Protein 2HPG (pdb70)

B-factor: mean 28.84, std 9.16, range [10.02, 68.92]

Radius of gyration: 30.39 Å; Cα contacts (8 Å, |Δi|>4): 2552; chains: 4; bounding box: 77×90×82 Å

Secondary structure (DSSP, 8-state):
----SEEEEEE---STTSHHHHHHHHHHHHHHHHTTTSEEEEEEPPP-S-----HHHHH---SEEEEEEHHHH---GGGG---TTTTT----SHHHHHHHHHHHHTS---HHHHHHHHHH-EEEEEEEEEEEEEEEE-SS--SSGGGGTT-EEE--SSHHHHHHHHHHTSEEE---GGGHHHHHHTTS-SEEEE-HHHHHHTTGGGT--------EEEEEEEEEEHHHHHHS-HHHHHHHHH--HHHHHHHHH---HHHHHHHHHHHT-----GGGS-TTT---THHHHHHHT-HHHHHHHHHHHS--/---SEEEEEE----TTSTHHHHHHHHHHHHHHHTTTSEEEEE-----TTTHHHHHHHH---SEEEEEEHHHH---GGGG---TTTTT----SHHHHHHHHHHHHHS---HHHHHHHHHH-EEEEEEEEEEEEEEEEESS---SGGGGTT-EEE--SSHHHHHHHHHHT-EEE---GGGHHHHHHTTS-SEEEE-HHHHHHTTGGGT--------EEEEEEEEEEHHHHHHS-HHHHHHHHH--HHHHHHHHH---HHHHHHHHHHHT-----GGGS-TTT---THHHHHHTT-HHHHHHHHHHHH-/--SEEEEEE---STTSHHHHHHHHHHHHHHHHTTTSEEEEE-PPPSS-----S-----SEEEEEEHHHH---GGGG---TTTTT----SHHHHHHHHHHHHHS---HHHHHHHHHH-EEEEEEEEEEEEEEEE-SS---SGGGGTT-EEE--SSHHHHHHHHHHTSEEE---GGGHHHHHHTTS-SEEEE-HHHHHHTTGGGT--------EEEEEEEEEEHHHHHHS-HHHHHHHHH--HHHHHHHHH---HHHHHHHHHHHT-----GGGS-TTT--TTHHHHHHHT-HHHHHHHHHHHHH-/---SEEEEEES-STT-HHHHHHHHHHHHHHHHHTTTSEEEEEE--SSSS-HHHHHHHH---SEEEEEEHHHH---GGGG---TTTTT----SHHHHHHHHHHHHH----HHHHHHHHHH-EEEEEEEEEEEEEEEEESS---SGGGGTT-EEE--SSHHHHHHHHHHT-EEE---GGGHHHHHHTTS-SEEEE-HHHHHHTTGGGT--------EEEEEEEEEEHHHHHHS-HHHHHHHHH--HHHHHHHHH---HHHHHHHHHHHT-----GGGS-TTT--TTHHHHHHTT-HHHHHHHHHHHH-

Foldseek 3Di:
DPAAQAEAEEEQQADPPDLSQVLVVLLQVQLCVVVVRNYHYHYYHDDLDDDDDPPLVCLLAPRYKYWAALLVVCCVVQSVCLAWCLLVLPQDDLVSSLVLQVLLVPFPVCVSQVCCCVVRQKHWLDFLAWLFFKAWFFQFEAFALCSQAAFEEEWDDGLNTQLRSVLSHHHYDHDRLLCQLVCQVVVVGGTYIGFLCSCVVSVVCVRTAEEPLSTGTTTITMIHGNNNLVVDDPVSNCSSSVSSVSRNVSSCCSCPDSVVSVVVSVVSHYYHDPVSHPNVNSVSSVVSCVVSVHPVSSVSSVVSSPDD/DFAQEEAEEECQAFFLADSVVLVVVLQVQLCVVVVRHYGYHYYNDDCPPPVVVVLVCLLADRYKYWAAQLSVCCVVQSLCLFWCLLVLPDDDLVSSLVLVVLLVVFPLCVSQVCCCPVRQKHFLDQLAWLFFKAWFFQDEAAALVVQAAFEEEWDDGLRTQLRSVLSHHHYDHDDLLCQQVCLVVVVGGTYIGALSSCVSSVVLVRTQEEPLSTGTTTITMIGGNNSLVVDDPVSNVSSSVSSVSRNVSSCCSCPSSVVSVVVSVVSHDYHDPVSHPNVNSCSSVVSCVVSVHPVSSVSSVVRSVD/DAQAEAEEEQQADPPDLSNVLVVVLQVQLCVQVVNNYGYHYYHDDLFDDDDDPPVALPRYKYWAAQLRVCLVVQSLCLAWCLLVLPADDLVSSLLLQVLLVVFPLCVSQVCCCPVPQKHFLDFLAWLFFKAKFFQFEAFALCSQAAFEEEWDDGLRTQLRSVLSHHHYDHDPLLCPQVCLVVVVGGTYIGFLCSCQVNVVCVRTAEEPLSTGTTTITMIHGNVSLVPDDPVSNCSSSVSSVSSNVSSVCSCPVSVVSVVVSVVVHYYHDPVSHPNVNSVSSVVSCVVSVHPVSSVSSVVSSVVD/DFAQAEAEEECQPVLHDLSVVLVVVLQVQLCVVVVRHYGYHYDYDDDPPCVVVVLVCLLPDRYKYKAAQLVVCCVVQSLCLAWCLLVLPQDDLVSSLVLQVLLVVFPVCVSQVCCCVVRQKHFLDFLAWLFFKAKFFQFEAAFLVSQAAFEEEWDDRLRTQLRSVLSHHHYDHDPLQCVQVCLVVVVGGTYIGFLVSCQVNVVLVRTAEEPLSTGTTTITMIGGNNSLVPDDPVSNVSSSVSSVSSNVSSCCSCPVSVVSVVVSVVVHYYHDPVSHDNVNSCSSVVSCVVSVHVVSSVSSVVRSVD

InterPro domains:
  IPR004682 TRAP transporter solute receptor, DctP family [PIRSF006470] (9-321)
  IPR018389 TRAP transporter solute receptor DctP [PF03480] (28-319)
  IPR018389 TRAP transporter solute receptor DctP [PTHR33376] (3-334)
  IPR038404 TRAP transporter solute receptor DctP superfamily [G3DSA:3.40.190.170] (16-336)

Solvent-accessible surface area: 45954 Å² total

Structure (mmCIF, N/CA/C/O backbone):
data_2HPG
#
_entry.id   2HPG
#
_cell.length_a   119.260
_cell.length_b   119.260
_cell.length_c   429.100
_cell.angle_alpha   90.000
_cell.angle_beta   90.000
_cell.angle_gamma   120.000
#
_symmetry.space_group_name_H-M   'P 65 2 2'
#
loop_
_entity.id
_entity.type
_entity.pdbx_description
1 polymer 'ABC transporter, periplasmic substrate-binding protein'
2 water water
#
loop_
_atom_site.group_PDB
_atom_site.id
_atom_site.type_symbol
_atom_site.label_atom_id
_atom_site.label_alt_id
_atom_site.label_comp_id
_atom_site.label_asym_id
_atom_site.label_entity_id
_atom_site.label_seq_id
_atom_site.pdbx_PDB_ins_code
_atom_site.Cartn_x
_atom_site.Cartn_y
_atom_site.Cartn_z
_atom_site.occupancy
_atom_site.B_iso_or_equiv
_atom_site.auth_seq_id
_atom_site.auth_comp_id
_atom_site.auth_asym_id
_atom_site.auth_atom_id
_atom_site.pdbx_PDB_model_num
ATOM 1 N N . VAL A 1 4 ? 14.623 57.350 -3.402 1.00 48.48 19 VAL A N 1
ATOM 2 C CA . VAL A 1 4 ? 13.527 56.336 -3.542 1.00 48.64 19 VAL A CA 1
ATOM 3 C C . VAL A 1 4 ? 13.700 55.170 -2.545 1.00 48.40 19 VAL A C 1
ATOM 4 O O . VAL A 1 4 ? 14.705 54.452 -2.632 1.00 49.65 19 VAL A O 1
ATOM 8 N N . PHE A 1 5 ? 12.778 54.943 -1.600 1.00 47.48 20 PHE A N 1
ATOM 9 C CA . PHE A 1 5 ? 11.619 55.792 -1.308 1.00 46.40 20 PHE A CA 1
ATOM 10 C C . PHE A 1 5 ? 11.964 56.563 -0.046 1.00 45.18 20 PHE A C 1
ATOM 11 O O . PHE A 1 5 ? 11.580 56.191 1.056 1.00 45.19 20 PHE A O 1
ATOM 19 N N . GLY A 1 6 ? 12.731 57.630 -0.231 1.00 43.44 21 GLY A N 1
ATOM 20 C CA . GLY A 1 6 ? 13.411 58.293 0.870 1.00 41.92 21 GLY A CA 1
ATOM 21 C C . GLY A 1 6 ? 12.673 59.481 1.455 1.00 40.30 21 GLY A C 1
ATOM 22 O O . GLY A 1 6 ? 11.523 59.780 1.086 1.00 40.50 21 GLY A O 1
ATOM 23 N N . ALA A 1 7 ? 13.370 60.161 2.366 1.00 37.73 22 ALA A N 1
ATOM 24 C CA . ALA A 1 7 ? 12.822 61.275 3.117 1.00 35.13 22 ALA A CA 1
ATOM 25 C C . ALA A 1 7 ? 12.663 62.516 2.253 1.00 33.99 22 ALA A C 1
ATOM 26 O O . ALA A 1 7 ? 13.344 62.666 1.240 1.00 34.29 22 ALA A O 1
ATOM 28 N N . LYS A 1 8 ? 11.756 63.398 2.665 1.00 31.96 23 LYS A N 1
ATOM 29 C CA . LYS A 1 8 ? 11.544 64.681 2.008 1.00 31.11 23 LYS A CA 1
ATOM 30 C C . LYS A 1 8 ? 12.607 65.716 2.399 1.00 30.07 23 LYS A C 1
ATOM 31 O O . LYS A 1 8 ? 12.966 66.578 1.603 1.00 30.02 23 LYS A O 1
ATOM 37 N N . TYR A 1 9 ? 13.066 65.656 3.642 1.00 28.83 24 TYR A N 1
ATOM 38 C CA . TYR A 1 9 ? 14.097 66.545 4.145 1.00 28.27 24 TYR A CA 1
ATOM 39 C C . TYR A 1 9 ? 15.185 65.687 4.755 1.00 26.74 24 TYR A C 1
ATOM 40 O O . TYR A 1 9 ? 14.890 64.712 5.437 1.00 26.87 24 TYR A O 1
ATOM 49 N N . THR A 1 10 ? 16.440 66.027 4.485 1.00 25.79 25 THR A N 1
ATOM 50 C CA . THR A 1 10 ? 17.568 65.322 5.080 1.00 24.63 25 THR A CA 1
ATOM 51 C C . THR A 1 10 ? 18.464 66.352 5.762 1.00 24.05 25 THR A C 1
ATOM 52 O O . THR A 1 10 ? 18.747 67.413 5.188 1.00 23.52 25 THR A O 1
ATOM 56 N N . LEU A 1 11 ? 18.824 66.060 7.018 1.00 22.21 26 LEU A N 1
ATOM 57 C CA . LEU A 1 11 ? 19.731 66.895 7.815 1.00 21.29 26 LEU A CA 1
ATOM 58 C C . LEU A 1 11 ? 20.983 66.071 8.098 1.00 20.18 26 LEU A C 1
ATOM 59 O O . LEU A 1 11 ? 20.877 64.949 8.581 1.00 19.84 26 LEU A O 1
ATOM 64 N N . ARG A 1 12 ? 22.158 66.631 7.810 1.00 19.47 27 ARG A N 1
ATOM 65 C CA . ARG A 1 12 ? 23.432 66.011 8.184 1.00 19.28 27 ARG A CA 1
ATOM 66 C C . ARG A 1 12 ? 24.039 66.755 9.371 1.00 18.49 27 ARG A C 1
ATOM 67 O O . ARG A 1 12 ? 24.397 67.920 9.264 1.00 17.91 27 ARG A O 1
ATOM 75 N N . PHE A 1 13 ? 24.141 66.067 10.501 1.00 18.01 28 PHE A N 1
ATOM 76 C CA . PHE A 1 13 ? 24.497 66.703 11.755 1.00 18.02 28 PHE A CA 1
ATOM 77 C C . PHE A 1 13 ? 25.835 66.200 12.237 1.00 17.50 28 PHE A C 1
ATOM 78 O O . PHE A 1 13 ? 25.963 65.018 12.512 1.00 17.92 28 PHE A O 1
ATOM 86 N N . GLY A 1 14 ? 26.815 67.096 12.373 1.00 17.21 29 GLY A N 1
ATOM 87 C CA . GLY A 1 14 ? 28.179 66.676 12.652 1.00 17.48 29 GLY A CA 1
ATOM 88 C C . GLY A 1 14 ? 28.805 67.109 13.965 1.00 17.79 29 GLY A C 1
ATOM 89 O O . GLY A 1 14 ? 28.219 67.840 14.763 1.00 16.73 29 GLY A O 1
ATOM 90 N N . HIS A 1 15 ? 30.037 66.658 14.163 1.00 18.08 30 HIS A N 1
ATOM 91 C CA . HIS A 1 15 ? 30.801 66.976 15.355 1.00 19.12 30 HIS A CA 1
ATOM 92 C C . HIS A 1 15 ? 30.202 66.405 16.635 1.00 18.42 30 HIS A C 1
ATOM 93 O O . HIS A 1 15 ? 30.334 66.997 17.696 1.00 18.34 30 HIS A O 1
ATOM 100 N N . VAL A 1 16 ? 29.587 65.228 16.559 1.00 18.06 31 VAL A N 1
ATOM 101 C CA . VAL A 1 16 ? 28.971 64.649 17.744 1.00 17.24 31 VAL A CA 1
ATOM 102 C C . VAL A 1 16 ? 29.953 63.799 18.574 1.00 17.68 31 VAL A C 1
ATOM 103 O O . VAL A 1 16 ? 29.528 62.906 19.313 1.00 17.52 31 VAL A O 1
ATOM 107 N N . LEU A 1 17 ? 31.243 64.124 18.487 1.00 16.86 32 LEU A N 1
ATOM 108 C CA . LEU A 1 17 ? 32.288 63.505 19.297 1.00 17.22 32 LEU A CA 1
ATOM 109 C C . LEU A 1 17 ? 32.567 62.069 18.831 1.00 17.45 32 LEU A C 1
ATOM 110 O O . LEU A 1 17 ? 32.342 61.774 17.650 1.00 17.14 32 LEU A O 1
ATOM 115 N N . ALA A 1 18 ? 33.119 61.216 19.701 1.00 17.69 33 ALA A N 1
ATOM 116 C CA . ALA A 1 18 ? 33.683 59.938 19.263 1.00 18.25 33 ALA A CA 1
ATOM 117 C C . ALA A 1 18 ? 32.588 58.932 18.990 1.00 19.24 33 ALA A C 1
ATOM 118 O O . ALA A 1 18 ? 31.561 58.956 19.673 1.00 19.22 33 ALA A O 1
ATOM 120 N N . PRO A 1 19 ? 32.794 58.056 17.982 1.00 19.28 34 PRO A N 1
ATOM 121 C CA . PRO A 1 19 ? 31.869 56.988 17.662 1.00 19.07 34 PRO A CA 1
ATOM 122 C C . PRO A 1 19 ? 31.597 56.025 18.821 1.00 19.08 34 PRO A C 1
ATOM 123 O O . PRO A 1 19 ? 32.533 55.520 19.462 1.00 18.97 34 PRO A O 1
ATOM 127 N N . GLY A 1 20 ? 30.315 55.748 19.044 1.00 18.64 35 GLY A N 1
ATOM 128 C CA . GLY A 1 20 ? 29.870 54.859 20.098 1.00 18.96 35 GLY A CA 1
ATOM 129 C C . GLY A 1 20 ? 29.694 55.483 21.479 1.00 18.98 35 GLY A C 1
ATOM 130 O O . GLY A 1 20 ? 29.095 54.860 22.355 1.00 19.97 35 GLY A O 1
ATOM 131 N N . GLU A 1 21 ? 30.211 56.693 21.697 1.00 18.80 36 GLU A N 1
ATOM 132 C CA . GLU A 1 21 ? 30.213 57.279 23.031 1.00 18.97 36 GLU A CA 1
ATOM 133 C C . GLU A 1 21 ? 28.840 57.893 23.323 1.00 18.67 36 GLU A C 1
ATOM 134 O O . GLU A 1 21 ? 28.024 58.003 22.426 1.00 18.35 36 GLU A O 1
ATOM 140 N N . PRO A 1 22 ? 28.562 58.257 24.588 1.00 19.37 37 PRO A N 1
ATOM 141 C CA . PRO A 1 22 ? 27.206 58.720 24.975 1.00 19.23 37 PRO A CA 1
ATOM 142 C C . PRO A 1 22 ? 26.544 59.795 24.122 1.00 19.30 37 PRO A C 1
ATOM 143 O O . PRO A 1 22 ? 25.338 59.706 23.862 1.00 18.89 37 PRO A O 1
ATOM 147 N N . TYR A 1 23 ? 27.298 60.804 23.704 1.00 18.78 38 TYR A N 1
ATOM 148 C CA . TYR A 1 23 ? 26.745 61.860 22.861 1.00 18.64 38 TYR A CA 1
ATOM 149 C C . TYR A 1 23 ? 26.234 61.300 21.555 1.00 18.96 38 TYR A C 1
ATOM 150 O O . TYR A 1 23 ? 25.101 61.551 21.162 1.00 18.73 38 TYR A O 1
ATOM 159 N N . HIS A 1 24 ? 27.084 60.526 20.884 1.00 19.04 39 HIS A N 1
ATOM 160 C CA . HIS A 1 24 ? 26.718 59.895 19.629 1.00 18.66 39 HIS A CA 1
ATOM 161 C C . HIS A 1 24 ? 25.472 59.055 19.811 1.00 18.79 39 HIS A C 1
ATOM 162 O O . HIS A 1 24 ? 24.530 59.142 19.018 1.00 18.06 39 HIS A O 1
ATOM 169 N N . GLN A 1 25 ? 25.456 58.260 20.872 1.00 19.01 40 GLN A N 1
ATOM 170 C CA . GLN A 1 25 ? 24.305 57.423 21.179 1.00 19.37 40 GLN A CA 1
ATOM 171 C C . GLN A 1 25 ? 23.028 58.246 21.275 1.00 18.73 40 GLN A C 1
ATOM 172 O O . GLN A 1 25 ? 21.960 57.838 20.795 1.00 17.15 40 GLN A O 1
ATOM 178 N N . ALA A 1 26 ? 23.158 59.401 21.921 1.00 18.46 41 ALA A N 1
ATOM 179 C CA . ALA A 1 26 ? 22.032 60.265 22.218 1.00 18.82 41 ALA A CA 1
ATOM 180 C C . ALA A 1 26 ? 21.552 60.974 20.960 1.00 19.06 41 ALA A C 1
ATOM 181 O O . ALA A 1 26 ? 20.354 61.179 20.785 1.00 18.93 41 ALA A O 1
ATOM 183 N N . PHE A 1 27 ? 22.487 61.386 20.097 1.00 19.01 42 PHE A N 1
ATOM 184 C CA . PHE A 1 27 ? 22.106 61.984 18.813 1.00 19.05 42 PHE A CA 1
ATOM 185 C C . PHE A 1 27 ? 21.394 60.977 17.918 1.00 19.16 42 PHE A C 1
ATOM 186 O O . PHE A 1 27 ? 20.493 61.360 17.199 1.00 19.29 42 PHE A O 1
ATOM 194 N N . LEU A 1 28 ? 21.797 59.701 17.962 1.00 19.59 43 LEU A N 1
ATOM 195 C CA . LEU A 1 28 ? 21.131 58.646 17.204 1.00 19.71 43 LEU A CA 1
ATOM 196 C C . LEU A 1 28 ? 19.699 58.388 17.700 1.00 20.07 43 LEU A C 1
ATOM 197 O O . LEU A 1 28 ? 18.806 58.102 16.908 1.00 19.42 43 LEU A O 1
ATOM 202 N N . LYS A 1 29 ? 19.503 58.478 19.012 1.00 20.83 44 LYS A N 1
ATOM 203 C CA . LYS A 1 29 ? 18.169 58.415 19.631 1.00 21.54 44 LYS A CA 1
ATOM 204 C C . LYS A 1 29 ? 17.308 59.568 19.189 1.00 20.90 44 LYS A C 1
ATOM 205 O O . LYS A 1 29 ? 16.132 59.390 18.882 1.00 20.62 44 LYS A O 1
ATOM 211 N N . TRP A 1 30 ? 17.886 60.762 19.190 1.00 20.31 45 TRP A N 1
ATOM 212 C CA . TRP A 1 30 ? 17.186 61.947 18.730 1.00 21.05 45 TRP A CA 1
ATOM 213 C C . TRP A 1 30 ? 16.767 61.844 17.269 1.00 21.69 45 TRP A C 1
ATOM 214 O O . TRP A 1 30 ? 15.626 62.159 16.923 1.00 21.36 45 TRP A O 1
ATOM 225 N N . ALA A 1 31 ? 17.703 61.432 16.424 1.00 22.29 46 ALA A N 1
ATOM 226 C CA . ALA A 1 31 ? 17.456 61.260 14.990 1.00 23.35 46 ALA A CA 1
ATOM 227 C C . ALA A 1 31 ? 16.353 60.241 14.743 1.00 24.23 46 ALA A C 1
ATOM 228 O O . ALA A 1 31 ? 15.454 60.474 13.946 1.00 24.53 46 ALA A O 1
ATOM 230 N N . LYS A 1 32 ? 16.438 59.102 15.419 1.00 25.86 47 LYS A N 1
ATOM 231 C CA . LYS A 1 32 ? 15.425 58.051 15.280 1.00 26.32 47 LYS A CA 1
ATOM 232 C C . LYS A 1 32 ? 14.019 58.537 15.691 1.00 26.97 47 LYS A C 1
ATOM 233 O O . LYS A 1 32 ? 13.043 58.241 14.996 1.00 26.97 47 LYS A O 1
ATOM 239 N N . ALA A 1 33 ? 13.931 59.326 16.772 1.00 27.01 48 ALA A N 1
ATOM 240 C CA . ALA A 1 33 ? 12.661 59.889 17.257 1.00 27.40 48 ALA A CA 1
ATOM 241 C C . ALA A 1 33 ? 12.056 60.935 16.308 1.00 27.84 48 ALA A C 1
ATOM 242 O O . ALA A 1 33 ? 10.847 60.909 16.060 1.00 28.83 48 ALA A O 1
ATOM 244 N N . VAL A 1 34 ? 12.880 61.856 15.789 1.00 27.46 49 VAL A N 1
ATOM 245 C CA . VAL A 1 34 ? 12.428 62.807 14.753 1.00 27.36 49 VAL A CA 1
ATOM 246 C C . VAL A 1 34 ? 11.938 62.097 13.493 1.00 27.08 49 VAL A C 1
ATOM 247 O O . VAL A 1 34 ? 10.930 62.476 12.927 1.00 27.22 49 VAL A O 1
ATOM 251 N N . GLU A 1 35 ? 12.650 61.057 13.079 1.00 27.69 50 GLU A N 1
ATOM 252 C CA A GLU A 1 35 ? 12.251 60.260 11.931 0.50 27.57 50 GLU A CA 1
ATOM 253 C CA B GLU A 1 35 ? 12.260 60.240 11.931 0.50 28.18 50 GLU A CA 1
ATOM 254 C C . GLU A 1 35 ? 10.895 59.599 12.177 1.00 28.45 50 GLU A C 1
ATOM 255 O O . GLU A 1 35 ? 10.016 59.658 11.325 1.00 28.58 50 GLU A O 1
ATOM 266 N N . GLU A 1 36 ? 10.727 58.989 13.352 1.00 29.13 51 GLU A N 1
ATOM 267 C CA . GLU A 1 36 ? 9.466 58.350 13.731 1.00 29.63 51 GLU A CA 1
ATOM 268 C C . GLU A 1 36 ? 8.301 59.342 13.760 1.00 30.24 51 GLU A C 1
ATOM 269 O O . GLU A 1 36 ? 7.274 59.119 13.128 1.00 30.73 51 GLU A O 1
ATOM 275 N N . LYS A 1 37 ? 8.478 60.439 14.477 1.00 31.04 52 LYS A N 1
ATOM 276 C CA . LYS A 1 37 ? 7.410 61.417 14.663 1.00 31.99 52 LYS A CA 1
ATOM 277 C C . LYS A 1 37 ? 7.091 62.292 13.439 1.00 32.65 52 LYS A C 1
ATOM 278 O O . LYS A 1 37 ? 6.065 62.980 13.424 1.00 32.39 52 LYS A O 1
ATOM 284 N N . THR A 1 38 ? 7.973 62.287 12.435 1.00 33.27 53 THR A N 1
ATOM 285 C CA . THR A 1 38 ? 7.727 62.990 11.163 1.00 33.42 53 THR A CA 1
ATOM 286 C C . THR A 1 38 ? 7.344 62.003 10.072 1.00 33.95 53 THR A C 1
ATOM 287 O O . THR A 1 38 ? 7.238 62.368 8.901 1.00 34.86 53 THR A O 1
ATOM 291 N N . ASN A 1 39 ? 7.177 60.742 10.454 1.00 34.43 54 ASN A N 1
ATOM 292 C CA . ASN A 1 39 ? 6.768 59.687 9.544 1.00 34.29 54 ASN A CA 1
ATOM 293 C C . ASN A 1 39 ? 7.779 59.444 8.428 1.00 34.32 54 ASN A C 1
ATOM 294 O O . ASN A 1 39 ? 7.390 59.111 7.301 1.00 35.10 54 ASN A O 1
ATOM 299 N N . GLY A 1 40 ? 9.067 59.610 8.721 1.00 33.16 55 GLY A N 1
ATOM 300 C CA . GLY A 1 40 ? 10.109 59.409 7.724 1.00 32.13 55 GLY A CA 1
ATOM 301 C C . GLY A 1 40 ? 10.331 60.591 6.788 1.00 31.33 55 GLY A C 1
ATOM 302 O O . GLY A 1 40 ? 11.201 60.533 5.922 1.00 30.73 55 GLY A O 1
ATOM 303 N N . ASP A 1 41 ? 9.560 61.663 6.950 1.00 30.36 56 ASP A N 1
ATOM 304 C CA . ASP A 1 41 ? 9.743 62.856 6.123 1.00 30.03 56 ASP A CA 1
ATOM 305 C C . ASP A 1 41 ? 11.020 63.633 6.435 1.00 29.13 56 ASP A C 1
ATOM 306 O O . ASP A 1 41 ? 11.543 64.307 5.559 1.00 29.00 56 ASP A O 1
ATOM 311 N N . VAL A 1 42 ? 11.493 63.579 7.679 1.00 28.16 57 VAL A N 1
ATOM 312 C CA . VAL A 1 42 ? 12.785 64.163 8.030 1.00 27.20 57 VAL A CA 1
ATOM 313 C C . VAL A 1 42 ? 13.732 63.026 8.365 1.00 26.61 57 VAL A C 1
ATOM 314 O O . VAL A 1 42 ? 13.473 62.250 9.268 1.00 26.27 57 VAL A O 1
ATOM 318 N N . ARG A 1 43 ? 14.810 62.907 7.598 1.00 25.29 58 ARG A N 1
ATOM 319 C CA . ARG A 1 43 ? 15.872 61.966 7.902 1.00 24.83 58 ARG A CA 1
ATOM 320 C C . ARG A 1 43 ? 17.037 62.773 8.473 1.00 23.64 58 ARG A C 1
ATOM 321 O O . ARG A 1 43 ? 17.426 63.786 7.886 1.00 22.70 58 ARG A O 1
ATOM 329 N N . ILE A 1 44 ? 17.573 62.342 9.616 1.00 22.61 59 ILE A N 1
ATOM 330 C CA . ILE A 1 44 ? 18.747 62.993 10.205 1.00 22.09 59 ILE A CA 1
ATOM 331 C C . ILE A 1 44 ? 19.915 62.038 10.221 1.00 21.35 59 ILE A C 1
ATOM 332 O O . ILE A 1 44 ? 19.844 60.987 10.835 1.00 20.89 59 ILE A O 1
ATOM 337 N N . GLU A 1 45 ? 20.989 62.415 9.547 1.00 20.65 60 GLU A N 1
ATOM 338 C CA . GLU A 1 45 ? 22.189 61.608 9.503 1.00 20.47 60 GLU A CA 1
ATOM 339 C C . GLU A 1 45 ? 23.198 62.197 10.466 1.00 18.83 60 GLU A C 1
ATOM 340 O O . GLU A 1 45 ? 23.451 63.394 10.429 1.00 17.16 60 GLU A O 1
ATOM 346 N N . VAL A 1 46 ? 23.789 61.350 11.306 1.00 17.89 61 VAL A N 1
ATOM 347 C CA . VAL A 1 46 ? 24.617 61.798 12.412 1.00 17.56 61 VAL A CA 1
ATOM 348 C C . VAL A 1 46 ? 26.083 61.406 12.173 1.00 17.28 61 VAL A C 1
ATOM 349 O O . VAL A 1 46 ? 26.378 60.235 11.973 1.00 16.68 61 VAL A O 1
ATOM 353 N N . PHE A 1 47 ? 26.980 62.396 12.191 1.00 17.35 62 PHE A N 1
ATOM 354 C CA . PHE A 1 47 ? 28.410 62.194 11.896 1.00 18.17 62 PHE A CA 1
ATOM 355 C C . PHE A 1 47 ? 29.299 62.443 13.100 1.00 18.09 62 PHE A C 1
ATOM 356 O O . PHE A 1 47 ? 29.371 63.575 13.585 1.00 18.27 62 PHE A O 1
ATOM 364 N N . PRO A 1 48 ? 29.978 61.393 13.603 1.00 19.12 63 PRO A N 1
ATOM 365 C CA . PRO A 1 48 ? 30.962 61.595 14.655 1.00 19.37 63 PRO A CA 1
ATOM 366 C C . PRO A 1 48 ? 32.050 62.599 14.292 1.00 20.96 63 PRO A C 1
ATOM 367 O O . PRO A 1 48 ? 32.313 62.830 13.123 1.00 19.79 63 PRO A O 1
ATOM 371 N N . SER A 1 49 ? 32.655 63.196 15.307 1.00 23.51 64 SER A N 1
ATOM 372 C CA . SER A 1 49 ? 33.770 64.097 15.107 1.00 26.09 64 SER A CA 1
ATOM 373 C C . SER A 1 49 ? 34.968 63.327 14.537 1.00 29.61 64 SER A C 1
ATOM 374 O O . SER A 1 49 ? 35.177 62.154 14.844 1.00 29.40 64 SER A O 1
ATOM 377 N N . SER A 1 50 ? 35.732 64.002 13.688 1.00 34.02 65 SER A N 1
ATOM 378 C CA . SER A 1 50 ? 37.049 63.539 13.285 1.00 38.15 65 SER A CA 1
ATOM 379 C C . SER A 1 50 ? 38.075 64.134 14.254 1.00 39.66 65 SER A C 1
ATOM 380 O O . SER A 1 50 ? 37.952 65.303 14.662 1.00 39.78 65 SER A O 1
ATOM 383 N N . GLN A 1 51 ? 39.077 63.342 14.634 1.00 42.19 66 GLN A N 1
ATOM 384 C CA . GLN A 1 51 ? 40.233 63.884 15.374 1.00 44.08 66 GLN A CA 1
ATOM 385 C C . GLN A 1 51 ? 41.330 64.462 14.436 1.00 45.31 66 GLN A C 1
ATOM 386 O O . GLN A 1 51 ? 42.301 65.077 14.903 1.00 45.66 66 GLN A O 1
ATOM 392 N N . LEU A 1 52 ? 41.160 64.291 13.123 1.00 46.32 67 LEU A N 1
ATOM 393 C CA . LEU A 1 52 ? 42.081 64.877 12.151 1.00 47.36 67 LEU A CA 1
ATOM 394 C C . LEU A 1 52 ? 42.101 66.405 12.257 1.00 48.18 67 LEU A C 1
ATOM 395 O O . LEU A 1 52 ? 41.069 67.023 12.506 1.00 48.36 67 LEU A O 1
ATOM 400 N N . GLY A 1 53 ? 43.281 66.997 12.061 1.00 49.20 68 GLY A N 1
ATOM 401 C CA . GLY A 1 53 ? 43.443 68.460 12.028 1.00 49.83 68 GLY A CA 1
ATOM 402 C C . GLY A 1 53 ? 43.198 69.080 10.651 1.00 50.62 68 GLY A C 1
ATOM 403 O O . GLY A 1 53 ? 44.145 69.480 9.963 1.00 50.51 68 GLY A O 1
ATOM 404 N N . VAL A 1 54 ? 41.921 69.172 10.264 1.00 51.37 69 VAL A N 1
ATOM 405 C CA . VAL A 1 54 ? 41.512 69.737 8.965 1.00 51.86 69 VAL A CA 1
ATOM 406 C C . VAL A 1 54 ? 40.586 70.959 9.137 1.00 52.48 69 VAL A C 1
ATOM 407 O O . VAL A 1 54 ? 39.624 70.917 9.911 1.00 52.49 69 VAL A O 1
ATOM 411 N N . GLU A 1 55 ? 40.897 72.047 8.423 1.00 53.03 70 GLU A N 1
ATOM 412 C CA . GLU A 1 55 ? 40.024 73.229 8.367 1.00 53.34 70 GLU A CA 1
ATOM 413 C C . GLU A 1 55 ? 38.579 72.837 8.072 1.00 53.37 70 GLU A C 1
ATOM 414 O O . GLU A 1 55 ? 38.313 72.112 7.109 1.00 53.72 70 GLU A O 1
ATOM 420 N N . GLU A 1 56 ? 37.661 73.316 8.909 1.00 53.14 71 GLU A N 1
ATOM 421 C CA . GLU A 1 56 ? 36.228 73.267 8.629 1.00 53.04 71 GLU A CA 1
ATOM 422 C C . GLU A 1 56 ? 35.628 74.622 8.996 1.00 52.31 71 GLU A C 1
ATOM 423 O O . GLU A 1 56 ? 35.790 75.103 10.131 1.00 52.56 71 GLU A O 1
ATOM 429 N N . ASP A 1 57 ? 34.940 75.233 8.039 1.00 51.23 72 ASP A N 1
ATOM 430 C CA . ASP A 1 57 ? 34.268 76.496 8.279 1.00 50.27 72 ASP A CA 1
ATOM 431 C C . ASP A 1 57 ? 32.787 76.207 8.533 1.00 49.55 72 ASP A C 1
ATOM 432 O O . ASP A 1 57 ? 31.918 76.515 7.714 1.00 49.20 72 ASP A O 1
ATOM 437 N N . ILE A 1 58 ? 32.519 75.611 9.696 1.00 48.54 73 ILE A N 1
ATOM 438 C CA . ILE A 1 58 ? 31.186 75.085 10.022 1.00 47.77 73 ILE A CA 1
ATOM 439 C C . ILE A 1 58 ? 30.097 76.170 10.035 1.00 46.92 73 ILE A C 1
ATOM 440 O O . ILE A 1 58 ? 28.969 75.922 9.624 1.00 46.96 73 ILE A O 1
ATOM 445 N N . ILE A 1 59 ? 30.443 77.368 10.486 1.00 46.16 74 ILE A N 1
ATOM 446 C CA . ILE A 1 59 ? 29.483 78.471 10.547 1.00 46.00 74 ILE A CA 1
ATOM 447 C C . ILE A 1 59 ? 29.140 78.981 9.155 1.00 45.47 74 ILE A C 1
ATOM 448 O O . ILE A 1 59 ? 27.998 79.327 8.888 1.00 45.10 74 ILE A O 1
ATOM 453 N N . GLU A 1 60 ? 30.128 79.021 8.268 1.00 45.36 75 GLU A N 1
ATOM 454 C CA . GLU A 1 60 ? 29.907 79.520 6.913 1.00 44.87 75 GLU A CA 1
ATOM 455 C C . GLU A 1 60 ? 28.897 78.640 6.150 1.00 44.11 75 GLU A C 1
ATOM 456 O O . GLU A 1 60 ? 28.130 79.142 5.339 1.00 43.81 75 GLU A O 1
ATOM 462 N N . GLN A 1 61 ? 28.879 77.342 6.449 1.00 43.25 76 GLN A N 1
ATOM 463 C CA . GLN A 1 61 ? 27.893 76.418 5.887 1.00 42.57 76 GLN A CA 1
ATOM 464 C C . GLN A 1 61 ? 26.487 76.718 6.398 1.00 41.89 76 GLN A C 1
ATOM 465 O O . GLN A 1 61 ? 25.536 76.777 5.622 1.00 41.69 76 GLN A O 1
ATOM 471 N N . ILE A 1 62 ? 26.377 76.901 7.714 1.00 41.27 77 ILE A N 1
ATOM 472 C CA . ILE A 1 62 ? 25.131 77.343 8.370 1.00 41.07 77 ILE A CA 1
ATOM 473 C C . ILE A 1 62 ? 24.602 78.657 7.753 1.00 40.67 77 ILE A C 1
ATOM 474 O O . ILE A 1 62 ? 23.418 78.774 7.465 1.00 40.31 77 ILE A O 1
ATOM 479 N N . ARG A 1 63 ? 25.497 79.630 7.570 1.00 40.67 78 ARG A N 1
ATOM 480 C CA A ARG A 1 63 ? 25.157 80.915 6.932 0.50 40.61 78 ARG A CA 1
ATOM 481 C CA B ARG A 1 63 ? 25.166 80.910 6.926 0.50 40.90 78 ARG A CA 1
ATOM 482 C C . ARG A 1 63 ? 24.705 80.707 5.477 1.00 40.62 78 ARG A C 1
ATOM 483 O O . ARG A 1 63 ? 23.757 81.346 5.014 1.00 40.80 78 ARG A O 1
ATOM 514 N N . GLY A 1 65 ? 23.109 78.284 4.277 1.00 38.18 80 GLY A N 1
ATOM 515 C CA . GLY A 1 65 ? 21.768 77.679 4.212 1.00 36.52 80 GLY A CA 1
ATOM 516 C C . GLY A 1 65 ? 21.733 76.184 3.909 1.00 34.62 80 GLY A C 1
ATOM 517 O O . GLY A 1 65 ? 20.651 75.615 3.688 1.00 33.99 80 GLY A O 1
ATOM 518 N N . ALA A 1 66 ? 22.907 75.548 3.904 1.00 32.21 81 ALA A N 1
ATOM 519 C CA . ALA A 1 66 ? 23.031 74.084 3.728 1.00 30.92 81 ALA A CA 1
ATOM 520 C C . ALA A 1 66 ? 22.230 73.312 4.793 1.00 29.21 81 ALA A C 1
ATOM 521 O O . ALA A 1 66 ? 22.046 73.809 5.905 1.00 29.23 81 ALA A O 1
ATOM 523 N N . PRO A 1 67 ? 21.752 72.099 4.456 1.00 27.19 82 PRO A N 1
ATOM 524 C CA . PRO A 1 67 ? 21.034 71.229 5.398 1.00 26.34 82 PRO A CA 1
ATOM 525 C C . PRO A 1 67 ? 22.004 70.515 6.333 1.00 24.16 82 PRO A C 1
ATOM 526 O O . PRO A 1 67 ? 22.155 69.291 6.299 1.00 22.51 82 PRO A O 1
ATOM 530 N N . VAL A 1 68 ? 22.646 71.305 7.181 1.00 22.90 83 VAL A N 1
ATOM 531 C CA . VAL A 1 68 ? 23.678 70.811 8.071 1.00 21.87 83 VAL A CA 1
ATOM 532 C C . VAL A 1 68 ? 23.500 71.384 9.485 1.00 21.17 83 VAL A C 1
ATOM 533 O O . VAL A 1 68 ? 22.949 72.472 9.668 1.00 20.09 83 VAL A O 1
ATOM 537 N N . GLY A 1 69 ? 23.951 70.620 10.479 1.00 20.58 84 GLY A N 1
ATOM 538 C CA . GLY A 1 69 ? 23.974 71.075 11.852 1.00 20.12 84 GLY A CA 1
ATOM 539 C C . GLY A 1 69 ? 25.264 70.708 12.530 1.00 20.01 84 GLY A C 1
ATOM 540 O O . GLY A 1 69 ? 26.018 69.864 12.028 1.00 19.15 84 GLY A O 1
ATOM 541 N N . TRP A 1 70 ? 25.535 71.351 13.664 1.00 20.00 85 TRP A N 1
ATOM 542 C CA . TRP A 1 70 ? 26.735 71.054 14.430 1.00 20.70 85 TRP A CA 1
ATOM 543 C C . TRP A 1 70 ? 26.483 71.105 15.927 1.00 19.65 85 TRP A C 1
ATOM 544 O O . TRP A 1 70 ? 25.714 71.944 16.433 1.00 18.99 85 TRP A O 1
ATOM 555 N N . ASN A 1 71 ? 27.159 70.193 16.616 1.00 18.54 86 ASN A N 1
ATOM 556 C CA . ASN A 1 71 ? 27.347 70.229 18.050 1.00 17.91 86 ASN A CA 1
ATOM 557 C C . ASN A 1 71 ? 28.502 71.173 18.303 1.00 18.03 86 ASN A C 1
ATOM 558 O O . ASN A 1 71 ? 29.649 70.808 18.065 1.00 18.46 86 ASN A O 1
ATOM 563 N N . THR A 1 72 ? 28.219 72.391 18.749 1.00 17.76 87 THR A N 1
ATOM 564 C CA . THR A 1 72 ? 29.289 73.369 18.991 1.00 17.65 87 THR A CA 1
ATOM 565 C C . THR A 1 72 ? 29.178 73.897 20.435 1.00 18.05 87 THR A C 1
ATOM 566 O O . THR A 1 72 ? 28.665 73.197 21.299 1.00 16.81 87 THR A O 1
ATOM 570 N N . ASP A 1 73 ? 29.672 75.108 20.713 1.00 18.59 88 ASP A N 1
ATOM 571 C CA . ASP A 1 73 ? 29.529 75.691 22.050 1.00 18.97 88 ASP A CA 1
ATOM 572 C C . ASP A 1 73 ? 29.493 77.222 22.014 1.00 19.39 88 ASP A C 1
ATOM 573 O O . ASP A 1 73 ? 29.652 77.817 20.946 1.00 18.81 88 ASP A O 1
ATOM 578 N N . SER A 1 74 ? 29.256 77.851 23.170 1.00 19.88 89 SER A N 1
ATOM 579 C CA . SER A 1 74 ? 29.124 79.316 23.239 1.00 19.97 89 SER A CA 1
ATOM 580 C C . SER A 1 74 ? 30.472 80.026 23.117 1.00 21.07 89 SER A C 1
ATOM 581 O O . SER A 1 74 ? 30.530 81.225 22.874 1.00 21.30 89 SER A O 1
ATOM 584 N N . ALA A 1 75 ? 31.568 79.293 23.263 1.00 22.03 90 ALA A N 1
ATOM 585 C CA . ALA A 1 75 ? 32.873 79.851 23.000 1.00 23.25 90 ALA A CA 1
ATOM 586 C C . ALA A 1 75 ? 33.013 80.117 21.494 1.00 24.10 90 ALA A C 1
ATOM 587 O O . ALA A 1 75 ? 33.723 81.031 21.082 1.00 24.62 90 ALA A O 1
ATOM 589 N N . ARG A 1 76 ? 32.337 79.304 20.684 1.00 24.81 91 ARG A N 1
ATOM 590 C CA . ARG A 1 76 ? 32.264 79.525 19.236 1.00 25.02 91 ARG A CA 1
ATOM 591 C C . ARG A 1 76 ? 31.197 80.575 18.901 1.00 24.98 91 ARG A C 1
ATOM 592 O O . ARG A 1 76 ? 31.488 81.594 18.279 1.00 24.97 91 ARG A O 1
ATOM 600 N N . LEU A 1 77 ? 29.966 80.348 19.336 1.00 25.01 92 LEU A N 1
ATOM 601 C CA . LEU A 1 77 ? 28.881 81.282 19.029 1.00 25.19 92 LEU A CA 1
ATOM 602 C C . LEU A 1 77 ? 29.153 82.685 19.567 1.00 25.98 92 LEU A C 1
ATOM 603 O O . LEU A 1 77 ? 28.679 83.670 19.014 1.00 25.47 92 LEU A O 1
ATOM 608 N N . GLY A 1 78 ? 29.910 82.764 20.656 1.00 26.96 93 GLY A N 1
ATOM 609 C CA . GLY A 1 78 ? 30.300 84.030 21.247 1.00 28.03 93 GLY A CA 1
ATOM 610 C C . GLY A 1 78 ? 31.237 84.836 20.368 1.00 29.12 93 GLY A C 1
ATOM 611 O O . GLY A 1 78 ? 31.512 86.000 20.674 1.00 29.64 93 GLY A O 1
ATOM 625 N N . TYR A 1 80 ? 30.317 85.504 17.421 1.00 30.09 95 TYR A N 1
ATOM 626 C CA . TYR A 1 80 ? 29.337 86.182 16.581 1.00 29.88 95 TYR A CA 1
ATOM 627 C C . TYR A 1 80 ? 28.487 87.153 17.377 1.00 29.73 95 TYR A C 1
ATOM 628 O O . TYR A 1 80 ? 28.559 88.360 17.127 1.00 29.82 95 TYR A O 1
ATOM 637 N N . VAL A 1 81 ? 27.714 86.646 18.335 1.00 29.11 96 VAL A N 1
ATOM 638 C CA . VAL A 1 81 ? 27.019 87.491 19.309 1.00 28.96 96 VAL A CA 1
ATOM 639 C C . VAL A 1 81 ? 27.791 87.403 20.631 1.00 28.81 96 VAL A C 1
ATOM 640 O O . VAL A 1 81 ? 27.639 86.442 21.376 1.00 27.98 96 VAL A O 1
ATOM 644 N N . LYS A 1 82 ? 28.624 88.407 20.896 1.00 29.13 97 LYS A N 1
ATOM 645 C CA . LYS A 1 82 ? 29.642 88.340 21.949 1.00 29.41 97 LYS A CA 1
ATOM 646 C C . LYS A 1 82 ? 29.155 87.780 23.279 1.00 28.76 97 LYS A C 1
ATOM 647 O O . LYS A 1 82 ? 29.804 86.904 23.858 1.00 28.90 97 LYS A O 1
ATOM 653 N N . ASP A 1 83 ? 28.029 88.295 23.759 1.00 27.78 98 ASP A N 1
ATOM 654 C CA . ASP A 1 83 ? 27.590 88.045 25.120 1.00 26.75 98 ASP A CA 1
ATOM 655 C C . ASP A 1 83 ? 27.213 86.608 25.432 1.00 25.97 98 ASP A C 1
ATOM 656 O O . ASP A 1 83 ? 27.314 86.185 26.588 1.00 25.89 98 ASP A O 1
ATOM 661 N N . ILE A 1 84 ? 26.759 85.860 24.434 1.00 25.01 99 ILE A N 1
ATOM 662 C CA . ILE A 1 84 ? 26.361 84.462 24.662 1.00 24.29 99 ILE A CA 1
ATOM 663 C C . ILE A 1 84 ? 27.562 83.608 25.121 1.00 23.59 99 ILE A C 1
ATOM 664 O O . ILE A 1 84 ? 27.391 82.566 25.757 1.00 23.74 99 ILE A O 1
ATOM 669 N N . GLY A 1 85 ? 28.756 84.086 24.788 1.00 22.47 100 GLY A N 1
ATOM 670 C CA . GLY A 1 85 ? 30.035 83.518 25.202 1.00 22.04 100 GLY A CA 1
ATOM 671 C C . GLY A 1 85 ? 30.292 83.463 26.700 1.00 21.32 100 GLY A C 1
ATOM 672 O O . GLY A 1 85 ? 31.180 82.732 27.150 1.00 20.11 100 GLY A O 1
ATOM 673 N N . VAL A 1 86 ? 29.500 84.198 27.476 1.00 20.75 101 VAL A N 1
ATOM 674 C CA . VAL A 1 86 ? 29.571 84.123 28.930 1.00 20.69 101 VAL A CA 1
ATOM 675 C C . VAL A 1 86 ? 29.345 82.681 29.452 1.00 20.60 101 VAL A C 1
ATOM 676 O O . VAL A 1 86 ? 29.851 82.316 30.527 1.00 20.36 101 VAL A O 1
ATOM 688 N N . ASN A 1 88 ? 30.582 79.895 28.475 1.00 19.88 103 ASN A N 1
ATOM 689 C CA . ASN A 1 88 ? 31.780 79.029 28.385 1.00 20.82 103 ASN A CA 1
ATOM 690 C C . ASN A 1 88 ? 32.899 79.504 29.310 1.00 20.82 103 ASN A C 1
ATOM 691 O O . ASN A 1 88 ? 34.037 79.004 29.259 1.00 21.26 103 ASN A O 1
ATOM 696 N N . LEU A 1 89 ? 32.579 80.465 30.167 1.00 20.32 104 LEU A N 1
ATOM 697 C CA . LEU A 1 89 ? 33.560 80.994 31.084 1.00 20.02 104 LEU A CA 1
ATOM 698 C C . LEU A 1 89 ? 33.598 80.196 32.397 1.00 19.53 104 LEU A C 1
ATOM 699 O O . LEU A 1 89 ? 32.608 79.552 32.801 1.00 18.94 104 LEU A O 1
ATOM 704 N N . ALA A 1 90 ? 34.769 80.218 33.029 1.00 19.51 105 ALA A N 1
ATOM 705 C CA . ALA A 1 90 ? 35.014 79.458 34.254 1.00 19.65 105 ALA A CA 1
ATOM 706 C C . ALA A 1 90 ? 33.957 79.763 35.289 1.00 19.57 105 ALA A C 1
ATOM 707 O O . ALA A 1 90 ? 33.612 80.911 35.489 1.00 19.71 105 ALA A O 1
ATOM 709 N N . TYR A 1 91 ? 33.434 78.709 35.910 1.00 19.42 106 TYR A N 1
ATOM 710 C CA . TYR A 1 91 ? 32.429 78.776 36.995 1.00 19.47 106 TYR A CA 1
ATOM 711 C C . TYR A 1 91 ? 31.079 79.394 36.668 1.00 19.67 106 TYR A C 1
ATOM 712 O O . TYR A 1 91 ? 30.276 79.550 37.578 1.00 19.60 106 TYR A O 1
ATOM 721 N N . PHE A 1 92 ? 30.801 79.686 35.392 1.00 19.46 107 PHE A N 1
ATOM 722 C CA . PHE A 1 92 ? 29.486 80.199 34.989 1.00 19.04 107 PHE A CA 1
ATOM 723 C C . PHE A 1 92 ? 28.305 79.493 35.678 1.00 19.56 107 PHE A C 1
ATOM 724 O O . PHE A 1 92 ? 27.432 80.151 36.251 1.00 19.89 107 PHE A O 1
ATOM 732 N N . ILE A 1 93 ? 28.218 78.169 35.613 1.00 19.80 108 ILE A N 1
ATOM 733 C CA . ILE A 1 93 ? 27.018 77.509 36.152 1.00 19.15 108 ILE A CA 1
ATOM 734 C C . ILE A 1 93 ? 26.966 77.679 37.684 1.00 19.96 108 ILE A C 1
ATOM 735 O O . ILE A 1 93 ? 25.881 77.652 38.286 1.00 19.56 108 ILE A O 1
ATOM 740 N N . ASP A 1 94 ? 28.127 77.877 38.306 1.00 20.71 109 ASP A N 1
ATOM 741 C CA . ASP A 1 94 ? 28.177 78.073 39.767 1.00 21.06 109 ASP A CA 1
ATOM 742 C C . ASP A 1 94 ? 27.733 79.470 40.146 1.00 21.48 109 ASP A C 1
ATOM 743 O O . ASP A 1 94 ? 26.996 79.646 41.105 1.00 22.44 109 ASP A O 1
ATOM 748 N N . PHE A 1 95 ? 28.191 80.459 39.396 1.00 21.90 110 PHE A N 1
ATOM 749 C CA . PHE A 1 95 ? 27.694 81.824 39.529 1.00 22.49 110 PHE A CA 1
ATOM 750 C C . PHE A 1 95 ? 26.197 81.915 39.277 1.00 22.60 110 PHE A C 1
ATOM 751 O O . PHE A 1 95 ? 25.537 82.777 39.847 1.00 23.59 110 PHE A O 1
ATOM 772 N N . GLY A 1 97 ? 24.201 79.700 40.271 1.00 22.61 112 GLY A N 1
ATOM 773 C CA . GLY A 1 97 ? 23.636 79.081 41.473 1.00 22.63 112 GLY A CA 1
ATOM 774 C C . GLY A 1 97 ? 23.439 77.574 41.443 1.00 22.72 112 GLY A C 1
ATOM 775 O O . GLY A 1 97 ? 22.886 77.002 42.386 1.00 22.88 112 GLY A O 1
ATOM 776 N N . ALA A 1 98 ? 23.861 76.930 40.360 1.00 21.90 113 ALA A N 1
ATOM 777 C CA . ALA A 1 98 ? 23.691 75.485 40.221 1.00 21.69 113 ALA A CA 1
ATOM 778 C C . ALA A 1 98 ? 24.792 74.798 40.999 1.00 21.25 113 ALA A C 1
ATOM 779 O O . ALA A 1 98 ? 25.968 75.144 40.863 1.00 20.31 113 ALA A O 1
ATOM 781 N N . LYS A 1 99 ? 24.396 73.856 41.849 1.00 21.22 114 LYS A N 1
ATOM 782 C CA . LYS A 1 99 ? 25.350 73.102 42.660 1.00 21.79 114 LYS A CA 1
ATOM 783 C C . LYS A 1 99 ? 25.158 71.595 42.582 1.00 21.70 114 LYS A C 1
ATOM 784 O O . LYS A 1 99 ? 25.871 70.870 43.261 1.00 23.30 114 LYS A O 1
ATOM 790 N N . THR A 1 100 ? 24.196 71.128 41.789 1.00 21.73 115 THR A N 1
ATOM 791 C CA . THR A 1 100 ? 23.990 69.692 41.513 1.00 21.09 115 THR A CA 1
ATOM 792 C C . THR A 1 100 ? 23.632 69.529 40.039 1.00 20.82 115 THR A C 1
ATOM 793 O O . THR A 1 100 ? 23.268 70.502 39.400 1.00 20.25 115 THR A O 1
ATOM 797 N N . PRO A 1 101 ? 23.752 68.311 39.485 1.00 21.40 116 PRO A N 1
ATOM 798 C CA . PRO A 1 101 ? 23.299 68.052 38.098 1.00 21.70 116 PRO A CA 1
ATOM 799 C C . PRO A 1 101 ? 21.873 68.528 37.783 1.00 22.39 116 PRO A C 1
ATOM 800 O O . PRO A 1 101 ? 21.682 69.280 36.837 1.00 21.30 116 PRO A O 1
ATOM 804 N N . GLU A 1 102 ? 20.897 68.120 38.583 1.00 23.42 117 GLU A N 1
ATOM 805 C CA . GLU A 1 102 ? 19.506 68.533 38.367 1.00 24.19 117 GLU A CA 1
ATOM 806 C C . GLU A 1 102 ? 19.342 70.054 38.423 1.00 24.23 117 GLU A C 1
ATOM 807 O O . GLU A 1 102 ? 18.608 70.637 37.628 1.00 26.03 117 GLU A O 1
ATOM 813 N N . GLU A 1 103 ? 20.033 70.699 39.349 1.00 24.36 118 GLU A N 1
ATOM 814 C CA . GLU A 1 103 ? 20.036 72.164 39.428 1.00 23.84 118 GLU A CA 1
ATOM 815 C C . GLU A 1 103 ? 20.638 72.833 38.195 1.00 24.11 118 GLU A C 1
ATOM 816 O O . GLU A 1 103 ? 20.207 73.916 37.790 1.00 22.71 118 GLU A O 1
ATOM 822 N N . ALA A 1 104 ? 21.661 72.204 37.620 1.00 23.85 119 ALA A N 1
ATOM 823 C CA . ALA A 1 104 ? 22.319 72.734 36.419 1.00 24.35 119 ALA A CA 1
ATOM 824 C C . ALA A 1 104 ? 21.342 72.788 35.229 1.00 24.10 119 ALA A C 1
ATOM 825 O O . ALA A 1 104 ? 21.261 73.807 34.550 1.00 24.34 119 ALA A O 1
ATOM 827 N N . ILE A 1 105 ? 20.596 71.699 35.025 1.00 24.51 120 ILE A N 1
ATOM 828 C CA . ILE A 1 105 ? 19.555 71.594 33.996 1.00 25.43 120 ILE A CA 1
ATOM 829 C C . ILE A 1 105 ? 18.429 72.587 34.214 1.00 26.41 120 ILE A C 1
ATOM 830 O O . ILE A 1 105 ? 17.920 73.173 33.256 1.00 26.34 120 ILE A O 1
ATOM 835 N N . GLU A 1 106 ? 18.027 72.771 35.472 1.00 27.53 121 GLU A N 1
ATOM 836 C CA . GLU A 1 106 ? 16.968 73.735 35.784 1.00 27.39 121 GLU A CA 1
ATOM 837 C C . GLU A 1 106 ? 17.407 75.166 35.500 1.00 27.30 121 GLU A C 1
ATOM 838 O O . GLU A 1 106 ? 16.630 75.945 34.968 1.00 28.48 121 GLU A O 1
ATOM 844 N N . VAL A 1 107 ? 18.641 75.516 35.839 1.00 26.91 122 VAL A N 1
ATOM 845 C CA . VAL A 1 107 ? 19.205 76.819 35.478 1.00 26.83 122 VAL A CA 1
ATOM 846 C C . VAL A 1 107 ? 19.225 77.056 33.957 1.00 26.65 122 VAL A C 1
ATOM 847 O O . VAL A 1 107 ? 18.941 78.161 33.495 1.00 25.25 122 VAL A O 1
ATOM 851 N N . LEU A 1 108 ? 19.588 76.024 33.198 1.00 26.75 123 LEU A N 1
ATOM 852 C CA . LEU A 1 108 ? 19.606 76.103 31.727 1.00 26.82 123 LEU A CA 1
ATOM 853 C C . LEU A 1 108 ? 18.196 76.396 31.199 1.00 27.16 123 LEU A C 1
ATOM 854 O O . LEU A 1 108 ? 18.021 77.259 30.353 1.00 27.30 123 LEU A O 1
ATOM 859 N N . LYS A 1 109 ? 17.193 75.706 31.725 1.00 28.13 124 LYS A N 1
ATOM 860 C CA . LYS A 1 109 ? 15.791 76.007 31.360 1.00 28.91 124 LYS A CA 1
ATOM 861 C C . LYS A 1 109 ? 15.405 77.451 31.664 1.00 29.55 124 LYS A C 1
ATOM 862 O O . LYS A 1 109 ? 14.753 78.099 30.857 1.00 30.24 124 LYS A O 1
ATOM 868 N N . LYS A 1 110 ? 15.822 77.960 32.817 1.00 30.00 125 LYS A N 1
ATOM 869 C CA . LYS A 1 110 ? 15.559 79.347 33.174 1.00 30.20 125 LYS A CA 1
ATOM 870 C C . LYS A 1 110 ? 16.309 80.290 32.259 1.00 30.05 125 LYS A C 1
ATOM 871 O O . LYS A 1 110 ? 15.812 81.365 31.937 1.00 29.73 125 LYS A O 1
ATOM 877 N N . ILE A 1 111 ? 17.522 79.925 31.848 1.00 29.66 126 ILE A N 1
ATOM 878 C CA . ILE A 1 111 ? 18.248 80.789 30.917 1.00 30.02 126 ILE A CA 1
ATOM 879 C C . ILE A 1 111 ? 17.489 80.826 29.578 1.00 30.27 126 ILE A C 1
ATOM 880 O O . ILE A 1 111 ? 17.373 81.882 28.966 1.00 30.24 126 ILE A O 1
ATOM 885 N N . LYS A 1 112 ? 16.939 79.690 29.161 1.00 31.21 127 LYS A N 1
ATOM 886 C CA . LYS A 1 112 ? 16.299 79.613 27.854 1.00 32.35 127 LYS A CA 1
ATOM 887 C C . LYS A 1 112 ? 15.084 80.527 27.770 1.00 33.71 127 LYS A C 1
ATOM 888 O O . LYS A 1 112 ? 14.920 81.249 26.802 1.00 33.89 127 LYS A O 1
ATOM 894 N N . GLN A 1 113 ? 14.242 80.501 28.795 1.00 35.14 128 GLN A N 1
ATOM 895 C CA . GLN A 1 113 ? 13.064 81.359 28.805 1.00 36.43 128 GLN A CA 1
ATOM 896 C C . GLN A 1 113 ? 13.354 82.812 29.203 1.00 36.31 128 GLN A C 1
ATOM 897 O O . GLN A 1 113 ? 12.450 83.638 29.199 1.00 36.90 128 GLN A O 1
ATOM 903 N N . SER A 1 114 ? 14.608 83.151 29.494 1.00 36.55 129 SER A N 1
ATOM 904 C CA A SER A 1 114 ? 15.017 84.521 29.820 0.50 36.59 129 SER A CA 1
ATOM 905 C CA B SER A 1 114 ? 14.893 84.526 29.851 0.50 36.65 129 SER A CA 1
ATOM 906 C C . SER A 1 114 ? 14.869 85.428 28.605 1.00 36.96 129 SER A C 1
ATOM 907 O O . SER A 1 114 ? 15.319 85.054 27.519 1.00 37.16 129 SER A O 1
ATOM 912 N N . PRO A 1 115 ? 14.279 86.625 28.762 1.00 37.04 130 PRO A N 1
ATOM 913 C CA . PRO A 1 115 ? 14.289 87.609 27.684 1.00 37.14 130 PRO A CA 1
ATOM 914 C C . PRO A 1 115 ? 15.667 87.837 27.052 1.00 37.28 130 PRO A C 1
ATOM 915 O O . PRO A 1 115 ? 15.773 87.949 25.827 1.00 37.14 130 PRO A O 1
ATOM 919 N N . THR A 1 116 ? 16.708 87.929 27.877 1.00 37.37 131 THR A N 1
ATOM 920 C CA . THR A 1 116 ? 18.062 88.169 27.374 1.00 37.39 131 THR A CA 1
ATOM 921 C C . THR A 1 116 ? 18.571 87.030 26.475 1.00 37.44 131 THR A C 1
ATOM 922 O O . THR A 1 116 ? 19.140 87.297 25.421 1.00 37.35 131 THR A O 1
ATOM 934 N N . GLN A 1 118 ? 16.653 84.872 24.864 1.00 37.25 133 GLN A N 1
ATOM 935 C CA . GLN A 1 118 ? 15.812 84.962 23.672 1.00 37.46 133 GLN A CA 1
ATOM 936 C C . GLN A 1 118 ? 16.293 86.062 22.722 1.00 36.87 133 GLN A C 1
ATOM 937 O O . GLN A 1 118 ? 16.274 85.884 21.495 1.00 36.70 133 GLN A O 1
ATOM 943 N N . LYS A 1 119 ? 16.762 87.174 23.279 1.00 36.20 134 LYS A N 1
ATOM 944 C CA . LYS A 1 119 ? 17.353 88.221 22.464 1.00 36.14 134 LYS A CA 1
ATOM 945 C C . LYS A 1 119 ? 18.562 87.693 21.694 1.00 35.65 134 LYS A C 1
ATOM 946 O O . LYS A 1 119 ? 18.606 87.768 20.469 1.00 35.34 134 LYS A O 1
ATOM 952 N N . TRP A 1 120 ? 19.544 87.159 22.414 1.00 35.30 135 TRP A N 1
ATOM 953 C CA . TRP A 1 120 ? 20.784 86.677 21.790 1.00 35.03 135 TRP A CA 1
ATOM 954 C C . TRP A 1 120 ? 20.515 85.668 20.691 1.00 34.57 135 TRP A C 1
ATOM 955 O O . TRP A 1 120 ? 21.217 85.661 19.692 1.00 34.14 135 TRP A O 1
ATOM 966 N N . LEU A 1 121 ? 19.518 84.806 20.898 1.00 34.09 136 LEU A N 1
ATOM 967 C CA . LEU A 1 121 ? 19.199 83.746 19.949 1.00 34.30 136 LEU A CA 1
ATOM 968 C C . LEU A 1 121 ? 18.524 84.292 18.700 1.00 34.94 136 LEU A C 1
ATOM 969 O O . LEU A 1 121 ? 18.647 83.713 17.621 1.00 34.91 136 LEU A O 1
ATOM 974 N N . LYS A 1 122 ? 17.795 85.391 18.862 1.00 35.55 137 LYS A N 1
ATOM 975 C CA . LYS A 1 122 ? 17.175 86.082 17.742 1.00 35.84 137 LYS A CA 1
ATOM 976 C C . LYS A 1 122 ? 18.222 86.811 16.913 1.00 35.57 137 LYS A C 1
ATOM 977 O O . LYS A 1 122 ? 18.099 86.864 15.699 1.00 35.53 137 LYS A O 1
ATOM 983 N N . GLU A 1 123 ? 19.236 87.376 17.573 1.00 35.25 138 GLU A N 1
ATOM 984 C CA . GLU A 1 123 ? 20.369 88.017 16.893 1.00 35.72 138 GLU A CA 1
ATOM 985 C C . GLU A 1 123 ? 21.222 87.010 16.130 1.00 35.14 138 GLU A C 1
ATOM 986 O O . GLU A 1 123 ? 21.721 87.317 15.057 1.00 34.66 138 GLU A O 1
ATOM 992 N N . LEU A 1 124 ? 21.398 85.816 16.689 1.00 34.79 139 LEU A N 1
ATOM 993 C CA . LEU A 1 124 ? 22.158 84.768 16.014 1.00 34.82 139 LEU A CA 1
ATOM 994 C C . LEU A 1 124 ? 21.443 84.358 14.739 1.00 34.94 139 LEU A C 1
ATOM 995 O O . LEU A 1 124 ? 22.067 84.159 13.708 1.00 34.97 139 LEU A O 1
ATOM 1000 N N . GLU A 1 125 ? 20.130 84.227 14.831 1.00 35.58 140 GLU A N 1
ATOM 1001 C CA . GLU A 1 125 ? 19.307 83.833 13.706 1.00 36.31 140 GLU A CA 1
ATOM 1002 C C . GLU A 1 125 ? 19.260 84.916 12.622 1.00 36.29 140 GLU A C 1
ATOM 1003 O O . GLU A 1 125 ? 19.568 84.642 11.458 1.00 36.34 140 GLU A O 1
ATOM 1009 N N . GLN A 1 126 ? 18.891 86.136 13.010 1.00 35.91 141 GLN A N 1
ATOM 1010 C CA . GLN A 1 126 ? 18.727 87.245 12.063 1.00 36.03 141 GLN A CA 1
ATOM 1011 C C . GLN A 1 126 ? 20.039 87.750 11.480 1.00 35.79 141 GLN A C 1
ATOM 1012 O O . GLN A 1 126 ? 20.171 87.858 10.263 1.00 36.33 141 GLN A O 1
ATOM 1018 N N . ARG A 1 127 ? 21.006 88.075 12.328 1.00 35.29 142 ARG A N 1
ATOM 1019 C CA . ARG A 1 127 ? 22.276 88.606 11.840 1.00 35.37 142 ARG A CA 1
ATOM 1020 C C . ARG A 1 127 ? 23.180 87.559 11.203 1.00 34.42 142 ARG A C 1
ATOM 1021 O O . ARG A 1 127 ? 23.954 87.890 10.301 1.00 34.72 142 ARG A O 1
ATOM 1029 N N . PHE A 1 128 ? 23.110 86.313 11.674 1.00 32.89 143 PHE A N 1
ATOM 1030 C CA . PHE A 1 128 ? 24.076 85.291 11.264 1.00 31.98 143 PHE A CA 1
ATOM 1031 C C . PHE A 1 128 ? 23.477 84.022 10.664 1.00 30.96 143 PHE A C 1
ATOM 1032 O O . PHE A 1 128 ? 24.224 83.158 10.214 1.00 31.39 143 PHE A O 1
ATOM 1040 N N . GLY A 1 129 ? 22.156 83.888 10.640 1.00 29.42 144 GLY A N 1
ATOM 1041 C CA . GLY A 1 129 ? 21.539 82.685 10.082 1.00 29.05 144 GLY A CA 1
ATOM 1042 C C . GLY A 1 129 ? 21.694 81.415 10.907 1.00 28.54 144 GLY A C 1
ATOM 1043 O O . GLY A 1 129 ? 21.446 80.309 10.402 1.00 28.71 144 GLY A O 1
ATOM 1044 N N . ILE A 1 130 ? 22.078 81.562 12.180 1.00 27.44 145 ILE A N 1
ATOM 1045 C CA . ILE A 1 130 ? 22.290 80.415 13.072 1.00 27.01 145 ILE A CA 1
ATOM 1046 C C . ILE A 1 130 ? 21.056 80.182 13.928 1.00 25.61 145 ILE A C 1
ATOM 1047 O O . ILE A 1 130 ? 20.647 81.059 14.674 1.00 24.94 145 ILE A O 1
ATOM 1052 N N . LYS A 1 131 ? 20.474 78.998 13.813 1.00 24.55 146 LYS A N 1
ATOM 1053 C CA . LYS A 1 131 ? 19.373 78.583 14.659 1.00 24.11 146 LYS A CA 1
ATOM 1054 C C . LYS A 1 131 ? 19.908 77.627 15.740 1.00 24.03 146 LYS A C 1
ATOM 1055 O O . LYS A 1 131 ? 20.479 76.573 15.423 1.00 24.12 146 LYS A O 1
ATOM 1061 N N . VAL A 1 132 ? 19.728 78.002 17.005 1.00 22.89 147 VAL A N 1
ATOM 1062 C CA . VAL A 1 132 ? 20.003 77.107 18.135 1.00 22.29 147 VAL A CA 1
ATOM 1063 C C . VAL A 1 132 ? 18.793 76.191 18.380 1.00 21.83 147 VAL A C 1
ATOM 1064 O O . VAL A 1 132 ? 17.707 76.671 18.695 1.00 21.61 147 VAL A O 1
ATOM 1068 N N . LEU A 1 133 ? 18.958 74.885 18.195 1.00 20.75 148 LEU A N 1
ATOM 1069 C CA . LEU A 1 133 ? 17.881 73.945 18.466 1.00 20.67 148 LEU A CA 1
ATOM 1070 C C . LEU A 1 133 ? 17.835 73.570 19.947 1.00 20.42 148 LEU A C 1
ATOM 1071 O O . LEU A 1 133 ? 16.772 73.220 20.487 1.00 20.43 148 LEU A O 1
ATOM 1076 N N . SER A 1 134 ? 19.002 73.600 20.588 1.00 19.65 149 SER A N 1
ATOM 1077 C CA . SER A 1 134 ? 19.109 73.227 21.989 1.00 19.61 149 SER A CA 1
ATOM 1078 C C . SER A 1 134 ? 20.469 73.565 22.581 1.00 19.58 149 SER A C 1
ATOM 1079 O O . SER A 1 134 ? 21.482 73.562 21.867 1.00 18.52 149 SER A O 1
ATOM 1082 N N . PHE A 1 135 ? 20.474 73.867 23.884 1.00 19.49 150 PHE A N 1
ATOM 1083 C CA . PHE A 1 135 ? 21.711 73.874 24.672 1.00 19.56 150 PHE A CA 1
ATOM 1084 C C . PHE A 1 135 ? 21.607 73.068 25.974 1.00 19.11 150 PHE A C 1
ATOM 1085 O O . PHE A 1 135 ? 22.337 73.334 26.918 1.00 20.00 150 PHE A O 1
ATOM 1093 N N . TYR A 1 136 ? 20.726 72.064 26.009 1.00 18.72 151 TYR A N 1
ATOM 1094 C CA . TYR A 1 136 ? 20.614 71.145 27.135 1.00 18.27 151 TYR A CA 1
ATOM 1095 C C . TYR A 1 136 ? 21.497 69.919 26.958 1.00 17.87 151 TYR A C 1
ATOM 1096 O O . TYR A 1 136 ? 21.108 68.791 27.314 1.00 17.69 151 TYR A O 1
ATOM 1105 N N . TRP A 1 137 ? 22.694 70.143 26.422 1.00 17.53 152 TRP A N 1
ATOM 1106 C CA . TRP A 1 137 ? 23.628 69.070 26.102 1.00 17.05 152 TRP A CA 1
ATOM 1107 C C . TRP A 1 137 ? 24.873 69.384 26.883 1.00 17.50 152 TRP A C 1
ATOM 1108 O O . TRP A 1 137 ? 25.555 70.358 26.600 1.00 17.13 152 TRP A O 1
ATOM 1119 N N . VAL A 1 138 ? 25.135 68.578 27.904 1.00 18.41 153 VAL A N 1
ATOM 1120 C CA . VAL A 1 138 ? 26.183 68.877 28.866 1.00 18.88 153 VAL A CA 1
ATOM 1121 C C . VAL A 1 138 ? 27.170 67.708 28.935 1.00 19.12 153 VAL A C 1
ATOM 1122 O O . VAL A 1 138 ? 26.774 66.553 29.060 1.00 18.90 153 VAL A O 1
ATOM 1126 N N . GLN A 1 139 ? 28.463 68.016 28.800 1.00 19.29 154 GLN A N 1
ATOM 1127 C CA . GLN A 1 139 ? 29.488 66.977 28.854 1.00 19.38 154 GLN A CA 1
ATOM 1128 C C . GLN A 1 139 ? 30.008 66.756 30.266 1.00 19.44 154 GLN A C 1
ATOM 1129 O O . GLN A 1 139 ? 30.701 65.774 30.527 1.00 20.16 154 GLN A O 1
ATOM 1135 N N . GLY A 1 140 ? 29.677 67.658 31.190 1.00 18.50 155 GLY A N 1
ATOM 1136 C CA . GLY A 1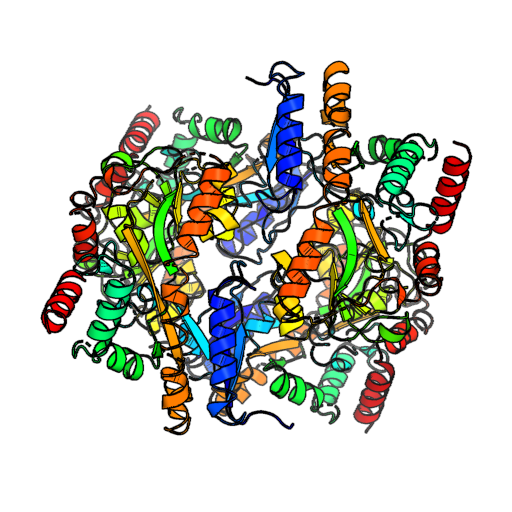 140 ? 30.073 67.501 32.574 1.00 18.20 155 GLY A CA 1
ATOM 1137 C C . GLY A 1 140 ? 31.143 68.476 32.995 1.00 16.68 155 GLY A C 1
ATOM 1138 O O . GLY A 1 140 ? 31.590 69.294 32.192 1.00 16.56 155 GLY A O 1
ATOM 1139 N N . TYR A 1 141 ? 31.544 68.372 34.261 1.00 16.53 156 TYR A N 1
ATOM 1140 C CA . TYR A 1 141 ? 32.560 69.238 34.846 1.00 15.16 156 TYR A CA 1
ATOM 1141 C C . TYR A 1 141 ? 33.953 68.808 34.471 1.00 15.48 156 TYR A C 1
ATOM 1142 O O . TYR A 1 141 ? 34.283 67.622 34.494 1.00 14.61 156 TYR A O 1
ATOM 1151 N N . ARG A 1 142 ? 34.768 69.809 34.199 1.00 14.82 157 ARG A N 1
ATOM 1152 C CA . ARG A 1 142 ? 36.156 69.624 33.868 1.00 15.18 157 ARG A CA 1
ATOM 1153 C C . ARG A 1 142 ? 37.009 69.968 35.069 1.00 14.72 157 ARG A C 1
ATOM 1154 O O . ARG A 1 142 ? 36.687 70.884 35.846 1.00 13.08 157 ARG A O 1
ATOM 1162 N N . HIS A 1 143 ? 38.095 69.206 35.225 1.00 13.72 158 HIS A N 1
ATOM 1163 C CA . HIS A 1 143 ? 38.993 69.302 36.381 1.00 13.33 158 HIS A CA 1
ATOM 1164 C C . HIS A 1 143 ? 40.413 69.345 35.848 1.00 12.61 158 HIS A C 1
ATOM 1165 O O . HIS A 1 143 ? 40.633 68.965 34.715 1.00 12.17 158 HIS A O 1
ATOM 1172 N N . PHE A 1 144 ? 41.368 69.812 36.633 1.00 13.03 159 PHE A N 1
ATOM 1173 C CA . PHE A 1 144 ? 42.758 69.844 36.174 1.00 13.36 159 PHE A CA 1
ATOM 1174 C C . PHE A 1 144 ? 43.392 68.444 36.202 1.00 13.49 159 PHE A C 1
ATOM 1175 O O . PHE A 1 144 ? 43.172 67.712 37.158 1.00 13.21 159 PHE A O 1
ATOM 1183 N N . VAL A 1 145 ? 44.190 68.123 35.177 1.00 13.67 160 VAL A N 1
ATOM 1184 C CA . VAL A 1 145 ? 44.862 66.836 35.064 1.00 14.40 160 VAL A CA 1
ATOM 1185 C C . VAL A 1 145 ? 46.338 67.187 34.949 1.00 14.95 160 VAL A C 1
ATOM 1186 O O . VAL A 1 145 ? 46.761 67.782 33.964 1.00 14.24 160 VAL A O 1
ATOM 1190 N N . THR A 1 146 ? 47.106 66.842 35.980 1.00 17.16 161 THR A N 1
ATOM 1191 C CA . THR A 1 146 ? 48.468 67.348 36.156 1.00 17.49 161 THR A CA 1
ATOM 1192 C C . THR A 1 146 ? 49.377 66.303 36.835 1.00 18.69 161 THR A C 1
ATOM 1193 O O . THR A 1 146 ? 48.923 65.235 37.204 1.00 19.58 161 THR A O 1
ATOM 1197 N N . ASN A 1 147 ? 50.664 66.623 36.967 1.00 19.70 162 ASN A N 1
ATOM 1198 C CA . ASN A 1 147 ? 51.583 65.806 37.776 1.00 20.39 162 ASN A CA 1
ATOM 1199 C C . ASN A 1 147 ? 51.963 66.544 39.075 1.00 21.27 162 ASN A C 1
ATOM 1200 O O . ASN A 1 147 ? 52.976 66.234 39.699 1.00 21.53 162 ASN A O 1
ATOM 1205 N N . LYS A 1 148 ? 51.110 67.487 39.470 1.00 21.44 163 LYS A N 1
ATOM 1206 C CA . LYS A 1 148 ? 51.262 68.288 40.677 1.00 22.16 163 LYS A CA 1
ATOM 1207 C C . LYS A 1 148 ? 49.858 68.535 41.206 1.00 21.83 163 LYS A C 1
ATOM 1208 O O . LYS A 1 148 ? 48.992 68.946 40.439 1.00 22.06 163 LYS A O 1
ATOM 1214 N N . PRO A 1 149 ? 49.595 68.262 42.501 1.00 22.10 164 PRO A N 1
ATOM 1215 C CA . PRO A 1 149 ? 48.243 68.545 43.008 1.00 21.64 164 PRO A CA 1
ATOM 1216 C C . PRO A 1 149 ? 47.893 70.030 42.911 1.00 21.82 164 PRO A C 1
ATOM 1217 O O . PRO A 1 149 ? 48.755 70.857 43.141 1.00 20.99 164 PRO A O 1
ATOM 1221 N N . ILE A 1 150 ? 46.638 70.340 42.589 1.00 21.50 165 ILE A N 1
ATOM 1222 C CA . ILE A 1 150 ? 46.176 71.725 42.463 1.00 22.08 165 ILE A CA 1
ATOM 1223 C C . ILE A 1 150 ? 45.082 71.928 43.515 1.00 22.44 165 ILE A C 1
ATOM 1224 O O . ILE A 1 150 ? 43.999 71.355 43.421 1.00 22.57 165 ILE A O 1
ATOM 1229 N N . ARG A 1 151 ? 45.399 72.706 44.548 1.00 23.34 166 ARG A N 1
ATOM 1230 C CA . ARG A 1 151 ? 44.464 73.000 45.638 1.00 23.92 166 ARG A CA 1
ATOM 1231 C C . ARG A 1 151 ? 44.094 74.473 45.762 1.00 23.97 166 ARG A C 1
ATOM 1232 O O . ARG A 1 151 ? 43.076 74.797 46.366 1.00 24.45 166 ARG A O 1
ATOM 1240 N N . LYS A 1 152 ? 44.940 75.340 45.218 1.00 24.15 167 LYS A N 1
ATOM 1241 C CA . LYS A 1 152 ? 44.747 76.796 45.213 1.00 24.82 167 LYS A CA 1
ATOM 1242 C C . LYS A 1 152 ? 45.332 77.367 43.905 1.00 24.71 167 LYS A C 1
ATOM 1243 O O . LYS A 1 152 ? 46.165 76.729 43.274 1.00 24.49 167 LYS A O 1
ATOM 1249 N N . PRO A 1 153 ? 44.887 78.565 43.485 1.00 24.76 168 PRO A N 1
ATOM 1250 C CA . PRO A 1 153 ? 45.385 79.177 42.253 1.00 24.87 168 PRO A CA 1
ATOM 1251 C C . PRO A 1 153 ? 46.903 79.202 42.100 1.00 24.95 168 PRO A C 1
ATOM 1252 O O . PRO A 1 153 ? 47.412 78.965 41.019 1.00 24.14 168 PRO A O 1
ATOM 1256 N N . GLU A 1 154 ? 47.625 79.475 43.185 1.00 26.07 169 GLU A N 1
ATOM 1257 C CA . GLU A 1 154 ? 49.083 79.616 43.127 1.00 25.41 169 GLU A CA 1
ATOM 1258 C C . GLU A 1 154 ? 49.775 78.359 42.602 1.00 25.19 169 GLU A C 1
ATOM 1259 O O . GLU A 1 154 ? 50.886 78.440 42.054 1.00 24.46 169 GLU A O 1
ATOM 1265 N N . ASP A 1 155 ? 49.129 77.202 42.792 1.00 24.57 170 ASP A N 1
ATOM 1266 C CA . ASP A 1 155 ? 49.670 75.901 42.370 1.00 24.43 170 ASP A CA 1
ATOM 1267 C C . ASP A 1 155 ? 49.749 75.754 40.853 1.00 24.39 170 ASP A C 1
ATOM 1268 O O . ASP A 1 155 ? 50.495 74.905 40.354 1.00 24.47 170 ASP A O 1
ATOM 1273 N N . LEU A 1 156 ? 48.970 76.567 40.129 1.00 24.30 171 LEU A N 1
ATOM 1274 C CA . LEU A 1 156 ? 49.006 76.595 38.664 1.00 24.06 171 LEU A CA 1
ATOM 1275 C C . LEU A 1 156 ? 50.100 77.488 38.074 1.00 24.31 171 LEU A C 1
ATOM 1276 O O . LEU A 1 156 ? 50.457 77.321 36.906 1.00 24.18 171 LEU A O 1
ATOM 1281 N N A ASN A 1 157 ? 50.635 78.412 38.882 0.50 24.69 172 ASN A N 1
ATOM 1282 N N B ASN A 1 157 ? 50.620 78.420 38.870 0.50 24.41 172 ASN A N 1
ATOM 1283 C CA A ASN A 1 157 ? 51.682 79.346 38.430 0.50 24.55 172 ASN A CA 1
ATOM 1284 C CA B ASN A 1 157 ? 51.586 79.407 38.376 0.50 24.21 172 ASN A CA 1
ATOM 1285 C C A ASN A 1 157 ? 52.761 78.639 37.644 0.50 24.54 172 ASN A C 1
ATOM 1286 C C B ASN A 1 157 ? 52.781 78.742 37.690 0.50 24.35 172 ASN A C 1
ATOM 1287 O O A ASN A 1 157 ? 53.344 77.655 38.112 0.50 24.64 172 ASN A O 1
ATOM 1288 O O B ASN A 1 157 ? 53.453 77.888 38.275 0.50 24.66 172 ASN A O 1
ATOM 1297 N N . GLY A 1 158 ? 53.014 79.121 36.434 1.00 24.13 173 GLY A N 1
ATOM 1298 C CA . GLY A 1 158 ? 54.069 78.551 35.616 1.00 23.62 173 GLY A CA 1
ATOM 1299 C C . GLY A 1 158 ? 53.723 77.261 34.897 1.00 23.19 173 GLY A C 1
ATOM 1300 O O . GLY A 1 158 ? 54.526 76.778 34.091 1.00 22.96 173 GLY A O 1
ATOM 1301 N N . LEU A 1 159 ? 52.537 76.703 35.160 1.00 22.89 174 LEU A N 1
ATOM 1302 C CA . LEU A 1 159 ? 52.154 75.431 34.550 1.00 22.42 174 LEU A CA 1
ATOM 1303 C C . LEU A 1 159 ? 51.514 75.637 33.175 1.00 21.87 174 LEU A C 1
ATOM 1304 O O . LEU A 1 159 ? 50.528 76.356 33.055 1.00 21.90 174 LEU A O 1
ATOM 1309 N N . ARG A 1 160 ? 52.077 74.989 32.156 1.00 20.50 175 ARG A N 1
ATOM 1310 C CA . ARG A 1 160 ? 51.493 75.002 30.822 1.00 19.88 175 ARG A CA 1
ATOM 1311 C C . ARG A 1 160 ? 50.356 73.989 30.797 1.00 19.08 175 ARG A C 1
ATOM 1312 O O . ARG A 1 160 ? 50.599 72.801 30.765 1.00 18.77 175 ARG A O 1
ATOM 1320 N N . ILE A 1 161 ? 49.122 74.471 30.799 1.00 17.89 176 ILE A N 1
ATOM 1321 C CA . ILE A 1 161 ? 47.931 73.594 30.788 1.00 17.42 176 ILE A CA 1
ATOM 1322 C C . ILE A 1 161 ? 47.169 73.715 29.476 1.00 17.57 176 ILE A C 1
ATOM 1323 O O . ILE A 1 161 ? 46.744 74.811 29.088 1.00 17.37 176 ILE A O 1
ATOM 1328 N N . ARG A 1 162 ? 46.957 72.592 28.806 1.00 17.49 177 ARG A N 1
ATOM 1329 C CA . ARG A 1 162 ? 46.331 72.638 27.504 1.00 17.58 177 ARG A CA 1
ATOM 1330 C C . ARG A 1 162 ? 44.836 72.802 27.725 1.00 17.23 177 ARG A C 1
ATOM 1331 O O . ARG A 1 162 ? 44.244 72.205 28.646 1.00 15.56 177 ARG A O 1
ATOM 1339 N N . THR A 1 163 ? 44.249 73.681 26.920 1.00 17.24 178 THR A N 1
ATOM 1340 C CA . THR A 1 163 ? 42.801 73.947 26.973 1.00 17.30 178 THR A CA 1
ATOM 1341 C C . THR A 1 163 ? 42.386 74.307 25.532 1.00 16.97 178 THR A C 1
ATOM 1342 O O . THR A 1 163 ? 43.245 74.659 24.737 1.00 15.74 178 THR A O 1
ATOM 1346 N N . PRO A 1 164 ? 41.103 74.129 25.161 1.00 17.51 179 PRO A N 1
ATOM 1347 C CA . PRO A 1 164 ? 40.682 74.422 23.782 1.00 17.78 179 PRO A CA 1
ATOM 1348 C C . PRO A 1 164 ? 41.051 75.836 23.332 1.00 18.97 179 PRO A C 1
ATOM 1349 O O . PRO A 1 164 ? 41.392 76.673 24.160 1.00 19.44 179 PRO A O 1
ATOM 1353 N N . GLY A 1 165 ? 41.047 76.078 22.026 1.00 19.87 180 GLY A N 1
ATOM 1354 C CA . GLY A 1 165 ? 41.731 77.249 21.481 1.00 20.62 180 GLY A CA 1
ATOM 1355 C C . GLY A 1 165 ? 41.012 78.578 21.611 1.00 21.29 180 GLY A C 1
ATOM 1356 O O . GLY A 1 165 ? 41.654 79.624 21.526 1.00 22.96 180 GLY A O 1
ATOM 1357 N N . ALA A 1 166 ? 39.700 78.567 21.805 1.00 20.85 181 ALA A N 1
ATOM 1358 C CA . ALA A 1 166 ? 38.918 79.813 21.799 1.00 21.13 181 ALA A CA 1
ATOM 1359 C C . ALA A 1 166 ? 39.198 80.662 23.042 1.00 21.54 181 ALA A C 1
ATOM 1360 O O . ALA A 1 166 ? 39.578 80.131 24.097 1.00 21.19 181 ALA A O 1
ATOM 1362 N N . PRO A 1 167 ? 39.031 81.996 22.924 1.00 21.42 182 PRO A N 1
ATOM 1363 C CA . PRO A 1 167 ? 39.250 82.904 24.041 1.00 21.16 182 PRO A CA 1
ATOM 1364 C C . PRO A 1 167 ? 38.542 82.582 25.360 1.00 20.54 182 PRO A C 1
ATOM 1365 O O . PRO A 1 167 ? 39.148 82.773 26.391 1.00 21.99 182 PRO A O 1
ATOM 1369 N N . ALA A 1 168 ? 37.286 82.133 25.352 1.00 20.75 183 ALA A N 1
ATOM 1370 C CA . ALA A 1 168 ? 36.609 81.812 26.614 1.00 19.65 183 ALA A CA 1
ATOM 1371 C C . ALA A 1 168 ? 37.420 80.817 27.457 1.00 19.13 183 ALA A C 1
ATOM 1372 O O . ALA A 1 168 ? 37.560 80.982 28.664 1.00 19.14 183 ALA A O 1
ATOM 1374 N N . TRP A 1 169 ? 37.973 79.803 26.807 1.00 18.84 184 TRP A N 1
ATOM 1375 C CA . TRP A 1 169 ? 38.830 78.822 27.484 1.00 18.32 184 TRP A CA 1
ATOM 1376 C C . TRP A 1 169 ? 40.190 79.375 27.895 1.00 18.02 184 TRP A C 1
ATOM 1377 O O . TRP A 1 169 ? 40.616 79.222 29.044 1.00 16.78 184 TRP A O 1
ATOM 1388 N N . GLN A 1 170 ? 40.887 79.986 26.935 1.00 18.38 185 GLN A N 1
ATOM 1389 C CA . GLN A 1 170 ? 42.247 80.466 27.155 1.00 18.94 185 GLN A CA 1
ATOM 1390 C C . GLN A 1 170 ? 42.287 81.486 28.283 1.00 19.95 185 GLN A C 1
ATOM 1391 O O . GLN A 1 170 ? 43.101 81.382 29.205 1.00 20.52 185 GLN A O 1
ATOM 1397 N N . GLU A 1 171 ? 41.399 82.466 28.217 1.00 21.45 186 GLU A N 1
ATOM 1398 C CA . GLU A 1 171 ? 41.354 83.546 29.211 1.00 21.92 186 GLU A CA 1
ATOM 1399 C C . GLU A 1 171 ? 40.924 83.054 30.575 1.00 21.80 186 GLU A C 1
ATOM 1400 O O . GLU A 1 171 ? 41.418 83.535 31.572 1.00 22.02 186 GLU A O 1
ATOM 1406 N N . SER A 1 172 ? 39.990 82.108 30.608 1.00 21.72 187 SER A N 1
ATOM 1407 C CA . SER A 1 172 ? 39.576 81.463 31.849 1.00 21.79 187 SER A CA 1
ATOM 1408 C C . SER A 1 172 ? 40.747 80.759 32.561 1.00 21.97 187 SER A C 1
ATOM 1409 O O . SER A 1 172 ? 41.005 81.019 33.740 1.00 21.92 187 SER A O 1
ATOM 1412 N N . ILE A 1 173 ? 41.448 79.884 31.843 1.00 21.79 188 ILE A N 1
ATOM 1413 C CA . ILE A 1 173 ? 42.566 79.131 32.420 1.00 21.75 188 ILE A CA 1
ATOM 1414 C C . ILE A 1 173 ? 43.716 80.042 32.819 1.00 22.50 188 ILE A C 1
ATOM 1415 O O . ILE A 1 173 ? 44.385 79.824 33.855 1.00 22.77 188 ILE A O 1
ATOM 1420 N N . ARG A 1 174 ? 43.938 81.077 32.017 1.00 22.70 189 ARG A N 1
ATOM 1421 C CA . ARG A 1 174 ? 44.903 82.127 32.377 1.00 23.27 189 ARG A CA 1
ATOM 1422 C C . ARG A 1 174 ? 44.518 82.862 33.665 1.00 22.77 189 ARG A C 1
ATOM 1423 O O . ARG A 1 174 ? 45.357 83.107 34.510 1.00 22.48 189 ARG A O 1
ATOM 1431 N N . SER A 1 175 ? 43.250 83.211 33.817 1.00 22.84 190 SER A N 1
ATOM 1432 C CA . SER A 1 175 ? 42.811 83.933 35.004 1.00 23.42 190 SER A CA 1
ATOM 1433 C C . SER A 1 175 ? 42.897 83.088 36.289 1.00 23.56 190 SER A C 1
ATOM 1434 O O . SER A 1 175 ? 43.113 83.634 37.376 1.00 23.57 190 SER A O 1
ATOM 1437 N N . LEU A 1 176 ? 42.729 81.766 36.165 1.00 23.38 191 LEU A N 1
ATOM 1438 C CA . LEU A 1 176 ? 42.870 80.838 37.309 1.00 22.88 191 LEU A CA 1
ATOM 1439 C C . LEU A 1 176 ? 44.308 80.699 37.794 1.00 22.94 191 LEU A C 1
ATOM 1440 O O . LEU A 1 176 ? 44.545 80.345 38.949 1.00 23.71 191 LEU A O 1
ATOM 1445 N N . GLY A 1 177 ? 45.263 80.963 36.914 1.00 22.96 192 GLY A N 1
ATOM 1446 C CA . GLY A 1 177 ? 46.676 81.087 37.302 1.00 22.25 192 GLY A CA 1
ATOM 1447 C C . GLY A 1 177 ? 47.670 80.374 36.419 1.00 22.27 192 GLY A C 1
ATOM 1448 O O . GLY A 1 177 ? 48.878 80.460 36.651 1.00 21.82 192 GLY A O 1
ATOM 1449 N N . ALA A 1 178 ? 47.178 79.683 35.386 1.00 21.89 193 ALA A N 1
ATOM 1450 C CA . ALA A 1 178 ? 48.028 78.891 34.503 1.00 21.33 193 ALA A CA 1
ATOM 1451 C C . ALA A 1 178 ? 48.443 79.634 33.228 1.00 20.78 193 ALA A C 1
ATOM 1452 O O . ALA A 1 178 ? 47.926 80.699 32.935 1.00 21.01 193 ALA A O 1
ATOM 1454 N N . ILE A 1 179 ? 49.383 79.036 32.494 1.00 19.90 194 ILE A N 1
ATOM 1455 C CA . ILE A 1 179 ? 49.671 79.406 31.111 1.00 20.53 194 ILE A CA 1
ATOM 1456 C C . ILE A 1 179 ? 48.831 78.497 30.206 1.00 20.60 194 ILE A C 1
ATOM 1457 O O . ILE A 1 179 ? 49.148 77.308 30.073 1.00 20.09 194 ILE A O 1
ATOM 1462 N N . PRO A 1 180 ? 47.768 79.042 29.568 1.00 20.70 195 PRO A N 1
ATOM 1463 C CA . PRO A 1 180 ? 47.004 78.218 28.642 1.00 20.57 195 PRO A CA 1
ATOM 1464 C C . PRO A 1 180 ? 47.774 77.912 27.355 1.00 20.68 195 PRO A C 1
ATOM 1465 O O . PRO A 1 180 ? 48.515 78.752 26.861 1.00 19.61 195 PRO A O 1
ATOM 1469 N N . VAL A 1 181 ? 47.591 76.704 26.828 1.00 20.66 196 VAL A N 1
ATOM 1470 C CA . VAL A 1 181 ? 48.259 76.264 25.611 1.00 21.10 196 VAL A CA 1
ATOM 1471 C C . VAL A 1 181 ? 47.289 75.470 24.741 1.00 21.36 196 VAL A C 1
ATOM 1472 O O . VAL A 1 181 ? 46.611 74.579 25.232 1.00 22.41 196 VAL A O 1
ATOM 1476 N N . ALA A 1 182 ? 47.211 75.785 23.454 1.00 21.52 197 ALA A N 1
ATOM 1477 C CA . ALA A 1 182 ? 46.324 75.054 22.535 1.00 21.85 197 ALA A CA 1
ATOM 1478 C C . ALA A 1 182 ? 47.027 73.802 22.029 1.00 21.86 197 ALA A C 1
ATOM 1479 O O . ALA A 1 182 ? 48.159 73.871 21.589 1.00 21.49 197 ALA A O 1
ATOM 1481 N N . VAL A 1 183 ? 46.370 72.648 22.104 1.00 22.22 198 VAL A N 1
ATOM 1482 C CA . VAL A 1 183 ? 46.908 71.419 21.517 1.00 22.05 198 VAL A CA 1
ATOM 1483 C C . VAL A 1 183 ? 45.748 70.596 21.016 1.00 23.20 198 VAL A C 1
ATOM 1484 O O . VAL A 1 183 ? 44.787 70.405 21.746 1.00 22.93 198 VAL A O 1
ATOM 1488 N N . ASN A 1 184 ? 45.821 70.115 19.785 1.00 23.56 199 ASN A N 1
ATOM 1489 C CA . ASN A 1 184 ? 44.806 69.202 19.263 1.00 24.88 199 ASN A CA 1
ATOM 1490 C C . ASN A 1 184 ? 44.608 68.087 20.278 1.00 24.48 199 ASN A C 1
ATOM 1491 O O . ASN A 1 184 ? 45.576 67.564 20.815 1.00 23.82 199 ASN A O 1
ATOM 1496 N N . PHE A 1 185 ? 43.353 67.747 20.552 1.00 24.29 200 PHE A N 1
ATOM 1497 C CA . PHE A 1 185 ? 43.010 66.821 21.624 1.00 24.80 200 PHE A CA 1
ATOM 1498 C C . PHE A 1 185 ? 43.723 65.485 21.464 1.00 24.21 200 PHE A C 1
ATOM 1499 O O . PHE A 1 185 ? 44.239 64.929 22.434 1.00 24.10 200 PHE A O 1
ATOM 1507 N N . GLY A 1 186 ? 43.742 64.978 20.234 1.00 23.69 201 GLY A N 1
ATOM 1508 C CA . GLY A 1 186 ? 44.415 63.722 19.920 1.00 23.55 201 GLY A CA 1
ATOM 1509 C C . GLY A 1 186 ? 45.911 63.771 20.157 1.00 23.06 201 GLY A C 1
ATOM 1510 O O . GLY A 1 186 ? 46.575 62.736 20.119 1.00 23.58 201 GLY A O 1
ATOM 1511 N N . GLU A 1 187 ? 46.452 64.966 20.393 1.00 22.58 202 GLU A N 1
ATOM 1512 C CA . GLU A 1 187 ? 47.896 65.138 20.631 1.00 22.33 202 GLU A CA 1
ATOM 1513 C C . GLU A 1 187 ? 48.270 65.508 22.070 1.00 21.58 202 GLU A C 1
ATOM 1514 O O . GLU A 1 187 ? 49.444 65.772 22.360 1.00 20.97 202 GLU A O 1
ATOM 1520 N N . ILE A 1 188 ? 47.289 65.524 22.977 1.00 20.70 203 ILE A N 1
ATOM 1521 C CA . ILE A 1 188 ? 47.553 65.857 24.388 1.00 19.99 203 ILE A CA 1
ATOM 1522 C C . ILE A 1 188 ? 48.544 64.849 24.984 1.00 19.54 203 ILE A C 1
ATOM 1523 O O . ILE A 1 188 ? 49.512 65.223 25.631 1.00 19.00 203 ILE A O 1
ATOM 1528 N N . TYR A 1 189 ? 48.313 63.556 24.754 1.00 19.61 204 TYR A N 1
ATOM 1529 C CA . TYR A 1 189 ? 49.233 62.546 25.276 1.00 19.90 204 TYR A CA 1
ATOM 1530 C C . TYR A 1 189 ? 50.678 62.824 24.816 1.00 20.22 204 TYR A C 1
ATOM 1531 O O . TYR A 1 189 ? 51.603 62.870 25.643 1.00 20.05 204 TYR A O 1
ATOM 1540 N N . THR A 1 190 ? 50.856 63.040 23.506 1.00 20.80 205 THR A N 1
ATOM 1541 C CA . THR A 1 190 ? 52.170 63.378 22.915 1.00 20.55 205 THR A CA 1
ATOM 1542 C C . THR A 1 190 ? 52.770 64.638 23.521 1.00 20.19 205 THR A C 1
ATOM 1543 O O . THR A 1 190 ? 53.972 64.696 23.826 1.00 19.34 205 THR A O 1
ATOM 1547 N N . ALA A 1 191 ? 51.937 65.664 23.685 1.00 20.22 206 ALA A N 1
ATOM 1548 C CA . ALA A 1 191 ? 52.408 66.920 24.292 1.00 20.22 206 ALA A CA 1
ATOM 1549 C C . ALA A 1 191 ? 52.893 66.733 25.737 1.00 20.46 206 ALA A C 1
ATOM 1550 O O . ALA A 1 191 ? 53.856 67.358 26.155 1.00 21.12 206 ALA A O 1
ATOM 1552 N N . VAL A 1 192 ? 52.231 65.864 26.495 1.00 20.86 207 VAL A N 1
ATOM 1553 C CA . VAL A 1 192 ? 52.653 65.555 27.864 1.00 21.16 207 VAL A CA 1
ATOM 1554 C C . VAL A 1 192 ? 53.927 64.685 27.851 1.00 21.77 207 VAL A C 1
ATOM 1555 O O . VAL A 1 192 ? 54.916 65.022 28.484 1.00 21.40 207 VAL A O 1
ATOM 1559 N N . GLN A 1 193 ? 53.918 63.589 27.108 1.00 22.63 208 GLN A N 1
ATOM 1560 C CA . GLN A 1 193 ? 55.105 62.711 27.054 1.00 23.10 208 GLN A CA 1
ATOM 1561 C C . GLN A 1 193 ? 56.361 63.443 26.553 1.00 24.00 208 GLN A C 1
ATOM 1562 O O . GLN A 1 193 ? 57.462 63.212 27.046 1.00 24.77 208 GLN A O 1
ATOM 1568 N N . THR A 1 194 ? 56.208 64.338 25.583 1.00 24.68 209 THR A N 1
ATOM 1569 C CA . THR A 1 194 ? 57.357 65.111 25.079 1.00 24.30 209 THR A CA 1
ATOM 1570 C C . THR A 1 194 ? 57.616 66.416 25.854 1.00 24.56 209 THR A C 1
ATOM 1571 O O . THR A 1 194 ? 58.478 67.205 25.474 1.00 23.45 209 THR A O 1
ATOM 1575 N N . ARG A 1 195 ? 56.852 66.640 26.924 1.00 24.45 210 ARG A N 1
ATOM 1576 C CA . ARG A 1 195 ? 57.042 67.772 27.840 1.00 25.11 210 ARG A CA 1
ATOM 1577 C C . ARG A 1 195 ? 56.782 69.152 27.212 1.00 24.05 210 ARG A C 1
ATOM 1578 O O . ARG A 1 195 ? 57.337 70.154 27.669 1.00 24.62 210 ARG A O 1
ATOM 1586 N N . ALA A 1 196 ? 55.948 69.202 26.176 1.00 22.67 211 ALA A N 1
ATOM 1587 C CA . ALA A 1 196 ? 55.527 70.476 25.586 1.00 22.03 211 ALA A CA 1
ATOM 1588 C C . ALA A 1 196 ? 54.470 71.160 26.461 1.00 21.22 211 ALA A C 1
ATOM 1589 O O . ALA A 1 196 ? 54.350 72.385 26.453 1.00 20.55 211 ALA A O 1
ATOM 1591 N N . VAL A 1 197 ? 53.696 70.369 27.211 1.00 20.91 212 VAL A N 1
ATOM 1592 C CA . VAL A 1 197 ? 52.758 70.882 28.223 1.00 20.11 212 VAL A CA 1
ATOM 1593 C C . VAL A 1 197 ? 52.921 70.122 29.544 1.00 19.79 212 VAL A C 1
ATOM 1594 O O . VAL A 1 197 ? 53.513 69.034 29.576 1.00 20.00 212 VAL A O 1
ATOM 1598 N N . ASP A 1 198 ? 52.385 70.697 30.620 1.00 18.79 213 ASP A N 1
ATOM 1599 C CA . ASP A 1 198 ? 52.499 70.110 31.959 1.00 18.94 213 ASP A CA 1
ATOM 1600 C C . ASP A 1 198 ? 51.236 69.358 32.369 1.00 18.65 213 ASP A C 1
ATOM 1601 O O . ASP A 1 198 ? 51.258 68.535 33.291 1.00 19.65 213 ASP A O 1
ATOM 1606 N N . GLY A 1 199 ? 50.134 69.645 31.692 1.00 18.03 214 GLY A N 1
ATOM 1607 C CA . GLY A 1 199 ? 48.857 69.023 32.037 1.00 17.06 214 GLY A CA 1
ATOM 1608 C C . GLY A 1 199 ? 47.736 69.504 31.149 1.00 15.65 214 GLY A C 1
ATOM 1609 O O . GLY A 1 199 ? 47.960 70.143 30.115 1.00 16.11 214 GLY A O 1
ATOM 1610 N N . ALA A 1 200 ? 46.521 69.159 31.545 1.00 15.43 215 ALA A N 1
ATOM 1611 C CA . ALA A 1 200 ? 45.319 69.482 30.790 1.00 14.69 215 ALA A CA 1
ATOM 1612 C C . ALA A 1 200 ? 44.187 69.729 31.776 1.00 14.81 215 ALA A C 1
ATOM 1613 O O . ALA A 1 200 ? 44.395 69.782 32.984 1.00 15.83 215 ALA A O 1
ATOM 1615 N N . GLU A 1 201 ? 42.982 69.926 31.257 1.00 13.94 216 GLU A N 1
ATOM 1616 C CA . GLU A 1 201 ? 41.829 70.112 32.098 1.00 14.01 216 GLU A CA 1
ATOM 1617 C C . GLU A 1 201 ? 40.678 69.495 31.330 1.00 13.43 216 GLU A C 1
ATOM 1618 O O . GLU A 1 201 ? 40.424 69.871 30.193 1.00 13.84 216 GLU A O 1
ATOM 1624 N N . LEU A 1 202 ? 40.077 68.458 31.900 1.00 13.22 217 LEU A N 1
ATOM 1625 C CA . LEU A 1 202 ? 39.243 67.525 31.143 1.00 13.18 217 LEU A CA 1
ATOM 1626 C C . LEU A 1 202 ? 38.216 66.874 32.058 1.00 12.55 217 LEU A C 1
ATOM 1627 O O . LEU A 1 202 ? 38.263 67.029 33.263 1.00 11.52 217 LEU A O 1
ATOM 1632 N N . THR A 1 203 ? 37.284 66.130 31.466 1.00 13.61 218 THR A N 1
ATOM 1633 C CA . THR A 1 203 ? 36.404 65.255 32.212 1.00 13.54 218 THR A CA 1
ATOM 1634 C C . THR A 1 203 ? 37.098 63.910 32.462 1.00 14.88 218 THR A C 1
ATOM 1635 O O . THR A 1 203 ? 38.092 63.613 31.824 1.00 15.42 218 THR A O 1
ATOM 1639 N N . TYR A 1 204 ? 36.564 63.108 33.388 1.00 14.96 219 TYR A N 1
ATOM 1640 C CA . TYR A 1 204 ? 37.132 61.796 33.690 1.00 15.53 219 TYR A CA 1
ATOM 1641 C C . TYR A 1 204 ? 37.030 60.852 32.477 1.00 15.30 219 TYR A C 1
ATOM 1642 O O . TYR A 1 204 ? 37.912 60.029 32.244 1.00 15.67 219 TYR A O 1
ATOM 1651 N N . ALA A 1 205 ? 35.948 60.953 31.712 1.00 16.59 220 ALA A N 1
ATOM 1652 C CA . ALA A 1 205 ? 35.795 60.170 30.466 1.00 16.28 220 ALA A CA 1
ATOM 1653 C C . ALA A 1 205 ? 36.917 60.482 29.478 1.00 16.75 220 ALA A C 1
ATOM 1654 O O . ALA A 1 205 ? 37.510 59.579 28.899 1.00 16.09 220 ALA A O 1
ATOM 1656 N N . ASN A 1 206 ? 37.199 61.770 29.284 1.00 16.89 221 ASN A N 1
ATOM 1657 C CA . ASN A 1 206 ? 38.284 62.195 28.385 1.00 16.74 221 ASN A CA 1
ATOM 1658 C C . ASN A 1 206 ? 39.605 61.616 28.867 1.00 16.31 221 ASN A C 1
ATOM 1659 O O . ASN A 1 206 ? 40.398 61.081 28.082 1.00 17.12 221 ASN A O 1
ATOM 1664 N N . VAL A 1 207 ? 39.867 61.757 30.164 1.00 15.57 222 VAL A N 1
ATOM 1665 C CA . VAL A 1 207 ? 41.132 61.286 30.736 1.00 15.33 222 VAL A CA 1
ATOM 1666 C C . VAL A 1 207 ? 41.231 59.773 30.596 1.00 16.07 222 VAL A C 1
ATOM 1667 O O . VAL A 1 207 ? 42.265 59.247 30.186 1.00 17.09 222 VAL A O 1
ATOM 1671 N N . TYR A 1 208 ? 40.158 59.062 30.918 1.00 16.01 223 TYR A N 1
ATOM 1672 C CA . TYR A 1 208 ? 40.213 57.601 30.850 1.00 16.45 223 TYR A CA 1
ATOM 1673 C C . TYR A 1 208 ? 40.339 57.063 29.406 1.00 16.84 223 TYR A C 1
ATOM 1674 O O . TYR A 1 208 ? 41.180 56.183 29.100 1.00 16.62 223 TYR A O 1
ATOM 1683 N N . ASN A 1 209 ? 39.462 57.531 28.534 1.00 16.63 224 ASN A N 1
ATOM 1684 C CA . ASN A 1 209 ? 39.441 57.062 27.146 1.00 16.65 224 ASN A CA 1
ATOM 1685 C C . ASN A 1 209 ? 40.715 57.458 26.389 1.00 16.49 224 ASN A C 1
ATOM 1686 O O . ASN A 1 209 ? 41.115 56.777 25.469 1.00 16.28 224 ASN A O 1
ATOM 1691 N N . GLY A 1 210 ? 41.338 58.562 26.765 1.00 16.08 225 GLY A N 1
ATOM 1692 C CA . GLY A 1 210 ? 42.627 58.930 26.176 1.00 16.07 225 GLY A CA 1
ATOM 1693 C C . GLY A 1 210 ? 43.850 58.239 26.774 1.00 16.30 225 GLY A C 1
ATOM 1694 O O . GLY A 1 210 ? 44.999 58.511 26.333 1.00 15.67 225 GLY A O 1
ATOM 1695 N N . GLY A 1 211 ? 43.628 57.387 27.785 1.00 15.43 226 GLY A N 1
ATOM 1696 C CA . GLY A 1 211 ? 44.699 56.716 28.514 1.00 15.44 226 GLY A CA 1
ATOM 1697 C C . GLY A 1 211 ? 45.670 57.688 29.127 1.00 15.88 226 GLY A C 1
ATOM 1698 O O . GLY A 1 211 ? 46.842 57.379 29.324 1.00 16.25 226 GLY A O 1
ATOM 1699 N N . LEU A 1 212 ? 45.192 58.878 29.450 1.00 15.95 227 LEU A N 1
ATOM 1700 C CA . LEU A 1 212 ? 46.095 59.925 29.944 1.00 16.24 227 LEU A CA 1
ATOM 1701 C C . LEU A 1 212 ? 46.610 59.650 31.367 1.00 16.04 227 LEU A C 1
ATOM 1702 O O . LEU A 1 212 ? 47.586 60.239 31.797 1.00 16.37 227 LEU A O 1
ATOM 1707 N N . TYR A 1 213 ? 45.979 58.719 32.073 1.00 16.71 228 TYR A N 1
ATOM 1708 C CA . TYR A 1 213 ? 46.459 58.271 33.372 1.00 17.04 228 TYR A CA 1
ATOM 1709 C C . TYR A 1 213 ? 47.860 57.638 33.310 1.00 16.98 228 TYR A C 1
ATOM 1710 O O . TYR A 1 213 ? 48.541 57.543 34.327 1.00 16.97 228 TYR A O 1
ATOM 1719 N N . GLU A 1 214 ? 48.294 57.248 32.123 1.00 17.01 229 GLU A N 1
ATOM 1720 C CA . GLU A 1 214 ? 49.664 56.735 31.935 1.00 17.83 229 GLU A CA 1
ATOM 1721 C C . GLU A 1 214 ? 50.721 57.833 32.106 1.00 18.37 229 GLU A C 1
ATOM 1722 O O . GLU A 1 214 ? 51.882 57.539 32.412 1.00 18.21 229 GLU A O 1
ATOM 1728 N N . VAL A 1 215 ? 50.337 59.098 31.916 1.00 18.13 230 VAL A N 1
ATOM 1729 C CA . VAL A 1 215 ? 51.334 60.200 31.889 1.00 18.11 230 VAL A CA 1
ATOM 1730 C C . VAL A 1 215 ? 51.040 61.365 32.830 1.00 18.44 230 VAL A C 1
ATOM 1731 O O . VAL A 1 215 ? 51.895 62.225 33.030 1.00 19.12 230 VAL A O 1
ATOM 1735 N N . LEU A 1 216 ? 49.825 61.397 33.383 1.00 18.58 231 LEU A N 1
ATOM 1736 C CA . LEU A 1 216 ? 49.419 62.366 34.376 1.00 18.89 231 LEU A CA 1
ATOM 1737 C C . LEU A 1 216 ? 48.862 61.602 35.591 1.00 19.40 231 LEU A C 1
ATOM 1738 O O . LEU A 1 216 ? 48.102 60.651 35.455 1.00 18.58 231 LEU A O 1
ATOM 1743 N N . LYS A 1 217 ? 49.257 62.036 36.780 1.00 20.30 232 LYS A N 1
ATOM 1744 C CA . LYS A 1 217 ? 48.916 61.340 38.020 1.00 20.13 232 LYS A CA 1
ATOM 1745 C C . LYS A 1 217 ? 47.701 61.918 38.744 1.00 19.78 232 LYS A C 1
ATOM 1746 O O . LYS A 1 217 ? 46.922 61.160 39.334 1.00 18.43 232 LYS A O 1
ATOM 1752 N N . TYR A 1 218 ? 47.541 63.244 38.720 1.00 19.48 233 TYR A N 1
ATOM 1753 C CA . TYR A 1 218 ? 46.529 63.905 39.550 1.00 19.18 233 TYR A CA 1
ATOM 1754 C C . TYR A 1 218 ? 45.312 64.465 38.818 1.00 18.84 233 TYR A C 1
ATOM 1755 O O . TYR A 1 218 ? 45.432 65.165 37.812 1.00 18.98 233 TYR A O 1
ATOM 1777 N N . SER A 1 220 ? 42.568 67.010 39.978 1.00 16.80 235 SER A N 1
ATOM 1778 C CA . SER A 1 220 ? 42.199 67.938 41.037 1.00 15.94 235 SER A CA 1
ATOM 1779 C C . SER A 1 220 ? 40.852 68.564 40.706 1.00 15.93 235 SER A C 1
ATOM 1780 O O . SER A 1 220 ? 40.698 69.221 39.662 1.00 14.40 235 SER A O 1
ATOM 1783 N N . GLU A 1 221 ? 39.876 68.349 41.592 1.00 16.12 236 GLU A N 1
ATOM 1784 C CA . GLU A 1 221 ? 38.480 68.596 41.296 1.00 16.05 236 GLU A CA 1
ATOM 1785 C C . GLU A 1 221 ? 38.041 70.039 41.519 1.00 16.48 236 GLU A C 1
ATOM 1786 O O . GLU A 1 221 ? 37.163 70.334 42.347 1.00 17.08 236 GLU A O 1
ATOM 1792 N N . THR A 1 222 ? 38.634 70.925 40.726 1.00 16.84 237 THR A N 1
ATOM 1793 C CA . THR A 1 222 ? 38.296 72.333 40.736 1.00 16.41 237 THR A CA 1
ATOM 1794 C C . THR A 1 222 ? 36.928 72.570 40.115 1.00 16.77 237 THR A C 1
ATOM 1795 O O . THR A 1 222 ? 36.299 73.575 40.425 1.00 17.47 237 THR A O 1
ATOM 1799 N N . GLY A 1 223 ? 36.484 71.669 39.234 1.00 16.75 238 GLY A N 1
ATOM 1800 C CA . GLY A 1 223 ? 35.161 71.764 38.603 1.00 16.29 238 GLY A CA 1
ATOM 1801 C C . GLY A 1 223 ? 34.936 73.139 37.961 1.00 16.39 238 GLY A C 1
ATOM 1802 O O . GLY A 1 223 ? 33.838 73.703 38.013 1.00 15.91 238 GLY A O 1
ATOM 1803 N N . HIS A 1 224 ? 35.991 73.662 37.355 1.00 16.10 239 HIS A N 1
ATOM 1804 C CA . HIS A 1 224 ? 36.039 75.045 36.863 1.00 15.83 239 HIS A CA 1
ATOM 1805 C C . HIS A 1 224 ? 35.245 75.323 35.561 1.00 16.24 239 HIS A C 1
ATOM 1806 O O . HIS A 1 224 ? 34.937 76.489 35.282 1.00 16.33 239 HIS A O 1
ATOM 1813 N N . PHE A 1 225 ? 34.935 74.289 34.766 1.00 15.84 240 PHE A N 1
ATOM 1814 C CA . PHE A 1 225 ? 34.001 74.416 33.643 1.00 16.21 240 PHE A CA 1
ATOM 1815 C C . PHE A 1 225 ? 32.920 73.358 33.745 1.00 16.17 240 PHE A C 1
ATOM 1816 O O . PHE A 1 225 ? 33.186 72.218 34.123 1.00 15.93 240 PHE A O 1
ATOM 1824 N N . LEU A 1 226 ? 31.691 73.753 33.419 1.00 16.78 241 LEU A N 1
ATOM 1825 C CA . LEU A 1 226 ? 30.654 72.816 32.997 1.00 16.76 241 LEU A CA 1
ATOM 1826 C C . LEU A 1 226 ? 30.450 73.035 31.503 1.00 16.93 241 LEU A C 1
ATOM 1827 O O . LEU A 1 226 ? 29.981 74.101 31.094 1.00 17.22 241 LEU A O 1
ATOM 1832 N N . LEU A 1 227 ? 30.812 72.048 30.692 1.00 16.84 242 LEU A N 1
ATOM 1833 C CA . LEU A 1 227 ? 30.744 72.180 29.232 1.00 16.82 242 LEU A CA 1
ATOM 1834 C C . LEU A 1 227 ? 29.319 72.042 28.709 1.00 17.25 242 LEU A C 1
ATOM 1835 O O . LEU A 1 227 ? 28.714 70.952 28.724 1.00 16.82 242 LEU A O 1
ATOM 1840 N N . ILE A 1 228 ? 28.780 73.181 28.289 1.00 17.03 243 ILE A N 1
ATOM 1841 C CA . ILE A 1 228 ? 27.448 73.258 27.739 1.00 17.91 243 ILE A CA 1
ATOM 1842 C C . ILE A 1 228 ? 27.593 73.335 26.231 1.00 17.48 243 ILE A C 1
ATOM 1843 O O . ILE A 1 228 ? 28.173 74.286 25.705 1.00 18.19 243 ILE A O 1
ATOM 1848 N N . ASN A 1 229 ? 27.071 72.343 25.536 1.00 17.35 244 ASN A N 1
ATOM 1849 C CA . ASN A 1 229 ? 27.111 72.368 24.081 1.00 17.40 244 ASN A CA 1
ATOM 1850 C C . ASN A 1 229 ? 25.859 73.005 23.517 1.00 17.93 244 ASN A C 1
ATOM 1851 O O . ASN A 1 229 ? 24.759 72.881 24.089 1.00 17.23 244 ASN A O 1
ATOM 1856 N N . PHE A 1 230 ? 26.040 73.695 22.391 1.00 17.99 245 PHE A N 1
ATOM 1857 C CA . PHE A 1 230 ? 24.944 74.300 21.646 1.00 18.32 245 PHE A CA 1
ATOM 1858 C C . PHE A 1 230 ? 24.757 73.554 20.344 1.00 18.54 245 PHE A C 1
ATOM 1859 O O . PHE A 1 230 ? 25.715 73.275 19.649 1.00 17.61 245 PHE A O 1
ATOM 1867 N N . GLU A 1 231 ? 23.513 73.219 20.029 1.00 19.05 246 GLU A N 1
ATOM 1868 C CA . GLU A 1 231 ? 23.202 72.391 18.875 1.00 19.27 246 GLU A CA 1
ATOM 1869 C C . GLU A 1 231 ? 22.550 73.297 17.846 1.00 19.77 246 GLU A C 1
ATOM 1870 O O . GLU A 1 231 ? 21.467 73.824 18.082 1.00 19.37 246 GLU A O 1
ATOM 1876 N N . ILE A 1 232 ? 23.249 73.530 16.735 1.00 19.32 247 ILE A N 1
ATOM 1877 C CA . ILE A 1 232 ? 22.826 74.532 15.761 1.00 19.80 247 ILE A CA 1
ATOM 1878 C C . ILE A 1 232 ? 22.494 73.926 14.402 1.00 20.49 247 ILE A C 1
ATOM 1879 O O . ILE A 1 232 ? 23.026 72.875 14.042 1.00 19.88 247 ILE A O 1
ATOM 1884 N N . VAL A 1 233 ? 21.571 74.580 13.693 1.00 20.95 248 VAL A N 1
ATOM 1885 C CA . VAL A 1 233 ? 21.277 74.314 12.280 1.00 21.90 248 VAL A CA 1
ATOM 1886 C C . VAL A 1 233 ? 21.124 75.642 11.528 1.00 22.91 248 VAL A C 1
ATOM 1887 O O . VAL A 1 233 ? 21.067 76.705 12.142 1.00 23.14 248 VAL A O 1
ATOM 1891 N N . SER A 1 234 ? 21.089 75.572 10.196 1.00 23.61 249 SER A N 1
ATOM 1892 C CA . SER A 1 234 ? 20.793 76.735 9.362 1.00 24.30 249 SER A CA 1
ATOM 1893 C C . SER A 1 234 ? 19.400 77.256 9.655 1.00 24.73 249 SER A C 1
ATOM 1894 O O . SER A 1 234 ? 18.432 76.493 9.606 1.00 24.01 249 SER A O 1
ATOM 1897 N N . ALA A 1 235 ? 19.294 78.554 9.943 1.00 25.45 250 ALA A N 1
ATOM 1898 C CA . ALA A 1 235 ? 17.982 79.181 10.159 1.00 26.55 250 ALA A CA 1
ATOM 1899 C C . ALA A 1 235 ? 17.125 79.086 8.894 1.00 27.69 250 ALA A C 1
ATOM 1900 O O . ALA A 1 235 ? 15.922 78.799 8.979 1.00 29.02 250 ALA A O 1
ATOM 1902 N N . ASP A 1 236 ? 17.749 79.301 7.730 1.00 28.84 251 ASP A N 1
ATOM 1903 C CA . ASP A 1 236 ? 17.060 79.211 6.428 1.00 29.09 251 ASP A CA 1
ATOM 1904 C C . ASP A 1 236 ? 16.469 77.834 6.190 1.00 29.13 251 ASP A C 1
ATOM 1905 O O . ASP A 1 236 ? 15.317 77.723 5.818 1.00 29.70 251 ASP A O 1
ATOM 1910 N N . TRP A 1 237 ? 17.261 76.791 6.412 1.00 28.96 252 TRP A N 1
ATOM 1911 C CA . TRP A 1 237 ? 16.767 75.425 6.315 1.00 28.46 252 TRP A CA 1
ATOM 1912 C C . TRP A 1 237 ? 15.677 75.107 7.340 1.00 28.89 252 TRP A C 1
ATOM 1913 O O . TRP A 1 237 ? 14.638 74.543 7.005 1.00 28.88 252 TRP A O 1
ATOM 1924 N N . PHE A 1 238 ? 15.935 75.416 8.605 1.00 29.21 253 PHE A N 1
ATOM 1925 C CA . PHE A 1 238 ? 14.961 75.125 9.653 1.00 29.34 253 PHE A CA 1
ATOM 1926 C C . PHE A 1 238 ? 13.613 75.763 9.310 1.00 29.45 253 PHE A C 1
ATOM 1927 O O . PHE A 1 238 ? 12.578 75.105 9.374 1.00 28.79 253 PHE A O 1
ATOM 1935 N N . ASN A 1 239 ? 13.656 77.036 8.919 1.00 29.82 254 ASN A N 1
ATOM 1936 C CA . ASN A 1 239 ? 12.457 77.805 8.552 1.00 30.59 254 ASN A CA 1
ATOM 1937 C C . ASN A 1 239 ? 11.738 77.263 7.307 1.00 30.90 254 ASN A C 1
ATOM 1938 O O . ASN A 1 239 ? 10.540 77.478 7.137 1.00 31.37 254 ASN A O 1
ATOM 1943 N N . SER A 1 240 ? 12.466 76.548 6.452 1.00 31.15 255 SER A N 1
ATOM 1944 C CA . SER A 1 240 ? 11.874 75.905 5.280 1.00 31.09 255 SER A CA 1
ATOM 1945 C C . SER A 1 240 ? 11.007 74.705 5.643 1.00 31.43 255 SER A C 1
ATOM 1946 O O . SER A 1 240 ? 10.243 74.214 4.809 1.00 31.65 255 SER A O 1
ATOM 1949 N N . LEU A 1 241 ? 11.159 74.200 6.864 1.00 31.49 256 LEU A N 1
ATOM 1950 C CA . LEU A 1 241 ? 10.400 73.052 7.320 1.00 31.56 256 LEU A CA 1
ATOM 1951 C C . LEU A 1 241 ? 9.033 73.502 7.766 1.00 31.68 256 LEU A C 1
ATOM 1952 O O . LEU A 1 241 ? 8.876 74.641 8.193 1.00 31.74 256 LEU A O 1
ATOM 1957 N N . PRO A 1 242 ? 8.053 72.588 7.737 1.00 31.84 257 PRO A N 1
ATOM 1958 C CA . PRO A 1 242 ? 6.764 72.895 8.333 1.00 32.63 257 PRO A CA 1
ATOM 1959 C C . PRO A 1 242 ? 6.896 73.126 9.833 1.00 32.99 257 PRO A C 1
ATOM 1960 O O . PRO A 1 242 ? 7.733 72.499 10.468 1.00 32.42 257 PRO A O 1
ATOM 1964 N N . LYS A 1 243 ? 6.056 73.998 10.388 1.00 33.53 258 LYS A N 1
ATOM 1965 C CA . LYS A 1 243 ? 6.098 74.318 11.820 1.00 33.89 258 LYS A CA 1
ATOM 1966 C C . LYS A 1 243 ? 6.010 73.100 12.736 1.00 33.61 258 LYS A C 1
ATOM 1967 O O . LYS A 1 243 ? 6.674 73.060 13.761 1.00 33.80 258 LYS A O 1
ATOM 1973 N N . GLU A 1 244 ? 5.196 72.113 12.384 1.00 33.23 259 GLU A N 1
ATOM 1974 C CA A GLU A 1 244 ? 5.060 70.902 13.185 0.50 33.13 259 GLU A CA 1
ATOM 1975 C CA B GLU A 1 244 ? 5.071 70.939 13.230 0.50 33.13 259 GLU A CA 1
ATOM 1976 C C . GLU A 1 244 ? 6.404 70.193 13.302 1.00 32.90 259 GLU A C 1
ATOM 1977 O O . GLU A 1 244 ? 6.754 69.651 14.352 1.00 32.47 259 GLU A O 1
ATOM 1988 N N . TYR A 1 245 ? 7.146 70.172 12.200 1.00 32.66 260 TYR A N 1
ATOM 1989 C CA . TYR A 1 245 ? 8.442 69.488 12.182 1.00 32.49 260 TYR A CA 1
ATOM 1990 C C . TYR A 1 245 ? 9.490 70.304 12.919 1.00 31.88 260 TYR A C 1
ATOM 1991 O O . TYR A 1 245 ? 10.366 69.753 13.570 1.00 31.47 260 TYR A O 1
ATOM 2000 N N . GLN A 1 246 ? 9.396 71.618 12.812 1.00 31.63 261 GLN A N 1
ATOM 2001 C CA . GLN A 1 246 ? 10.259 72.503 13.569 1.00 32.10 261 GLN A CA 1
ATOM 2002 C C . GLN A 1 246 ? 10.155 72.202 15.067 1.00 32.01 261 GLN A C 1
ATOM 2003 O O . GLN A 1 246 ? 11.173 72.115 15.767 1.00 32.01 261 GLN A O 1
ATOM 2009 N N . LYS A 1 247 ? 8.928 72.028 15.549 1.00 31.91 262 LYS A N 1
ATOM 2010 C CA . LYS A 1 247 ? 8.683 71.765 16.965 1.00 32.09 262 LYS A CA 1
ATOM 2011 C C . LYS A 1 247 ? 9.139 70.387 17.390 1.00 31.13 262 LYS A C 1
ATOM 2012 O O . LYS A 1 247 ? 9.710 70.250 18.464 1.00 31.12 262 LYS A O 1
ATOM 2018 N N . ILE A 1 248 ? 8.868 69.372 16.570 1.00 29.89 263 ILE A N 1
ATOM 2019 C CA . ILE A 1 248 ? 9.346 68.021 16.835 1.00 29.84 263 ILE A CA 1
ATOM 2020 C C . ILE A 1 248 ? 10.875 67.964 16.944 1.00 29.54 263 ILE A C 1
ATOM 2021 O O . ILE A 1 248 ? 11.422 67.322 17.843 1.00 28.79 263 ILE A O 1
ATOM 2026 N N . ILE A 1 249 ? 11.563 68.615 16.021 1.00 29.25 264 ILE A N 1
ATOM 2027 C CA . ILE A 1 249 ? 13.024 68.565 16.015 1.00 29.68 264 ILE A CA 1
ATOM 2028 C C . ILE A 1 249 ? 13.613 69.170 17.294 1.00 29.82 264 ILE A C 1
ATOM 2029 O O . ILE A 1 249 ? 14.464 68.541 17.942 1.00 29.86 264 ILE A O 1
ATOM 2034 N N . GLU A 1 250 ? 13.169 70.377 17.653 1.00 29.84 265 GLU A N 1
ATOM 2035 C CA . GLU A 1 250 ? 13.647 71.060 18.859 1.00 30.22 265 GLU A CA 1
ATOM 2036 C C . GLU A 1 250 ? 13.285 70.357 20.152 1.00 29.84 265 GLU A C 1
ATOM 2037 O O . GLU A 1 250 ? 14.099 70.297 21.064 1.00 29.33 265 GLU A O 1
ATOM 2043 N N . GLU A 1 251 ? 12.040 69.887 20.250 1.00 29.77 266 GLU A N 1
ATOM 2044 C CA . GLU A 1 251 ? 11.540 69.209 21.462 1.00 29.80 266 GLU A CA 1
ATOM 2045 C C . GLU A 1 251 ? 12.215 67.875 21.686 1.00 28.18 266 GLU A C 1
ATOM 2046 O O . GLU A 1 251 ? 12.545 67.521 22.809 1.00 27.47 266 GLU A O 1
ATOM 2052 N N . GLU A 1 252 ? 12.391 67.115 20.617 1.00 27.06 267 GLU A N 1
ATOM 2053 C CA . GLU A 1 252 ? 13.047 65.835 20.733 1.00 26.87 267 GLU A CA 1
ATOM 2054 C C . GLU A 1 252 ? 14.516 65.940 21.114 1.00 26.46 267 GLU A C 1
ATOM 2055 O O . GLU A 1 252 ? 15.064 65.030 21.752 1.00 26.17 267 GLU A O 1
ATOM 2077 N N . ASP A 1 254 ? 15.929 68.661 22.885 1.00 24.95 269 ASP A N 1
ATOM 20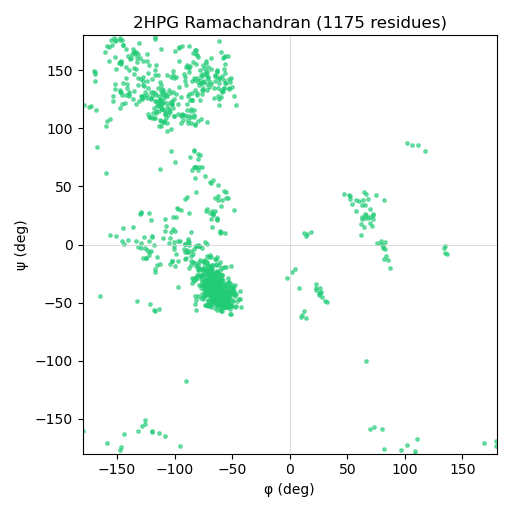78 C CA . ASP A 1 254 ? 15.968 69.132 24.279 1.00 24.78 269 ASP A CA 1
ATOM 2079 C C . ASP A 1 254 ? 15.797 67.940 25.214 1.00 24.55 269 ASP A C 1
ATOM 2080 O O . ASP A 1 254 ? 16.493 67.825 26.237 1.00 24.55 269 ASP A O 1
ATOM 2085 N N . LYS A 1 255 ? 14.883 67.054 24.837 1.00 24.31 270 LYS A N 1
ATOM 2086 C CA . LYS A 1 255 ? 14.596 65.817 25.563 1.00 24.29 270 LYS A CA 1
ATOM 2087 C C . LYS A 1 255 ? 15.752 64.818 25.590 1.00 23.36 270 LYS A C 1
ATOM 2088 O O . LYS A 1 255 ? 16.082 64.264 26.641 1.00 22.23 270 LYS A O 1
ATOM 2094 N N . ALA A 1 256 ? 16.352 64.572 24.431 1.00 22.90 271 ALA A N 1
ATOM 2095 C CA . ALA A 1 256 ? 17.521 63.699 24.345 1.00 22.67 271 ALA A CA 1
ATOM 2096 C C . ALA A 1 256 ? 18.709 64.300 25.082 1.00 21.53 271 ALA A C 1
ATOM 2097 O O . ALA A 1 256 ? 19.529 63.573 25.659 1.00 21.84 271 ALA A O 1
ATOM 2099 N N . GLY A 1 257 ? 18.808 65.625 25.040 1.00 19.89 272 GLY A N 1
ATOM 2100 C CA . GLY A 1 257 ? 19.896 66.345 25.670 1.00 19.91 272 GLY A CA 1
ATOM 2101 C C . GLY A 1 257 ? 19.846 66.299 27.182 1.00 20.10 272 GLY A C 1
ATOM 2102 O O . GLY A 1 257 ? 20.849 66.014 27.825 1.00 19.20 272 GLY A O 1
ATOM 2103 N N . ILE A 1 258 ? 18.689 66.625 27.765 1.00 19.17 273 ILE A N 1
ATOM 2104 C CA A ILE A 1 258 ? 18.459 66.490 29.206 0.50 19.26 273 ILE A CA 1
ATOM 2105 C CA B ILE A 1 258 ? 18.604 66.511 29.210 0.50 19.45 273 ILE A CA 1
ATOM 2106 C C . ILE A 1 258 ? 18.846 65.069 29.652 1.00 19.27 273 ILE A C 1
ATOM 2107 O O . ILE A 1 258 ? 19.502 64.850 30.663 1.00 19.33 273 ILE A O 1
ATOM 2116 N N . GLU A 1 259 ? 18.368 64.094 28.903 1.00 20.09 274 GLU A N 1
ATOM 2117 C CA . GLU A 1 259 ? 18.594 62.687 29.268 1.00 20.18 274 GLU A CA 1
ATOM 2118 C C . GLU A 1 259 ? 20.081 62.313 29.332 1.00 19.51 274 GLU A C 1
ATOM 2119 O O . GLU A 1 259 ? 20.532 61.712 30.318 1.00 19.27 274 GLU A O 1
ATOM 2125 N N . VAL A 1 260 ? 20.843 62.624 28.287 1.00 18.16 275 VAL A N 1
ATOM 2126 C CA . VAL A 1 260 ? 22.267 62.246 28.302 1.00 17.69 275 VAL A CA 1
ATOM 2127 C C . VAL A 1 260 ? 23.074 63.117 29.279 1.00 16.77 275 VAL A C 1
ATOM 2128 O O . VAL A 1 260 ? 23.994 62.641 29.909 1.00 17.11 275 VAL A O 1
ATOM 2132 N N . SER A 1 261 ? 22.707 64.380 29.445 1.00 16.95 276 SER A N 1
ATOM 2133 C CA . SER A 1 261 ? 23.374 65.258 30.410 1.00 16.69 276 SER A CA 1
ATOM 2134 C C . SER A 1 261 ? 23.345 64.724 31.837 1.00 16.52 276 SER A C 1
ATOM 2135 O O . SER A 1 261 ? 24.347 64.760 32.555 1.00 17.02 276 SER A O 1
ATOM 2138 N N . LEU A 1 262 ? 22.198 64.210 32.247 1.00 17.42 277 LEU A N 1
ATOM 2139 C CA . LEU A 1 262 ? 22.040 63.662 33.590 1.00 17.93 277 LEU A CA 1
ATOM 2140 C C . LEU A 1 262 ? 22.730 62.331 33.735 1.00 18.30 277 LEU A C 1
ATOM 2141 O O . LEU A 1 262 ? 23.252 62.044 34.793 1.00 17.18 277 LEU A O 1
ATOM 2146 N N . LYS A 1 263 ? 22.700 61.499 32.695 1.00 19.04 278 LYS A N 1
ATOM 2147 C CA . LYS A 1 263 ? 23.430 60.227 32.725 1.00 19.10 278 LYS A CA 1
ATOM 2148 C C . LYS A 1 263 ? 24.935 60.473 32.846 1.00 18.28 278 LYS A C 1
ATOM 2149 O O . LYS A 1 263 ? 25.631 59.834 33.636 1.00 18.16 278 LYS A O 1
ATOM 2155 N N . ILE A 1 264 ? 25.435 61.401 32.055 1.00 17.29 279 ILE A N 1
ATOM 2156 C CA . ILE A 1 264 ? 26.825 61.833 32.150 1.00 16.85 279 ILE A CA 1
ATOM 2157 C C . ILE A 1 264 ? 27.157 62.331 33.567 1.00 17.35 279 ILE A C 1
ATOM 2158 O O . ILE A 1 264 ? 28.112 61.856 34.186 1.00 17.80 279 ILE A O 1
ATOM 2171 N N . LYS A 1 266 ? 25.467 62.236 36.544 1.00 18.23 281 LYS A N 1
ATOM 2172 C CA . LYS A 1 266 ? 25.021 61.468 37.704 1.00 18.81 281 LYS A CA 1
ATOM 2173 C C . LYS A 1 266 ? 25.570 60.041 37.712 1.00 19.39 281 LYS A C 1
ATOM 2174 O O . LYS A 1 266 ? 25.643 59.439 38.773 1.00 19.21 281 LYS A O 1
ATOM 2180 N N . GLU A 1 267 ? 25.992 59.511 36.565 1.00 19.40 282 GLU A N 1
ATOM 2181 C CA . GLU A 1 267 ? 26.511 58.143 36.526 1.00 20.06 282 GLU A CA 1
ATOM 2182 C C . GLU A 1 267 ? 27.816 57.908 35.800 1.00 18.94 282 GLU A C 1
ATOM 2183 O O . GLU A 1 267 ? 28.679 57.221 36.334 1.00 18.19 282 GLU A O 1
ATOM 2189 N N . LEU A 1 268 ? 27.962 58.410 34.578 1.00 18.29 283 LEU A N 1
ATOM 2190 C CA . LEU A 1 268 ? 29.102 57.984 33.764 1.00 17.75 283 LEU A CA 1
ATOM 2191 C C . LEU A 1 268 ? 30.384 58.596 34.260 1.00 17.46 283 LEU A C 1
ATOM 2192 O O . LEU A 1 268 ? 31.413 57.919 34.339 1.00 17.41 283 LEU A O 1
ATOM 2197 N N . GLU A 1 269 ? 30.340 59.879 34.587 1.00 17.85 284 GLU A N 1
ATOM 2198 C CA . GLU A 1 269 ? 31.526 60.526 35.125 1.00 18.16 284 GLU A CA 1
ATOM 2199 C C . GLU A 1 269 ? 31.997 59.891 36.433 1.00 18.35 284 GLU A C 1
ATOM 2200 O O . GLU A 1 269 ? 33.199 59.834 36.697 1.00 18.91 284 GLU A O 1
ATOM 2206 N N . GLU A 1 270 ? 31.037 59.432 37.242 1.00 18.39 285 GLU A N 1
ATOM 2207 C CA . GLU A 1 270 ? 31.320 58.708 38.477 1.00 19.04 285 GLU A CA 1
ATOM 2208 C C . GLU A 1 270 ? 32.023 57.369 38.178 1.00 19.14 285 GLU A C 1
ATOM 2209 O O . GLU A 1 270 ? 33.002 57.018 38.854 1.00 18.52 285 GLU A O 1
ATOM 2215 N N . GLU A 1 271 ? 31.543 56.642 37.166 1.00 19.53 286 GLU A N 1
ATOM 2216 C CA . GLU A 1 271 ? 32.145 55.362 36.789 1.00 19.95 286 GLU A CA 1
ATOM 2217 C C . GLU A 1 271 ? 33.552 55.528 36.291 1.00 19.29 286 GLU A C 1
ATOM 2218 O O . GLU A 1 271 ? 34.412 54.730 36.601 1.00 19.18 286 GLU A O 1
ATOM 2224 N N . TYR A 1 272 ? 33.771 56.556 35.477 1.00 17.96 287 TYR A N 1
ATOM 2225 C CA . TYR A 1 272 ? 35.095 56.847 34.940 1.00 16.95 287 TYR A CA 1
ATOM 2226 C C . TYR A 1 272 ? 36.056 57.299 36.020 1.00 15.74 287 TYR A C 1
ATOM 2227 O O . TYR A 1 272 ? 37.229 56.965 35.962 1.00 16.12 287 TYR A O 1
ATOM 2236 N N . LYS A 1 273 ? 35.558 58.032 37.015 1.00 15.05 288 LYS A N 1
ATOM 2237 C CA . LYS A 1 273 ? 36.359 58.377 38.197 1.00 15.13 288 LYS A CA 1
ATOM 2238 C C . LYS A 1 273 ? 36.884 57.125 38.871 1.00 15.08 288 LYS A C 1
ATOM 2239 O O . LYS A 1 273 ? 38.073 57.028 39.161 1.00 13.40 288 LYS A O 1
ATOM 2245 N N . GLN A 1 274 ? 35.994 56.161 39.099 1.00 15.36 289 GLN A N 1
ATOM 2246 C CA . GLN A 1 274 ? 36.389 54.879 39.694 1.00 16.41 289 GLN A CA 1
ATOM 2247 C C . GLN A 1 274 ? 37.397 54.147 38.836 1.00 16.76 289 GLN A C 1
ATOM 2248 O O . GLN A 1 274 ? 38.345 53.534 39.373 1.00 18.65 289 GLN A O 1
ATOM 2254 N N . LYS A 1 275 ? 37.199 54.163 37.518 1.00 16.98 290 LYS A N 1
ATOM 2255 C CA . LYS A 1 275 ? 38.168 53.519 36.613 1.00 16.34 290 LYS A CA 1
ATOM 2256 C C . LYS A 1 275 ? 39.514 54.209 36.658 1.00 16.06 290 LYS A C 1
ATOM 2257 O O . LYS A 1 275 ? 40.539 53.559 36.578 1.00 15.08 290 LYS A O 1
ATOM 2263 N N . CYS A 1 276 ? 39.526 55.530 36.787 1.00 15.11 291 CYS A N 1
ATOM 2264 C CA . CYS A 1 276 ? 40.786 56.281 36.850 1.00 14.96 291 CYS A CA 1
ATOM 2265 C C . CYS A 1 276 ? 41.549 55.989 38.143 1.00 15.28 291 CYS A C 1
ATOM 2266 O O . CYS A 1 276 ? 42.774 55.838 38.147 1.00 15.07 291 CYS A O 1
ATOM 2269 N N . ILE A 1 277 ? 40.816 55.950 39.249 1.00 15.30 292 ILE A N 1
ATOM 2270 C CA . ILE A 1 277 ? 41.360 55.521 40.539 1.00 15.58 292 ILE A CA 1
ATOM 2271 C C . ILE A 1 277 ? 41.959 54.131 40.399 1.00 16.05 292 ILE A C 1
ATOM 2272 O O . ILE A 1 277 ? 43.092 53.898 40.792 1.00 15.97 292 ILE A O 1
ATOM 2277 N N . GLU A 1 278 ? 41.223 53.228 39.774 1.00 16.59 293 GLU A N 1
ATOM 2278 C CA . GLU A 1 278 ? 41.727 51.876 39.529 1.00 17.44 293 GLU A CA 1
ATOM 2279 C C . GLU A 1 278 ? 42.944 51.792 38.590 1.00 18.27 293 GLU A C 1
ATOM 2280 O O . GLU A 1 278 ? 43.622 50.766 38.550 1.00 18.12 293 GLU A O 1
ATOM 2286 N N . LYS A 1 279 ? 43.215 52.857 37.837 1.00 18.48 294 LYS A N 1
ATOM 2287 C CA . LYS A 1 279 ? 44.408 52.937 36.992 1.00 19.33 294 LYS A CA 1
ATOM 2288 C C . LYS A 1 279 ? 45.522 53.693 37.678 1.00 19.72 294 LYS A C 1
ATOM 2289 O O . LYS A 1 279 ? 46.568 53.919 37.093 1.00 21.13 294 LYS A O 1
ATOM 2295 N N . GLY A 1 280 ? 45.283 54.104 38.918 1.00 20.30 295 GLY A N 1
ATOM 2296 C CA . GLY A 1 280 ? 46.334 54.573 39.789 1.00 19.91 295 GLY A CA 1
ATOM 2297 C C . GLY A 1 280 ? 46.424 56.076 39.935 1.00 20.20 295 GLY A C 1
ATOM 2298 O O . GLY A 1 280 ? 47.401 56.570 40.468 1.00 19.74 295 GLY A O 1
ATOM 2307 N N . ALA A 1 282 ? 45.644 59.806 41.443 1.00 18.97 297 ALA A N 1
ATOM 2308 C CA . ALA A 1 282 ? 45.329 60.417 42.720 1.00 18.45 297 ALA A CA 1
ATOM 2309 C C . ALA A 1 282 ? 44.337 61.535 42.511 1.00 18.47 297 ALA A C 1
ATOM 2310 O O . ALA A 1 282 ? 44.610 62.462 41.761 1.00 19.36 297 ALA A O 1
ATOM 2312 N N . VAL A 1 283 ? 43.185 61.442 43.166 1.00 18.06 298 VAL A N 1
ATOM 2313 C CA . VAL A 1 283 ? 42.156 62.480 43.085 1.00 17.56 298 VAL A CA 1
ATOM 2314 C C . VAL A 1 283 ? 42.319 63.425 44.244 1.00 18.28 298 VAL A C 1
ATOM 2315 O O . VAL A 1 283 ? 42.387 62.981 45.379 1.00 19.20 298 VAL A O 1
ATOM 2319 N N . ILE A 1 284 ? 42.406 64.729 43.963 1.00 18.75 299 ILE A N 1
ATOM 2320 C CA . ILE A 1 284 ? 42.320 65.762 44.980 1.00 18.39 299 ILE A CA 1
ATOM 2321 C C . ILE A 1 284 ? 40.862 66.205 45.022 1.00 18.91 299 ILE A C 1
ATOM 2322 O O . ILE A 1 284 ? 40.404 66.873 44.105 1.00 18.66 299 ILE A O 1
ATOM 2327 N N . PRO A 1 285 ? 40.106 65.785 46.056 1.00 19.68 300 PRO A N 1
ATOM 2328 C CA . PRO A 1 285 ? 38.664 66.003 46.050 1.00 20.03 300 PRO A CA 1
ATOM 2329 C C . PRO A 1 285 ? 38.321 67.474 46.176 1.00 20.52 300 PRO A C 1
ATOM 2330 O O . PRO A 1 285 ? 39.157 68.265 46.611 1.00 20.05 300 PRO A O 1
ATOM 2334 N N . ALA A 1 286 ? 37.100 67.825 45.794 1.00 21.72 301 ALA A N 1
ATOM 2335 C CA . ALA A 1 286 ? 36.666 69.224 45.782 1.00 23.30 301 ALA A CA 1
ATOM 2336 C C . ALA A 1 286 ? 36.809 69.844 47.171 1.00 24.94 301 ALA A C 1
ATOM 2337 O O . ALA A 1 286 ? 37.340 70.951 47.327 1.00 25.95 301 ALA A O 1
ATOM 2339 N N . SER A 1 287 ? 36.387 69.100 48.190 1.00 26.42 302 SER A N 1
ATOM 2340 C CA . SER A 1 287 ? 36.458 69.554 49.581 1.00 26.75 302 SER A CA 1
ATOM 2341 C C . SER A 1 287 ? 37.856 69.923 50.060 1.00 27.85 302 SER A C 1
ATOM 2342 O O . SER A 1 287 ? 37.992 70.639 51.049 1.00 29.00 302 SER A O 1
ATOM 2345 N N . GLU A 1 288 ? 38.897 69.452 49.376 1.00 27.88 303 GLU A N 1
ATOM 2346 C CA . GLU A 1 288 ? 40.263 69.840 49.693 1.00 27.90 303 GLU A CA 1
ATOM 2347 C C . GLU A 1 288 ? 40.749 71.059 48.912 1.00 27.71 303 GLU A C 1
ATOM 2348 O O . GLU A 1 288 ? 41.909 71.470 49.042 1.00 27.42 303 GLU A O 1
ATOM 2354 N N . ILE A 1 289 ? 39.893 71.611 48.065 1.00 27.32 304 ILE A N 1
ATOM 2355 C CA . ILE A 1 289 ? 40.318 72.663 47.155 1.00 26.73 304 ILE A CA 1
ATOM 2356 C C . ILE A 1 289 ? 39.648 73.957 47.551 1.00 27.00 304 ILE A C 1
ATOM 2357 O O . ILE A 1 289 ? 38.476 73.977 47.917 1.00 26.12 304 ILE A O 1
ATOM 2362 N N . ASP A 1 290 ? 40.420 75.035 47.478 1.00 27.15 305 ASP A N 1
ATOM 2363 C CA . ASP A 1 290 ? 39.910 76.362 47.765 1.00 27.59 305 ASP A CA 1
ATOM 2364 C C . ASP A 1 290 ? 39.111 76.871 46.557 1.00 27.48 305 ASP A C 1
ATOM 2365 O O . ASP A 1 290 ? 39.615 77.680 45.799 1.00 27.70 305 ASP A O 1
ATOM 2370 N N . LYS A 1 291 ? 37.880 76.381 46.375 1.00 27.73 306 LYS A N 1
ATOM 2371 C CA . LYS A 1 291 ? 37.099 76.696 45.166 1.00 27.47 306 LYS A CA 1
ATOM 2372 C C . LYS A 1 291 ? 36.684 78.173 45.129 1.00 27.96 306 LYS A C 1
ATOM 2373 O O . LYS A 1 291 ? 36.672 78.786 44.070 1.00 27.78 306 LYS A O 1
ATOM 2379 N N . GLU A 1 292 ? 36.388 78.752 46.292 1.00 27.98 307 GLU A N 1
ATOM 2380 C CA . GLU A 1 292 ? 36.116 80.195 46.377 1.00 27.38 307 GLU A CA 1
ATOM 2381 C C . GLU A 1 292 ? 37.294 81.034 45.864 1.00 26.78 307 GLU A C 1
ATOM 2382 O O . GLU A 1 292 ? 37.096 82.034 45.176 1.00 27.04 307 GLU A O 1
ATOM 2388 N N . ALA A 1 293 ? 38.520 80.639 46.170 1.00 25.99 308 ALA A N 1
ATOM 2389 C CA . ALA A 1 293 ? 39.685 81.355 45.663 1.00 25.68 308 ALA A CA 1
ATOM 2390 C C . ALA A 1 293 ? 39.728 81.311 44.122 1.00 25.49 308 ALA A C 1
ATOM 2391 O O . ALA A 1 293 ? 40.125 82.290 43.468 1.00 24.85 308 ALA A O 1
ATOM 2393 N N . PHE A 1 294 ? 39.315 80.178 43.554 1.00 25.24 309 PHE A N 1
ATOM 2394 C CA . PHE A 1 294 ? 39.301 80.000 42.092 1.00 25.41 309 PHE A CA 1
ATOM 2395 C C . PHE A 1 294 ? 38.165 80.813 41.474 1.00 25.89 309 PHE A C 1
ATOM 2396 O O . PHE A 1 294 ? 38.357 81.483 40.459 1.00 25.68 309 PHE A O 1
ATOM 2412 N N . GLU A 1 296 ? 36.962 83.492 42.630 1.00 28.79 311 GLU A N 1
ATOM 2413 C CA . GLU A 1 296 ? 37.365 84.893 42.721 1.00 29.39 311 GLU A CA 1
ATOM 2414 C C . GLU A 1 296 ? 38.366 85.250 41.608 1.00 28.93 311 GLU A C 1
ATOM 2415 O O . GLU A 1 296 ? 38.265 86.304 40.999 1.00 27.95 311 GLU A O 1
ATOM 2421 N N . LYS A 1 297 ? 39.314 84.364 41.326 1.00 28.50 312 LYS A N 1
ATOM 2422 C CA . LYS A 1 297 ? 40.225 84.561 40.205 1.00 28.71 312 LYS A CA 1
ATOM 2423 C C . LYS A 1 297 ? 39.484 84.552 38.862 1.00 28.36 312 LYS A C 1
ATOM 2424 O O . LYS A 1 297 ? 39.832 85.311 37.975 1.00 28.50 312 LYS A O 1
ATOM 2430 N N . ALA A 1 298 ? 38.467 83.703 38.728 1.00 28.35 313 ALA A N 1
ATOM 2431 C CA . ALA A 1 298 ? 37.715 83.571 37.475 1.00 28.74 313 ALA A CA 1
ATOM 2432 C C . ALA A 1 298 ? 37.072 84.883 36.993 1.00 29.19 313 ALA A C 1
ATOM 2433 O O . ALA A 1 298 ? 37.005 85.133 35.786 1.00 29.26 313 ALA A O 1
ATOM 2435 N N . LYS A 1 299 ? 36.614 85.713 37.931 1.00 30.04 314 LYS A N 1
ATOM 2436 C CA . LYS A 1 299 ? 35.967 87.000 37.612 1.00 30.35 314 LYS A CA 1
ATOM 2437 C C . LYS A 1 299 ? 36.787 87.863 36.659 1.00 30.30 314 LYS A C 1
ATOM 2438 O O . LYS A 1 299 ? 36.230 88.569 35.831 1.00 31.00 314 LYS A O 1
ATOM 2444 N N . GLN A 1 300 ? 38.108 87.796 36.748 1.00 30.54 315 GLN A N 1
ATOM 2445 C CA . GLN A 1 300 ? 38.970 88.584 35.862 1.00 30.18 315 GLN A CA 1
ATOM 2446 C C . GLN A 1 300 ? 38.888 88.178 34.368 1.00 29.96 315 GLN A C 1
ATOM 2447 O O . GLN A 1 300 ? 39.177 88.986 33.485 1.00 30.04 315 GLN A O 1
ATOM 2453 N N . ALA A 1 301 ? 38.528 86.930 34.083 1.00 29.79 316 ALA A N 1
ATOM 2454 C CA . ALA A 1 301 ? 38.281 86.512 32.704 1.00 29.57 316 ALA A CA 1
ATOM 2455 C C . ALA A 1 301 ? 37.010 87.178 32.171 1.00 29.34 316 ALA A C 1
ATOM 2456 O O . ALA A 1 301 ? 36.964 87.611 31.026 1.00 29.87 316 ALA A O 1
ATOM 2458 N N . TYR A 1 302 ? 35.989 87.275 33.011 1.00 28.86 317 TYR A N 1
ATOM 2459 C CA . TYR A 1 302 ? 34.747 87.936 32.628 1.00 29.09 317 TYR A CA 1
ATOM 2460 C C . TYR A 1 302 ? 35.030 89.406 32.260 1.00 30.14 317 TYR A C 1
ATOM 2461 O O . TYR A 1 302 ? 34.547 89.913 31.233 1.00 30.86 317 TYR A O 1
ATOM 2470 N N . LYS A 1 303 ? 35.859 90.063 33.066 1.00 30.62 318 LYS A N 1
ATOM 2471 C CA . LYS A 1 303 ? 36.241 91.448 32.819 1.00 31.39 318 LYS A CA 1
ATOM 2472 C C . LYS A 1 303 ? 37.142 91.612 31.594 1.00 31.59 318 LYS A C 1
ATOM 2473 O O . LYS A 1 303 ? 36.932 92.515 30.792 1.00 31.69 318 LYS A O 1
ATOM 2479 N N . ASN A 1 304 ? 38.144 90.749 31.439 1.00 31.29 319 ASN A N 1
ATOM 2480 C CA . ASN A 1 304 ? 39.041 90.843 30.291 1.00 31.42 319 ASN A CA 1
ATOM 2481 C C . ASN A 1 304 ? 38.333 90.694 28.931 1.00 31.21 319 ASN A C 1
ATOM 2482 O O . ASN A 1 304 ? 38.763 91.275 27.925 1.00 30.59 319 ASN A O 1
ATOM 2487 N N . LEU A 1 305 ? 37.254 89.922 28.910 1.00 31.20 320 LEU A N 1
ATOM 2488 C CA . LEU A 1 305 ? 36.518 89.667 27.686 1.00 31.18 320 LEU A CA 1
ATOM 2489 C C . LEU A 1 305 ? 35.306 90.567 27.520 1.00 31.27 320 LEU A C 1
ATOM 2490 O O . LEU A 1 305 ? 34.754 90.613 26.441 1.00 31.63 320 LEU A O 1
ATOM 2495 N N . GLY A 1 306 ? 34.886 91.256 28.576 1.00 31.61 321 GLY A N 1
ATOM 2496 C CA . GLY A 1 306 ? 33.726 92.142 28.521 1.00 31.60 321 GLY A CA 1
ATOM 2497 C C . GLY A 1 306 ? 32.394 91.435 28.666 1.00 32.02 321 GLY A C 1
ATOM 2498 O O . GLY A 1 306 ? 31.409 91.825 28.020 1.00 32.35 321 GLY A O 1
ATOM 2499 N N . LEU A 1 307 ? 32.347 90.422 29.532 1.00 31.63 322 LEU A N 1
ATOM 2500 C CA . LEU A 1 307 ? 31.167 89.561 29.691 1.00 31.99 322 LEU A CA 1
ATOM 2501 C C . LEU A 1 307 ? 30.553 89.571 31.087 1.00 32.11 322 LEU A C 1
ATOM 2502 O O . LEU A 1 307 ? 29.618 88.818 31.359 1.00 32.45 322 LEU A O 1
ATOM 2507 N N . GLU A 1 308 ? 31.043 90.435 31.968 1.00 33.56 323 GLU A N 1
ATOM 2508 C CA . GLU A 1 308 ? 30.503 90.513 33.335 1.00 33.67 323 GLU A CA 1
ATOM 2509 C C . GLU A 1 308 ? 29.063 91.064 33.336 1.00 33.59 323 GLU A C 1
ATOM 2510 O O . GLU A 1 308 ? 28.182 90.530 34.019 1.00 32.88 323 GLU A O 1
ATOM 2516 N N . ASN A 1 309 ? 28.807 92.092 32.529 1.00 34.25 324 ASN A N 1
ATOM 2517 C CA . ASN A 1 309 ? 27.428 92.578 32.357 1.00 34.55 324 ASN A CA 1
ATOM 2518 C C . ASN A 1 309 ? 26.507 91.471 31.883 1.00 34.25 324 ASN A C 1
ATOM 2519 O O . ASN A 1 309 ? 25.382 91.324 32.392 1.00 34.74 324 ASN A O 1
ATOM 2524 N N . ALA A 1 310 ? 26.992 90.670 30.930 1.00 34.16 325 ALA A N 1
ATOM 2525 C CA . ALA A 1 310 ? 26.225 89.528 30.412 1.00 33.44 325 ALA A CA 1
ATOM 2526 C C . ALA A 1 310 ? 25.824 88.557 31.506 1.00 32.74 325 ALA A C 1
ATOM 2527 O O . ALA A 1 310 ? 24.693 88.104 31.541 1.00 31.81 325 ALA A O 1
ATOM 2529 N N . LEU A 1 311 ? 26.766 88.218 32.385 1.00 32.91 326 LEU A N 1
ATOM 2530 C CA . LEU A 1 311 ? 26.501 87.305 33.521 1.00 33.20 326 LEU A CA 1
ATOM 2531 C C . LEU A 1 311 ? 25.440 87.883 34.464 1.00 33.15 326 LEU A C 1
ATOM 2532 O O . LEU A 1 311 ? 24.443 87.236 34.805 1.00 33.06 326 LEU A O 1
ATOM 2537 N N . ASN A 1 312 ? 25.670 89.121 34.871 1.00 34.22 327 ASN A N 1
ATOM 2538 C CA . ASN A 1 312 ? 24.760 89.844 35.773 1.00 34.71 327 ASN A CA 1
ATOM 2539 C C . ASN A 1 312 ? 23.351 89.939 35.209 1.00 35.13 327 ASN A C 1
ATOM 2540 O O . ASN A 1 312 ? 22.348 89.705 35.922 1.00 35.28 327 ASN A O 1
ATOM 2545 N N . GLN A 1 313 ? 23.279 90.236 33.914 1.00 35.56 328 GLN A N 1
ATOM 2546 C CA . GLN A 1 313 ? 22.000 90.284 33.237 1.00 35.63 328 GLN A CA 1
ATOM 2547 C C . GLN A 1 313 ? 21.290 88.951 33.315 1.00 35.41 328 GLN A C 1
ATOM 2548 O O . GLN A 1 313 ? 20.102 88.910 33.579 1.00 35.76 328 GLN A O 1
ATOM 2554 N N . LEU A 1 314 ? 22.013 87.853 33.116 1.00 35.58 329 LEU A N 1
ATOM 2555 C CA . LEU A 1 314 ? 21.410 86.519 33.258 1.00 35.55 329 LEU A CA 1
ATOM 2556 C C . LEU A 1 314 ? 21.012 86.190 34.711 1.00 35.92 329 LEU A C 1
ATOM 2557 O O . LEU A 1 314 ? 19.966 85.558 34.953 1.00 35.35 329 LEU A O 1
ATOM 2562 N N . ILE A 1 315 ? 21.844 86.610 35.665 1.00 36.78 330 ILE A N 1
ATOM 2563 C CA . ILE A 1 315 ? 21.574 86.377 37.104 1.00 37.57 330 ILE A CA 1
ATOM 2564 C C . ILE A 1 315 ? 20.219 86.994 37.518 1.00 38.35 330 ILE A C 1
ATOM 2565 O O . ILE A 1 315 ? 19.360 86.322 38.125 1.00 38.55 330 ILE A O 1
ATOM 2570 N N . LYS A 1 316 ? 20.039 88.259 37.150 1.00 39.37 331 LYS A N 1
ATOM 2571 C CA . LYS A 1 316 ? 18.779 88.998 37.357 1.00 40.06 331 LYS A CA 1
ATOM 2572 C C . LYS A 1 316 ? 17.501 88.267 36.935 1.00 41.17 331 LYS A C 1
ATOM 2573 O O . LYS A 1 316 ? 16.559 88.132 37.728 1.00 41.57 331 LYS A O 1
ATOM 2579 N N . GLU A 1 317 ? 17.457 87.811 35.687 1.00 41.86 332 GLU A N 1
ATOM 2580 C CA . GLU A 1 317 ? 16.230 87.246 35.123 1.00 42.52 332 GLU A CA 1
ATOM 2581 C C . GLU A 1 317 ? 15.948 85.826 35.623 1.00 43.12 332 GLU A C 1
ATOM 2582 O O . GLU A 1 317 ? 14.783 85.382 35.690 1.00 43.18 332 GLU A O 1
ATOM 2588 N N . VAL A 1 318 ? 17.008 85.118 36.003 1.00 43.89 333 VAL A N 1
ATOM 2589 C CA . VAL A 1 318 ? 16.867 83.753 36.511 1.00 44.55 333 VAL A CA 1
ATOM 2590 C C . VAL A 1 318 ? 16.472 83.683 38.007 1.00 45.13 333 VAL A C 1
ATOM 2591 O O . VAL A 1 318 ? 15.780 82.744 38.403 1.00 45.22 333 VAL A O 1
ATOM 2595 N N . LYS A 1 319 ? 16.868 84.677 38.809 1.00 45.93 334 LYS A N 1
ATOM 2596 C CA . LYS A 1 319 ? 16.569 84.689 40.278 1.00 46.67 334 LYS A CA 1
ATOM 2597 C C . LYS A 1 319 ? 15.078 84.656 40.717 1.00 47.46 334 LYS A C 1
ATOM 2598 O O . LYS A 1 319 ? 14.769 84.838 41.904 1.00 47.72 334 LYS A O 1
ATOM 2604 N N . GLY A 1 320 ? 14.172 84.406 39.772 1.00 48.24 335 GLY A N 1
ATOM 2605 C CA . GLY A 1 320 ? 12.908 83.747 40.089 1.00 49.24 335 GLY A CA 1
ATOM 2606 C C . GLY A 1 320 ? 13.233 82.355 40.640 1.00 50.08 335 GLY A C 1
ATOM 2607 O O . GLY A 1 320 ? 14.402 81.962 40.610 1.00 50.97 335 GLY A O 1
ATOM 2608 N N . GLU A 1 321 ? 12.281 81.548 41.113 1.00 50.85 336 GLU A N 1
ATOM 2609 C CA . GLU A 1 321 ? 10.832 81.643 40.956 1.00 51.23 336 GLU A CA 1
ATOM 2610 C C . GLU A 1 321 ? 10.423 81.107 39.576 1.00 51.03 336 GLU A C 1
ATOM 2611 O O . GLU A 1 321 ? 10.239 79.904 39.423 1.00 50.47 336 GLU A O 1
ATOM 2617 N N . PHE B 1 5 ? 31.543 93.581 2.875 1.00 42.52 20 PHE B N 1
ATOM 2618 C CA . PHE B 1 5 ? 32.792 93.942 2.160 1.00 42.41 20 PHE B CA 1
ATOM 2619 C C . PHE B 1 5 ? 33.575 92.665 1.840 1.00 41.83 20 PHE B C 1
ATOM 2620 O O . PHE B 1 5 ? 33.551 91.708 2.610 1.00 41.58 20 PHE B O 1
ATOM 2628 N N . GLY B 1 6 ? 34.248 92.658 0.692 1.00 40.77 21 GLY B N 1
ATOM 2629 C CA . GLY B 1 6 ? 34.897 91.461 0.163 1.00 39.98 21 GLY B CA 1
ATOM 2630 C C . GLY B 1 6 ? 33.909 90.558 -0.560 1.00 39.26 21 GLY B C 1
ATOM 2631 O O . GLY B 1 6 ? 32.727 90.890 -0.708 1.00 38.83 21 GLY B O 1
ATOM 2632 N N . ALA B 1 7 ? 34.385 89.399 -1.000 1.00 38.22 22 ALA B N 1
ATOM 2633 C CA . ALA B 1 7 ? 33.565 88.490 -1.801 1.00 37.97 22 ALA B CA 1
ATOM 2634 C C . ALA B 1 7 ? 32.445 87.864 -0.990 1.00 37.02 22 ALA B C 1
ATOM 2635 O O . ALA B 1 7 ? 32.641 87.475 0.157 1.00 36.92 22 ALA B O 1
ATOM 2637 N N . LYS B 1 8 ? 31.269 87.752 -1.590 1.00 36.62 23 LYS B N 1
ATOM 2638 C CA . LYS B 1 8 ? 30.183 87.049 -0.941 1.00 36.33 23 LYS B CA 1
ATOM 2639 C C . LYS B 1 8 ? 30.507 85.557 -0.852 1.00 36.09 23 LYS B C 1
ATOM 2640 O O . LYS B 1 8 ? 30.250 84.928 0.177 1.00 36.44 23 LYS B O 1
ATOM 2646 N N . TYR B 1 9 ? 31.079 84.994 -1.917 1.00 35.21 24 TYR B N 1
ATOM 2647 C CA . TYR B 1 9 ? 31.389 83.566 -1.956 1.00 34.60 24 TYR B CA 1
ATOM 2648 C C . TYR B 1 9 ? 32.887 83.315 -1.908 1.00 33.51 24 TYR B C 1
ATOM 2649 O O . TYR B 1 9 ? 33.660 83.896 -2.660 1.00 33.03 24 TYR B O 1
ATOM 2658 N N . THR B 1 10 ? 33.286 82.447 -0.990 1.00 32.64 25 THR B N 1
ATOM 2659 C CA . THR B 1 10 ? 34.665 82.033 -0.858 1.00 31.70 25 THR B CA 1
ATOM 2660 C C . THR B 1 10 ? 34.719 80.519 -0.964 1.00 30.61 25 THR B C 1
ATOM 2661 O O . THR B 1 10 ? 33.842 79.799 -0.460 1.00 29.16 25 THR B O 1
ATOM 2665 N N . LEU B 1 11 ? 35.756 80.050 -1.647 1.00 29.33 26 LEU B N 1
ATOM 2666 C CA . LEU B 1 11 ? 35.998 78.633 -1.819 1.00 28.49 26 LEU B CA 1
ATOM 2667 C C . LEU B 1 11 ? 37.457 78.384 -1.475 1.00 28.17 26 LEU B C 1
ATOM 2668 O O . LEU B 1 11 ? 38.324 79.160 -1.844 1.00 27.46 26 LEU B O 1
ATOM 2673 N N . ARG B 1 12 ? 37.719 77.309 -0.743 1.00 27.96 27 ARG B N 1
ATOM 2674 C CA . ARG B 1 12 ? 39.087 76.927 -0.409 1.00 28.31 27 ARG B CA 1
ATOM 2675 C C . ARG B 1 12 ? 39.360 75.673 -1.215 1.00 27.10 27 ARG B C 1
ATOM 2676 O O . ARG B 1 12 ? 38.667 74.660 -1.039 1.00 25.66 27 ARG B O 1
ATOM 2684 N N . PHE B 1 13 ? 40.324 75.776 -2.138 1.00 26.46 28 PHE B N 1
ATOM 2685 C CA . PHE B 1 13 ? 40.657 74.688 -3.061 1.00 26.08 28 PHE B CA 1
ATOM 2686 C C . PHE B 1 13 ? 41.977 74.026 -2.672 1.00 25.55 28 PHE B C 1
ATOM 2687 O O . PHE B 1 13 ? 43.040 74.667 -2.622 1.00 24.88 28 PHE B O 1
ATOM 2695 N N . GLY B 1 14 ? 41.883 72.725 -2.419 1.00 25.37 29 GLY B N 1
ATOM 2696 C CA . GLY B 1 14 ? 42.995 71.935 -1.944 1.00 25.47 29 GLY B CA 1
ATOM 2697 C C . GLY B 1 14 ? 43.468 70.818 -2.850 1.00 25.33 29 GLY B C 1
ATOM 2698 O O . GLY B 1 14 ? 42.904 70.558 -3.903 1.00 24.87 29 GLY B O 1
ATOM 2699 N N . HIS B 1 15 ? 44.530 70.165 -2.390 1.00 25.69 30 HIS B N 1
ATOM 2700 C CA . HIS B 1 15 ? 45.288 69.184 -3.147 1.00 26.32 30 HIS B CA 1
ATOM 2701 C C . HIS B 1 15 ? 45.792 69.706 -4.502 1.00 26.27 30 HIS B C 1
ATOM 2702 O O . HIS B 1 15 ? 45.871 68.963 -5.472 1.00 26.32 30 HIS B O 1
ATOM 2709 N N . VAL B 1 16 ? 46.150 70.989 -4.547 1.00 27.21 31 VAL B N 1
ATOM 2710 C CA . VAL B 1 16 ? 46.701 71.596 -5.760 1.00 27.33 31 VAL B CA 1
ATOM 2711 C C . VAL B 1 16 ? 48.198 71.284 -5.789 1.00 28.55 31 VAL B C 1
ATOM 2712 O O . VAL B 1 16 ? 49.061 72.102 -5.429 1.00 28.88 31 VAL B O 1
ATOM 2716 N N . LEU B 1 17 ? 48.476 70.074 -6.251 1.00 29.83 32 LEU B N 1
ATOM 2717 C CA . LEU B 1 17 ? 49.749 69.423 -6.037 1.00 30.42 32 LEU B CA 1
ATOM 2718 C C . LEU B 1 17 ? 49.971 68.440 -7.189 1.00 30.58 32 LEU B C 1
ATOM 2719 O O . LEU B 1 17 ? 49.104 67.624 -7.502 1.00 30.93 32 LEU B O 1
ATOM 2724 N N . ALA B 1 18 ? 51.124 68.552 -7.839 1.00 30.54 33 ALA B N 1
ATOM 2725 C CA . ALA B 1 18 ? 51.402 67.831 -9.071 1.00 30.22 33 ALA B CA 1
ATOM 2726 C C . ALA B 1 18 ? 52.892 67.975 -9.334 1.00 30.37 33 ALA B C 1
ATOM 2727 O O . ALA B 1 18 ? 53.295 68.870 -10.090 1.00 30.46 33 ALA B O 1
ATOM 2729 N N . PRO B 1 19 ? 53.717 67.108 -8.700 1.00 30.16 34 PRO B N 1
ATOM 2730 C CA . PRO B 1 19 ? 55.172 67.251 -8.729 1.00 30.13 34 PRO B CA 1
ATOM 2731 C C . PRO B 1 19 ? 55.719 67.530 -10.140 1.00 29.91 34 PRO B C 1
ATOM 2732 O O . PRO B 1 19 ? 55.503 66.742 -11.065 1.00 29.17 34 PRO B O 1
ATOM 2736 N N . GLY B 1 20 ? 56.391 68.671 -10.288 1.00 30.25 35 GLY B N 1
ATOM 2737 C CA . GLY B 1 20 ? 57.004 69.087 -11.557 1.00 30.59 35 GLY B CA 1
ATOM 2738 C C . GLY B 1 20 ? 56.102 69.860 -12.514 1.00 30.67 35 GLY B C 1
ATOM 2739 O O . GLY B 1 20 ? 56.599 70.546 -13.404 1.00 30.38 35 GLY B O 1
ATOM 2740 N N . GLU B 1 21 ? 54.783 69.740 -12.325 1.00 31.25 36 GLU B N 1
ATOM 2741 C CA . GLU B 1 21 ? 53.770 70.284 -13.237 1.00 31.61 36 GLU B CA 1
ATOM 2742 C C . GLU B 1 21 ? 53.195 71.609 -12.690 1.00 31.28 36 GLU B C 1
ATOM 2743 O O . GLU B 1 21 ? 53.045 71.773 -11.479 1.00 31.56 36 GLU B O 1
ATOM 2749 N N . PRO B 1 22 ? 52.897 72.570 -13.582 1.00 30.96 37 PRO B N 1
ATOM 2750 C CA . PRO B 1 22 ? 52.454 73.928 -13.217 1.00 30.40 37 PRO B CA 1
ATOM 2751 C C . PRO B 1 22 ? 50.950 74.076 -12.875 1.00 29.95 37 PRO B C 1
ATOM 2752 O O . PRO B 1 22 ? 50.301 75.022 -13.323 1.00 30.02 37 PRO B O 1
ATOM 2756 N N . TYR B 1 23 ? 50.417 73.158 -12.069 1.00 29.04 38 TYR B N 1
ATOM 2757 C CA . TYR B 1 23 ? 49.027 73.231 -11.606 1.00 28.16 38 TYR B CA 1
ATOM 2758 C C . TYR B 1 23 ? 48.793 74.437 -10.700 1.00 28.32 38 TYR B C 1
ATOM 2759 O O . TYR B 1 23 ? 47.760 75.100 -10.807 1.00 28.14 38 TYR B O 1
ATOM 2768 N N . HIS B 1 24 ? 49.746 74.733 -9.823 1.00 28.65 39 HIS B N 1
ATOM 2769 C CA . HIS B 1 24 ? 49.592 75.834 -8.881 1.00 29.26 39 HIS B CA 1
ATOM 2770 C C . HIS B 1 24 ? 49.379 77.171 -9.602 1.00 29.43 39 HIS B C 1
ATOM 2771 O O . HIS B 1 24 ? 48.470 77.924 -9.280 1.00 29.36 39 HIS B O 1
ATOM 2778 N N . GLN B 1 25 ? 50.210 77.448 -10.595 1.00 29.84 40 GLN B N 1
ATOM 2779 C CA . GLN B 1 25 ? 50.097 78.689 -11.350 1.00 29.93 40 GLN B CA 1
ATOM 2780 C C . GLN B 1 25 ? 48.825 78.722 -12.186 1.00 29.50 40 GLN B C 1
ATOM 2781 O O . GLN B 1 25 ? 48.232 79.772 -12.333 1.00 29.68 40 GLN B O 1
ATOM 2787 N N . ALA B 1 26 ? 48.392 77.575 -12.706 1.00 28.58 41 ALA B N 1
ATOM 2788 C CA . ALA B 1 26 ? 47.159 77.502 -13.485 1.00 28.11 41 ALA B CA 1
ATOM 2789 C C . ALA B 1 26 ? 45.924 77.753 -12.620 1.00 27.81 41 ALA B C 1
ATOM 2790 O O . ALA B 1 26 ? 44.922 78.299 -13.085 1.00 27.80 41 ALA B O 1
ATOM 2792 N N . PHE B 1 27 ? 45.995 77.343 -11.357 1.00 27.72 42 PHE B N 1
ATOM 2793 C CA . PHE B 1 27 ? 44.908 77.568 -10.415 1.00 27.51 42 PHE B CA 1
ATOM 2794 C C . PHE B 1 27 ? 44.807 79.020 -10.010 1.00 27.29 42 PHE B C 1
ATOM 2795 O O . PHE B 1 27 ? 43.714 79.558 -9.926 1.00 26.82 42 PHE B O 1
ATOM 2803 N N . LEU B 1 28 ? 45.946 79.644 -9.748 1.00 27.91 43 LEU B N 1
ATOM 2804 C CA . LEU B 1 28 ? 45.988 81.073 -9.392 1.00 28.58 43 LEU B CA 1
ATOM 2805 C C . LEU B 1 28 ? 45.467 81.958 -10.530 1.00 29.44 43 LEU B C 1
ATOM 2806 O O . LEU B 1 28 ? 44.792 82.965 -10.285 1.00 29.23 43 LEU B O 1
ATOM 2811 N N . LYS B 1 29 ? 45.803 81.580 -11.765 1.00 30.14 44 LYS B N 1
ATOM 2812 C CA . LYS B 1 29 ? 45.309 82.242 -12.965 1.00 30.09 44 LYS B CA 1
ATOM 2813 C C . LYS B 1 29 ? 43.797 82.115 -13.049 1.00 29.55 44 LYS B C 1
ATOM 2814 O O . LYS B 1 29 ? 43.088 83.101 -13.240 1.00 29.19 44 LYS B O 1
ATOM 2820 N N . TRP B 1 30 ? 43.304 80.890 -12.901 1.00 29.15 45 TRP B N 1
ATOM 2821 C CA . TRP B 1 30 ? 41.871 80.632 -12.890 1.00 28.82 45 TRP B CA 1
ATOM 2822 C C . TRP B 1 30 ? 41.158 81.435 -11.795 1.00 29.21 45 TRP B C 1
ATOM 2823 O O . TRP B 1 30 ? 40.155 82.086 -12.060 1.00 28.83 45 TRP B O 1
ATOM 2834 N N . ALA B 1 31 ? 41.691 81.393 -10.576 1.00 29.73 46 ALA B N 1
ATOM 2835 C CA . ALA B 1 31 ? 41.076 82.072 -9.439 1.00 30.22 46 ALA B CA 1
ATOM 2836 C C . ALA B 1 31 ? 40.950 83.566 -9.704 1.00 30.86 46 ALA B C 1
ATOM 2837 O O . ALA B 1 31 ? 39.900 84.156 -9.463 1.00 31.30 46 ALA B O 1
ATOM 2839 N N . LYS B 1 32 ? 42.034 84.156 -10.206 1.00 32.01 47 LYS B N 1
ATOM 2840 C CA . LYS B 1 32 ? 42.087 85.578 -10.580 1.00 32.24 47 LYS B CA 1
ATOM 2841 C C . LYS B 1 32 ? 41.043 85.885 -11.656 1.00 32.35 47 LYS B C 1
ATOM 2842 O O . LYS B 1 32 ? 40.293 86.857 -11.533 1.00 32.55 47 LYS B O 1
ATOM 2848 N N . ALA B 1 33 ? 40.956 85.039 -12.686 1.00 32.10 48 ALA B N 1
ATOM 2849 C CA . ALA B 1 33 ? 39.965 85.241 -13.752 1.00 31.92 48 ALA B CA 1
ATOM 2850 C C . ALA B 1 33 ? 38.536 85.175 -13.234 1.00 31.91 48 ALA B C 1
ATOM 2851 O O . ALA B 1 33 ? 37.687 85.964 -13.647 1.00 31.06 48 ALA B O 1
ATOM 2853 N N . VAL B 1 34 ? 38.272 84.236 -12.328 1.00 32.10 49 VAL B N 1
ATOM 2854 C CA . VAL B 1 34 ? 36.934 84.077 -11.740 1.00 32.54 49 VAL B CA 1
ATOM 2855 C C . VAL B 1 34 ? 36.515 85.281 -10.889 1.00 32.97 49 VAL B C 1
ATOM 2856 O O . VAL B 1 34 ? 35.354 85.692 -10.915 1.00 33.05 49 VAL B O 1
ATOM 2860 N N . GLU B 1 35 ? 37.454 85.857 -10.150 1.00 34.05 50 GLU B N 1
ATOM 2861 C CA . GLU B 1 35 ? 37.123 86.987 -9.298 1.00 34.99 50 GLU B CA 1
ATOM 2862 C C . GLU B 1 35 ? 36.895 88.245 -10.119 1.00 35.81 50 GLU B C 1
ATOM 2863 O O . GLU B 1 35 ? 35.955 88.995 -9.853 1.00 36.16 50 GLU B O 1
ATOM 2869 N N . GLU B 1 36 ? 37.765 88.461 -11.104 1.00 37.13 51 GLU B N 1
ATOM 2870 C CA . GLU B 1 36 ? 37.622 89.547 -12.079 1.00 37.23 51 GLU B CA 1
ATOM 2871 C C . GLU B 1 36 ? 36.255 89.501 -12.749 1.00 37.35 51 GLU B C 1
ATOM 2872 O O . GLU B 1 36 ? 35.519 90.480 -12.722 1.00 37.83 51 GLU B O 1
ATOM 2878 N N . LYS B 1 37 ? 35.904 88.354 -13.316 1.00 37.24 52 LYS B N 1
ATOM 2879 C CA . LYS B 1 37 ? 34.664 88.219 -14.087 1.00 37.40 52 LYS B CA 1
ATOM 2880 C C . LYS B 1 37 ? 33.370 88.145 -13.269 1.00 37.09 52 LYS B C 1
ATOM 2881 O O . LYS B 1 37 ? 32.288 88.281 -13.833 1.00 36.95 52 LYS B O 1
ATOM 2887 N N . THR B 1 38 ? 33.471 87.916 -11.960 1.00 37.07 53 THR B N 1
ATOM 2888 C CA . THR B 1 38 ? 32.305 87.929 -11.072 1.00 37.02 53 THR B CA 1
ATOM 2889 C C . THR B 1 38 ? 32.251 89.231 -10.269 1.00 37.41 53 THR B C 1
ATOM 2890 O O . THR B 1 38 ? 31.473 89.355 -9.317 1.00 38.07 53 THR B O 1
ATOM 2894 N N . ASN B 1 39 ? 33.083 90.195 -10.653 1.00 37.75 54 ASN B N 1
ATOM 2895 C CA . ASN B 1 39 ? 33.106 91.532 -10.046 1.00 37.80 54 ASN B CA 1
ATOM 2896 C C . ASN B 1 39 ? 33.422 91.499 -8.555 1.00 37.60 54 ASN B C 1
ATOM 2897 O O . ASN B 1 39 ? 32.871 92.288 -7.782 1.00 37.49 54 ASN B O 1
ATOM 2902 N N . GLY B 1 40 ? 34.322 90.594 -8.166 1.00 36.98 55 GLY B N 1
ATOM 2903 C CA . GLY B 1 40 ? 34.767 90.466 -6.775 1.00 36.49 55 GLY B CA 1
ATOM 2904 C C . GLY B 1 40 ? 33.863 89.637 -5.872 1.00 35.94 55 GLY B C 1
ATOM 2905 O O . GLY B 1 40 ? 34.134 89.511 -4.677 1.00 36.10 55 GLY B O 1
ATOM 2906 N N . ASP B 1 41 ? 32.796 89.074 -6.430 1.00 35.37 56 ASP B N 1
ATOM 2907 C CA . ASP B 1 41 ? 31.811 88.344 -5.643 1.00 35.24 56 ASP B CA 1
ATOM 2908 C C . ASP B 1 41 ? 32.166 86.872 -5.402 1.00 34.70 56 ASP B C 1
ATOM 2909 O O . ASP B 1 41 ? 31.602 86.244 -4.507 1.00 34.47 56 ASP B O 1
ATOM 2914 N N . VAL B 1 42 ? 33.081 86.319 -6.196 1.00 34.27 57 VAL B N 1
ATOM 2915 C CA . VAL B 1 42 ? 33.567 84.947 -5.980 1.00 33.65 57 VAL B CA 1
ATOM 2916 C C . VAL B 1 42 ? 35.089 84.950 -5.939 1.00 33.46 57 VAL B C 1
ATOM 2917 O O . VAL B 1 42 ? 35.749 85.490 -6.833 1.00 32.89 57 VAL B O 1
ATOM 2921 N N . ARG B 1 43 ? 35.651 84.364 -4.884 1.00 33.03 58 ARG B N 1
ATOM 2922 C CA . ARG B 1 43 ? 37.098 84.191 -4.791 1.00 33.18 58 ARG B CA 1
ATOM 2923 C C . ARG B 1 43 ? 37.459 82.795 -4.303 1.00 32.44 58 ARG B C 1
ATOM 2924 O O . ARG B 1 43 ? 36.743 82.190 -3.497 1.00 32.20 58 ARG B O 1
ATOM 2932 N N . ILE B 1 44 ? 38.583 82.303 -4.801 1.00 32.03 59 ILE B N 1
ATOM 2933 C CA . ILE B 1 44 ? 39.066 80.975 -4.479 1.00 31.82 59 ILE B CA 1
ATOM 2934 C C . ILE B 1 44 ? 40.412 81.133 -3.805 1.00 31.37 59 ILE B C 1
ATOM 2935 O O . ILE B 1 44 ? 41.259 81.868 -4.294 1.00 30.51 59 ILE B O 1
ATOM 2940 N N . GLU B 1 45 ? 40.590 80.467 -2.666 1.00 31.19 60 GLU B N 1
ATOM 2941 C CA . GLU B 1 45 ? 41.910 80.334 -2.047 1.00 31.75 60 GLU B CA 1
ATOM 2942 C C . GLU B 1 45 ? 42.504 78.987 -2.467 1.00 31.08 60 GLU B C 1
ATOM 2943 O O . GLU B 1 45 ? 41.814 77.971 -2.437 1.00 30.65 60 GLU B O 1
ATOM 2949 N N . VAL B 1 46 ? 43.781 78.993 -2.838 1.00 31.50 61 VAL B N 1
ATOM 2950 C CA . VAL B 1 46 ? 44.453 77.826 -3.394 1.00 31.99 61 VAL B CA 1
ATOM 2951 C C . VAL B 1 46 ? 45.536 77.268 -2.457 1.00 32.23 61 VAL B C 1
ATOM 2952 O O . VAL B 1 46 ? 46.470 77.977 -2.067 1.00 31.34 61 VAL B O 1
ATOM 2956 N N . PHE B 1 47 ? 45.407 75.977 -2.138 1.00 32.67 62 PHE B N 1
ATOM 2957 C CA . PHE B 1 47 ? 46.298 75.301 -1.200 1.00 33.04 62 PHE B CA 1
ATOM 2958 C C . PHE B 1 47 ? 46.971 74.061 -1.806 1.00 32.53 62 PHE B C 1
ATOM 2959 O O . PHE B 1 47 ? 46.287 73.158 -2.288 1.00 32.05 62 PHE B O 1
ATOM 2967 N N . PRO B 1 48 ? 48.314 73.999 -1.744 1.00 32.36 63 PRO B N 1
ATOM 2968 C CA . PRO B 1 48 ? 49.059 72.820 -2.162 1.00 32.34 63 PRO B CA 1
ATOM 2969 C C . PRO B 1 48 ? 49.093 71.765 -1.050 1.00 32.42 63 PRO B C 1
ATOM 2970 O O . PRO B 1 48 ? 50.161 71.326 -0.618 1.00 32.15 63 PRO B O 1
ATOM 2974 N N . SER B 1 49 ? 47.910 71.351 -0.610 1.00 32.32 64 SER B N 1
ATOM 2975 C CA . SER B 1 49 ? 47.770 70.495 0.555 1.00 32.25 64 SER B CA 1
ATOM 2976 C C . SER B 1 49 ? 47.874 69.024 0.152 1.00 32.35 64 SER B C 1
ATOM 2977 O O . SER B 1 49 ? 47.573 68.657 -0.981 1.00 31.65 64 SER B O 1
ATOM 2980 N N . SER B 1 50 ? 48.327 68.192 1.083 1.00 32.62 65 SER B N 1
ATOM 2981 C CA . SER B 1 50 ? 48.397 66.762 0.843 1.00 32.63 65 SER B CA 1
ATOM 2982 C C . SER B 1 50 ? 47.082 66.129 1.262 1.00 32.59 65 SER B C 1
ATOM 2983 O O . SER B 1 50 ? 46.370 66.657 2.105 1.00 32.44 65 SER B O 1
ATOM 2986 N N . GLN B 1 51 ? 46.767 64.995 0.655 1.00 32.85 66 GLN B N 1
ATOM 2987 C CA . GLN B 1 51 ? 45.525 64.281 0.946 1.00 33.72 66 GLN B CA 1
ATOM 2988 C C . GLN B 1 51 ? 45.769 63.118 1.890 1.00 33.36 66 GLN B C 1
ATOM 2989 O O . GLN B 1 51 ? 44.825 62.443 2.300 1.00 32.92 66 GLN B O 1
ATOM 2995 N N . LEU B 1 52 ? 47.040 62.905 2.225 1.00 33.42 67 LEU B N 1
ATOM 2996 C CA . LEU B 1 52 ? 47.491 61.742 2.991 1.00 33.51 67 LEU B CA 1
ATOM 2997 C C . LEU B 1 52 ? 46.840 61.715 4.372 1.00 32.97 67 LEU B C 1
ATOM 2998 O O . LEU B 1 52 ? 46.985 62.660 5.151 1.00 32.13 67 LEU B O 1
ATOM 3003 N N . GLY B 1 53 ? 46.105 60.635 4.642 1.00 32.69 68 GLY B N 1
ATOM 3004 C CA . GLY B 1 53 ? 45.391 60.461 5.899 1.00 32.57 68 GLY B CA 1
ATOM 3005 C C . GLY B 1 53 ? 44.104 61.254 6.088 1.00 32.57 68 GLY B C 1
ATOM 3006 O O . GLY B 1 53 ? 43.491 61.159 7.141 1.00 32.86 68 GLY B O 1
ATOM 3007 N N . VAL B 1 54 ? 43.689 62.033 5.086 1.00 32.26 69 VAL B N 1
ATOM 3008 C CA . VAL B 1 54 ? 42.518 62.927 5.212 1.00 32.11 69 VAL B CA 1
ATOM 3009 C C . VAL B 1 54 ? 41.537 62.861 4.028 1.00 31.78 69 VAL B C 1
ATOM 3010 O O . VAL B 1 54 ? 40.545 63.592 4.002 1.00 31.83 69 VAL B O 1
ATOM 3014 N N . GLU B 1 55 ? 41.813 61.983 3.070 1.00 31.80 70 GLU B N 1
ATOM 3015 C CA . GLU B 1 55 ? 41.057 61.901 1.826 1.00 31.61 70 GLU B CA 1
ATOM 3016 C C . GLU B 1 55 ? 39.543 61.674 2.041 1.00 31.09 70 GLU B C 1
ATOM 3017 O O . GLU B 1 55 ? 38.713 62.439 1.537 1.00 31.12 70 GLU B O 1
ATOM 3023 N N . GLU B 1 56 ? 39.197 60.644 2.806 1.00 29.96 71 GLU B N 1
ATOM 3024 C CA . GLU B 1 56 ? 37.795 60.314 3.079 1.00 29.05 71 GLU B CA 1
ATOM 3025 C C . GLU B 1 56 ? 37.076 61.421 3.832 1.00 28.00 71 GLU B C 1
ATOM 3026 O O . GLU B 1 56 ? 35.902 61.695 3.580 1.00 26.79 71 GLU B O 1
ATOM 3032 N N A ASP B 1 57 ? 37.788 62.051 4.761 0.50 27.96 72 ASP B N 1
ATOM 3033 N N B ASP B 1 57 ? 37.773 62.054 4.767 0.50 27.81 72 ASP B N 1
ATOM 3034 C CA A ASP B 1 57 ? 37.238 63.150 5.550 0.50 27.88 72 ASP B CA 1
ATOM 3035 C CA B ASP B 1 57 ? 37.175 63.129 5.556 0.50 27.74 72 ASP B CA 1
ATOM 3036 C C A ASP B 1 57 ? 36.895 64.347 4.675 0.50 27.61 72 ASP B C 1
ATOM 3037 C C B ASP B 1 57 ? 36.911 64.382 4.710 0.50 27.53 72 ASP B C 1
ATOM 3038 O O A ASP B 1 57 ? 35.842 64.952 4.829 0.50 27.29 72 ASP B O 1
ATOM 3039 O O B ASP B 1 57 ? 35.913 65.058 4.918 0.50 27.23 72 ASP B O 1
ATOM 3048 N N . ILE B 1 58 ? 37.792 64.689 3.758 1.00 27.69 73 ILE B N 1
ATOM 3049 C CA . ILE B 1 58 ? 37.562 65.820 2.845 1.00 27.06 73 ILE B CA 1
ATOM 3050 C C . ILE B 1 58 ? 36.320 65.605 1.981 1.00 26.32 73 ILE B C 1
ATOM 3051 O O . ILE B 1 58 ? 35.511 66.519 1.836 1.00 26.00 73 ILE B O 1
ATOM 3056 N N . ILE B 1 59 ? 36.127 64.395 1.464 1.00 25.86 74 ILE B N 1
ATOM 3057 C CA . ILE B 1 59 ? 34.910 64.093 0.707 1.00 25.77 74 ILE B CA 1
ATOM 3058 C C . ILE B 1 59 ? 33.668 64.193 1.596 1.00 25.51 74 ILE B C 1
ATOM 3059 O O . ILE B 1 59 ? 32.599 64.597 1.140 1.00 25.02 74 ILE B O 1
ATOM 3064 N N . GLU B 1 60 ? 33.804 63.835 2.867 1.00 25.42 75 GLU B N 1
ATOM 3065 C CA . GLU B 1 60 ? 32.688 63.941 3.804 1.00 25.79 75 GLU B CA 1
ATOM 3066 C C . GLU B 1 60 ? 32.275 65.399 4.024 1.00 26.05 75 GLU B C 1
ATOM 3067 O O . GLU B 1 60 ? 31.094 65.717 4.084 1.00 26.17 75 GLU B O 1
ATOM 3073 N N . GLN B 1 61 ? 33.246 66.283 4.140 1.00 26.52 76 GLN B N 1
ATOM 3074 C CA . GLN B 1 61 ? 32.965 67.715 4.219 1.00 27.64 76 GLN B CA 1
ATOM 3075 C C . GLN B 1 61 ? 32.145 68.181 3.019 1.00 28.23 76 GLN B C 1
ATOM 3076 O O . GLN B 1 61 ? 31.147 68.884 3.168 1.00 28.23 76 GLN B O 1
ATOM 3082 N N . ILE B 1 62 ? 32.563 67.747 1.833 1.00 28.95 77 ILE B N 1
ATOM 3083 C CA . ILE B 1 62 ? 31.901 68.082 0.578 1.00 29.11 77 ILE B CA 1
ATOM 3084 C C . ILE B 1 62 ? 30.472 67.553 0.574 1.00 29.77 77 ILE B C 1
ATOM 3085 O O . ILE B 1 62 ? 29.554 68.296 0.273 1.00 29.80 77 ILE B O 1
ATOM 3090 N N . ARG B 1 63 ? 30.285 66.289 0.944 1.00 30.80 78 ARG B N 1
ATOM 3091 C CA . ARG B 1 63 ? 28.936 65.722 1.177 1.00 31.59 78 ARG B CA 1
ATOM 3092 C C . ARG B 1 63 ? 28.078 66.633 2.065 1.00 32.20 78 ARG B C 1
ATOM 3093 O O . ARG B 1 63 ? 26.882 66.770 1.836 1.00 32.72 78 ARG B O 1
ATOM 3109 N N . GLY B 1 65 ? 28.220 69.927 2.328 1.00 32.43 80 GLY B N 1
ATOM 3110 C CA . GLY B 1 65 ? 28.077 71.287 1.840 1.00 31.02 80 GLY B CA 1
ATOM 3111 C C . GLY B 1 65 ? 29.173 72.288 2.155 1.00 30.54 80 GLY B C 1
ATOM 3112 O O . GLY B 1 65 ? 28.955 73.469 1.975 1.00 30.77 80 GLY B O 1
ATOM 3113 N N . ALA B 1 66 ? 30.352 71.850 2.587 1.00 29.83 81 ALA B N 1
ATOM 3114 C CA . ALA B 1 66 ? 31.442 72.790 2.895 1.00 29.44 81 ALA B CA 1
ATOM 3115 C C . ALA B 1 66 ? 31.951 73.544 1.662 1.00 29.18 81 ALA B C 1
ATOM 3116 O O . ALA B 1 66 ? 32.006 72.979 0.564 1.00 28.88 81 ALA B O 1
ATOM 3118 N N . PRO B 1 67 ? 32.347 74.824 1.839 1.00 29.05 82 PRO B N 1
ATOM 3119 C CA . PRO B 1 67 ? 32.948 75.592 0.743 1.00 28.49 82 PRO B CA 1
ATOM 3120 C C . PRO B 1 67 ? 34.377 75.138 0.444 1.00 27.80 82 PRO B C 1
ATOM 3121 O O . PRO B 1 67 ? 35.312 75.924 0.537 1.00 27.34 82 PRO B O 1
ATOM 3125 N N . VAL B 1 68 ? 34.536 73.865 0.105 1.00 26.96 83 VAL B N 1
ATOM 3126 C CA . VAL B 1 68 ? 35.851 73.303 -0.214 1.00 27.23 83 VAL B CA 1
ATOM 3127 C C . VAL B 1 68 ? 35.830 72.692 -1.614 1.00 25.92 83 VAL B C 1
ATOM 3128 O O . VAL B 1 68 ? 34.806 72.166 -2.077 1.00 26.06 83 VAL B O 1
ATOM 3132 N N . GLY B 1 69 ? 36.974 72.774 -2.277 1.00 24.50 84 GLY B N 1
ATOM 3133 C CA . GLY B 1 69 ? 37.161 72.154 -3.565 1.00 23.66 84 GLY B CA 1
ATOM 3134 C C . GLY B 1 69 ? 38.358 71.247 -3.444 1.00 22.77 84 GLY B C 1
ATOM 3135 O O . GLY B 1 69 ? 39.187 71.441 -2.564 1.00 22.57 84 GLY B O 1
ATOM 3136 N N . TRP B 1 70 ? 38.454 70.262 -4.324 1.00 22.03 85 TRP B N 1
ATOM 3137 C CA . TRP B 1 70 ? 39.526 69.282 -4.233 1.00 21.85 85 TRP B CA 1
ATOM 3138 C C . TRP B 1 70 ? 39.940 68.812 -5.628 1.00 21.31 85 TRP B C 1
ATOM 3139 O O . TRP B 1 70 ? 39.111 68.443 -6.440 1.00 20.96 85 TRP B O 1
ATOM 3150 N N . ASN B 1 71 ? 41.249 68.828 -5.880 1.00 20.92 86 ASN B N 1
ATOM 3151 C CA . ASN B 1 71 ? 41.832 68.266 -7.093 1.00 20.32 86 ASN B CA 1
ATOM 3152 C C . ASN B 1 71 ? 41.986 66.763 -6.912 1.00 20.16 86 ASN B C 1
ATOM 3153 O O . ASN B 1 71 ? 42.887 66.305 -6.224 1.00 20.63 86 ASN B O 1
ATOM 3158 N N . THR B 1 72 ? 41.089 65.993 -7.511 1.00 19.61 87 THR B N 1
ATOM 3159 C CA . THR B 1 72 ? 41.110 64.539 -7.343 1.00 19.13 87 THR B CA 1
ATOM 3160 C C . THR B 1 72 ? 41.144 63.843 -8.712 1.00 18.76 87 THR B C 1
ATOM 3161 O O . THR B 1 72 ? 41.710 64.378 -9.656 1.00 18.82 87 THR B O 1
ATOM 3165 N N . ASP B 1 73 ? 40.592 62.641 -8.812 1.00 18.81 88 ASP B N 1
ATOM 3166 C CA . ASP B 1 73 ? 40.588 61.884 -10.060 1.00 18.71 88 ASP B CA 1
ATOM 3167 C C . ASP B 1 73 ? 39.427 60.925 -10.026 1.00 18.11 88 ASP B C 1
ATOM 3168 O O . ASP B 1 73 ? 38.759 60.837 -9.009 1.00 17.95 88 ASP B O 1
ATOM 3173 N N . SER B 1 74 ? 39.207 60.196 -11.116 1.00 18.45 89 SER B N 1
ATOM 3174 C CA . SER B 1 74 ? 38.066 59.277 -11.222 1.00 18.06 89 SER B CA 1
ATOM 3175 C C . SER B 1 74 ? 38.276 57.935 -10.515 1.00 18.62 89 SER B C 1
ATOM 3176 O O . SER B 1 74 ? 37.314 57.218 -10.252 1.00 17.52 89 SER B O 1
ATOM 3179 N N . ALA B 1 75 ? 39.519 57.583 -10.208 1.00 18.64 90 ALA B N 1
ATOM 3180 C CA . ALA B 1 75 ? 39.791 56.408 -9.360 1.00 19.06 90 ALA B CA 1
ATOM 3181 C C . ALA B 1 75 ? 39.193 56.639 -7.984 1.00 19.46 90 ALA B C 1
ATOM 3182 O O . ALA B 1 75 ? 38.651 55.714 -7.373 1.00 20.12 90 ALA B O 1
ATOM 3184 N N . ARG B 1 76 ? 39.309 57.876 -7.494 1.00 20.00 91 ARG B N 1
ATOM 3185 C CA . ARG B 1 76 ? 38.730 58.260 -6.213 1.00 20.02 91 ARG B CA 1
ATOM 3186 C C . ARG B 1 76 ? 37.208 58.429 -6.315 1.00 19.49 91 ARG B C 1
ATOM 3187 O O . ARG B 1 76 ? 36.472 57.915 -5.476 1.00 19.72 91 ARG B O 1
ATOM 3195 N N . LEU B 1 77 ? 36.738 59.135 -7.344 1.00 18.84 92 LEU B N 1
ATOM 3196 C CA . LEU B 1 77 ? 35.280 59.303 -7.537 1.00 18.59 92 LEU B CA 1
ATOM 3197 C C . LEU B 1 77 ? 34.571 57.976 -7.782 1.00 18.41 92 LEU B C 1
ATOM 3198 O O . LEU B 1 77 ? 33.397 57.826 -7.432 1.00 17.79 92 LEU B O 1
ATOM 3203 N N . GLY B 1 78 ? 35.281 57.002 -8.335 1.00 18.32 93 GLY B N 1
ATOM 3204 C CA . GLY B 1 78 ? 34.726 55.681 -8.573 1.00 18.93 93 GLY B CA 1
ATOM 3205 C C . GLY B 1 78 ? 34.435 54.854 -7.325 1.00 19.36 93 GLY B C 1
ATOM 3206 O O . GLY B 1 78 ? 33.827 53.789 -7.416 1.00 18.49 93 GLY B O 1
ATOM 3220 N N . TYR B 1 80 ? 32.610 56.115 -5.080 1.00 20.85 95 TYR B N 1
ATOM 3221 C CA . TYR B 1 80 ? 31.240 56.558 -4.759 1.00 20.88 95 TYR B CA 1
ATOM 3222 C C . TYR B 1 80 ? 30.267 56.115 -5.841 1.00 21.02 95 TYR B C 1
ATOM 3223 O O . TYR B 1 80 ? 29.365 55.324 -5.582 1.00 21.75 95 TYR B O 1
ATOM 3232 N N . VAL B 1 81 ? 30.478 56.602 -7.063 1.00 21.52 96 VAL B N 1
ATOM 3233 C CA . VAL B 1 81 ? 29.724 56.165 -8.233 1.00 21.40 96 VAL B CA 1
ATOM 3234 C C . VAL B 1 81 ? 30.664 55.299 -9.058 1.00 21.86 96 VAL B C 1
ATOM 3235 O O . VAL B 1 81 ? 31.544 55.802 -9.718 1.00 21.62 96 VAL B O 1
ATOM 3239 N N . LYS B 1 82 ? 30.457 53.991 -9.010 1.00 22.50 97 LYS B N 1
ATOM 3240 C CA . LYS B 1 82 ? 31.436 53.019 -9.499 1.00 23.11 97 LYS B CA 1
ATOM 3241 C C . LYS B 1 82 ? 31.950 53.251 -10.923 1.00 23.02 97 LYS B C 1
ATOM 3242 O O . LYS B 1 82 ? 33.163 53.127 -11.185 1.00 23.55 97 LYS B O 1
ATOM 3248 N N . ASP B 1 83 ? 31.035 53.566 -11.836 1.00 22.37 98 ASP B N 1
ATOM 3249 C CA . ASP B 1 83 ? 31.331 53.487 -13.268 1.00 21.97 98 ASP B CA 1
ATOM 3250 C C . ASP B 1 83 ? 32.231 54.592 -13.789 1.00 21.66 98 ASP B C 1
ATOM 3251 O O . ASP B 1 83 ? 32.913 54.412 -14.796 1.00 21.73 98 ASP B O 1
ATOM 3256 N N . ILE B 1 84 ? 32.263 55.718 -13.101 1.00 20.88 99 ILE B N 1
ATOM 3257 C CA . ILE B 1 84 ? 33.103 56.793 -13.539 1.00 20.81 99 ILE B CA 1
ATOM 3258 C C . ILE B 1 84 ? 34.599 56.476 -13.376 1.00 21.02 99 ILE B C 1
ATOM 3259 O O . ILE B 1 84 ? 35.430 57.092 -14.032 1.00 21.78 99 ILE B O 1
ATOM 3264 N N . GLY B 1 85 ? 34.920 55.499 -12.533 1.00 20.71 100 GLY B N 1
ATOM 3265 C CA . GLY B 1 85 ? 36.289 55.005 -12.376 1.00 20.48 100 GLY B CA 1
ATOM 3266 C C . GLY B 1 85 ? 36.909 54.341 -13.585 1.00 20.05 100 GLY B C 1
ATOM 3267 O O . GLY B 1 85 ? 38.112 54.105 -13.610 1.00 19.71 100 GLY B O 1
ATOM 3268 N N . VAL B 1 86 ? 36.099 54.022 -14.590 1.00 19.87 101 VAL B N 1
ATOM 3269 C CA . VAL B 1 86 ? 36.606 53.524 -15.874 1.00 19.67 101 VAL B CA 1
ATOM 3270 C C . VAL B 1 86 ? 37.658 54.467 -16.490 1.00 19.22 101 VAL B C 1
ATOM 3271 O O . VAL B 1 86 ? 38.582 54.018 -17.155 1.00 19.17 101 VAL B O 1
ATOM 3283 N N . ASN B 1 88 ? 39.997 56.100 -15.142 1.00 18.17 103 ASN B N 1
ATOM 3284 C CA . ASN B 1 88 ? 41.322 55.966 -14.497 1.00 18.01 103 ASN B CA 1
ATOM 3285 C C . ASN B 1 88 ? 41.956 54.589 -14.713 1.00 18.27 103 ASN B C 1
ATOM 3286 O O . ASN B 1 88 ? 43.000 54.293 -14.111 1.00 19.42 103 ASN B O 1
ATOM 3291 N N . LEU B 1 89 ? 41.343 53.759 -15.555 1.00 17.56 104 LEU B N 1
ATOM 3292 C CA . LEU B 1 89 ? 41.894 52.438 -15.874 1.00 17.16 104 LEU B CA 1
ATOM 3293 C C . LEU B 1 89 ? 42.934 52.535 -16.997 1.00 16.98 104 LEU B C 1
ATOM 3294 O O . LEU B 1 89 ? 42.970 53.499 -17.785 1.00 15.95 104 LEU B O 1
ATOM 3299 N N . ALA B 1 90 ? 43.808 51.530 -17.019 1.00 15.95 105 ALA B N 1
ATOM 3300 C CA . ALA B 1 90 ? 44.886 51.458 -17.964 1.00 16.21 105 ALA B CA 1
ATOM 3301 C C . ALA B 1 90 ? 44.346 51.454 -19.372 1.00 16.13 105 ALA B C 1
ATOM 3302 O O . ALA B 1 90 ? 43.412 50.695 -19.708 1.00 16.54 105 ALA B O 1
ATOM 3304 N N . TYR B 1 91 ? 44.952 52.317 -20.172 1.00 16.83 106 TYR B N 1
ATOM 3305 C CA . TYR B 1 91 ? 44.731 52.448 -21.613 1.00 16.79 106 TYR B CA 1
ATOM 3306 C C . TYR B 1 91 ? 43.383 53.011 -21.992 1.00 17.68 106 TYR B C 1
ATOM 3307 O O . TYR B 1 91 ? 42.984 52.930 -23.150 1.00 18.38 106 TYR B O 1
ATOM 3316 N N . PHE B 1 92 ? 42.722 53.659 -21.039 1.00 18.09 107 PHE B N 1
ATOM 3317 C CA . PHE B 1 92 ? 41.385 54.171 -21.292 1.00 18.25 107 PHE B CA 1
ATOM 3318 C C . PHE B 1 92 ? 41.363 55.088 -22.525 1.00 18.53 107 PHE B C 1
ATOM 3319 O O . PHE B 1 92 ? 40.558 54.912 -23.418 1.00 18.26 107 PHE B O 1
ATOM 3327 N N . ILE B 1 93 ? 42.238 56.084 -22.572 1.00 19.21 108 ILE B N 1
ATOM 3328 C CA . ILE B 1 93 ? 42.158 57.072 -23.648 1.00 19.51 108 ILE B CA 1
ATOM 3329 C C . ILE B 1 93 ? 42.543 56.443 -24.992 1.00 20.30 108 ILE B C 1
ATOM 3330 O O . ILE B 1 93 ? 42.099 56.890 -26.040 1.00 19.90 108 ILE B O 1
ATOM 3335 N N . ASP B 1 94 ? 43.340 55.378 -24.944 1.00 21.81 109 ASP B N 1
ATOM 3336 C CA . ASP B 1 94 ? 43.694 54.607 -26.127 1.00 22.52 109 ASP B CA 1
ATOM 3337 C C . ASP B 1 94 ? 42.516 53.786 -26.616 1.00 23.23 109 ASP B C 1
ATOM 3338 O O . ASP B 1 94 ? 42.270 53.727 -27.805 1.00 23.59 109 ASP B O 1
ATOM 3343 N N . PHE B 1 95 ? 41.780 53.166 -25.703 1.00 23.39 110 PHE B N 1
ATOM 3344 C CA . PHE B 1 95 ? 40.536 52.483 -26.057 1.00 23.63 110 PHE B CA 1
ATOM 3345 C C . PHE B 1 95 ? 39.496 53.448 -26.620 1.00 23.69 110 PHE B C 1
ATOM 3346 O O . PHE B 1 95 ? 38.676 53.052 -27.440 1.00 23.33 110 PHE B O 1
ATOM 3362 N N . GLY B 1 97 ? 40.341 55.881 -28.595 1.00 25.80 112 GLY B N 1
ATOM 3363 C CA . GLY B 1 97 ? 40.841 56.239 -29.918 1.00 26.17 112 GLY B CA 1
ATOM 3364 C C . GLY B 1 97 ? 41.758 57.452 -29.998 1.00 26.67 112 GLY B C 1
ATOM 3365 O O . GLY B 1 97 ? 42.144 57.845 -31.092 1.00 27.14 112 GLY B O 1
ATOM 3366 N N . ALA B 1 98 ? 42.106 58.072 -28.874 1.00 26.80 113 ALA B N 1
ATOM 3367 C CA . ALA B 1 98 ? 42.989 59.244 -28.908 1.00 26.59 113 ALA B CA 1
ATOM 3368 C C . ALA B 1 98 ? 44.445 58.831 -29.142 1.00 27.05 113 ALA B C 1
ATOM 3369 O O . ALA B 1 98 ? 44.943 57.940 -28.466 1.00 26.41 113 ALA B O 1
ATOM 3371 N N . LYS B 1 99 ? 45.117 59.513 -30.075 1.00 27.34 114 LYS B N 1
ATOM 3372 C CA . LYS B 1 99 ? 46.531 59.272 -30.398 1.00 27.78 114 LYS B CA 1
ATOM 3373 C C . LYS B 1 99 ? 47.407 60.518 -30.316 1.00 27.02 114 LYS B C 1
ATOM 3374 O O . LYS B 1 99 ? 48.626 60.443 -30.527 1.00 27.71 114 LYS B O 1
ATOM 3380 N N . THR B 1 100 ? 46.798 61.661 -30.027 1.00 25.94 115 THR B N 1
ATOM 3381 C CA . THR B 1 100 ? 47.526 62.889 -29.793 1.00 25.46 115 THR B CA 1
ATOM 3382 C C . THR B 1 100 ? 46.909 63.635 -28.603 1.00 25.35 115 THR B C 1
ATOM 3383 O O . THR B 1 100 ? 45.739 63.379 -28.247 1.00 24.75 115 THR B O 1
ATOM 3387 N N . PRO B 1 101 ? 47.677 64.561 -27.999 1.00 24.90 116 PRO B N 1
ATOM 3388 C CA . PRO B 1 101 ? 47.143 65.442 -26.970 1.00 25.39 116 PRO B CA 1
ATOM 3389 C C . PRO B 1 101 ? 45.841 66.122 -27.384 1.00 25.83 116 PRO B C 1
ATOM 3390 O O . PRO B 1 101 ? 44.874 66.086 -26.635 1.00 26.68 116 PRO B O 1
ATOM 3394 N N . GLU B 1 102 ? 45.803 66.704 -28.579 1.00 26.16 117 GLU B N 1
ATOM 3395 C CA . GLU B 1 102 ? 44.587 67.375 -29.061 1.00 25.89 117 GLU B CA 1
ATOM 3396 C C . GLU B 1 102 ? 43.410 66.399 -29.216 1.00 25.39 117 GLU B C 1
ATOM 3397 O O . GLU B 1 102 ? 42.267 66.764 -28.983 1.00 25.12 117 GLU B O 1
ATOM 3403 N N . GLU B 1 103 ? 43.697 65.161 -29.609 1.00 24.80 118 GLU B N 1
ATOM 3404 C CA . GLU B 1 103 ? 42.664 64.126 -29.703 1.00 24.54 118 GLU B CA 1
ATOM 3405 C C . GLU B 1 103 ? 42.171 63.682 -28.322 1.00 24.10 118 GLU B C 1
ATOM 3406 O O . GLU B 1 103 ? 40.988 63.325 -28.153 1.00 23.30 118 GLU B O 1
ATOM 3412 N N . ALA B 1 104 ? 43.080 63.675 -27.354 1.00 23.56 119 ALA B N 1
ATOM 3413 C CA . ALA B 1 104 ? 42.721 63.365 -25.958 1.00 23.82 119 ALA B CA 1
ATOM 3414 C C . ALA B 1 104 ? 41.714 64.398 -25.462 1.00 23.64 119 ALA B C 1
ATOM 3415 O O . ALA B 1 104 ? 40.656 64.029 -24.984 1.00 24.47 119 ALA B O 1
ATOM 3417 N N . ILE B 1 105 ? 42.032 65.681 -25.621 1.00 24.07 120 ILE B N 1
ATOM 3418 C CA . ILE B 1 105 ? 41.142 66.757 -25.196 1.00 23.90 120 ILE B CA 1
ATOM 3419 C C . ILE B 1 105 ? 39.791 66.664 -25.908 1.00 24.66 120 ILE B C 1
ATOM 3420 O O . ILE B 1 105 ? 38.736 66.799 -25.286 1.00 24.16 120 ILE B O 1
ATOM 3425 N N . GLU B 1 106 ? 39.809 66.389 -27.204 1.00 25.26 121 GLU B N 1
ATOM 3426 C CA . GLU B 1 106 ? 38.565 66.283 -27.948 1.00 25.17 121 GLU B CA 1
ATOM 3427 C C . GLU B 1 106 ? 37.705 65.099 -27.485 1.00 24.71 121 GLU B C 1
ATOM 3428 O O . GLU B 1 106 ? 36.474 65.215 -27.411 1.00 23.56 121 GLU B O 1
ATOM 3434 N N . VAL B 1 107 ? 38.333 63.971 -27.152 1.00 23.80 122 VAL B N 1
ATOM 3435 C CA . VAL B 1 107 ? 37.609 62.862 -26.543 1.00 23.69 122 VAL B CA 1
ATOM 3436 C C . VAL B 1 107 ? 36.951 63.286 -25.220 1.00 23.33 122 VAL B C 1
ATOM 3437 O O . VAL B 1 107 ? 35.817 62.909 -24.945 1.00 23.72 122 VAL B O 1
ATOM 3441 N N . LEU B 1 108 ? 37.654 64.071 -24.410 1.00 23.17 123 LEU B N 1
ATOM 3442 C CA . LEU B 1 108 ? 37.091 64.564 -23.151 1.00 23.41 123 LEU B CA 1
ATOM 3443 C C . LEU B 1 108 ? 35.869 65.465 -23.375 1.00 23.79 123 LEU B C 1
ATOM 3444 O O . LEU B 1 108 ? 34.878 65.336 -22.663 1.00 23.26 123 LEU B O 1
ATOM 3449 N N . LYS B 1 109 ? 35.944 66.362 -24.359 1.00 24.97 124 LYS B N 1
ATOM 3450 C CA . LYS B 1 109 ? 34.799 67.242 -24.717 1.00 25.48 124 LYS B CA 1
ATOM 3451 C C . LYS B 1 109 ? 33.587 66.423 -25.139 1.00 26.27 124 LYS B C 1
ATOM 3452 O O . LYS B 1 109 ? 32.447 66.754 -24.804 1.00 26.69 124 LYS B O 1
ATOM 3458 N N . LYS B 1 110 ? 33.835 65.355 -25.887 1.00 27.15 125 LYS B N 1
ATOM 3459 C CA . LYS B 1 110 ? 32.769 64.456 -26.312 1.00 28.05 125 LYS B CA 1
ATOM 3460 C C . LYS B 1 110 ? 32.230 63.620 -25.157 1.00 28.19 125 LYS B C 1
ATOM 3461 O O . LYS B 1 110 ? 31.038 63.307 -25.129 1.00 29.14 125 LYS B O 1
ATOM 3467 N N . ILE B 1 111 ? 33.097 63.230 -24.220 1.00 28.08 126 ILE B N 1
ATOM 3468 C CA . ILE B 1 111 ? 32.638 62.507 -23.034 1.00 27.74 126 ILE B CA 1
ATOM 3469 C C . ILE B 1 111 ? 31.703 63.421 -22.246 1.00 27.77 126 ILE B C 1
ATOM 3470 O O . ILE B 1 111 ? 30.652 62.991 -21.793 1.00 27.36 126 ILE B O 1
ATOM 3475 N N . LYS B 1 112 ? 32.056 64.692 -22.139 1.00 28.17 127 LYS B N 1
ATOM 3476 C CA . LYS B 1 112 ? 31.233 65.659 -21.397 1.00 29.21 127 LYS B CA 1
ATOM 3477 C C . LYS B 1 112 ? 29.804 65.734 -21.940 1.00 29.93 127 LYS B C 1
ATOM 3478 O O . LYS B 1 112 ? 28.858 65.924 -21.169 1.00 30.14 127 LYS B O 1
ATOM 3484 N N . GLN B 1 113 ? 29.657 65.567 -23.253 1.00 30.60 128 GLN B N 1
ATOM 3485 C CA . GLN B 1 113 ? 28.358 65.662 -23.923 1.00 31.16 128 GLN B CA 1
ATOM 3486 C C . GLN B 1 113 ? 27.601 64.335 -23.988 1.00 31.10 128 GLN B C 1
ATOM 3487 O O . GLN B 1 113 ? 26.447 64.307 -24.407 1.00 31.65 128 GLN B O 1
ATOM 3493 N N . SER B 1 114 ? 28.228 63.244 -23.560 1.00 30.75 129 SER B N 1
ATOM 3494 C CA . SER B 1 114 ? 27.592 61.942 -23.627 1.00 31.06 129 SER B CA 1
ATOM 3495 C C . SER B 1 114 ? 26.509 61.783 -22.544 1.00 31.37 129 SER B C 1
ATOM 3496 O O . SER B 1 114 ? 26.694 62.229 -21.401 1.00 30.95 129 SER B O 1
ATOM 3499 N N . PRO B 1 115 ? 25.377 61.132 -22.897 1.00 31.67 130 PRO B N 1
ATOM 3500 C CA . PRO B 1 115 ? 24.332 60.823 -21.919 1.00 31.68 130 PRO B CA 1
ATOM 3501 C C . PRO B 1 115 ? 24.792 60.036 -20.687 1.00 31.66 130 PRO B C 1
ATOM 3502 O O . PRO B 1 115 ? 24.319 60.295 -19.583 1.00 31.63 130 PRO B O 1
ATOM 3506 N N . THR B 1 116 ? 25.667 59.056 -20.894 1.00 31.70 131 THR B N 1
ATOM 3507 C CA . THR B 1 116 ? 26.153 58.196 -19.809 1.00 31.61 131 THR B CA 1
ATOM 3508 C C . THR B 1 116 ? 27.066 58.927 -18.823 1.00 31.05 131 THR B C 1
ATOM 3509 O O . THR B 1 116 ? 26.979 58.686 -17.626 1.00 30.98 131 THR B O 1
ATOM 3521 N N . GLN B 1 118 ? 26.884 62.233 -18.265 1.00 30.41 133 GLN B N 1
ATOM 3522 C CA . GLN B 1 118 ? 25.952 63.099 -17.580 1.00 30.33 133 GLN B CA 1
ATOM 3523 C C . GLN B 1 118 ? 25.119 62.377 -16.518 1.00 29.33 133 GLN B C 1
ATOM 3524 O O . GLN B 1 118 ? 24.858 62.942 -15.467 1.00 29.40 133 GLN B O 1
ATOM 3530 N N . LYS B 1 119 ? 24.725 61.134 -16.776 1.00 28.40 134 LYS B N 1
ATOM 3531 C CA . LYS B 1 119 ? 24.076 60.327 -15.760 1.00 28.33 134 LYS B CA 1
ATOM 3532 C C . LYS B 1 119 ? 24.984 60.155 -14.542 1.00 27.94 134 LYS B C 1
ATOM 3533 O O . LYS B 1 119 ? 24.540 60.309 -13.412 1.00 27.33 134 LYS B O 1
ATOM 3539 N N . TRP B 1 120 ? 26.259 59.844 -14.774 1.00 27.42 135 TRP B N 1
ATOM 3540 C CA . TRP B 1 120 ? 27.194 59.615 -13.669 1.00 27.37 135 TRP B CA 1
ATOM 3541 C C . TRP B 1 120 ? 27.425 60.891 -12.875 1.00 27.48 135 TRP B C 1
ATOM 3542 O O . TRP B 1 120 ? 27.519 60.849 -11.649 1.00 27.12 135 TRP B O 1
ATOM 3553 N N . LEU B 1 121 ? 27.539 62.020 -13.573 1.00 28.39 136 LEU B N 1
ATOM 3554 C CA . LEU B 1 121 ? 27.823 63.294 -12.913 1.00 28.78 136 LEU B CA 1
ATOM 3555 C C . LEU B 1 121 ? 26.628 63.751 -12.089 1.00 29.38 136 LEU B C 1
ATOM 3556 O O . LEU B 1 121 ? 26.789 64.313 -11.009 1.00 29.30 136 LEU B O 1
ATOM 3561 N N . LYS B 1 122 ? 25.436 63.526 -12.627 1.00 29.95 137 LYS B N 1
ATOM 3562 C CA . LYS B 1 122 ? 24.189 63.775 -11.909 1.00 30.34 137 LYS B CA 1
ATOM 3563 C C . LYS B 1 122 ? 24.128 62.944 -10.620 1.00 30.21 137 LYS B C 1
ATOM 3564 O O . LYS B 1 122 ? 23.749 63.468 -9.569 1.00 29.92 137 LYS B O 1
ATOM 3570 N N . GLU B 1 123 ? 24.488 61.657 -10.716 1.00 29.76 138 GLU B N 1
ATOM 3571 C CA . GLU B 1 123 ? 24.528 60.760 -9.551 1.00 29.95 138 GLU B CA 1
ATOM 3572 C C . GLU B 1 123 ? 25.499 61.225 -8.487 1.00 28.91 138 GLU B C 1
ATOM 3573 O O . GLU B 1 123 ? 25.180 61.181 -7.318 1.00 28.13 138 GLU B O 1
ATOM 3579 N N . LEU B 1 124 ? 26.705 61.609 -8.893 1.00 28.75 139 LEU B N 1
ATOM 3580 C CA . LEU B 1 124 ? 27.681 62.161 -7.953 1.00 29.07 139 LEU B CA 1
ATOM 3581 C C . LEU B 1 124 ? 27.069 63.343 -7.213 1.00 29.42 139 LEU B C 1
ATOM 3582 O O . LEU B 1 124 ? 27.228 63.495 -5.998 1.00 28.40 139 LEU B O 1
ATOM 3587 N N . GLU B 1 125 ? 26.351 64.175 -7.956 1.00 30.55 140 GLU B N 1
ATOM 3588 C CA . GLU B 1 125 ? 25.703 65.352 -7.379 1.00 31.99 140 GLU B CA 1
ATOM 3589 C C . GLU B 1 125 ? 24.554 65.035 -6.421 1.00 31.63 140 GLU B C 1
ATOM 3590 O O . GLU B 1 125 ? 24.475 65.581 -5.323 1.00 31.06 140 GLU B O 1
ATOM 3596 N N . GLN B 1 126 ? 23.668 64.155 -6.860 1.00 31.92 141 GLN B N 1
ATOM 3597 C CA . GLN B 1 126 ? 22.430 63.877 -6.146 1.00 32.11 141 GLN B CA 1
ATOM 3598 C C . GLN B 1 126 ? 22.636 62.896 -5.001 1.00 32.06 141 GLN B C 1
ATOM 3599 O O . GLN B 1 126 ? 22.169 63.147 -3.894 1.00 32.21 141 GLN B O 1
ATOM 3605 N N . ARG B 1 127 ? 23.327 61.788 -5.270 1.00 31.33 142 ARG B N 1
ATOM 3606 C CA . ARG B 1 127 ? 23.596 60.763 -4.256 1.00 31.05 142 ARG B CA 1
ATOM 3607 C C . ARG B 1 127 ? 24.724 61.119 -3.272 1.00 29.51 142 ARG B C 1
ATOM 3608 O O . ARG B 1 127 ? 24.750 60.609 -2.150 1.00 29.36 142 ARG B O 1
ATOM 3616 N N . PHE B 1 128 ? 25.677 61.949 -3.687 1.00 27.67 143 PHE B N 1
ATOM 3617 C CA . PHE B 1 128 ? 26.872 62.183 -2.869 1.00 26.67 143 PHE B CA 1
ATOM 3618 C C . PHE B 1 128 ? 27.203 63.636 -2.628 1.00 25.47 143 PHE B C 1
ATOM 3619 O O . PHE B 1 128 ? 28.153 63.934 -1.913 1.00 24.97 143 PHE B O 1
ATOM 3627 N N . GLY B 1 129 ? 26.430 64.550 -3.214 1.00 24.60 144 GLY B N 1
ATOM 3628 C CA . GLY B 1 129 ? 26.696 65.974 -3.045 1.00 23.84 144 GLY B CA 1
ATOM 3629 C C . GLY B 1 129 ? 27.999 66.461 -3.648 1.00 23.80 144 GLY B C 1
ATOM 3630 O O . GLY B 1 129 ? 28.520 67.495 -3.234 1.00 23.05 144 GLY B O 1
ATOM 3631 N N . ILE B 1 130 ? 28.526 65.730 -4.631 1.00 23.71 145 ILE B N 1
ATOM 3632 C CA . ILE B 1 130 ? 29.795 66.093 -5.291 1.00 23.61 145 ILE B CA 1
ATOM 3633 C C . ILE B 1 130 ? 29.511 66.728 -6.650 1.00 23.25 145 ILE B C 1
ATOM 3634 O O . ILE B 1 130 ? 28.876 66.113 -7.504 1.00 23.79 145 ILE B O 1
ATOM 3639 N N . LYS B 1 131 ? 29.967 67.969 -6.828 1.00 23.65 146 LYS B N 1
ATOM 3640 C CA . LYS B 1 131 ? 29.894 68.661 -8.115 1.00 23.09 146 LYS B CA 1
ATOM 3641 C C . LYS B 1 131 ? 31.272 68.649 -8.780 1.00 22.99 146 LYS B C 1
ATOM 3642 O O . LYS B 1 131 ? 32.239 69.126 -8.201 1.00 23.01 146 LYS B O 1
ATOM 3648 N N . VAL B 1 132 ? 31.339 68.103 -9.991 1.00 22.38 147 VAL B N 1
ATOM 3649 C CA . VAL B 1 132 ? 32.531 68.213 -10.839 1.00 21.50 147 VAL B CA 1
ATOM 3650 C C . VAL B 1 132 ? 32.451 69.514 -11.629 1.00 21.72 147 VAL B C 1
ATOM 3651 O O . VAL B 1 132 ? 31.559 69.678 -12.452 1.00 21.90 147 VAL B O 1
ATOM 3655 N N . LEU B 1 133 ? 33.369 70.436 -11.369 1.00 21.18 148 LEU B N 1
ATOM 3656 C CA . LEU B 1 133 ? 33.474 71.686 -12.124 1.00 21.06 148 LEU B CA 1
ATOM 3657 C C . LEU B 1 133 ? 34.240 71.535 -13.446 1.00 21.26 148 LEU B C 1
ATOM 3658 O O . LEU B 1 133 ? 33.999 72.278 -14.392 1.00 20.61 148 LEU B O 1
ATOM 3663 N N . SER B 1 134 ? 35.171 70.577 -13.502 1.00 20.64 149 SER B N 1
ATOM 3664 C CA . SER B 1 134 ? 35.980 70.349 -14.692 1.00 20.97 149 SER B CA 1
ATOM 3665 C C . SER B 1 134 ? 36.740 69.039 -14.557 1.00 20.79 149 SER B C 1
ATOM 3666 O O . SER B 1 134 ? 37.172 68.682 -13.446 1.00 21.14 149 SER B O 1
ATOM 3669 N N . PHE B 1 135 ? 36.839 68.305 -15.667 1.00 20.87 150 PHE B N 1
ATOM 3670 C CA . PHE B 1 135 ? 37.750 67.171 -15.797 1.00 20.95 150 PHE B CA 1
ATOM 3671 C C . PHE B 1 135 ? 38.710 67.380 -16.996 1.00 20.72 150 PHE B C 1
ATOM 3672 O O . PHE B 1 135 ? 39.234 66.418 -17.566 1.00 20.63 150 PHE B O 1
ATOM 3680 N N . TYR B 1 136 ? 38.970 68.642 -17.338 1.00 19.81 151 TYR B N 1
ATOM 3681 C CA . TYR B 1 136 ? 39.899 68.948 -18.424 1.00 20.09 151 TYR B CA 1
ATOM 3682 C C . TYR B 1 136 ? 41.278 69.290 -17.909 1.00 19.79 151 TYR B C 1
ATOM 3683 O O . TYR B 1 136 ? 41.993 70.051 -18.549 1.00 19.59 151 TYR B O 1
ATOM 3692 N N . TRP B 1 137 ? 41.659 68.690 -16.778 1.00 19.59 152 TRP B N 1
ATOM 3693 C CA . TRP B 1 137 ? 42.969 68.903 -16.167 1.00 18.76 152 TRP B CA 1
ATOM 3694 C C . TRP B 1 137 ? 43.749 67.603 -16.299 1.00 19.19 152 TRP B C 1
ATOM 3695 O O . TRP B 1 137 ? 43.522 66.670 -15.536 1.00 18.18 152 TRP B O 1
ATOM 3706 N N . VAL B 1 138 ? 44.671 67.566 -17.263 1.00 18.89 153 VAL B N 1
ATOM 3707 C CA . VAL B 1 138 ? 45.368 66.344 -17.648 1.00 19.14 153 VAL B CA 1
ATOM 3708 C C . VAL B 1 138 ? 46.872 66.494 -17.373 1.00 19.49 153 VAL B C 1
ATOM 3709 O O . VAL B 1 138 ? 47.502 67.435 -17.857 1.00 19.07 153 VAL B O 1
ATOM 3713 N N . GLN B 1 139 ? 47.418 65.571 -16.575 1.00 19.79 154 GLN B N 1
ATOM 3714 C CA . GLN B 1 139 ? 48.831 65.596 -16.166 1.00 20.17 154 GLN B CA 1
ATOM 3715 C C . GLN B 1 139 ? 49.762 64.929 -17.178 1.00 20.13 154 GLN B C 1
ATOM 3716 O O . GLN B 1 139 ? 50.992 65.091 -17.088 1.00 21.70 154 GLN B O 1
ATOM 3722 N N . GLY B 1 140 ? 49.171 64.178 -18.109 1.00 19.68 155 GLY B N 1
ATOM 3723 C CA . GLY B 1 140 ? 49.867 63.534 -19.193 1.00 19.21 155 GLY B CA 1
ATOM 3724 C C . GLY B 1 140 ? 49.907 62.029 -19.042 1.00 18.42 155 GLY B C 1
ATOM 3725 O O . GLY B 1 140 ? 49.222 61.458 -18.186 1.00 18.57 155 GLY B O 1
ATOM 3726 N N . TYR B 1 141 ? 50.748 61.390 -19.854 1.00 17.55 156 TYR B N 1
ATOM 3727 C CA . TYR B 1 141 ? 50.869 59.944 -19.868 1.00 17.11 156 TYR B CA 1
ATOM 3728 C C . TYR B 1 141 ? 51.939 59.510 -18.888 1.00 17.10 156 TYR B C 1
ATOM 3729 O O . TYR B 1 141 ? 53.015 60.134 -18.795 1.00 15.21 156 TYR B O 1
ATOM 3738 N N . ARG B 1 142 ? 51.619 58.448 -18.141 1.00 16.59 157 ARG B N 1
ATOM 3739 C CA . ARG B 1 142 ? 52.517 57.849 -17.180 1.00 16.69 157 ARG B CA 1
ATOM 3740 C C . ARG B 1 142 ? 53.187 56.632 -17.785 1.00 15.64 157 ARG B C 1
ATOM 3741 O O . ARG B 1 142 ? 52.567 55.888 -18.518 1.00 15.36 157 ARG B O 1
ATOM 3749 N N . HIS B 1 143 ? 54.448 56.435 -17.419 1.00 15.14 158 HIS B N 1
ATOM 3750 C CA . HIS B 1 143 ? 55.275 55.373 -17.961 1.00 15.02 158 HIS B CA 1
ATOM 3751 C C . HIS B 1 143 ? 55.933 54.621 -16.799 1.00 14.70 158 HIS B C 1
ATOM 3752 O O . HIS B 1 143 ? 55.996 55.123 -15.681 1.00 14.43 158 HIS B O 1
ATOM 3759 N N . PHE B 1 144 ? 56.404 53.401 -17.026 1.00 14.30 159 PHE B N 1
ATOM 3760 C CA . PHE B 1 144 ? 57.119 52.735 -15.966 1.00 14.66 159 PHE B CA 1
ATOM 3761 C C . PHE B 1 144 ? 58.484 53.336 -15.715 1.00 14.93 159 PHE B C 1
ATOM 3762 O O . PHE B 1 144 ? 59.208 53.628 -16.663 1.00 16.98 159 PHE B O 1
ATOM 3770 N N . VAL B 1 145 ? 58.833 53.482 -14.438 1.00 15.52 160 VAL B N 1
ATOM 3771 C CA . VAL B 1 145 ? 60.163 53.945 -14.000 1.00 15.48 160 VAL B CA 1
ATOM 3772 C C . VAL B 1 145 ? 60.808 52.799 -13.215 1.00 16.88 160 VAL B C 1
ATOM 3773 O O . VAL B 1 145 ? 60.363 52.444 -12.122 1.00 15.81 160 VAL B O 1
ATOM 3777 N N . THR B 1 146 ? 61.882 52.233 -13.766 1.00 17.81 161 THR B N 1
ATOM 3778 C CA . THR B 1 146 ? 62.423 50.999 -13.245 1.00 18.30 161 THR B CA 1
ATOM 3779 C C . THR B 1 146 ? 63.923 50.968 -13.414 1.00 19.10 161 THR B C 1
ATOM 3780 O O . THR B 1 146 ? 64.520 51.920 -13.934 1.00 17.97 161 THR B O 1
ATOM 3784 N N . ASN B 1 147 ? 64.524 49.886 -12.929 1.00 19.27 162 ASN B N 1
ATOM 3785 C CA . ASN B 1 147 ? 65.940 49.629 -13.160 1.00 20.61 162 ASN B CA 1
ATOM 3786 C C . ASN B 1 147 ? 66.154 48.477 -14.145 1.00 20.99 162 ASN B C 1
ATOM 3787 O O . ASN B 1 147 ? 67.260 47.998 -14.308 1.00 21.77 162 ASN B O 1
ATOM 3792 N N . LYS B 1 148 ? 65.101 48.039 -14.820 1.00 21.81 163 LYS B N 1
ATOM 3793 C CA . LYS B 1 148 ? 65.268 47.209 -16.022 1.00 22.29 163 LYS B CA 1
ATOM 3794 C C . LYS B 1 148 ? 64.260 47.628 -17.085 1.00 22.52 163 LYS B C 1
ATOM 3795 O O . LYS B 1 148 ? 63.197 48.121 -16.753 1.00 22.70 163 LYS B O 1
ATOM 3801 N N . PRO B 1 149 ? 64.608 47.464 -18.366 1.00 22.79 164 PRO B N 1
ATOM 3802 C CA . PRO B 1 149 ? 63.695 47.844 -19.431 1.00 22.75 164 PRO B CA 1
ATOM 3803 C C . PRO B 1 149 ? 62.389 47.059 -19.387 1.00 22.65 164 PRO B C 1
ATOM 3804 O O . PRO B 1 149 ? 62.394 45.854 -19.109 1.00 22.59 164 PRO B O 1
ATOM 3808 N N . ILE B 1 150 ? 61.287 47.757 -19.630 1.00 22.33 165 ILE B N 1
ATOM 3809 C CA . ILE B 1 150 ? 59.977 47.120 -19.719 1.00 22.38 165 ILE B CA 1
ATOM 3810 C C . ILE B 1 150 ? 59.499 47.231 -21.153 1.00 23.03 165 ILE B C 1
ATOM 3811 O O . ILE B 1 150 ? 59.139 48.318 -21.619 1.00 23.13 165 ILE B O 1
ATOM 3816 N N . ARG B 1 151 ? 59.519 46.106 -21.851 1.00 23.59 166 ARG B N 1
ATOM 3817 C CA . ARG B 1 151 ? 59.087 46.044 -23.243 1.00 24.66 166 ARG B CA 1
ATOM 3818 C C . ARG B 1 151 ? 57.847 45.185 -23.463 1.00 24.25 166 ARG B C 1
ATOM 3819 O O . ARG B 1 151 ? 57.217 45.280 -24.512 1.00 24.73 166 ARG B O 1
ATOM 3827 N N . LYS B 1 152 ? 57.525 44.333 -22.502 1.00 24.97 167 LYS B N 1
ATOM 3828 C CA . LYS B 1 152 ? 56.349 43.459 -22.600 1.00 25.15 167 LYS B CA 1
ATOM 3829 C C . LYS B 1 152 ? 55.872 43.021 -21.207 1.00 24.65 167 LYS B C 1
ATOM 3830 O O . LYS B 1 152 ? 56.645 43.052 -20.253 1.00 23.90 167 LYS B O 1
ATOM 3836 N N . PRO B 1 153 ? 54.589 42.625 -21.085 1.00 24.22 168 PRO B N 1
ATOM 3837 C CA . PRO B 1 153 ? 54.016 42.354 -19.781 1.00 24.81 168 PRO B CA 1
ATOM 3838 C C . PRO B 1 153 ? 54.794 41.365 -18.920 1.00 24.93 168 PRO B C 1
ATOM 3839 O O . PRO B 1 153 ? 54.829 41.526 -17.710 1.00 25.90 168 PRO B O 1
ATOM 3843 N N . GLU B 1 154 ? 55.432 40.373 -19.540 1.00 25.14 169 GLU B N 1
ATOM 3844 C CA A GLU B 1 154 ? 56.200 39.385 -18.798 0.50 24.87 169 GLU B CA 1
ATOM 3845 C CA B GLU B 1 154 ? 56.224 39.376 -18.814 0.50 25.06 169 GLU B CA 1
ATOM 3846 C C . GLU B 1 154 ? 57.342 40.044 -18.023 1.00 24.67 169 GLU B C 1
ATOM 3847 O O . GLU B 1 154 ? 57.695 39.589 -16.939 1.00 25.17 169 GLU B O 1
ATOM 3858 N N . ASP B 1 155 ? 57.893 41.140 -18.564 1.00 24.24 170 ASP B N 1
ATOM 3859 C CA . ASP B 1 155 ? 58.954 41.917 -17.884 1.00 24.07 170 ASP B CA 1
ATOM 3860 C C . ASP B 1 155 ? 58.524 42.466 -16.516 1.00 23.71 170 ASP B C 1
ATOM 3861 O O . ASP B 1 155 ? 59.369 42.836 -15.696 1.00 22.43 170 ASP B O 1
ATOM 3866 N N . LEU B 1 156 ? 57.211 42.552 -16.297 1.00 23.77 171 LEU B N 1
ATOM 3867 C CA . LEU B 1 156 ? 56.653 43.047 -15.028 1.00 24.02 171 LEU B CA 1
ATOM 3868 C C . LEU B 1 156 ? 56.432 41.955 -14.016 1.00 24.39 171 LEU B C 1
ATOM 3869 O O . LEU B 1 156 ? 56.177 42.254 -12.848 1.00 24.95 171 LEU B O 1
ATOM 3874 N N . ASN B 1 157 ? 56.519 40.695 -14.442 1.00 24.84 172 ASN B N 1
ATOM 3875 C CA A ASN B 1 157 ? 56.215 39.589 -13.553 0.50 25.06 172 ASN B CA 1
ATOM 3876 C CA B ASN B 1 157 ? 56.234 39.570 -13.547 0.50 24.80 172 ASN B CA 1
ATOM 3877 C C . ASN B 1 157 ? 57.140 39.611 -12.336 1.00 24.87 172 ASN B C 1
ATOM 3878 O O . ASN B 1 157 ? 58.373 39.676 -12.468 1.00 24.94 172 ASN B O 1
ATOM 3887 N N . GLY B 1 158 ? 56.522 39.613 -11.152 1.00 24.32 173 GLY B N 1
ATOM 3888 C CA . GLY B 1 158 ? 57.243 39.607 -9.899 1.00 23.76 173 GLY B CA 1
ATOM 3889 C C . GLY B 1 158 ? 57.710 40.964 -9.426 1.00 23.31 173 GLY B C 1
ATOM 3890 O O . GLY B 1 158 ? 58.170 41.068 -8.299 1.00 23.28 173 GLY B O 1
ATOM 3891 N N . LEU B 1 159 ? 57.601 41.994 -10.270 1.00 23.03 174 LEU B N 1
ATOM 3892 C CA . LEU B 1 159 ? 58.105 43.338 -9.934 1.00 22.90 174 LEU B CA 1
ATOM 3893 C C . LEU B 1 159 ? 57.125 44.119 -9.084 1.00 22.30 174 LEU B C 1
ATOM 3894 O O . LEU B 1 159 ? 55.938 44.222 -9.416 1.00 22.42 174 LEU B O 1
ATOM 3899 N N . ARG B 1 160 ? 57.637 44.724 -8.022 1.00 21.02 175 ARG B N 1
ATOM 3900 C CA . ARG B 1 160 ? 56.808 45.479 -7.116 1.00 20.66 175 ARG B CA 1
ATOM 3901 C C . ARG B 1 160 ? 56.842 46.909 -7.571 1.00 19.82 175 ARG B C 1
ATOM 3902 O O . ARG B 1 160 ? 57.879 47.557 -7.492 1.00 19.36 175 ARG B O 1
ATOM 3910 N N . ILE B 1 161 ? 55.708 47.398 -8.070 1.00 18.95 176 ILE B N 1
ATOM 3911 C CA . ILE B 1 161 ? 55.650 48.745 -8.665 1.00 18.30 176 ILE B CA 1
ATOM 3912 C C . ILE B 1 161 ? 54.726 49.663 -7.858 1.00 18.08 176 ILE B C 1
ATOM 3913 O O . ILE B 1 161 ? 53.549 49.366 -7.655 1.00 17.16 176 ILE B O 1
ATOM 3918 N N . ARG B 1 162 ? 55.280 50.785 -7.420 1.00 17.81 177 ARG B N 1
ATOM 3919 C CA . ARG B 1 162 ? 54.543 51.779 -6.670 1.00 18.28 177 ARG B CA 1
ATOM 3920 C C . ARG B 1 162 ? 53.485 52.393 -7.552 1.00 18.55 177 ARG B C 1
ATOM 3921 O O . ARG B 1 162 ? 53.789 52.913 -8.638 1.00 18.44 177 ARG B O 1
ATOM 3929 N N . THR B 1 163 ? 52.243 52.368 -7.077 1.00 18.73 178 THR B N 1
ATOM 3930 C CA . THR B 1 163 ? 51.150 53.040 -7.775 1.00 18.87 178 THR B CA 1
ATOM 3931 C C . THR B 1 163 ? 50.149 53.572 -6.745 1.00 18.34 178 THR B C 1
ATOM 3932 O O . THR B 1 163 ? 50.139 53.106 -5.615 1.00 17.66 178 THR B O 1
ATOM 3936 N N . PRO B 1 164 ? 49.377 54.618 -7.093 1.00 18.47 179 PRO B N 1
ATOM 3937 C CA . PRO B 1 164 ? 48.459 55.169 -6.106 1.00 18.57 179 PRO B CA 1
ATOM 3938 C C . PRO B 1 164 ? 47.447 54.169 -5.554 1.00 18.58 179 PRO B C 1
ATOM 3939 O O . PRO B 1 164 ? 47.216 53.137 -6.147 1.00 19.09 179 PRO B O 1
ATOM 3943 N N . GLY B 1 165 ? 46.873 54.486 -4.401 1.00 19.15 180 GLY B N 1
ATOM 3944 C CA . GLY B 1 165 ? 46.209 53.485 -3.571 1.00 19.50 180 GLY B CA 1
ATOM 3945 C C . GLY B 1 165 ? 44.847 53.001 -4.030 1.00 19.66 180 GLY B C 1
ATOM 3946 O O . GLY B 1 165 ? 44.449 51.878 -3.708 1.00 20.78 180 GLY B O 1
ATOM 3947 N N . ALA B 1 166 ? 44.119 53.818 -4.784 1.00 19.95 181 ALA B N 1
ATOM 3948 C CA . ALA B 1 166 ? 42.739 53.458 -5.140 1.00 19.23 181 ALA B CA 1
ATOM 3949 C C . ALA B 1 166 ? 42.685 52.264 -6.090 1.00 19.27 181 ALA B C 1
ATOM 3950 O O . ALA B 1 166 ? 43.607 52.037 -6.867 1.00 18.97 181 ALA B O 1
ATOM 3952 N N . PRO B 1 167 ? 41.602 51.479 -6.029 1.00 18.39 182 PRO B N 1
ATOM 3953 C CA . PRO B 1 167 ? 41.499 50.234 -6.811 1.00 18.35 182 PRO B CA 1
ATOM 3954 C C . PRO B 1 167 ? 41.782 50.320 -8.308 1.00 18.50 182 PRO B C 1
ATOM 3955 O O . PRO B 1 167 ? 42.345 49.375 -8.875 1.00 20.16 182 PRO B O 1
ATOM 3959 N N . ALA B 1 168 ? 41.373 51.406 -8.961 1.00 18.40 183 ALA B N 1
ATOM 3960 C CA . ALA B 1 168 ? 41.585 51.551 -10.411 1.00 18.05 183 ALA B CA 1
ATOM 3961 C C . ALA B 1 168 ? 43.075 51.465 -10.747 1.00 17.47 183 ALA B C 1
ATOM 3962 O O . ALA B 1 168 ? 43.466 50.783 -11.685 1.00 17.58 183 ALA B O 1
ATOM 3964 N N . TRP B 1 169 ? 43.887 52.198 -9.992 1.00 17.60 184 TRP B N 1
ATOM 3965 C CA . TRP B 1 169 ? 45.336 52.146 -10.160 1.00 17.21 184 TRP B CA 1
ATOM 3966 C C . TRP B 1 169 ? 45.870 50.768 -9.852 1.00 17.18 184 TRP B C 1
ATOM 3967 O O . TRP B 1 169 ? 46.646 50.217 -10.615 1.00 17.25 184 TRP B O 1
ATOM 3978 N N . GLN B 1 170 ? 45.492 50.245 -8.684 1.00 17.55 185 GLN B N 1
ATOM 3979 C CA . GLN B 1 170 ? 46.054 48.998 -8.172 1.00 17.09 185 GLN B CA 1
ATOM 3980 C C . GLN B 1 170 ? 45.709 47.825 -9.069 1.00 17.43 185 GLN B C 1
ATOM 3981 O O . GLN B 1 170 ? 46.581 47.033 -9.437 1.00 17.58 185 GLN B O 1
ATOM 3987 N N . GLU B 1 171 ? 44.437 47.697 -9.426 1.00 17.72 186 GLU B N 1
ATOM 3988 C CA . GLU B 1 171 ? 44.019 46.608 -10.301 1.00 17.76 186 GLU B CA 1
ATOM 3989 C C . GLU B 1 171 ? 44.605 46.747 -11.727 1.00 17.64 186 GLU B C 1
ATOM 3990 O O . GLU B 1 171 ? 44.924 45.757 -12.374 1.00 18.34 186 GLU B O 1
ATOM 3996 N N . SER B 1 172 ? 44.743 47.970 -12.228 1.00 17.85 187 SER B N 1
ATOM 3997 C CA . SER B 1 172 ? 45.342 48.168 -13.551 1.00 17.65 187 SER B CA 1
ATOM 3998 C C . SER B 1 172 ? 46.786 47.668 -13.582 1.00 18.07 187 SER B C 1
ATOM 3999 O O . SER B 1 172 ? 47.163 46.943 -14.486 1.00 18.66 187 SER B O 1
ATOM 4002 N N . ILE B 1 173 ? 47.594 48.062 -12.603 1.00 19.04 188 ILE B N 1
ATOM 4003 C CA . ILE B 1 173 ? 49.015 47.684 -12.598 1.00 19.52 188 ILE B CA 1
ATOM 4004 C C . ILE B 1 173 ? 49.173 46.171 -12.393 1.00 20.81 188 ILE B C 1
ATOM 4005 O O . ILE B 1 173 ? 50.109 45.535 -12.918 1.00 21.86 188 ILE B O 1
ATOM 4010 N N . ARG B 1 174 ? 48.243 45.594 -11.638 1.00 21.95 189 ARG B N 1
ATOM 4011 C CA . ARG B 1 174 ? 48.156 44.149 -11.393 1.00 21.56 189 ARG B CA 1
ATOM 4012 C C . ARG B 1 174 ? 47.826 43.397 -12.689 1.00 21.44 189 ARG B C 1
ATOM 4013 O O . ARG B 1 174 ? 48.436 42.361 -12.995 1.00 21.35 189 ARG B O 1
ATOM 4021 N N . SER B 1 175 ? 46.891 43.928 -13.475 1.00 21.27 190 SER B N 1
ATOM 4022 C CA A SER B 1 175 ? 46.493 43.357 -14.769 0.50 20.80 190 SER B CA 1
ATOM 4023 C CA B SER B 1 175 ? 46.519 43.284 -14.726 0.50 20.91 190 SER B CA 1
ATOM 4024 C C . SER B 1 175 ? 47.616 43.371 -15.788 1.00 20.57 190 SER B C 1
ATOM 4025 O O . SER B 1 175 ? 47.713 42.496 -16.626 1.00 20.34 190 SER B O 1
ATOM 4030 N N . LEU B 1 176 ? 48.439 44.409 -15.752 1.00 20.02 191 LEU B N 1
ATOM 4031 C CA . LEU B 1 176 ? 49.552 44.502 -16.701 1.00 20.03 191 LEU B CA 1
ATOM 4032 C C . LEU B 1 176 ? 50.660 43.502 -16.393 1.00 20.39 191 LEU B C 1
ATOM 4033 O O . LEU B 1 176 ? 51.449 43.171 -17.276 1.00 21.45 191 LEU B O 1
ATOM 4038 N N . GLY B 1 177 ? 50.725 43.025 -15.149 1.00 20.76 192 GLY B N 1
ATOM 4039 C CA . GLY B 1 177 ? 51.602 41.915 -14.779 1.00 20.12 192 GLY B CA 1
ATOM 4040 C C . GLY B 1 177 ? 52.408 42.081 -13.503 1.00 20.45 192 GLY B C 1
ATOM 4041 O O . GLY B 1 177 ? 53.052 41.122 -13.061 1.00 20.95 192 GLY B O 1
ATOM 4042 N N . ALA B 1 178 ? 52.369 43.283 -12.907 1.00 19.51 193 ALA B N 1
ATOM 4043 C CA . ALA B 1 178 ? 53.147 43.627 -11.719 1.00 19.00 193 ALA B CA 1
ATOM 4044 C C . ALA B 1 178 ? 52.405 43.410 -10.396 1.00 18.64 193 ALA B C 1
ATOM 4045 O O . ALA B 1 178 ? 51.212 43.152 -10.363 1.00 19.09 193 ALA B O 1
ATOM 4047 N N . ILE B 1 179 ? 53.148 43.530 -9.305 1.00 18.19 194 ILE B N 1
ATOM 4048 C CA . ILE B 1 179 ? 52.593 43.566 -7.954 1.00 17.39 194 ILE B CA 1
ATOM 4049 C C . ILE B 1 179 ? 52.495 45.035 -7.583 1.00 17.18 194 ILE B C 1
ATOM 4050 O O . ILE B 1 179 ? 53.517 45.695 -7.433 1.00 16.97 194 ILE B O 1
ATOM 4055 N N . PRO B 1 180 ? 51.270 45.563 -7.449 1.00 16.25 195 PRO B N 1
ATOM 4056 C CA . PRO B 1 180 ? 51.157 46.972 -7.081 1.00 16.57 195 PRO B CA 1
ATOM 4057 C C . PRO B 1 180 ? 51.446 47.184 -5.593 1.00 16.93 195 PRO B C 1
ATOM 4058 O O . PRO B 1 180 ? 51.167 46.311 -4.783 1.00 16.97 195 PRO B O 1
ATOM 4062 N N . VAL B 1 181 ? 52.058 48.315 -5.261 1.00 16.84 196 VAL B N 1
ATOM 4063 C CA . VAL B 1 181 ? 52.463 48.650 -3.900 1.00 18.11 196 VAL B CA 1
ATOM 4064 C C . VAL B 1 181 ? 52.166 50.140 -3.681 1.00 18.41 196 VAL B C 1
ATOM 4065 O O . VAL B 1 181 ? 52.570 50.964 -4.491 1.00 17.98 196 VAL B O 1
ATOM 4069 N N . ALA B 1 182 ? 51.482 50.482 -2.588 1.00 19.06 197 ALA B N 1
ATOM 4070 C CA . ALA B 1 182 ? 51.268 51.880 -2.207 1.00 19.69 197 ALA B CA 1
ATOM 4071 C C . ALA B 1 182 ? 52.451 52.450 -1.399 1.00 20.11 197 ALA B C 1
ATOM 4072 O O . ALA B 1 182 ? 52.816 51.911 -0.365 1.00 20.04 197 ALA B O 1
ATOM 4074 N N . VAL B 1 183 ? 53.024 53.559 -1.870 1.00 20.24 198 VAL B N 1
ATOM 4075 C CA . VAL B 1 183 ? 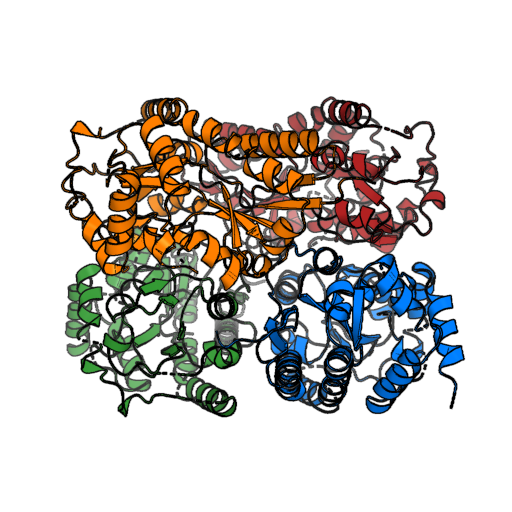54.094 54.266 -1.167 1.00 20.46 198 VAL B CA 1
ATOM 4076 C C . VAL B 1 183 ? 53.859 55.778 -1.341 1.00 20.89 198 VAL B C 1
ATOM 4077 O O . VAL B 1 183 ? 53.557 56.204 -2.446 1.00 21.21 198 VAL B O 1
ATOM 4081 N N . ASN B 1 184 ? 53.980 56.571 -0.275 1.00 20.87 199 ASN B N 1
ATOM 4082 C CA . ASN B 1 184 ? 53.834 58.034 -0.370 1.00 22.08 199 ASN B CA 1
ATOM 4083 C C . ASN B 1 184 ? 54.824 58.556 -1.398 1.00 21.97 199 ASN B C 1
ATOM 4084 O O . ASN B 1 184 ? 55.962 58.105 -1.416 1.00 21.89 199 ASN B O 1
ATOM 4089 N N . PHE B 1 185 ? 54.421 59.515 -2.231 1.00 22.73 200 PHE B N 1
ATOM 4090 C CA . PHE B 1 185 ? 55.273 59.993 -3.330 1.00 22.91 200 PHE B CA 1
ATOM 4091 C C . PHE B 1 185 ? 56.673 60.364 -2.861 1.00 22.99 200 PHE B C 1
ATOM 4092 O O . PHE B 1 185 ? 57.665 60.055 -3.521 1.00 23.02 200 PHE B O 1
ATOM 4100 N N . GLY B 1 186 ? 56.745 61.013 -1.705 1.00 23.08 201 GLY B N 1
ATOM 4101 C CA . GLY B 1 186 ? 58.020 61.441 -1.138 1.00 23.24 201 GLY B CA 1
ATOM 4102 C C . GLY B 1 186 ? 58.918 60.332 -0.631 1.00 23.41 201 GLY B C 1
ATOM 4103 O O . GLY B 1 186 ? 60.083 60.589 -0.311 1.00 23.80 201 GLY B O 1
ATOM 4104 N N . GLU B 1 187 ? 58.397 59.108 -0.543 1.00 23.05 202 GLU B N 1
ATOM 4105 C CA . GLU B 1 187 ? 59.196 57.977 -0.089 1.00 23.01 202 GLU B CA 1
ATOM 4106 C C . GLU B 1 187 ? 59.615 57.040 -1.203 1.00 21.52 202 GLU B C 1
ATOM 4107 O O . GLU B 1 187 ? 60.273 56.048 -0.936 1.00 20.09 202 GLU B O 1
ATOM 4113 N N . ILE B 1 188 ? 59.247 57.334 -2.448 1.00 21.20 203 ILE B N 1
ATOM 4114 C CA . ILE B 1 188 ? 59.596 56.453 -3.568 1.00 21.14 203 ILE B CA 1
ATOM 4115 C C . ILE B 1 188 ? 61.122 56.318 -3.646 1.00 20.66 203 ILE B C 1
ATOM 4116 O O . ILE B 1 188 ? 61.640 55.220 -3.767 1.00 20.77 203 ILE B O 1
ATOM 4121 N N . TYR B 1 189 ? 61.814 57.446 -3.543 1.00 20.47 204 TYR B N 1
ATOM 4122 C CA . TYR B 1 189 ? 63.280 57.503 -3.621 1.00 20.75 204 TYR B CA 1
ATOM 4123 C C . TYR B 1 189 ? 63.888 56.474 -2.651 1.00 20.39 204 TYR B C 1
ATOM 4124 O O . TYR B 1 189 ? 64.554 55.539 -3.079 1.00 20.75 204 TYR B O 1
ATOM 4133 N N . THR B 1 190 ? 63.600 56.601 -1.357 1.00 20.81 205 THR B N 1
ATOM 4134 C CA . THR B 1 190 ? 64.229 55.735 -0.354 1.00 20.94 205 THR B CA 1
ATOM 4135 C C . THR B 1 190 ? 63.658 54.315 -0.416 1.00 20.68 205 THR B C 1
ATOM 4136 O O . THR B 1 190 ? 64.368 53.346 -0.159 1.00 21.51 205 THR B O 1
ATOM 4140 N N . ALA B 1 191 ? 62.394 54.172 -0.800 1.00 20.67 206 ALA B N 1
ATOM 4141 C CA . ALA B 1 191 ? 61.837 52.828 -1.036 1.00 20.50 206 ALA B CA 1
ATOM 4142 C C . ALA B 1 191 ? 62.621 52.065 -2.109 1.00 20.48 206 ALA B C 1
ATOM 4143 O O . ALA B 1 191 ? 62.804 50.846 -2.015 1.00 20.91 206 ALA B O 1
ATOM 4145 N N . VAL B 1 192 ? 63.066 52.782 -3.140 1.00 20.78 207 VAL B N 1
ATOM 4146 C CA . VAL B 1 192 ? 63.827 52.166 -4.222 1.00 20.89 207 VAL B CA 1
ATOM 4147 C C . VAL B 1 192 ? 65.210 51.780 -3.704 1.00 20.85 207 VAL B C 1
ATOM 4148 O O . VAL B 1 192 ? 65.649 50.652 -3.891 1.00 20.44 207 VAL B O 1
ATOM 4152 N N . GLN B 1 193 ? 65.864 52.703 -3.020 1.00 21.87 208 GLN B N 1
ATOM 4153 C CA . GLN B 1 193 ? 67.190 52.450 -2.433 1.00 22.53 208 GLN B CA 1
ATOM 4154 C C . GLN B 1 193 ? 67.232 51.227 -1.522 1.00 23.15 208 GLN B C 1
ATOM 4155 O O . GLN B 1 193 ? 68.169 50.435 -1.575 1.00 23.52 208 GLN B O 1
ATOM 4161 N N . THR B 1 194 ? 66.213 51.094 -0.675 1.00 23.33 209 THR B N 1
ATOM 4162 C CA . THR B 1 194 ? 66.143 50.043 0.342 1.00 23.04 209 THR B CA 1
ATOM 4163 C C . THR B 1 194 ? 65.492 48.765 -0.179 1.00 23.46 209 THR B C 1
ATOM 4164 O O . THR B 1 194 ? 65.345 47.811 0.575 1.00 23.53 209 THR B O 1
ATOM 4168 N N . ARG B 1 195 ? 65.134 48.732 -1.467 1.00 23.47 210 ARG B N 1
ATOM 4169 C CA . ARG B 1 195 ? 64.569 47.537 -2.109 1.00 24.04 210 ARG B CA 1
ATOM 4170 C C . ARG B 1 195 ? 63.158 47.199 -1.640 1.00 23.04 210 ARG B C 1
ATOM 4171 O O . ARG B 1 195 ? 62.735 46.064 -1.768 1.00 22.61 210 ARG B O 1
ATOM 4179 N N . ALA B 1 196 ? 62.419 48.182 -1.128 1.00 21.87 211 ALA B N 1
ATOM 4180 C CA . ALA B 1 196 ? 61.038 47.953 -0.717 1.00 21.75 211 ALA B CA 1
ATOM 4181 C C . ALA B 1 196 ? 60.123 47.912 -1.929 1.00 21.13 211 ALA B C 1
ATOM 4182 O O . ALA B 1 196 ? 59.052 47.287 -1.895 1.00 21.28 211 ALA B O 1
ATOM 4184 N N . VAL B 1 197 ? 60.544 48.584 -3.000 1.00 20.35 212 VAL B N 1
ATOM 4185 C CA . VAL B 1 197 ? 59.890 48.484 -4.293 1.00 20.05 212 VAL B CA 1
ATOM 4186 C C . VAL B 1 197 ? 60.953 48.416 -5.379 1.00 19.75 212 VAL B C 1
ATOM 4187 O O . VAL B 1 197 ? 62.104 48.807 -5.164 1.00 19.77 212 VAL B O 1
ATOM 4191 N N . ASP B 1 198 ? 60.542 47.911 -6.538 1.00 19.71 213 ASP B N 1
ATOM 4192 C CA . ASP B 1 198 ? 61.413 47.754 -7.706 1.00 19.59 213 ASP B CA 1
ATOM 4193 C C . ASP B 1 198 ? 61.258 48.876 -8.702 1.00 19.39 213 ASP B C 1
ATOM 4194 O O . ASP B 1 198 ? 62.003 48.946 -9.671 1.00 20.45 213 ASP B O 1
ATOM 4199 N N . GLY B 1 199 ? 60.277 49.744 -8.494 1.00 19.25 214 GLY B N 1
ATOM 4200 C CA . GLY B 1 199 ? 60.054 50.827 -9.416 1.00 18.39 214 GLY B CA 1
ATOM 4201 C C . GLY B 1 199 ? 58.746 51.540 -9.160 1.00 17.93 214 GLY B C 1
ATOM 4202 O O . GLY B 1 199 ? 58.063 51.292 -8.156 1.00 16.75 214 GLY B O 1
ATOM 4203 N N . ALA B 1 200 ? 58.412 52.417 -10.097 1.00 17.25 215 ALA B N 1
ATOM 4204 C CA . ALA B 1 200 ? 57.210 53.249 -10.020 1.00 17.11 215 ALA B CA 1
ATOM 4205 C C . ALA B 1 200 ? 56.602 53.455 -11.411 1.00 17.66 215 ALA B C 1
ATOM 4206 O O . ALA B 1 200 ? 56.920 52.756 -12.379 1.00 18.39 215 ALA B O 1
ATOM 4208 N N . GLU B 1 201 ? 55.738 54.441 -11.521 1.00 17.51 216 GLU B N 1
ATOM 4209 C CA . GLU B 1 201 ? 54.818 54.498 -12.618 1.00 18.29 216 GLU B CA 1
ATOM 4210 C C . GLU B 1 201 ? 54.425 55.990 -12.621 1.00 17.89 216 GLU B C 1
ATOM 4211 O O . GLU B 1 201 ? 53.677 56.393 -11.767 1.00 18.48 216 GLU B O 1
ATOM 4217 N N . LEU B 1 202 ? 54.978 56.810 -13.528 1.00 16.72 217 LEU B N 1
ATOM 4218 C CA . LEU B 1 202 ? 54.955 58.290 -13.344 1.00 17.05 217 LEU B CA 1
ATOM 4219 C C . LEU B 1 202 ? 55.180 59.091 -14.632 1.00 16.75 217 LEU B C 1
ATOM 4220 O O . LEU B 1 202 ? 55.642 58.559 -15.629 1.00 16.99 217 LEU B O 1
ATOM 4225 N N . THR B 1 203 ? 54.887 60.391 -14.603 1.00 17.00 218 THR B N 1
ATOM 4226 C CA . THR B 1 203 ? 55.238 61.250 -15.712 1.00 17.12 218 THR B CA 1
ATOM 4227 C C . THR B 1 203 ? 56.707 61.679 -15.595 1.00 17.59 218 THR B C 1
ATOM 4228 O O . THR B 1 203 ? 57.328 61.519 -14.555 1.00 16.96 218 THR B O 1
ATOM 4232 N N . TYR B 1 204 ? 57.242 62.251 -16.670 1.00 17.99 219 TYR B N 1
ATOM 4233 C CA . TYR B 1 204 ? 58.605 62.816 -16.654 1.00 18.23 219 TYR B CA 1
ATOM 4234 C C . TYR B 1 204 ? 58.749 63.953 -15.688 1.00 18.43 219 TYR B C 1
ATOM 4235 O O . TYR B 1 204 ? 59.776 64.082 -15.037 1.00 18.96 219 TYR B O 1
ATOM 4244 N N . ALA B 1 205 ? 57.738 64.817 -15.607 1.00 18.66 220 ALA B N 1
ATOM 4245 C CA . ALA B 1 205 ? 57.777 65.921 -14.648 1.00 18.23 220 ALA B CA 1
ATOM 4246 C C . ALA B 1 205 ? 57.900 65.407 -13.201 1.00 18.55 220 ALA B C 1
ATOM 4247 O O . ALA B 1 205 ? 58.688 65.927 -12.390 1.00 18.53 220 ALA B O 1
ATOM 4249 N N . ASN B 1 206 ? 57.130 64.375 -12.874 1.00 18.55 221 ASN B N 1
ATOM 4250 C CA . ASN B 1 206 ? 57.194 63.729 -11.559 1.00 18.83 221 ASN B CA 1
ATOM 4251 C C . ASN B 1 206 ? 58.564 63.149 -11.273 1.00 19.28 221 ASN B C 1
ATOM 4252 O O . ASN B 1 206 ? 59.141 63.385 -10.204 1.00 20.17 221 ASN B O 1
ATOM 4257 N N . VAL B 1 207 ? 59.070 62.366 -12.228 1.00 19.68 222 VAL B N 1
ATOM 4258 C CA . VAL B 1 207 ? 60.388 61.722 -12.104 1.00 19.38 222 VAL B CA 1
ATOM 4259 C C . VAL B 1 207 ? 61.456 62.770 -11.884 1.00 20.96 222 VAL B C 1
ATOM 4260 O O . VAL B 1 207 ? 62.282 62.640 -10.988 1.00 21.01 222 VAL B O 1
ATOM 4264 N N . TYR B 1 208 ? 61.427 63.821 -12.694 1.00 22.51 223 TYR B N 1
ATOM 4265 C CA . TYR B 1 208 ? 62.439 64.848 -12.591 1.00 23.85 223 TYR B CA 1
ATOM 4266 C C . TYR B 1 208 ? 62.307 65.610 -11.287 1.00 24.46 223 TYR B C 1
ATOM 4267 O O . TYR B 1 208 ? 63.299 65.842 -10.606 1.00 24.25 223 TYR B O 1
ATOM 4276 N N . ASN B 1 209 ? 61.085 66.026 -10.954 1.00 25.14 224 ASN B N 1
ATOM 4277 C CA . ASN B 1 209 ? 60.844 66.767 -9.729 1.00 25.54 224 ASN B CA 1
ATOM 4278 C C . ASN B 1 209 ? 61.258 66.002 -8.468 1.00 25.57 224 ASN B C 1
ATOM 4279 O O . ASN B 1 209 ? 61.790 66.596 -7.523 1.00 25.50 224 ASN B O 1
ATOM 4284 N N . GLY B 1 210 ? 61.020 64.692 -8.459 1.00 25.00 225 GLY B N 1
ATOM 4285 C CA . GLY B 1 210 ? 61.407 63.843 -7.347 1.00 24.51 225 GLY B CA 1
ATOM 4286 C C . GLY B 1 210 ? 62.864 63.403 -7.333 1.00 24.26 225 GLY B C 1
ATOM 4287 O O . GLY B 1 210 ? 63.278 62.702 -6.423 1.00 23.68 225 GLY B O 1
ATOM 4288 N N . GLY B 1 211 ? 63.642 63.805 -8.332 1.00 23.98 226 GLY B N 1
ATOM 4289 C CA . GLY B 1 211 ? 65.026 63.356 -8.468 1.00 23.48 226 GLY B CA 1
ATOM 4290 C C . GLY B 1 211 ? 65.193 61.860 -8.680 1.00 22.81 226 GLY B C 1
ATOM 4291 O O . GLY B 1 211 ? 66.248 61.303 -8.390 1.00 21.87 226 GLY B O 1
ATOM 4292 N N . LEU B 1 212 ? 64.163 61.203 -9.200 1.00 22.10 227 LEU B N 1
ATOM 4293 C CA . LEU B 1 212 ? 64.147 59.745 -9.244 1.00 21.62 227 LEU B CA 1
ATOM 4294 C C . LEU B 1 212 ? 65.124 59.131 -10.253 1.00 21.96 227 LEU B C 1
ATOM 4295 O O . LEU B 1 212 ? 65.473 57.955 -10.153 1.00 21.91 227 LEU B O 1
ATOM 4300 N N . TYR B 1 213 ? 65.584 59.933 -11.210 1.00 22.36 228 TYR B N 1
ATOM 4301 C CA . TYR B 1 213 ? 66.703 59.548 -12.097 1.00 22.06 228 TYR B CA 1
ATOM 4302 C C . TYR B 1 213 ? 67.978 59.151 -11.351 1.00 21.80 228 TYR B C 1
ATOM 4303 O O . TYR B 1 213 ? 68.836 58.483 -11.928 1.00 22.41 228 TYR B O 1
ATOM 4312 N N . GLU B 1 214 ? 68.111 59.556 -10.089 1.00 21.72 229 GLU B N 1
ATOM 4313 C CA . GLU B 1 214 ? 69.277 59.197 -9.287 1.00 21.90 229 GLU B CA 1
ATOM 4314 C C . GLU B 1 214 ? 69.202 57.741 -8.839 1.00 21.58 229 GLU B C 1
ATOM 4315 O O . GLU B 1 214 ? 70.228 57.146 -8.550 1.00 21.76 229 GLU B O 1
ATOM 4321 N N . VAL B 1 215 ? 68.002 57.160 -8.789 1.00 21.33 230 VAL B N 1
ATOM 4322 C CA . VAL B 1 215 ? 67.837 55.790 -8.264 1.00 20.43 230 VAL B CA 1
ATOM 4323 C C . VAL B 1 215 ? 67.141 54.832 -9.226 1.00 20.36 230 VAL B C 1
ATOM 4324 O O . VAL B 1 215 ? 67.100 53.618 -8.970 1.00 20.44 230 VAL B O 1
ATOM 4328 N N . LEU B 1 216 ? 66.556 55.354 -10.305 1.00 19.97 231 LEU B N 1
ATOM 4329 C CA . LEU B 1 216 ? 65.982 54.512 -11.355 1.00 20.26 231 LEU B CA 1
ATOM 4330 C C . LEU B 1 216 ? 66.521 54.930 -12.721 1.00 20.55 231 LEU B C 1
ATOM 4331 O O . LEU B 1 216 ? 66.397 56.084 -13.120 1.00 20.09 231 LEU B O 1
ATOM 4336 N N . LYS B 1 217 ? 67.089 53.964 -13.437 1.00 21.43 232 LYS B N 1
ATOM 4337 C CA . LYS B 1 217 ? 67.802 54.213 -14.682 1.00 21.29 232 LYS B CA 1
ATOM 4338 C C . LYS B 1 217 ? 66.896 54.269 -15.912 1.00 21.18 232 LYS B C 1
ATOM 4339 O O . LYS B 1 217 ? 67.259 54.908 -16.879 1.00 21.08 232 LYS B O 1
ATOM 4345 N N . TYR B 1 218 ? 65.757 53.567 -15.905 1.00 20.55 233 TYR B N 1
ATOM 4346 C CA . TYR B 1 218 ? 64.920 53.464 -17.093 1.00 20.52 233 TYR B CA 1
ATOM 4347 C C . TYR B 1 218 ? 63.556 54.129 -16.996 1.00 20.10 233 TYR B C 1
ATOM 4348 O O . TYR B 1 218 ? 62.880 54.056 -15.971 1.00 19.33 233 TYR B O 1
ATOM 4365 N N . SER B 1 220 ? 60.303 53.495 -19.387 1.00 19.32 235 SER B N 1
ATOM 4366 C CA . SER B 1 220 ? 59.753 52.726 -20.484 1.00 18.75 235 SER B CA 1
ATOM 4367 C C . SER B 1 220 ? 58.388 53.265 -20.872 1.00 18.87 235 SER B C 1
ATOM 4368 O O . SER B 1 220 ? 57.443 53.244 -20.065 1.00 17.69 235 SER B O 1
ATOM 4371 N N . GLU B 1 221 ? 58.286 53.725 -22.124 1.00 18.46 236 GLU B N 1
ATOM 4372 C CA . GLU B 1 221 ? 57.117 54.485 -22.578 1.00 18.53 236 GLU B CA 1
ATOM 4373 C C . GLU B 1 221 ? 55.928 53.592 -22.969 1.00 18.31 236 GLU B C 1
ATOM 4374 O O . GLU B 1 221 ? 55.501 53.532 -24.128 1.00 18.41 236 GLU B O 1
ATOM 4380 N N . THR B 1 222 ? 55.392 52.926 -21.950 1.00 17.65 237 THR B N 1
ATOM 4381 C CA . THR B 1 222 ? 54.181 52.119 -22.042 1.00 17.10 237 THR B CA 1
ATOM 4382 C C . THR B 1 222 ? 52.932 52.995 -22.197 1.00 16.52 237 THR B C 1
ATOM 4383 O O . THR B 1 222 ? 51.938 52.547 -22.721 1.00 16.88 237 THR B O 1
ATOM 4387 N N . GLY B 1 223 ? 52.996 54.230 -21.720 1.00 16.65 238 GLY B N 1
ATOM 4388 C CA . GLY B 1 223 ? 51.891 55.200 -21.835 1.00 16.71 238 GLY B CA 1
ATOM 4389 C C . GLY B 1 223 ? 50.577 54.641 -21.324 1.00 16.18 238 GLY B C 1
ATOM 4390 O O . GLY B 1 223 ? 49.523 54.850 -21.923 1.00 16.88 238 GLY B O 1
ATOM 4391 N N . HIS B 1 224 ? 50.646 53.936 -20.198 1.00 16.38 239 HIS B N 1
ATOM 4392 C CA . HIS B 1 224 ? 49.556 53.070 -19.752 1.00 16.50 239 HIS B CA 1
ATOM 4393 C C . HIS B 1 224 ? 48.450 53.799 -18.975 1.00 16.64 239 HIS B C 1
ATOM 4394 O O . HIS B 1 224 ? 47.372 53.249 -18.794 1.00 16.29 239 HIS B O 1
ATOM 4401 N N . PHE B 1 225 ? 48.713 55.024 -18.525 1.00 17.18 240 PHE B N 1
ATOM 4402 C CA . PHE B 1 225 ? 47.660 55.883 -17.981 1.00 17.48 240 PHE B CA 1
ATOM 4403 C C . PHE B 1 225 ? 47.767 57.245 -18.615 1.00 16.81 240 PHE B C 1
ATOM 4404 O O . PHE B 1 225 ? 48.869 57.767 -18.812 1.00 16.18 240 PHE B O 1
ATOM 4412 N N . LEU B 1 226 ? 46.623 57.874 -18.867 1.00 17.35 241 LEU B N 1
ATOM 4413 C CA . LEU B 1 226 ? 46.591 59.329 -19.031 1.00 17.10 241 LEU B CA 1
ATOM 4414 C C . LEU B 1 226 ? 45.857 59.867 -17.813 1.00 16.82 241 LEU B C 1
ATOM 4415 O O . LEU B 1 226 ? 44.682 59.575 -17.629 1.00 17.75 241 LEU B O 1
ATOM 4420 N N . LEU B 1 227 ? 46.531 60.658 -16.986 1.00 16.55 242 LEU B N 1
ATOM 4421 C CA . LEU B 1 227 ? 45.940 61.087 -15.729 1.00 16.55 242 LEU B CA 1
ATOM 4422 C C . LEU B 1 227 ? 45.057 62.284 -15.986 1.00 16.49 242 LEU B C 1
ATOM 4423 O O . LEU B 1 227 ? 45.545 63.375 -16.263 1.00 16.33 242 LEU B O 1
ATOM 4428 N N . ILE B 1 228 ? 43.763 62.036 -15.869 1.00 16.91 243 ILE B N 1
ATOM 4429 C CA . ILE B 1 228 ? 42.704 63.036 -15.978 1.00 17.67 243 ILE B CA 1
ATOM 4430 C C . ILE B 1 228 ? 42.242 63.415 -14.551 1.00 18.47 243 ILE B C 1
ATOM 4431 O O . ILE B 1 228 ? 41.626 62.594 -13.855 1.00 19.33 243 ILE B O 1
ATOM 4436 N N . ASN B 1 229 ? 42.550 64.636 -14.118 1.00 18.94 244 ASN B N 1
ATOM 4437 C CA . ASN B 1 229 ? 42.077 65.106 -12.821 1.00 19.10 244 ASN B CA 1
ATOM 4438 C C . ASN B 1 229 ? 40.659 65.629 -12.911 1.00 19.94 244 ASN B C 1
ATOM 4439 O O . ASN B 1 229 ? 40.281 66.246 -13.912 1.00 19.28 244 ASN B O 1
ATOM 4444 N N . PHE B 1 230 ? 39.888 65.331 -11.860 1.00 20.26 245 PHE B N 1
ATOM 4445 C CA . PHE B 1 230 ? 38.539 65.837 -11.664 1.00 19.38 245 PHE B CA 1
ATOM 4446 C C . PHE B 1 230 ? 38.575 66.876 -10.564 1.00 20.28 245 PHE B C 1
ATOM 4447 O O . PHE B 1 230 ? 39.086 66.639 -9.466 1.00 19.74 245 PHE B O 1
ATOM 4455 N N . GLU B 1 231 ? 38.031 68.043 -10.871 1.00 20.55 246 GLU B N 1
ATOM 4456 C CA . GLU B 1 231 ? 38.062 69.160 -9.954 1.00 21.50 246 GLU B CA 1
ATOM 4457 C C . GLU B 1 231 ? 36.664 69.300 -9.391 1.00 21.40 246 GLU B C 1
ATOM 4458 O O . GLU B 1 231 ? 35.731 69.630 -10.133 1.00 21.39 246 GLU B O 1
ATOM 4464 N N . ILE B 1 232 ? 36.527 69.008 -8.093 1.00 21.42 247 ILE B N 1
ATOM 4465 C CA . ILE B 1 232 ? 35.220 68.881 -7.452 1.00 21.40 247 ILE B CA 1
ATOM 4466 C C . ILE B 1 232 ? 34.977 69.911 -6.366 1.00 21.96 247 ILE B C 1
ATOM 4467 O O . ILE B 1 232 ? 35.884 70.313 -5.678 1.00 20.84 247 ILE B O 1
ATOM 4472 N N . VAL B 1 233 ? 33.721 70.332 -6.246 1.00 23.09 248 VAL B N 1
ATOM 4473 C CA . VAL B 1 233 ? 33.255 71.137 -5.129 1.00 23.39 248 VAL B CA 1
ATOM 4474 C C . VAL B 1 233 ? 31.964 70.512 -4.574 1.00 24.26 248 VAL B C 1
ATOM 4475 O O . VAL B 1 233 ? 31.420 69.539 -5.114 1.00 23.33 248 VAL B O 1
ATOM 4479 N N . SER B 1 234 ? 31.497 71.068 -3.464 1.00 25.23 249 SER B N 1
ATOM 4480 C CA . SER B 1 234 ? 30.200 70.716 -2.940 1.00 26.55 249 SER B CA 1
ATOM 4481 C C . SER B 1 234 ? 29.108 71.169 -3.905 1.00 26.90 249 SER B C 1
ATOM 4482 O O . SER B 1 234 ? 29.138 72.300 -4.395 1.00 26.70 249 SER B O 1
ATOM 4485 N N . ALA B 1 235 ? 28.140 70.297 -4.164 1.00 27.85 250 ALA B N 1
ATOM 4486 C CA . ALA B 1 235 ? 26.977 70.666 -4.967 1.00 29.10 250 ALA B CA 1
ATOM 4487 C C . ALA B 1 235 ? 26.158 71.805 -4.332 1.00 30.09 250 ALA B C 1
ATOM 4488 O O . ALA B 1 235 ? 25.631 72.664 -5.040 1.00 29.90 250 ALA B O 1
ATOM 4490 N N . ASP B 1 236 ? 26.051 71.800 -3.001 1.00 31.49 251 ASP B N 1
ATOM 4491 C CA . ASP B 1 236 ? 25.294 72.826 -2.273 1.00 31.83 251 ASP B CA 1
ATOM 4492 C C . ASP B 1 236 ? 25.932 74.188 -2.412 1.00 32.13 251 ASP B C 1
ATOM 4493 O O . ASP B 1 236 ? 25.240 75.179 -2.597 1.00 32.13 251 ASP B O 1
ATOM 4498 N N . TRP B 1 237 ? 27.252 74.246 -2.287 1.00 32.06 252 TRP B N 1
ATOM 4499 C CA . TRP B 1 237 ? 27.949 75.503 -2.480 1.00 32.38 252 TRP B CA 1
ATOM 4500 C C . TRP B 1 237 ? 27.746 76.001 -3.920 1.00 32.81 252 TRP B C 1
ATOM 4501 O O . TRP B 1 237 ? 27.413 77.169 -4.128 1.00 33.53 252 TRP B O 1
ATOM 4512 N N . PHE B 1 238 ? 27.935 75.112 -4.898 1.00 32.89 253 PHE B N 1
ATOM 4513 C CA . PHE B 1 238 ? 27.762 75.448 -6.315 1.00 32.98 253 PHE B CA 1
ATOM 4514 C C . PHE B 1 238 ? 26.351 75.939 -6.636 1.00 33.37 253 PHE B C 1
ATOM 4515 O O . PHE B 1 238 ? 26.177 76.925 -7.341 1.00 33.07 253 PHE B O 1
ATOM 4523 N N . ASN B 1 239 ? 25.360 75.221 -6.124 1.00 33.84 254 ASN B N 1
ATOM 4524 C CA . ASN B 1 239 ? 23.962 75.571 -6.312 1.00 34.56 254 ASN B CA 1
ATOM 4525 C C . ASN B 1 239 ? 23.570 76.862 -5.608 1.00 35.18 254 ASN B C 1
ATOM 4526 O O . ASN B 1 239 ? 22.531 77.426 -5.916 1.00 35.93 254 ASN B O 1
ATOM 4531 N N . SER B 1 240 ? 24.376 77.316 -4.655 1.00 35.77 255 SER B N 1
ATOM 4532 C CA . SER B 1 240 ? 24.109 78.568 -3.944 1.00 36.23 255 SER B CA 1
ATOM 4533 C C . SER B 1 240 ? 24.563 79.796 -4.735 1.00 36.54 255 SER B C 1
ATOM 4534 O O . SER B 1 240 ? 24.142 80.919 -4.443 1.00 36.61 255 SER B O 1
ATOM 4537 N N . LEU B 1 241 ? 25.442 79.589 -5.714 1.00 36.60 256 LEU B N 1
ATOM 4538 C CA . LEU B 1 241 ? 25.903 80.673 -6.568 1.00 36.63 256 LEU B CA 1
ATOM 4539 C C . LEU B 1 241 ? 24.789 81.099 -7.517 1.00 36.91 256 LEU B C 1
ATOM 4540 O O . LEU B 1 241 ? 23.973 80.272 -7.936 1.00 36.85 256 LEU B O 1
ATOM 4545 N N . PRO B 1 242 ? 24.764 82.386 -7.880 1.00 37.30 257 PRO B N 1
ATOM 4546 C CA . PRO B 1 242 ? 23.926 82.809 -8.989 1.00 37.94 257 PRO B CA 1
ATOM 4547 C C . PRO B 1 242 ? 24.283 82.034 -10.258 1.00 38.34 257 PRO B C 1
ATOM 4548 O O . PRO B 1 242 ? 25.465 81.756 -10.512 1.00 38.51 257 PRO B O 1
ATOM 4552 N N . LYS B 1 243 ? 23.279 81.686 -11.051 1.00 38.83 258 LYS B N 1
ATOM 4553 C CA . LYS B 1 243 ? 23.519 80.959 -12.294 1.00 39.08 258 LYS B CA 1
ATOM 4554 C C . LYS B 1 243 ? 24.628 81.581 -13.142 1.00 38.80 258 LYS B C 1
ATOM 4555 O O . LYS B 1 243 ? 25.453 80.864 -13.684 1.00 38.16 258 LYS B O 1
ATOM 4561 N N . GLU B 1 244 ? 24.664 82.909 -13.242 1.00 38.73 259 GLU B N 1
ATOM 4562 C CA . GLU B 1 244 ? 25.711 83.577 -14.013 1.00 38.61 259 GLU B CA 1
ATOM 4563 C C . GLU B 1 244 ? 27.085 83.135 -13.520 1.00 38.07 259 GLU B C 1
ATOM 4564 O O . GLU B 1 244 ? 27.972 82.841 -14.320 1.00 38.05 259 GLU B O 1
ATOM 4570 N N . TYR B 1 245 ? 27.244 83.098 -12.197 1.00 37.56 260 TYR B N 1
ATOM 4571 C CA . TYR B 1 245 ? 28.515 82.740 -11.568 1.00 37.09 260 TYR B CA 1
ATOM 4572 C C . TYR B 1 245 ? 28.794 81.235 -11.650 1.00 36.25 260 TYR B C 1
ATOM 4573 O O . TYR B 1 245 ? 29.947 80.830 -11.745 1.00 36.11 260 TYR B O 1
ATOM 4582 N N . GLN B 1 246 ? 27.750 80.413 -11.624 1.00 35.73 261 GLN B N 1
ATOM 4583 C CA . GLN B 1 246 ? 27.915 78.985 -11.885 1.00 35.48 261 GLN B CA 1
ATOM 4584 C C . GLN B 1 246 ? 28.578 78.786 -13.252 1.00 35.19 261 GLN B C 1
ATOM 4585 O O . GLN B 1 246 ? 29.524 78.003 -13.392 1.00 34.88 261 GLN B O 1
ATOM 4591 N N . LYS B 1 247 ? 28.091 79.520 -14.250 1.00 34.25 262 LYS B N 1
ATOM 4592 C CA . LYS B 1 247 ? 28.609 79.416 -15.596 1.00 33.73 262 LYS B CA 1
ATOM 4593 C C . LYS B 1 247 ? 30.036 79.915 -15.701 1.00 32.79 262 LYS B C 1
ATOM 4594 O O . LYS B 1 247 ? 30.858 79.251 -16.313 1.00 31.73 262 LYS B O 1
ATOM 4600 N N . ILE B 1 248 ? 30.334 81.072 -15.112 1.00 32.39 263 ILE B N 1
ATOM 4601 C CA . ILE B 1 248 ? 31.695 81.630 -15.163 1.00 32.16 263 ILE B CA 1
ATOM 4602 C C . ILE B 1 248 ? 32.721 80.701 -14.503 1.00 31.98 263 ILE B C 1
ATOM 4603 O O . ILE B 1 248 ? 33.800 80.479 -15.062 1.00 31.94 263 ILE B O 1
ATOM 4608 N N . ILE B 1 249 ? 32.400 80.155 -13.330 1.00 31.52 264 ILE B N 1
ATOM 4609 C CA . ILE B 1 249 ? 33.371 79.329 -12.603 1.00 31.69 264 ILE B CA 1
ATOM 4610 C C . ILE B 1 249 ? 33.730 78.081 -13.417 1.00 31.51 264 ILE B C 1
ATOM 4611 O O . ILE B 1 249 ? 34.908 77.772 -13.588 1.00 31.02 264 ILE B O 1
ATOM 4616 N N . GLU B 1 250 ? 32.710 77.397 -13.938 1.00 31.65 265 GLU B N 1
ATOM 4617 C CA . GLU B 1 250 ? 32.894 76.207 -14.771 1.00 31.96 265 GLU B CA 1
ATOM 4618 C C . GLU B 1 250 ? 33.632 76.484 -16.085 1.00 31.83 265 GLU B C 1
ATOM 4619 O O . GLU B 1 250 ? 34.555 75.769 -16.442 1.00 31.35 265 GLU B O 1
ATOM 4625 N N . GLU B 1 251 ? 33.217 77.523 -16.806 1.00 31.68 266 GLU B N 1
ATOM 4626 C CA . GLU B 1 251 ? 33.803 77.820 -18.111 1.00 31.83 266 GLU B CA 1
ATOM 4627 C C . GLU B 1 251 ? 35.261 78.202 -17.993 1.00 31.05 266 GLU B C 1
ATOM 4628 O O . GLU B 1 251 ? 36.086 77.769 -18.802 1.00 30.40 266 GLU B O 1
ATOM 4634 N N . GLU B 1 252 ? 35.571 79.013 -16.984 1.00 30.12 267 GLU B N 1
ATOM 4635 C CA . GLU B 1 252 ? 36.932 79.466 -16.752 1.00 29.61 267 GLU B CA 1
ATOM 4636 C C . GLU B 1 252 ? 37.861 78.323 -16.352 1.00 29.07 267 GLU B C 1
ATOM 4637 O O . GLU B 1 252 ? 39.063 78.361 -16.633 1.00 28.38 267 GLU B O 1
ATOM 4651 N N . ASP B 1 254 ? 37.407 75.018 -17.177 1.00 28.01 269 ASP B N 1
ATOM 4652 C CA . ASP B 1 254 ? 37.580 74.217 -18.388 1.00 27.92 269 ASP B CA 1
ATOM 4653 C C . ASP B 1 254 ? 38.630 74.851 -19.306 1.00 27.88 269 ASP B C 1
ATOM 4654 O O . ASP B 1 254 ? 39.483 74.164 -19.855 1.00 27.71 269 ASP B O 1
ATOM 4659 N N . LYS B 1 255 ? 38.559 76.168 -19.459 1.00 28.31 270 LYS B N 1
ATOM 4660 C CA . LYS B 1 255 ? 39.529 76.927 -20.250 1.00 28.02 270 LYS B CA 1
ATOM 4661 C C . LYS B 1 255 ? 40.952 76.842 -19.685 1.00 27.42 270 LYS B C 1
ATOM 4662 O O . LYS B 1 255 ? 41.922 76.626 -20.428 1.00 27.39 270 LYS B O 1
ATOM 4668 N N . ALA B 1 256 ? 41.071 77.023 -18.372 1.00 26.12 271 ALA B N 1
ATOM 4669 C CA . ALA B 1 256 ? 42.347 76.897 -17.659 1.00 25.38 271 ALA B CA 1
ATOM 4670 C C . ALA B 1 256 ? 42.934 75.496 -17.768 1.00 24.23 271 ALA B C 1
ATOM 4671 O O . ALA B 1 256 ? 44.139 75.329 -17.933 1.00 22.88 271 ALA B O 1
ATOM 4673 N N . GLY B 1 257 ? 42.076 74.490 -17.663 1.00 23.23 272 GLY B N 1
ATOM 4674 C CA . GLY B 1 257 ? 42.517 73.109 -17.728 1.00 23.89 272 GLY B CA 1
ATOM 4675 C C . GLY B 1 257 ? 42.994 72.696 -19.105 1.00 23.99 272 GLY B C 1
ATOM 4676 O O . GLY B 1 257 ? 43.978 71.982 -19.225 1.00 24.65 272 GLY B O 1
ATOM 4677 N N . ILE B 1 258 ? 42.282 73.103 -20.155 1.00 24.17 273 ILE B N 1
ATOM 4678 C CA . ILE B 1 258 ? 42.681 72.732 -21.520 1.00 24.16 273 ILE B CA 1
ATOM 4679 C C . ILE B 1 258 ? 44.040 73.340 -21.802 1.00 24.69 273 ILE B C 1
ATOM 4680 O O . ILE B 1 258 ? 44.918 72.673 -22.319 1.00 25.06 273 ILE B O 1
ATOM 4685 N N . GLU B 1 259 ? 44.222 74.582 -21.392 1.00 25.20 274 GLU B N 1
ATOM 4686 C CA . GLU B 1 259 ? 45.471 75.301 -21.604 1.00 25.66 274 GLU B CA 1
ATOM 4687 C C . GLU B 1 259 ? 46.669 74.684 -20.887 1.00 24.74 274 GLU B C 1
ATOM 4688 O O . GLU B 1 259 ? 47.749 74.545 -21.475 1.00 24.50 274 GLU B O 1
ATOM 4694 N N . VAL B 1 260 ? 46.512 74.346 -19.611 1.00 23.21 275 VAL B N 1
ATOM 4695 C CA . VAL B 1 260 ? 47.634 73.758 -18.892 1.00 22.57 275 VAL B CA 1
ATOM 4696 C C . VAL B 1 260 ? 47.846 72.321 -19.363 1.00 22.08 275 VAL B C 1
ATOM 4697 O O . VAL B 1 260 ? 48.976 71.872 -19.443 1.00 22.29 275 VAL B O 1
ATOM 4701 N N . SER B 1 261 ? 46.761 71.625 -19.690 1.00 22.23 276 SER B N 1
ATOM 4702 C CA . SER B 1 261 ? 46.834 70.253 -20.196 1.00 22.60 276 SER B CA 1
ATOM 4703 C C . SER B 1 261 ? 47.635 70.125 -21.494 1.00 23.39 276 SER B C 1
ATOM 4704 O O . SER B 1 261 ? 48.366 69.156 -21.678 1.00 23.03 276 SER B O 1
ATOM 4707 N N . LEU B 1 262 ? 47.443 71.080 -22.409 1.00 24.22 277 LEU B N 1
ATOM 4708 C CA . LEU B 1 262 ? 48.162 71.093 -23.692 1.00 24.28 277 LEU B CA 1
ATOM 4709 C C . LEU B 1 262 ? 49.601 71.531 -23.495 1.00 24.95 277 LEU B C 1
ATOM 4710 O O . LEU B 1 262 ? 50.511 70.970 -24.113 1.00 25.24 277 LEU B O 1
ATOM 4715 N N . LYS B 1 263 ? 49.823 72.502 -22.617 1.00 25.76 278 LYS B N 1
ATOM 4716 C CA . LYS B 1 263 ? 51.177 72.924 -22.318 1.00 26.21 278 LYS B CA 1
ATOM 4717 C C . LYS B 1 263 ? 51.977 71.785 -21.703 1.00 26.37 278 LYS B C 1
ATOM 4718 O O . LYS B 1 263 ? 53.143 71.567 -22.053 1.00 25.99 278 LYS B O 1
ATOM 4724 N N . ILE B 1 264 ? 51.358 71.073 -20.764 1.00 25.85 279 ILE B N 1
ATOM 4725 C CA . ILE B 1 264 ? 51.983 69.901 -20.151 1.00 25.44 279 ILE B CA 1
ATOM 4726 C C . ILE B 1 264 ? 52.299 68.814 -21.192 1.00 25.25 279 ILE B C 1
ATOM 4727 O O . ILE B 1 264 ? 53.428 68.357 -21.265 1.00 25.37 279 ILE B O 1
ATOM 4740 N N . LYS B 1 266 ? 52.281 68.918 -24.611 1.00 26.69 281 LYS B N 1
ATOM 4741 C CA . LYS B 1 266 ? 52.977 69.318 -25.858 1.00 27.23 281 LYS B CA 1
ATOM 4742 C C . LYS B 1 266 ? 54.347 69.965 -25.649 1.00 27.51 281 LYS B C 1
ATOM 4743 O O . LYS B 1 266 ? 55.165 69.949 -26.565 1.00 27.20 281 LYS B O 1
ATOM 4749 N N . GLU B 1 267 ? 54.604 70.546 -24.481 1.00 27.57 282 GLU B N 1
ATOM 4750 C CA . GLU B 1 267 ? 55.880 71.205 -24.231 1.00 28.42 282 GLU B CA 1
ATOM 4751 C C . GLU B 1 267 ? 56.627 70.633 -23.045 1.00 27.10 282 GLU B C 1
ATOM 4752 O O . GLU B 1 267 ? 57.814 70.329 -23.149 1.00 27.65 282 GLU B O 1
ATOM 4758 N N . LEU B 1 268 ? 55.952 70.527 -21.902 1.00 26.10 283 LEU B N 1
ATOM 4759 C CA . LEU B 1 268 ? 56.652 70.320 -20.634 1.00 25.21 283 LEU B CA 1
ATOM 4760 C C . LEU B 1 268 ? 57.154 68.902 -20.459 1.00 24.60 283 LEU B C 1
ATOM 4761 O O . LEU B 1 268 ? 58.287 68.705 -20.057 1.00 24.08 283 LEU B O 1
ATOM 4766 N N . GLU B 1 269 ? 56.325 67.913 -20.767 1.00 24.36 284 GLU B N 1
ATOM 4767 C CA . GLU B 1 269 ? 56.774 66.524 -20.691 1.00 24.23 284 GLU B CA 1
ATOM 4768 C C . GLU B 1 269 ? 57.947 66.239 -21.615 1.00 24.70 284 GLU B C 1
ATOM 4769 O O . GLU B 1 269 ? 58.840 65.442 -21.282 1.00 24.87 284 GLU B O 1
ATOM 4775 N N . GLU B 1 270 ? 57.927 66.877 -22.785 1.00 24.68 285 GLU B N 1
ATOM 4776 C CA . GLU B 1 270 ? 59.005 66.762 -23.757 1.00 24.76 285 GLU B CA 1
ATOM 4777 C C . GLU B 1 270 ? 60.301 67.386 -23.219 1.00 25.04 285 GLU B C 1
ATOM 4778 O O . GLU B 1 270 ? 61.380 66.782 -23.305 1.00 24.79 285 GLU B O 1
ATOM 4784 N N . GLU B 1 271 ? 60.190 68.578 -22.641 1.00 25.52 286 GLU B N 1
ATOM 4785 C CA . GLU B 1 271 ? 61.322 69.245 -21.981 1.00 26.12 286 GLU B CA 1
ATOM 4786 C C . GLU B 1 271 ? 61.896 68.425 -20.830 1.00 25.51 286 GLU B C 1
ATOM 4787 O O . GLU B 1 271 ? 63.113 68.315 -20.668 1.00 25.15 286 GLU B O 1
ATOM 4793 N N . TYR B 1 272 ? 61.007 67.859 -20.026 1.00 24.94 287 TYR B N 1
ATOM 4794 C CA . TYR B 1 272 ? 61.402 67.062 -18.878 1.00 24.30 287 TYR B CA 1
ATOM 4795 C C . TYR B 1 272 ? 62.030 65.733 -19.275 1.00 23.97 287 TYR B C 1
ATOM 4796 O O . TYR B 1 272 ? 62.967 65.274 -18.616 1.00 23.39 287 TYR B O 1
ATOM 4805 N N . LYS B 1 273 ? 61.536 65.119 -20.344 1.00 23.61 288 LYS B N 1
ATOM 4806 C CA . LYS B 1 273 ? 62.146 63.898 -20.856 1.00 23.96 288 LYS B CA 1
ATOM 4807 C C . LYS B 1 273 ? 63.626 64.131 -21.188 1.00 24.47 288 LYS B C 1
ATOM 4808 O O . LYS B 1 273 ? 64.500 63.360 -20.784 1.00 24.23 288 LYS B O 1
ATOM 4814 N N . GLN B 1 274 ? 63.892 65.196 -21.940 1.00 25.12 289 GLN B N 1
ATOM 4815 C CA . GLN B 1 274 ? 65.259 65.525 -22.359 1.00 25.67 289 GLN B CA 1
ATOM 4816 C C . GLN B 1 274 ? 66.131 65.846 -21.139 1.00 25.97 289 GLN B C 1
ATOM 4817 O O . GLN B 1 274 ? 67.287 65.437 -21.077 1.00 26.83 289 GLN B O 1
ATOM 4823 N N . LYS B 1 275 ? 65.571 66.548 -20.157 1.00 26.24 290 LYS B N 1
ATOM 4824 C CA . LYS B 1 275 ? 66.288 66.822 -18.904 1.00 26.59 290 LYS B CA 1
ATOM 4825 C C . LYS B 1 275 ? 66.631 65.530 -18.160 1.00 26.26 290 LYS B C 1
ATOM 4826 O O . LYS B 1 275 ? 67.722 65.395 -17.615 1.00 25.79 290 LYS B O 1
ATOM 4832 N N . CYS B 1 276 ? 65.699 64.583 -18.126 1.00 25.65 291 CYS B N 1
ATOM 4833 C CA . CYS B 1 276 ? 65.965 63.281 -17.508 1.00 25.22 291 CYS B CA 1
ATOM 4834 C C . CYS B 1 276 ? 67.074 62.524 -18.229 1.00 25.57 291 CYS B C 1
ATOM 4835 O O . CYS B 1 276 ? 67.899 61.876 -17.589 1.00 25.00 291 CYS B O 1
ATOM 4838 N N . ILE B 1 277 ? 67.04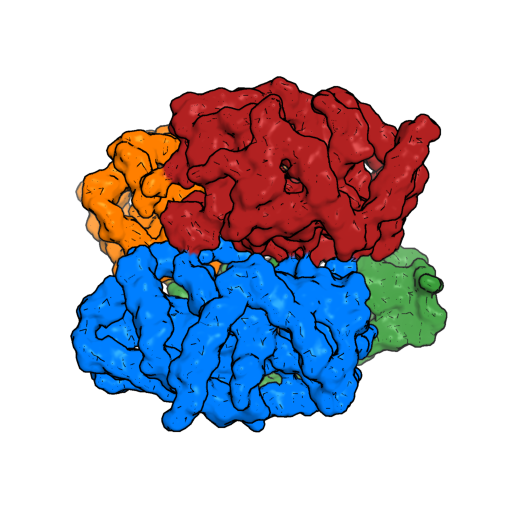9 62.564 -19.562 1.00 26.25 292 ILE B N 1
ATOM 4839 C CA . ILE B 1 277 ? 68.092 61.921 -20.392 1.00 26.75 292 ILE B CA 1
ATOM 4840 C C . ILE B 1 277 ? 69.471 62.535 -20.121 1.00 27.62 292 ILE B C 1
ATOM 4841 O O . ILE B 1 277 ? 70.474 61.827 -20.039 1.00 27.75 292 ILE B O 1
ATOM 4846 N N . GLU B 1 278 ? 69.512 63.851 -19.965 1.00 28.50 293 GLU B N 1
ATOM 4847 C CA . GLU B 1 278 ? 70.757 64.537 -19.682 1.00 29.26 293 GLU B CA 1
ATOM 4848 C C . GLU B 1 278 ? 71.296 64.248 -18.283 1.00 29.66 293 GLU B C 1
ATOM 4849 O O . GLU B 1 278 ? 72.480 64.410 -18.042 1.00 30.37 293 GLU B O 1
ATOM 4855 N N . LYS B 1 279 ? 70.435 63.810 -17.367 1.00 29.55 294 LYS B N 1
ATOM 4856 C CA . LYS B 1 279 ? 70.864 63.400 -16.031 1.00 28.72 294 LYS B CA 1
ATOM 4857 C C . LYS B 1 279 ? 71.348 61.963 -16.023 1.00 28.60 294 LYS B C 1
ATOM 4858 O O . LYS B 1 279 ? 71.845 61.510 -15.008 1.00 29.00 294 LYS B O 1
ATOM 4864 N N . GLY B 1 280 ? 71.176 61.237 -17.124 1.00 27.83 295 GLY B N 1
ATOM 4865 C CA . GLY B 1 280 ? 71.704 59.884 -17.240 1.00 27.71 295 GLY B CA 1
ATOM 4866 C C . GLY B 1 280 ? 70.673 58.793 -17.429 1.00 27.07 295 GLY B C 1
ATOM 4867 O O . GLY B 1 280 ? 71.025 57.634 -17.528 1.00 27.16 295 GLY B O 1
ATOM 4876 N N . ALA B 1 282 ? 67.973 56.309 -19.184 1.00 24.40 297 ALA B N 1
ATOM 4877 C CA . ALA B 1 282 ? 67.751 55.655 -20.459 1.00 24.14 297 ALA B CA 1
ATOM 4878 C C . ALA B 1 282 ? 66.254 55.557 -20.686 1.00 23.57 297 ALA B C 1
ATOM 4879 O O . ALA B 1 282 ? 65.529 55.167 -19.785 1.00 24.15 297 ALA B O 1
ATOM 4881 N N . VAL B 1 283 ? 65.793 55.915 -21.884 1.00 23.21 298 VAL B N 1
ATOM 4882 C CA . VAL B 1 283 ? 64.384 55.797 -22.234 1.00 22.41 298 VAL B CA 1
ATOM 4883 C C . VAL B 1 283 ? 64.173 54.660 -23.221 1.00 22.76 298 VAL B C 1
ATOM 4884 O O . VAL B 1 283 ? 64.890 54.545 -24.218 1.00 23.13 298 VAL B O 1
ATOM 4888 N N . ILE B 1 284 ? 63.215 53.789 -22.925 1.00 22.75 299 ILE B N 1
ATOM 4889 C CA . ILE B 1 284 ? 62.792 52.770 -23.870 1.00 23.03 299 ILE B CA 1
ATOM 4890 C C . ILE B 1 284 ? 61.617 53.395 -24.611 1.00 23.42 299 ILE B C 1
ATOM 4891 O O . ILE B 1 284 ? 60.556 53.661 -24.018 1.00 22.61 299 ILE B O 1
ATOM 4896 N N . PRO B 1 285 ? 61.797 53.672 -25.912 1.00 23.79 300 PRO B N 1
ATOM 4897 C CA . PRO B 1 285 ? 60.746 54.369 -26.652 1.00 24.54 300 PRO B CA 1
ATOM 4898 C C . PRO B 1 285 ? 59.532 53.493 -26.940 1.00 24.97 300 PRO B C 1
ATOM 4899 O O . PRO B 1 285 ? 59.635 52.271 -26.904 1.00 24.51 300 PRO B O 1
ATOM 4903 N N . ALA B 1 286 ? 58.383 54.120 -27.184 1.00 26.00 301 ALA B N 1
ATOM 4904 C CA . ALA B 1 286 ? 57.146 53.394 -27.499 1.00 27.52 301 ALA B CA 1
ATOM 4905 C C . ALA B 1 286 ? 57.307 52.309 -28.592 1.00 28.78 301 ALA B C 1
ATOM 4906 O O . ALA B 1 286 ? 56.804 51.188 -28.445 1.00 29.25 301 ALA B O 1
ATOM 4908 N N . SER B 1 287 ? 58.041 52.627 -29.664 1.00 30.21 302 SER B N 1
ATOM 4909 C CA . SER B 1 287 ? 58.310 51.672 -30.757 1.00 30.50 302 SER B CA 1
ATOM 4910 C C . SER B 1 287 ? 59.060 50.393 -30.364 1.00 31.17 302 SER B C 1
ATOM 4911 O O . SER B 1 287 ? 58.992 49.406 -31.093 1.00 31.48 302 SER B O 1
ATOM 4914 N N . GLU B 1 288 ? 59.796 50.393 -29.252 1.00 31.25 303 GLU B N 1
ATOM 4915 C CA . GLU B 1 288 ? 60.407 49.154 -28.766 1.00 31.59 303 GLU B CA 1
ATOM 4916 C C . GLU B 1 288 ? 59.454 48.371 -27.843 1.00 31.67 303 GLU B C 1
ATOM 4917 O O . GLU B 1 288 ? 59.838 47.318 -27.318 1.00 31.39 303 GLU B O 1
ATOM 4923 N N . ILE B 1 289 ? 58.226 48.877 -27.654 1.00 31.13 304 ILE B N 1
ATOM 4924 C CA . ILE B 1 289 ? 57.320 48.329 -26.625 1.00 30.76 304 ILE B CA 1
ATOM 4925 C C . ILE B 1 289 ? 56.072 47.732 -27.268 1.00 30.34 304 ILE B C 1
ATOM 4926 O O . ILE B 1 289 ? 55.446 48.352 -28.114 1.00 29.46 304 ILE B O 1
ATOM 4931 N N . ASP B 1 290 ? 55.748 46.504 -26.863 1.00 30.57 305 ASP B N 1
ATOM 4932 C CA . ASP B 1 290 ? 54.580 45.791 -27.354 1.00 30.45 305 ASP B CA 1
ATOM 4933 C C . ASP B 1 290 ? 53.324 46.283 -26.631 1.00 30.11 305 ASP B C 1
ATOM 4934 O O . ASP B 1 290 ? 52.823 45.618 -25.730 1.00 30.21 305 ASP B O 1
ATOM 4939 N N . LYS B 1 291 ? 52.833 47.452 -27.037 1.00 29.72 306 LYS B N 1
ATOM 4940 C CA . LYS B 1 291 ? 51.697 48.099 -26.370 1.00 29.74 306 LYS B CA 1
ATOM 4941 C C . LYS B 1 291 ? 50.359 47.411 -26.603 1.00 29.70 306 LYS B C 1
ATOM 4942 O O . LYS B 1 291 ? 49.496 47.461 -25.734 1.00 29.93 306 LYS B O 1
ATOM 4948 N N . GLU B 1 292 ? 50.176 46.779 -27.760 1.00 29.58 307 GLU B N 1
ATOM 4949 C CA . GLU B 1 292 ? 48.970 45.971 -27.975 1.00 29.39 307 GLU B CA 1
ATOM 4950 C C . GLU B 1 292 ? 48.855 44.876 -26.921 1.00 28.22 307 GLU B C 1
ATOM 4951 O O . GLU B 1 292 ? 47.755 44.567 -26.483 1.00 27.40 307 GLU B O 1
ATOM 4957 N N . ALA B 1 293 ? 49.986 44.299 -26.524 1.00 27.26 308 ALA B N 1
ATOM 4958 C CA . ALA B 1 293 ? 50.017 43.214 -25.527 1.00 26.92 308 ALA B CA 1
ATOM 4959 C C . ALA B 1 293 ? 49.644 43.708 -24.122 1.00 26.15 308 ALA B C 1
ATOM 4960 O O . ALA B 1 293 ? 48.990 43.006 -23.353 1.00 25.49 308 ALA B O 1
ATOM 4962 N N . PHE B 1 294 ? 50.097 44.907 -23.783 1.00 25.52 309 PHE B N 1
ATOM 4963 C CA . PHE B 1 294 ? 49.705 45.557 -22.542 1.00 25.91 309 PHE B CA 1
ATOM 4964 C C . PHE B 1 294 ? 48.212 45.922 -22.555 1.00 25.85 309 PHE B C 1
ATOM 4965 O O . PHE B 1 294 ? 47.528 45.783 -21.548 1.00 25.85 309 PHE B O 1
ATOM 4981 N N . GLU B 1 296 ? 45.828 44.359 -24.288 1.00 26.86 311 GLU B N 1
ATOM 4982 C CA . GLU B 1 296 ? 45.140 43.084 -24.147 1.00 26.92 311 GLU B CA 1
ATOM 4983 C C . GLU B 1 296 ? 45.104 42.626 -22.679 1.00 26.64 311 GLU B C 1
ATOM 4984 O O . GLU B 1 296 ? 44.087 42.134 -22.203 1.00 25.53 311 GLU B O 1
ATOM 4990 N N . LYS B 1 297 ? 46.204 42.808 -21.954 1.00 26.18 312 LYS B N 1
ATOM 4991 C CA . LYS B 1 297 ? 46.232 42.542 -20.515 1.00 26.55 312 LYS B CA 1
ATOM 4992 C C . LYS B 1 297 ? 45.316 43.474 -19.723 1.00 26.41 312 LYS B C 1
ATOM 4993 O O . LYS B 1 297 ? 44.570 43.033 -18.849 1.00 26.81 312 LYS B O 1
ATOM 4999 N N . ALA B 1 298 ? 45.375 44.757 -20.047 1.00 26.27 313 ALA B N 1
ATOM 5000 C CA . ALA B 1 298 ? 44.582 45.790 -19.382 1.00 26.61 313 ALA B CA 1
ATOM 5001 C C . ALA B 1 298 ? 43.069 45.523 -19.343 1.00 26.48 313 ALA B C 1
ATOM 5002 O O . ALA B 1 298 ? 42.407 45.968 -18.410 1.00 26.07 313 ALA B O 1
ATOM 5004 N N . LYS B 1 299 ? 42.538 44.797 -20.331 1.00 27.51 314 LYS B N 1
ATOM 5005 C CA . LYS B 1 299 ? 41.109 44.419 -20.365 1.00 28.41 314 LYS B CA 1
ATOM 5006 C C . LYS B 1 299 ? 40.671 43.672 -19.107 1.00 28.23 314 LYS B C 1
ATOM 5007 O O . LYS B 1 299 ? 39.517 43.775 -18.690 1.00 28.45 314 LYS B O 1
ATOM 5013 N N . GLN B 1 300 ? 41.572 42.880 -18.532 1.00 28.41 315 GLN B N 1
ATOM 5014 C CA . GLN B 1 300 ? 41.240 42.080 -17.361 1.00 28.08 315 GLN B CA 1
ATOM 5015 C C . GLN B 1 300 ? 40.905 42.934 -16.143 1.00 27.75 315 GLN B C 1
ATOM 5016 O O . GLN B 1 300 ? 40.087 42.541 -15.312 1.00 28.17 315 GLN B O 1
ATOM 5022 N N . ALA B 1 301 ? 41.531 44.103 -16.034 1.00 26.97 316 ALA B N 1
ATOM 5023 C CA . ALA B 1 301 ? 41.238 45.034 -14.950 1.00 26.35 316 ALA B CA 1
ATOM 5024 C C . ALA B 1 301 ? 39.816 45.604 -15.067 1.00 25.80 316 ALA B C 1
ATOM 5025 O O . ALA B 1 301 ? 39.147 45.823 -14.057 1.00 24.83 316 ALA B O 1
ATOM 5027 N N . TYR B 1 302 ? 39.372 45.852 -16.301 1.00 25.12 317 TYR B N 1
ATOM 5028 C CA . TYR B 1 302 ? 38.013 46.342 -16.554 1.00 25.30 317 TYR B CA 1
ATOM 5029 C C . TYR B 1 302 ? 36.995 45.293 -16.097 1.00 25.96 317 TYR B C 1
ATOM 5030 O O . TYR B 1 302 ? 36.030 45.620 -15.417 1.00 26.06 317 TYR B O 1
ATOM 5039 N N . LYS B 1 303 ? 37.237 44.032 -16.462 1.00 26.74 318 LYS B N 1
ATOM 5040 C CA . LYS B 1 303 ? 36.386 42.916 -16.048 1.00 27.78 318 LYS B CA 1
ATOM 5041 C C . LYS B 1 303 ? 36.355 42.725 -14.543 1.00 28.47 318 LYS B C 1
ATOM 5042 O O . LYS B 1 303 ? 35.274 42.583 -13.955 1.00 28.83 318 LYS B O 1
ATOM 5048 N N . ASN B 1 304 ? 37.524 42.755 -13.906 1.00 28.57 319 ASN B N 1
ATOM 5049 C CA . ASN B 1 304 ? 37.614 42.537 -12.463 1.00 28.51 319 ASN B CA 1
ATOM 5050 C C . ASN B 1 304 ? 36.934 43.621 -11.636 1.00 28.12 319 ASN B C 1
ATOM 5051 O O . ASN B 1 304 ? 36.447 43.346 -10.542 1.00 27.80 319 ASN B O 1
ATOM 5056 N N . LEU B 1 305 ? 36.934 44.855 -12.130 1.00 27.29 320 LEU B N 1
ATOM 5057 C CA . LEU B 1 305 ? 36.293 45.951 -11.419 1.00 27.31 320 LEU B CA 1
ATOM 5058 C C . LEU B 1 305 ? 34.856 46.216 -11.895 1.00 27.53 320 LEU B C 1
ATOM 5059 O O . LEU B 1 305 ? 34.206 47.148 -11.403 1.00 27.53 320 LEU B O 1
ATOM 5064 N N . GLY B 1 306 ? 34.368 45.402 -12.830 1.00 27.51 321 GLY B N 1
ATOM 5065 C CA . GLY B 1 306 ? 33.013 45.543 -13.375 1.00 27.68 321 GLY B CA 1
ATOM 5066 C C . GLY B 1 306 ? 32.826 46.802 -14.211 1.00 28.03 321 GLY B C 1
ATOM 5067 O O . GLY B 1 306 ? 31.759 47.430 -14.159 1.00 28.16 321 GLY B O 1
ATOM 5068 N N . LEU B 1 307 ? 33.844 47.161 -15.001 1.00 27.59 322 LEU B N 1
ATOM 5069 C CA . LEU B 1 307 ? 33.838 48.428 -15.755 1.00 27.61 322 LEU B CA 1
ATOM 5070 C C . LEU B 1 307 ? 33.935 48.287 -17.289 1.00 27.72 322 LEU B C 1
ATOM 5071 O O . LEU B 1 307 ? 34.073 49.292 -17.979 1.00 27.55 322 LEU B O 1
ATOM 5076 N N . GLU B 1 308 ? 33.870 47.068 -17.828 1.00 28.61 323 GLU B N 1
ATOM 5077 C CA . GLU B 1 308 ? 33.974 46.879 -19.281 1.00 28.71 323 GLU B CA 1
ATOM 5078 C C . GLU B 1 308 ? 32.736 47.421 -19.977 1.00 28.75 323 GLU B C 1
ATOM 5079 O O . GLU B 1 308 ? 32.826 48.103 -21.011 1.00 28.82 323 GLU B O 1
ATOM 5085 N N . ASN B 1 309 ? 31.575 47.164 -19.398 1.00 28.91 324 ASN B N 1
ATOM 5086 C CA . ASN B 1 309 ? 30.340 47.716 -19.957 1.00 29.14 324 ASN B CA 1
ATOM 5087 C C . ASN B 1 309 ? 30.365 49.238 -19.964 1.00 28.65 324 ASN B C 1
ATOM 5088 O O . ASN B 1 309 ? 29.881 49.867 -20.908 1.00 29.04 324 ASN B O 1
ATOM 5093 N N . ALA B 1 310 ? 30.933 49.823 -18.909 1.00 27.83 325 ALA B N 1
ATOM 5094 C CA . ALA B 1 310 ? 31.099 51.267 -18.823 1.00 27.18 325 ALA B CA 1
ATOM 5095 C C . ALA B 1 310 ? 32.006 51.804 -19.952 1.00 26.97 325 ALA B C 1
ATOM 5096 O O . ALA B 1 310 ? 31.697 52.827 -20.578 1.00 26.45 325 ALA B O 1
ATOM 5098 N N . LEU B 1 311 ? 33.121 51.114 -20.222 1.00 26.43 326 LEU B N 1
ATOM 5099 C CA . LEU B 1 311 ? 33.984 51.479 -21.352 1.00 26.36 326 LEU B CA 1
ATOM 5100 C C . LEU B 1 311 ? 33.227 51.391 -22.676 1.00 26.47 326 LEU B C 1
ATOM 5101 O O . LEU B 1 311 ? 33.228 52.322 -23.475 1.00 25.66 326 LEU B O 1
ATOM 5106 N N . ASN B 1 312 ? 32.575 50.262 -22.901 1.00 27.17 327 ASN B N 1
ATOM 5107 C CA . ASN B 1 312 ? 31.838 50.055 -24.150 1.00 28.09 327 ASN B CA 1
ATOM 5108 C C . ASN B 1 312 ? 30.765 51.111 -24.423 1.00 28.81 327 ASN B C 1
ATOM 5109 O O . ASN B 1 312 ? 30.571 51.517 -25.569 1.00 28.87 327 ASN B O 1
ATOM 5114 N N . GLN B 1 313 ? 30.113 51.588 -23.370 1.00 29.64 328 GLN B N 1
ATOM 5115 C CA . GLN B 1 313 ? 29.028 52.543 -23.508 1.00 29.62 328 GLN B CA 1
ATOM 5116 C C . GLN B 1 313 ? 29.545 53.950 -23.836 1.00 29.95 328 GLN B C 1
ATOM 5117 O O . GLN B 1 313 ? 28.912 54.700 -24.597 1.00 30.40 328 GLN B O 1
ATOM 5123 N N . LEU B 1 314 ? 30.694 54.326 -23.282 1.00 29.65 329 LEU B N 1
ATOM 5124 C CA . LEU B 1 314 ? 31.300 55.610 -23.665 1.00 29.46 329 LEU B CA 1
ATOM 5125 C C . LEU B 1 314 ? 31.837 55.577 -25.102 1.00 29.33 329 LEU B C 1
ATOM 5126 O O . LEU B 1 314 ? 31.717 56.554 -25.819 1.00 28.51 329 LEU B O 1
ATOM 5131 N N . ILE B 1 315 ? 32.437 54.455 -25.500 1.00 30.17 330 ILE B N 1
ATOM 5132 C CA . ILE B 1 315 ? 32.945 54.273 -26.869 1.00 30.85 330 ILE B CA 1
ATOM 5133 C C . ILE B 1 315 ? 31.798 54.378 -27.868 1.00 32.19 330 ILE B C 1
ATOM 5134 O O . ILE B 1 315 ? 31.881 55.133 -28.841 1.00 32.63 330 ILE B O 1
ATOM 5139 N N . LYS B 1 316 ? 30.728 53.633 -27.592 1.00 33.61 331 LYS B N 1
ATOM 5140 C CA . LYS B 1 316 ? 29.484 53.666 -28.364 1.00 34.12 331 LYS B CA 1
ATOM 5141 C C . LYS B 1 316 ? 28.878 55.069 -28.498 1.00 34.59 331 LYS B C 1
ATOM 5142 O O . LYS B 1 316 ? 28.533 55.503 -29.594 1.00 35.07 331 LYS B O 1
ATOM 5148 N N . GLU B 1 317 ? 28.740 55.776 -27.385 1.00 34.80 332 GLU B N 1
ATOM 5149 C CA . GLU B 1 317 ? 28.112 57.088 -27.391 1.00 35.07 332 GLU B CA 1
ATOM 5150 C C . GLU B 1 317 ? 28.991 58.178 -28.007 1.00 35.91 332 GLU B C 1
ATOM 5151 O O . GLU B 1 317 ? 28.487 59.104 -28.648 1.00 35.51 332 GLU B O 1
ATOM 5157 N N . VAL B 1 318 ? 30.300 58.084 -27.809 1.00 36.81 333 VAL B N 1
ATOM 5158 C CA . VAL B 1 318 ? 31.221 59.057 -28.391 1.00 37.91 333 VAL B CA 1
ATOM 5159 C C . VAL B 1 318 ? 31.355 58.844 -29.915 1.00 39.12 333 VAL B C 1
ATOM 5160 O O . VAL B 1 318 ? 31.715 59.774 -30.645 1.00 39.18 333 VAL B O 1
ATOM 5164 N N . LYS B 1 319 ? 31.059 57.628 -30.382 1.00 40.29 334 LYS B N 1
ATOM 5165 C CA . LYS B 1 319 ? 30.905 57.366 -31.822 1.00 41.39 334 LYS B CA 1
ATOM 5166 C C . LYS B 1 319 ? 29.668 58.079 -32.357 1.00 42.15 334 LYS B C 1
ATOM 5167 O O . LYS B 1 319 ? 29.734 58.741 -33.395 1.00 43.10 334 LYS B O 1
ATOM 5173 N N . GLY B 1 320 ? 28.547 57.948 -31.647 1.00 42.74 335 GLY B N 1
ATOM 5174 C CA . GLY B 1 320 ? 27.292 58.610 -32.027 1.00 42.68 335 GLY B CA 1
ATOM 5175 C C . GLY B 1 320 ? 27.278 60.110 -31.775 1.00 43.26 335 GLY B C 1
ATOM 5176 O O . GLY B 1 320 ? 28.252 60.822 -32.053 1.00 43.67 335 GLY B O 1
ATOM 5177 N N . GLY C 1 6 ? 70.942 58.789 33.442 1.00 51.33 21 GLY C N 1
ATOM 5178 C CA . GLY C 1 6 ? 71.793 57.815 34.199 1.00 51.03 21 GLY C CA 1
ATOM 5179 C C . GLY C 1 6 ? 71.973 56.473 33.501 1.00 51.11 21 GLY C C 1
ATOM 5180 O O . GLY C 1 6 ? 72.944 55.755 33.771 1.00 51.53 21 GLY C O 1
ATOM 5181 N N . ALA C 1 7 ? 71.032 56.125 32.618 1.00 50.61 22 ALA C N 1
ATOM 5182 C CA . ALA C 1 7 ? 71.111 54.894 31.821 1.00 49.93 22 ALA C CA 1
ATOM 5183 C C . ALA C 1 7 ? 72.131 55.070 30.702 1.00 49.51 22 ALA C C 1
ATOM 5184 O O . ALA C 1 7 ? 72.111 56.083 29.995 1.00 49.87 22 ALA C O 1
ATOM 5186 N N . LYS C 1 8 ? 73.016 54.089 30.535 1.00 48.61 23 LYS C N 1
ATOM 5187 C CA . LYS C 1 8 ? 74.002 54.143 29.461 1.00 47.91 23 LYS C CA 1
ATOM 5188 C C . LYS C 1 8 ? 73.361 53.911 28.095 1.00 47.07 23 LYS C C 1
ATOM 5189 O O . LYS C 1 8 ? 73.761 54.530 27.115 1.00 47.38 23 LYS C O 1
ATOM 5195 N N . TYR C 1 9 ? 72.390 53.005 28.027 1.00 45.65 24 TYR C N 1
ATOM 5196 C CA . TYR C 1 9 ? 71.676 52.735 26.784 1.00 44.80 24 TYR C CA 1
ATOM 5197 C C . TYR C 1 9 ? 70.221 53.153 26.916 1.00 42.76 24 TYR C C 1
ATOM 5198 O O . TYR C 1 9 ? 69.577 52.856 27.920 1.00 42.49 24 TYR C O 1
ATOM 5207 N N . THR C 1 10 ? 69.716 53.847 25.900 1.00 40.42 25 THR C N 1
ATOM 5208 C CA . THR C 1 10 ? 68.308 54.217 25.845 1.00 38.72 25 THR C CA 1
ATOM 5209 C C . THR C 1 10 ? 67.702 53.770 24.524 1.00 36.90 25 THR C C 1
ATOM 5210 O O . THR C 1 10 ? 68.232 54.084 23.451 1.00 36.95 25 THR C O 1
ATOM 5214 N N . LEU C 1 11 ? 66.591 53.040 24.615 1.00 34.32 26 LEU C N 1
ATOM 5215 C CA . LEU C 1 11 ? 65.826 52.617 23.458 1.00 32.59 26 LEU C CA 1
ATOM 5216 C C . LEU C 1 11 ? 64.477 53.312 23.498 1.00 31.23 26 LEU C C 1
ATOM 5217 O O . LEU C 1 11 ? 63.779 53.239 24.507 1.00 31.45 26 LEU C O 1
ATOM 5222 N N . ARG C 1 12 ? 64.106 53.973 22.405 1.00 29.15 27 ARG C N 1
ATOM 5223 C CA . ARG C 1 12 ? 62.768 54.519 22.256 1.00 27.88 27 ARG C CA 1
ATOM 5224 C C . ARG C 1 12 ? 61.993 53.613 21.317 1.00 26.36 27 ARG C C 1
ATOM 5225 O O . ARG C 1 12 ? 62.340 53.487 20.156 1.00 25.92 27 ARG C O 1
ATOM 5233 N N . PHE C 1 13 ? 60.970 52.951 21.841 1.00 25.15 28 PHE C N 1
ATOM 5234 C CA . PHE C 1 13 ? 60.198 51.992 21.072 1.00 24.20 28 PHE C CA 1
ATOM 5235 C C . PHE C 1 13 ? 58.865 52.620 20.709 1.00 24.10 28 PHE C C 1
ATOM 5236 O O . PHE C 1 13 ? 58.203 53.181 21.579 1.00 24.81 28 PHE C O 1
ATOM 5244 N N . GLY C 1 14 ? 58.458 52.505 19.448 1.00 23.55 29 GLY C N 1
ATOM 5245 C CA . GLY C 1 14 ? 57.221 53.149 18.980 1.00 22.73 29 GLY C CA 1
ATOM 5246 C C . GLY C 1 14 ? 56.166 52.291 18.305 1.00 22.55 29 GLY C C 1
ATOM 5247 O O . GLY C 1 14 ? 56.336 51.077 18.098 1.00 21.91 29 GLY C O 1
ATOM 5248 N N A HIS C 1 15 ? 55.055 52.939 17.964 0.50 22.46 30 HIS C N 1
ATOM 5249 N N B HIS C 1 15 ? 55.059 52.941 17.956 0.50 22.37 30 HIS C N 1
ATOM 5250 C CA A HIS C 1 15 ? 53.919 52.300 17.285 0.50 22.33 30 HIS C CA 1
ATOM 5251 C CA B HIS C 1 15 ? 53.912 52.299 17.297 0.50 22.31 30 HIS C CA 1
ATOM 5252 C C A HIS C 1 15 ? 53.298 51.173 18.120 0.50 22.10 30 HIS C C 1
ATOM 5253 C C B HIS C 1 15 ? 53.299 51.171 18.124 0.50 22.07 30 HIS C C 1
ATOM 5254 O O A HIS C 1 15 ? 52.904 50.138 17.582 0.50 21.39 30 HIS C O 1
ATOM 5255 O O B HIS C 1 15 ? 52.907 50.135 17.586 0.50 21.37 30 HIS C O 1
ATOM 5268 N N . VAL C 1 16 ? 53.177 51.387 19.431 1.00 22.02 31 VAL C N 1
ATOM 5269 C CA . VAL C 1 16 ? 52.685 50.328 20.333 1.00 22.10 31 VAL C CA 1
ATOM 5270 C C . VAL C 1 16 ? 51.137 50.343 20.497 1.00 22.34 31 VAL C C 1
ATOM 5271 O O . VAL C 1 16 ? 50.588 49.787 21.450 1.00 22.16 31 VAL C O 1
ATOM 5275 N N . LEU C 1 17 ? 50.466 50.931 19.505 1.00 22.18 32 LEU C N 1
ATOM 5276 C CA . LEU C 1 17 ? 49.009 51.058 19.454 1.00 21.78 32 LEU C CA 1
ATOM 5277 C C . LEU C 1 17 ? 48.506 52.058 20.513 1.00 22.00 32 LEU C C 1
ATOM 5278 O O . LEU C 1 17 ? 49.273 52.922 20.970 1.00 22.18 32 LEU C O 1
ATOM 5283 N N . ALA C 1 18 ? 47.229 51.964 20.880 1.00 21.15 33 ALA C N 1
ATOM 5284 C CA . ALA C 1 18 ? 46.546 53.034 21.612 1.00 20.87 33 ALA C CA 1
ATOM 5285 C C . ALA C 1 18 ? 46.973 53.067 23.075 1.00 20.44 33 ALA C C 1
ATOM 5286 O O . ALA C 1 18 ? 47.273 52.017 23.654 1.00 19.89 33 ALA C O 1
ATOM 5288 N N . PRO C 1 19 ? 47.022 54.271 23.673 1.00 20.30 34 PRO C N 1
ATOM 5289 C CA . PRO C 1 19 ? 47.476 54.411 25.045 1.00 20.67 34 PRO C CA 1
ATOM 5290 C C . PRO C 1 19 ? 46.581 53.668 26.031 1.00 20.83 34 PRO C C 1
ATOM 5291 O O . PRO C 1 19 ? 45.355 53.749 25.945 1.00 21.65 34 PRO C O 1
ATOM 5295 N N . GLY C 1 20 ? 47.212 52.944 26.942 1.00 21.17 35 GLY C N 1
ATOM 5296 C CA . GLY C 1 20 ? 46.520 52.225 27.969 1.00 21.39 35 GLY C CA 1
ATOM 5297 C C . GLY C 1 20 ? 45.940 50.890 27.549 1.00 21.33 35 GLY C C 1
ATOM 5298 O O . GLY C 1 20 ? 45.351 50.208 28.379 1.00 22.00 35 GLY C O 1
ATOM 5299 N N . GLU C 1 21 ? 46.061 50.511 26.277 1.00 20.54 36 GLU C N 1
ATOM 5300 C CA . GLU C 1 21 ? 45.460 49.255 25.817 1.00 20.44 36 GLU C CA 1
ATOM 5301 C C . GLU C 1 21 ? 46.469 48.128 26.053 1.00 19.91 36 GLU C C 1
ATOM 5302 O O . GLU C 1 21 ? 47.603 48.392 26.449 1.00 19.42 36 GLU C O 1
ATOM 5308 N N . PRO C 1 22 ? 46.046 46.867 25.875 1.00 19.74 37 PRO C N 1
ATOM 5309 C CA . PRO C 1 22 ? 46.906 45.760 26.277 1.00 19.66 37 PRO C CA 1
ATOM 5310 C C . PRO C 1 22 ? 48.348 45.746 25.741 1.00 19.57 37 PRO C C 1
ATOM 5311 O O . PRO C 1 22 ? 49.255 45.383 26.482 1.00 19.76 37 PRO C O 1
ATOM 5315 N N . TYR C 1 23 ? 48.565 46.098 24.477 1.00 19.66 38 TYR C N 1
ATOM 5316 C CA . TYR C 1 23 ? 49.945 46.157 23.966 1.00 19.76 38 TYR C CA 1
ATOM 5317 C C . TYR C 1 23 ? 50.758 47.180 24.740 1.00 20.42 38 TYR C C 1
ATOM 5318 O O . TYR C 1 23 ? 51.860 46.890 25.195 1.00 20.05 38 TYR C O 1
ATOM 5327 N N . HIS C 1 24 ? 50.222 48.390 24.899 1.00 21.02 39 HIS C N 1
ATOM 5328 C CA . HIS C 1 24 ? 50.944 49.431 25.624 1.00 21.44 39 HIS C CA 1
ATOM 5329 C C . HIS C 1 24 ? 51.303 48.899 27.018 1.00 21.83 39 HIS C C 1
ATOM 5330 O O . HIS C 1 24 ? 52.458 48.967 27.444 1.00 21.61 39 HIS C O 1
ATOM 5337 N N . GLN C 1 25 ? 50.339 48.303 27.698 1.00 22.30 40 GLN C N 1
ATOM 5338 C CA . GLN C 1 25 ? 50.585 47.712 29.017 1.00 23.12 40 GLN C CA 1
ATOM 5339 C C . GLN C 1 25 ? 51.704 46.684 29.022 1.00 22.96 40 GLN C C 1
ATOM 5340 O O . GLN C 1 25 ? 52.522 46.653 29.939 1.00 23.44 40 GLN C O 1
ATOM 5346 N N . ALA C 1 26 ? 51.725 45.828 28.011 1.00 23.10 41 ALA C N 1
ATOM 5347 C CA . ALA C 1 26 ? 52.713 44.769 27.920 1.00 22.62 41 ALA C CA 1
ATOM 5348 C C . ALA C 1 26 ? 54.101 45.333 27.623 1.00 22.95 41 ALA C C 1
ATOM 5349 O O . ALA C 1 26 ? 55.097 44.836 28.148 1.00 23.51 41 ALA C O 1
ATOM 5351 N N . PHE C 1 27 ? 54.178 46.358 26.779 1.00 23.23 42 PHE C N 1
ATOM 5352 C CA . PHE C 1 27 ? 55.464 47.027 26.518 1.00 24.07 42 PHE C CA 1
ATOM 5353 C C . PHE C 1 27 ? 56.015 47.708 27.767 1.00 24.52 42 PHE C C 1
ATOM 5354 O O . PHE C 1 27 ? 57.232 47.718 27.990 1.00 23.99 42 PHE C O 1
ATOM 5362 N N . LEU C 1 28 ? 55.128 48.300 28.569 1.00 25.44 43 LEU C N 1
ATOM 5363 C CA . LEU C 1 28 ? 55.539 48.914 29.838 1.00 26.12 43 LEU C CA 1
ATOM 5364 C C . LEU C 1 28 ? 56.089 47.891 30.842 1.00 26.82 43 LEU C C 1
ATOM 5365 O O . LEU C 1 28 ? 57.054 48.180 31.548 1.00 27.39 43 LEU C O 1
ATOM 5370 N N . LYS C 1 29 ? 55.473 46.716 30.910 1.00 27.32 44 LYS C N 1
ATOM 5371 C CA . LYS C 1 29 ? 55.971 45.614 31.734 1.00 28.35 44 LYS C CA 1
ATOM 5372 C C . LYS C 1 29 ? 57.334 45.176 31.250 1.00 28.63 44 LYS C C 1
ATOM 5373 O O . LYS C 1 29 ? 58.245 44.991 32.048 1.00 29.20 44 LYS C O 1
ATOM 5379 N N . TRP C 1 30 ? 57.450 44.970 29.942 1.00 28.62 45 TRP C N 1
ATOM 5380 C CA . TRP C 1 30 ? 58.718 44.609 29.318 1.00 28.83 45 TRP C CA 1
ATOM 5381 C C . TRP C 1 30 ? 59.806 45.647 29.646 1.00 29.21 45 TRP C C 1
ATOM 5382 O O . TRP C 1 30 ? 60.892 45.284 30.107 1.00 29.12 45 TRP C O 1
ATOM 5393 N N . ALA C 1 31 ? 59.498 46.928 29.434 1.00 29.53 46 ALA C N 1
ATOM 5394 C CA . ALA C 1 31 ? 60.435 48.015 29.708 1.00 30.20 46 ALA C CA 1
ATOM 5395 C C . ALA C 1 31 ? 60.903 47.996 31.164 1.00 31.08 46 ALA C C 1
ATOM 5396 O O . ALA C 1 31 ? 62.081 48.209 31.448 1.00 31.18 46 ALA C O 1
ATOM 5398 N N . LYS C 1 32 ? 59.975 47.737 32.083 1.00 31.81 47 LYS C N 1
ATOM 5399 C CA . LYS C 1 32 ? 60.312 47.669 33.497 1.00 32.49 47 LYS C CA 1
ATOM 5400 C C . LYS C 1 32 ? 61.129 46.411 33.857 1.00 32.44 47 LYS C C 1
ATOM 5401 O O . LYS C 1 32 ? 62.024 46.480 34.694 1.00 32.75 47 LYS C O 1
ATOM 5407 N N . ALA C 1 33 ? 60.854 45.274 33.227 1.00 32.60 48 ALA C N 1
ATOM 5408 C CA . ALA C 1 33 ? 61.653 44.073 33.473 1.00 32.80 48 ALA C CA 1
ATOM 5409 C C . ALA C 1 33 ? 63.097 44.280 33.003 1.00 33.13 48 ALA C C 1
ATOM 5410 O O . ALA C 1 33 ? 64.036 43.991 33.737 1.00 32.78 48 ALA C O 1
ATOM 5412 N N . VAL C 1 34 ? 63.273 44.812 31.798 1.00 33.54 49 VAL C N 1
ATOM 5413 C CA . VAL C 1 34 ? 64.611 45.061 31.269 1.00 34.11 49 VAL C CA 1
ATOM 5414 C C . VAL C 1 34 ? 65.388 46.031 32.166 1.00 34.61 49 VAL C C 1
ATOM 5415 O O . VAL C 1 34 ? 66.553 45.778 32.489 1.00 34.46 49 VAL C O 1
ATOM 5419 N N . GLU C 1 35 ? 64.743 47.123 32.572 1.00 35.39 50 GLU C N 1
ATOM 5420 C CA . GLU C 1 35 ? 65.373 48.124 33.445 1.00 36.30 50 GLU C CA 1
ATOM 5421 C C . GLU C 1 35 ? 65.838 47.543 34.795 1.00 36.78 50 GLU C C 1
ATOM 5422 O O . GLU C 1 35 ? 66.891 47.912 35.314 1.00 37.00 50 GLU C O 1
ATOM 5428 N N . GLU C 1 36 ? 65.043 46.637 35.347 1.00 37.14 51 GLU C N 1
ATOM 5429 C CA A GLU C 1 36 ? 65.391 46.008 36.616 0.50 37.39 51 GLU C CA 1
ATOM 5430 C CA B GLU C 1 36 ? 65.347 45.963 36.604 0.50 37.33 51 GLU C CA 1
ATOM 5431 C C . GLU C 1 36 ? 66.539 45.015 36.445 1.00 37.48 51 GLU C C 1
ATOM 5432 O O . GLU C 1 36 ? 67.447 44.988 37.266 1.00 37.48 51 GLU C O 1
ATOM 5443 N N . LYS C 1 37 ? 66.515 44.229 35.375 1.00 37.65 52 LYS C N 1
ATOM 5444 C CA . LYS C 1 37 ? 67.530 43.206 35.146 1.00 38.13 52 LYS C CA 1
ATOM 5445 C C . LYS C 1 37 ? 68.869 43.772 34.658 1.00 38.46 52 LYS C C 1
ATOM 5446 O O . LYS C 1 37 ? 69.893 43.105 34.770 1.00 38.18 52 LYS C O 1
ATOM 5452 N N . THR C 1 38 ? 68.858 44.982 34.105 1.00 38.72 53 THR C N 1
ATOM 5453 C CA . THR C 1 38 ? 70.081 45.644 33.670 1.00 39.03 53 THR C CA 1
ATOM 5454 C C . THR C 1 38 ? 70.568 46.676 34.701 1.00 39.59 53 THR C C 1
ATOM 5455 O O . THR C 1 38 ? 71.458 47.485 34.407 1.00 39.54 53 THR C O 1
ATOM 5459 N N . ASN C 1 39 ? 69.981 46.645 35.899 1.00 40.17 54 ASN C N 1
ATOM 5460 C CA . ASN C 1 39 ? 70.269 47.612 36.965 1.00 40.35 54 ASN C CA 1
ATOM 5461 C C . ASN C 1 39 ? 70.265 49.064 36.475 1.00 40.60 54 ASN C C 1
ATOM 5462 O O . ASN C 1 39 ? 71.143 49.853 36.826 1.00 40.71 54 ASN C O 1
ATOM 5467 N N . GLY C 1 40 ? 69.272 49.402 35.649 1.00 40.32 55 GLY C N 1
ATOM 5468 C CA . GLY C 1 40 ? 69.098 50.763 35.136 1.00 40.13 55 GLY C CA 1
ATOM 5469 C C . GLY C 1 40 ? 69.991 51.177 33.972 1.00 39.98 55 GLY C C 1
ATOM 5470 O O . GLY C 1 40 ? 69.901 52.310 33.487 1.00 39.96 55 GLY C O 1
ATOM 5471 N N . ASP C 1 41 ? 70.852 50.274 33.511 1.00 39.87 56 ASP C N 1
ATOM 5472 C CA . ASP C 1 41 ? 71.736 50.578 32.376 1.00 39.87 56 ASP C CA 1
ATOM 5473 C C . ASP C 1 41 ? 71.022 50.731 31.036 1.00 39.09 56 ASP C C 1
ATOM 5474 O O . ASP C 1 41 ? 71.501 51.454 30.171 1.00 38.27 56 ASP C O 1
ATOM 5479 N N . VAL C 1 42 ? 69.910 50.012 30.873 1.00 38.57 57 VAL C N 1
ATOM 5480 C CA . VAL C 1 42 ? 69.104 50.034 29.654 1.00 38.05 57 VAL C CA 1
ATOM 5481 C C . VAL C 1 42 ? 67.724 50.578 30.010 1.00 37.69 57 VAL C C 1
ATOM 5482 O O . VAL C 1 42 ? 66.948 49.919 30.702 1.00 37.58 57 VAL C O 1
ATOM 5486 N N . ARG C 1 43 ? 67.456 51.799 29.554 1.00 36.93 58 ARG C N 1
ATOM 5487 C CA . ARG C 1 43 ? 66.186 52.477 29.771 1.00 36.55 58 ARG C CA 1
ATOM 5488 C C . ARG C 1 43 ? 65.367 52.350 28.492 1.00 35.44 58 ARG C C 1
ATOM 5489 O O . ARG C 1 43 ? 65.841 52.705 27.416 1.00 34.80 58 ARG C O 1
ATOM 5497 N N . ILE C 1 44 ? 64.153 51.826 28.610 1.00 34.25 59 ILE C N 1
ATOM 5498 C CA . ILE C 1 44 ? 63.258 51.696 27.465 1.00 33.86 59 ILE C CA 1
ATOM 5499 C C . ILE C 1 44 ? 62.080 52.650 27.638 1.00 33.51 59 ILE C C 1
ATOM 5500 O O . ILE C 1 44 ? 61.362 52.592 28.642 1.00 32.91 59 ILE C O 1
ATOM 5505 N N . GLU C 1 45 ? 61.916 53.547 26.665 1.00 32.99 60 GLU C N 1
ATOM 5506 C CA . GLU C 1 45 ? 60.819 54.508 26.647 1.00 32.64 60 GLU C CA 1
ATOM 5507 C C . GLU C 1 45 ? 59.805 54.145 25.537 1.00 31.48 60 GLU C C 1
ATOM 5508 O O . GLU C 1 45 ? 60.173 53.989 24.380 1.00 30.32 60 GLU C O 1
ATOM 5514 N N . VAL C 1 46 ? 58.532 54.009 25.920 1.00 30.77 61 VAL C N 1
ATOM 5515 C CA . VAL C 1 46 ? 57.484 53.474 25.050 1.00 30.45 61 VAL C CA 1
ATOM 5516 C C . VAL C 1 46 ? 56.539 54.584 24.587 1.00 30.33 61 VAL C C 1
ATOM 5517 O O . VAL C 1 46 ? 56.030 55.356 25.405 1.00 29.67 61 VAL C O 1
ATOM 5521 N N . PHE C 1 47 ? 56.324 54.643 23.269 1.00 30.23 62 PHE C N 1
ATOM 5522 C CA . PHE C 1 47 ? 55.472 55.633 22.630 1.00 30.91 62 PHE C CA 1
ATOM 5523 C C . PHE C 1 47 ? 54.266 54.959 21.956 1.00 31.62 62 PHE C C 1
ATOM 5524 O O . PHE C 1 47 ? 54.433 54.170 21.022 1.00 30.77 62 PHE C O 1
ATOM 5532 N N . PRO C 1 48 ? 53.042 55.245 22.447 1.00 33.06 63 PRO C N 1
ATOM 5533 C CA . PRO C 1 48 ? 51.827 54.783 21.766 1.00 34.53 63 PRO C CA 1
ATOM 5534 C C . PRO C 1 48 ? 51.735 55.258 20.305 1.00 35.77 63 PRO C C 1
ATOM 5535 O O . PRO C 1 48 ? 52.425 56.195 19.913 1.00 35.22 63 PRO C O 1
ATOM 5539 N N . SER C 1 49 ? 50.899 54.607 19.506 1.00 37.61 64 SER C N 1
ATOM 5540 C CA . SER C 1 49 ? 50.724 55.011 18.113 1.00 39.83 64 SER C CA 1
ATOM 5541 C C . SER C 1 49 ? 49.979 56.338 18.033 1.00 42.19 64 SER C C 1
ATOM 5542 O O . SER C 1 49 ? 49.071 56.590 18.835 1.00 41.94 64 SER C O 1
ATOM 5545 N N . SER C 1 50 ? 50.376 57.182 17.072 1.00 45.19 65 SER C N 1
ATOM 5546 C CA . SER C 1 50 ? 49.681 58.454 16.806 1.00 47.70 65 SER C CA 1
ATOM 5547 C C . SER C 1 50 ? 48.335 58.201 16.128 1.00 49.81 65 SER C C 1
ATOM 5548 O O . SER C 1 50 ? 48.180 57.235 15.376 1.00 50.13 65 SER C O 1
ATOM 5551 N N . GLN C 1 51 ? 47.369 59.083 16.376 1.00 52.44 66 GLN C N 1
ATOM 5552 C CA . GLN C 1 51 ? 45.995 58.884 15.866 1.00 54.19 66 GLN C CA 1
ATOM 5553 C C . GLN C 1 51 ? 45.813 59.009 14.331 1.00 55.79 66 GLN C C 1
ATOM 5554 O O . GLN C 1 51 ? 44.725 58.681 13.822 1.00 56.22 66 GLN C O 1
ATOM 5560 N N . LEU C 1 52 ? 46.854 59.461 13.608 1.00 57.25 67 LEU C N 1
ATOM 5561 C CA . LEU C 1 52 ? 46.775 59.667 12.144 1.00 58.16 67 LEU C CA 1
ATOM 5562 C C . LEU C 1 52 ? 48.112 59.831 11.401 1.00 59.11 67 LEU C C 1
ATOM 5563 O O . LEU C 1 52 ? 48.295 59.248 10.326 1.00 59.14 67 LEU C O 1
ATOM 5568 N N . GLY C 1 53 ? 49.022 60.638 11.961 1.00 59.98 68 GLY C N 1
ATOM 5569 C CA . GLY C 1 53 ? 50.246 61.073 11.270 1.00 60.54 68 GLY C CA 1
ATOM 5570 C C . GLY C 1 53 ? 51.081 59.947 10.685 1.00 61.23 68 GLY C C 1
ATOM 5571 O O . GLY C 1 53 ? 51.194 58.874 11.281 1.00 61.08 68 GLY C O 1
ATOM 5572 N N . VAL C 1 54 ? 51.660 60.191 9.509 1.00 62.14 69 VAL C N 1
ATOM 5573 C CA . VAL C 1 54 ? 52.503 59.191 8.844 1.00 62.69 69 VAL C CA 1
ATOM 5574 C C . VAL C 1 54 ? 53.960 59.324 9.283 1.00 63.22 69 VAL C C 1
ATOM 5575 O O . VAL C 1 54 ? 54.575 60.387 9.128 1.00 63.21 69 VAL C O 1
ATOM 5579 N N . GLU C 1 55 ? 54.489 58.237 9.847 1.00 63.81 70 GLU C N 1
ATOM 5580 C CA . GLU C 1 55 ? 55.916 58.110 10.153 1.00 64.13 70 GLU C CA 1
ATOM 5581 C C . GLU C 1 55 ? 56.613 57.485 8.924 1.00 64.37 70 GLU C C 1
ATOM 5582 O O . GLU C 1 55 ? 56.572 58.074 7.838 1.00 64.41 70 GLU C O 1
ATOM 5588 N N . GLU C 1 56 ? 57.210 56.297 9.078 1.00 64.78 71 GLU C N 1
ATOM 5589 C CA . GLU C 1 56 ? 57.954 55.606 7.999 1.00 64.65 71 GLU C CA 1
ATOM 5590 C C . GLU C 1 56 ? 59.202 56.418 7.607 1.00 65.10 71 GLU C C 1
ATOM 5591 O O . GLU C 1 56 ? 59.247 57.613 7.879 1.00 65.21 71 GLU C O 1
ATOM 5597 N N A ASP C 1 57 ? 60.205 55.800 6.983 0.50 65.33 72 ASP C N 1
ATOM 5598 N N B ASP C 1 57 ? 60.210 55.801 6.987 0.50 65.40 72 ASP C N 1
ATOM 5599 C CA A ASP C 1 57 ? 60.222 54.374 6.632 0.50 65.43 72 ASP C CA 1
ATOM 5600 C CA B ASP C 1 57 ? 60.228 54.383 6.614 0.50 65.56 72 ASP C CA 1
ATOM 5601 C C A ASP C 1 57 ? 61.153 53.622 7.584 0.50 65.68 72 ASP C C 1
ATOM 5602 C C B ASP C 1 57 ? 61.160 53.629 7.571 0.50 65.75 72 ASP C C 1
ATOM 5603 O O A ASP C 1 57 ? 61.548 54.150 8.629 0.50 65.92 72 ASP C O 1
ATOM 5604 O O B ASP C 1 57 ? 61.562 54.164 8.610 0.50 65.99 72 ASP C O 1
ATOM 5613 N N . ILE C 1 58 ? 61.497 52.389 7.218 1.00 65.93 73 ILE C N 1
ATOM 5614 C CA . ILE C 1 58 ? 62.465 51.567 7.970 1.00 65.85 73 ILE C CA 1
ATOM 5615 C C . ILE C 1 58 ? 63.924 52.040 7.856 1.00 65.99 73 ILE C C 1
ATOM 5616 O O . ILE C 1 58 ? 64.788 51.268 7.450 1.00 66.11 73 ILE C O 1
ATOM 5621 N N . ILE C 1 59 ? 64.217 53.291 8.193 1.00 66.21 74 ILE C N 1
ATOM 5622 C CA . ILE C 1 59 ? 65.618 53.693 8.349 1.00 66.63 74 ILE C CA 1
ATOM 5623 C C . ILE C 1 59 ? 65.827 54.956 9.176 1.00 67.00 74 ILE C C 1
ATOM 5624 O O . ILE C 1 59 ? 66.354 55.960 8.697 1.00 67.37 74 ILE C O 1
ATOM 5629 N N . GLU C 1 60 ? 65.409 54.866 10.435 1.00 67.33 75 GLU C N 1
ATOM 5630 C CA . GLU C 1 60 ? 66.051 55.590 11.530 1.00 67.50 75 GLU C CA 1
ATOM 5631 C C . GLU C 1 60 ? 67.158 54.643 12.023 1.00 67.52 75 GLU C C 1
ATOM 5632 O O . GLU C 1 60 ? 67.397 54.510 13.221 1.00 67.81 75 GLU C O 1
ATOM 5638 N N . GLN C 1 61 ? 67.830 53.996 11.072 1.00 67.55 76 GLN C N 1
ATOM 5639 C CA . GLN C 1 61 ? 68.601 52.777 11.320 1.00 67.51 76 GLN C CA 1
ATOM 5640 C C . GLN C 1 61 ? 69.673 52.633 10.240 1.00 67.65 76 GLN C C 1
ATOM 5641 O O . GLN C 1 61 ? 69.687 53.388 9.266 1.00 67.71 76 GLN C O 1
ATOM 5647 N N . GLY C 1 65 ? 71.931 53.360 12.337 1.00 39.42 80 GLY C N 1
ATOM 5648 C CA . GLY C 1 65 ? 71.610 52.579 13.525 1.00 38.88 80 GLY C CA 1
ATOM 5649 C C . GLY C 1 65 ? 71.193 53.448 14.693 1.00 38.90 80 GLY C C 1
ATOM 5650 O O . GLY C 1 65 ? 71.884 53.496 15.709 1.00 39.49 80 GLY C O 1
ATOM 5651 N N . ALA C 1 66 ? 70.064 54.141 14.541 1.00 38.42 81 ALA C N 1
ATOM 5652 C CA . ALA C 1 66 ? 69.500 54.980 15.607 1.00 37.82 81 ALA C CA 1
ATOM 5653 C C . ALA C 1 66 ? 68.885 54.078 16.661 1.00 37.36 81 ALA C C 1
ATOM 5654 O O . ALA C 1 66 ? 68.428 52.978 16.344 1.00 38.15 81 ALA C O 1
ATOM 5656 N N . PRO C 1 67 ? 68.850 54.544 17.917 1.00 36.40 82 PRO C N 1
ATOM 5657 C CA . PRO C 1 67 ? 68.372 53.696 19.005 1.00 35.06 82 PRO C CA 1
ATOM 5658 C C . PRO C 1 67 ? 66.835 53.720 19.077 1.00 33.99 82 PRO C C 1
ATOM 5659 O O . PRO C 1 67 ? 66.271 54.243 20.059 1.00 34.44 82 PRO C O 1
ATOM 5663 N N . VAL C 1 68 ? 66.192 53.167 18.037 1.00 32.63 83 VAL C N 1
ATOM 5664 C CA A VAL C 1 68 ? 64.732 53.151 17.929 0.50 31.87 83 VAL C CA 1
ATOM 5665 C CA B VAL C 1 68 ? 64.727 53.149 17.920 0.50 31.86 83 VAL C CA 1
ATOM 5666 C C . VAL C 1 68 ? 64.196 51.750 17.603 1.00 31.29 83 VAL C C 1
ATOM 5667 O O . VAL C 1 68 ? 64.839 50.976 16.888 1.00 31.55 83 VAL C O 1
ATOM 5674 N N . GLY C 1 69 ? 63.017 51.439 18.136 1.00 29.33 84 GLY C N 1
ATOM 5675 C CA . GLY C 1 69 ? 62.347 50.168 17.896 1.00 28.16 84 GLY C CA 1
ATOM 5676 C C . GLY C 1 69 ? 60.926 50.429 17.427 1.00 25.71 84 GLY C C 1
ATOM 5677 O O . GLY C 1 69 ? 60.379 51.502 17.660 1.00 25.07 84 GLY C O 1
ATOM 5678 N N . TRP C 1 70 ? 60.340 49.448 16.751 1.00 24.20 85 TRP C N 1
ATOM 5679 C CA A TRP C 1 70 ? 59.023 49.612 16.151 0.50 22.73 85 TRP C CA 1
ATOM 5680 C CA B TRP C 1 70 ? 59.024 49.600 16.138 0.50 24.10 85 TRP C CA 1
ATOM 5681 C C . TRP C 1 70 ? 58.240 48.312 16.225 1.00 22.74 85 TRP C C 1
ATOM 5682 O O . TRP C 1 70 ? 58.795 47.234 16.011 1.00 21.16 85 TRP C O 1
ATOM 5703 N N . ASN C 1 71 ? 56.949 48.439 16.536 1.00 21.50 86 ASN C N 1
ATOM 5704 C CA . ASN C 1 71 ? 55.991 47.339 16.478 1.00 21.40 86 ASN C CA 1
ATOM 5705 C C . ASN C 1 71 ? 55.420 47.292 15.055 1.00 21.16 86 ASN C C 1
ATOM 5706 O O . ASN C 1 71 ? 54.663 48.174 14.655 1.00 20.49 86 ASN C O 1
ATOM 5711 N N . THR C 1 72 ? 55.829 46.290 14.278 1.00 21.16 87 THR C N 1
ATOM 5712 C CA . THR C 1 72 ? 55.474 46.217 12.860 1.00 20.52 87 THR C CA 1
ATOM 5713 C C . THR C 1 72 ? 54.977 44.823 12.561 1.00 20.10 87 THR C C 1
ATOM 5714 O O . THR C 1 72 ? 54.542 44.113 13.468 1.00 20.05 87 THR C O 1
ATOM 5718 N N . ASP C 1 73 ? 54.978 44.432 11.296 1.00 20.02 88 ASP C N 1
ATOM 5719 C CA . ASP C 1 73 ? 54.507 43.100 10.930 1.00 20.05 88 ASP C CA 1
ATOM 5720 C C . ASP C 1 73 ? 55.290 42.525 9.756 1.00 19.16 88 ASP C C 1
ATOM 5721 O O . ASP C 1 73 ? 56.122 43.196 9.184 1.00 17.83 88 ASP C O 1
ATOM 5726 N N . SER C 1 74 ? 55.013 41.279 9.381 1.00 19.58 89 SER C N 1
ATOM 5727 C CA . SER C 1 74 ? 55.761 40.673 8.279 1.00 19.56 89 SER C CA 1
ATOM 5728 C C . SER C 1 74 ? 55.281 41.133 6.895 1.00 19.84 89 SER C C 1
ATOM 5729 O O . SER C 1 74 ? 55.978 40.934 5.917 1.00 19.66 89 SER C O 1
ATOM 5732 N N . ALA C 1 75 ? 54.100 41.744 6.799 1.00 19.76 90 ALA C N 1
ATOM 5733 C CA . ALA C 1 75 ? 53.681 42.335 5.521 1.00 20.56 90 ALA C CA 1
ATOM 5734 C C . ALA C 1 75 ? 54.661 43.451 5.131 1.00 20.75 90 ALA C C 1
ATOM 5735 O O . ALA C 1 75 ? 54.910 43.668 3.962 1.00 20.75 90 ALA C O 1
ATOM 5737 N N . ARG C 1 76 ? 55.200 44.148 6.129 1.00 21.88 91 ARG C N 1
ATOM 5738 C CA . ARG C 1 76 ? 56.190 45.209 5.935 1.00 22.36 91 ARG C CA 1
ATOM 5739 C C . ARG C 1 76 ? 57.605 44.647 5.775 1.00 22.42 91 ARG C C 1
ATOM 5740 O O . ARG C 1 76 ? 58.371 45.109 4.922 1.00 22.81 91 ARG C O 1
ATOM 5748 N N . LEU C 1 77 ? 57.972 43.688 6.617 1.00 21.80 92 LEU C N 1
ATOM 5749 C CA . LEU C 1 77 ? 59.312 43.098 6.540 1.00 21.37 92 LEU C CA 1
ATOM 5750 C C . LEU C 1 77 ? 59.461 42.287 5.257 1.00 21.47 92 LEU C C 1
ATOM 5751 O O . LEU C 1 77 ? 60.560 42.187 4.707 1.00 21.69 92 LEU C O 1
ATOM 5756 N N . GLY C 1 78 ? 58.356 41.717 4.782 1.00 21.11 93 GLY C N 1
ATOM 5757 C CA . GLY C 1 78 ? 58.307 41.052 3.497 1.00 21.83 93 GLY C CA 1
ATOM 5758 C C . GLY C 1 78 ? 58.594 41.909 2.272 1.00 22.17 93 GLY C C 1
ATOM 5759 O O . GLY C 1 78 ? 58.804 41.390 1.182 1.00 21.40 93 GLY C O 1
ATOM 5776 N N . TYR C 1 80 ? 61.225 43.675 2.233 1.00 22.78 95 TYR C N 1
ATOM 5777 C CA . TYR C 1 80 ? 62.685 43.605 2.203 1.00 22.93 95 TYR C CA 1
ATOM 5778 C C . TYR C 1 80 ? 63.119 42.174 1.926 1.00 22.71 95 TYR C C 1
ATOM 5779 O O . TYR C 1 80 ? 63.750 41.920 0.896 1.00 22.56 95 TYR C O 1
ATOM 5788 N N . VAL C 1 81 ? 62.746 41.250 2.817 1.00 22.35 96 VAL C N 1
ATOM 5789 C CA . VAL C 1 81 ? 63.021 39.832 2.626 1.00 22.42 96 VAL C CA 1
ATOM 5790 C C . VAL C 1 81 ? 61.697 39.159 2.276 1.00 22.98 96 VAL C C 1
ATOM 5791 O O . VAL C 1 81 ? 60.921 38.821 3.157 1.00 22.16 96 VAL C O 1
ATOM 5795 N N . LYS C 1 82 ? 61.461 38.956 0.977 1.00 23.19 97 LYS C N 1
ATOM 5796 C CA . LYS C 1 82 ? 60.176 38.483 0.462 1.00 23.43 97 LYS C CA 1
ATOM 5797 C C . LYS C 1 82 ? 59.543 37.343 1.251 1.00 23.38 97 LYS C C 1
ATOM 5798 O O . LYS C 1 82 ? 58.345 37.370 1.544 1.00 21.52 97 LYS C O 1
ATOM 5804 N N . ASP C 1 83 ? 60.340 36.328 1.565 1.00 23.20 98 ASP C N 1
ATOM 5805 C CA . ASP C 1 83 ? 59.767 35.078 2.059 1.00 23.46 98 ASP C CA 1
ATOM 5806 C C . ASP C 1 83 ? 59.088 35.232 3.436 1.00 23.23 98 ASP C C 1
ATOM 5807 O O . ASP C 1 83 ? 58.085 34.565 3.716 1.00 23.59 98 ASP C O 1
ATOM 5812 N N . ILE C 1 84 ? 59.602 36.136 4.266 1.00 22.56 99 ILE C N 1
ATOM 5813 C CA . ILE C 1 84 ? 59.077 36.309 5.635 1.00 22.36 99 ILE C CA 1
ATOM 5814 C C . ILE C 1 84 ? 57.632 36.876 5.638 1.00 21.64 99 ILE C C 1
ATOM 5815 O O . ILE C 1 84 ? 56.920 36.710 6.622 1.00 21.56 99 ILE C O 1
ATOM 5820 N N . GLY C 1 85 ? 57.191 37.463 4.523 1.00 20.43 100 GLY C N 1
ATOM 5821 C CA . GLY C 1 85 ? 55.819 37.959 4.381 1.00 20.27 100 GLY C CA 1
ATOM 5822 C C . GLY C 1 85 ? 54.740 36.904 4.244 1.00 19.64 100 GLY C C 1
ATOM 5823 O O . GLY C 1 85 ? 53.549 37.217 4.296 1.00 19.01 100 GLY C O 1
ATOM 5824 N N . VAL C 1 86 ? 55.144 35.649 4.065 1.00 18.76 101 VAL C N 1
ATOM 5825 C CA . VAL C 1 86 ? 54.217 34.536 4.100 1.00 18.67 101 VAL C CA 1
ATOM 5826 C C . VAL C 1 86 ? 53.407 34.509 5.414 1.00 18.26 101 VAL C C 1
ATOM 5827 O O . VAL C 1 86 ? 52.261 34.075 5.437 1.00 18.60 101 VAL C O 1
ATOM 5839 N N . ASN C 1 88 ? 51.994 36.709 6.955 1.00 18.30 103 ASN C N 1
ATOM 5840 C CA . ASN C 1 88 ? 50.930 37.716 6.943 1.00 18.18 103 ASN C CA 1
ATOM 5841 C C . ASN C 1 88 ? 49.902 37.449 5.864 1.00 17.98 103 ASN C C 1
ATOM 5842 O O . ASN C 1 88 ? 49.052 38.301 5.565 1.00 18.50 103 ASN C O 1
ATOM 5847 N N . LEU C 1 89 ? 49.978 36.265 5.267 1.00 17.77 104 LEU C N 1
ATOM 5848 C CA A LEU C 1 89 ? 49.045 35.883 4.231 0.60 17.51 104 LEU C CA 1
ATOM 5849 C CA B LEU C 1 89 ? 49.045 35.876 4.226 0.40 17.46 104 LEU C CA 1
ATOM 5850 C C . LEU C 1 89 ? 47.861 35.195 4.866 1.00 17.30 104 LEU C C 1
ATOM 5851 O O . LEU C 1 89 ? 47.961 34.674 5.969 1.00 17.13 104 LEU C O 1
ATOM 5860 N N . ALA C 1 90 ? 46.746 35.202 4.152 1.00 17.54 105 ALA C N 1
ATOM 5861 C CA . ALA C 1 90 ? 45.520 34.624 4.649 1.00 17.98 105 ALA C CA 1
ATOM 5862 C C . ALA C 1 90 ? 45.709 33.164 5.013 1.00 18.68 105 ALA C C 1
ATOM 5863 O O . ALA C 1 90 ? 46.330 32.415 4.259 1.00 18.45 105 ALA C O 1
ATOM 5865 N N . TYR C 1 91 ? 45.178 32.798 6.189 1.00 18.79 106 TYR C N 1
ATOM 5866 C CA . TYR C 1 91 ? 45.132 31.423 6.711 1.00 18.47 106 TYR C CA 1
ATOM 5867 C C . TYR C 1 91 ? 46.491 30.792 6.999 1.00 18.66 106 TYR C C 1
ATOM 5868 O O . TYR C 1 91 ? 46.569 29.590 7.271 1.00 19.53 106 TYR C O 1
ATOM 5877 N N . PHE C 1 92 ? 47.544 31.602 7.054 1.00 19.05 107 PHE C N 1
ATOM 5878 C CA . PHE C 1 92 ? 48.878 31.061 7.335 1.00 19.03 107 PHE C CA 1
ATOM 5879 C C . PHE C 1 92 ? 48.873 30.090 8.529 1.00 20.53 107 PHE C C 1
ATOM 5880 O O . PHE C 1 92 ? 49.333 28.936 8.436 1.00 20.44 107 PHE C O 1
ATOM 5888 N N . ILE C 1 93 ? 48.341 30.535 9.655 1.00 20.55 108 ILE C N 1
ATOM 5889 C CA . ILE C 1 93 ? 48.500 29.770 10.876 1.00 21.02 108 ILE C CA 1
ATOM 5890 C C . ILE C 1 93 ? 47.681 28.476 10.806 1.00 21.40 108 ILE C C 1
ATOM 5891 O O . ILE C 1 93 ? 48.057 27.490 11.419 1.00 21.60 108 ILE C O 1
ATOM 5896 N N . ASP C 1 94 ? 46.582 28.508 10.051 1.00 22.49 109 ASP C N 1
ATOM 5897 C CA . ASP C 1 94 ? 45.765 27.331 9.766 1.00 23.68 109 ASP C CA 1
ATOM 5898 C C . ASP C 1 94 ? 46.480 26.341 8.840 1.00 24.71 109 ASP C C 1
ATOM 5899 O O . ASP C 1 94 ? 46.420 25.130 9.050 1.00 26.39 109 ASP C O 1
ATOM 5904 N N . PHE C 1 95 ? 47.187 26.843 7.833 1.00 24.88 110 PHE C N 1
ATOM 5905 C CA . PHE C 1 95 ? 48.016 25.984 6.992 1.00 24.95 110 PHE C CA 1
ATOM 5906 C C . PHE C 1 95 ? 49.161 25.375 7.795 1.00 25.29 110 PHE C C 1
ATOM 5907 O O . PHE C 1 95 ? 49.652 24.303 7.449 1.00 25.19 110 PHE C O 1
ATOM 5923 N N . GLY C 1 97 ? 48.647 24.378 10.768 1.00 27.61 112 GLY C N 1
ATOM 5924 C CA . GLY C 1 97 ? 47.962 23.333 11.522 1.00 28.10 112 GLY C CA 1
ATOM 5925 C C . GLY C 1 97 ? 47.501 23.724 12.919 1.00 28.59 112 GLY C C 1
ATOM 5926 O O . GLY C 1 97 ? 47.021 22.868 13.663 1.00 28.94 112 GLY C O 1
ATOM 5927 N N . ALA C 1 98 ? 47.617 25.003 13.282 1.00 28.74 113 ALA C N 1
ATOM 5928 C CA . ALA C 1 98 ? 47.176 25.461 14.600 1.00 29.06 113 ALA C CA 1
ATOM 5929 C C . ALA C 1 98 ? 45.662 25.677 14.600 1.00 29.83 113 ALA C C 1
ATOM 5930 O O . ALA C 1 98 ? 45.110 26.320 13.701 1.00 29.91 113 ALA C O 1
ATOM 5932 N N . LYS C 1 99 ? 44.994 25.109 15.603 1.00 30.29 114 LYS C N 1
ATOM 5933 C CA . LYS C 1 99 ? 43.549 25.250 15.744 1.00 30.64 114 LYS C CA 1
ATOM 5934 C C . LYS C 1 99 ? 43.144 25.891 17.062 1.00 30.44 114 LYS C C 1
ATOM 5935 O O . LYS C 1 99 ? 41.971 26.151 17.256 1.00 31.37 114 LYS C O 1
ATOM 5941 N N . THR C 1 100 ? 44.103 26.139 17.957 1.00 29.81 115 THR C N 1
ATOM 5942 C CA . THR C 1 100 ? 43.841 26.831 19.219 1.00 28.98 115 THR C CA 1
ATOM 5943 C C . THR C 1 100 ? 44.907 27.886 19.441 1.00 28.39 115 THR C C 1
ATOM 5944 O O . THR C 1 100 ? 45.948 27.863 18.780 1.00 28.21 115 THR C O 1
ATOM 5948 N N . PRO C 1 101 ? 44.647 28.829 20.355 1.00 27.74 116 PRO C N 1
ATOM 5949 C CA . PRO C 1 101 ? 45.636 29.805 20.771 1.00 27.91 116 PRO C CA 1
ATOM 5950 C C . PRO C 1 101 ? 46.954 29.220 21.276 1.00 27.87 116 PRO C C 1
ATOM 5951 O O . PRO C 1 101 ? 48.019 29.733 20.946 1.00 27.55 116 PRO C O 1
ATOM 5955 N N . GLU C 1 102 ? 46.883 28.146 22.059 1.00 28.32 117 GLU C N 1
ATOM 5956 C CA . GLU C 1 102 ? 48.088 27.472 22.562 1.00 28.26 117 GLU C CA 1
ATOM 5957 C C . GLU C 1 102 ? 48.880 26.829 21.418 1.00 27.79 117 GLU C C 1
ATOM 5958 O O . GLU C 1 102 ? 50.118 26.864 21.399 1.00 27.82 117 GLU C O 1
ATOM 5964 N N . GLU C 1 103 ? 48.151 26.233 20.486 1.00 27.91 118 GLU C N 1
ATOM 5965 C CA . GLU C 1 103 ? 48.726 25.651 19.271 1.00 28.22 118 GLU C CA 1
ATOM 5966 C C . GLU C 1 103 ? 49.402 26.703 18.375 1.00 28.10 118 GLU C C 1
ATOM 5967 O O . GLU C 1 103 ? 50.502 26.470 17.858 1.00 28.10 118 GLU C O 1
ATOM 5973 N N . ALA C 1 104 ? 48.756 27.860 18.224 1.00 27.29 119 ALA C N 1
ATOM 5974 C CA . ALA C 1 104 ? 49.348 29.006 17.533 1.00 27.04 119 ALA C CA 1
ATOM 5975 C C . ALA C 1 104 ? 50.684 29.394 18.126 1.00 26.62 119 ALA C C 1
ATOM 5976 O O . ALA C 1 104 ? 51.659 29.524 17.402 1.00 26.84 119 ALA C O 1
ATOM 5978 N N . ILE C 1 105 ? 50.729 29.574 19.447 1.00 26.23 120 ILE C N 1
ATOM 5979 C CA . ILE C 1 105 ? 51.960 29.953 20.133 1.00 26.38 120 ILE C CA 1
ATOM 5980 C C . ILE C 1 105 ? 53.036 28.884 19.943 1.00 26.54 120 ILE C C 1
ATOM 5981 O O . ILE C 1 105 ? 54.220 29.196 19.789 1.00 25.88 120 ILE C O 1
ATOM 5986 N N . GLU C 1 106 ? 52.617 27.624 19.939 1.00 27.52 121 GLU C N 1
ATOM 5987 C CA . GLU C 1 106 ? 53.542 26.514 19.777 1.00 27.31 121 GLU C CA 1
ATOM 5988 C C . GLU C 1 106 ? 54.105 26.470 18.362 1.00 27.28 121 GLU C C 1
ATOM 5989 O O . GLU C 1 106 ? 55.292 26.190 18.182 1.00 28.11 121 GLU C O 1
ATOM 5995 N N . VAL C 1 107 ? 53.263 26.767 17.369 1.00 26.92 122 VAL C N 1
ATOM 5996 C CA . VAL C 1 107 ? 53.713 26.930 15.969 1.00 25.83 122 VAL C CA 1
ATOM 5997 C C . VAL C 1 107 ? 54.778 28.016 15.853 1.00 25.80 122 VAL C C 1
ATOM 5998 O O . VAL C 1 107 ? 55.791 27.805 15.195 1.00 25.99 122 VAL C O 1
ATOM 6002 N N . LEU C 1 108 ? 54.565 29.156 16.512 1.00 25.07 123 LEU C N 1
ATOM 6003 C CA . LEU C 1 108 ? 55.507 30.272 16.454 1.00 25.67 123 LEU C CA 1
ATOM 6004 C C . LEU C 1 108 ? 56.844 29.927 17.092 1.00 26.23 123 LEU C C 1
ATOM 6005 O O . LEU C 1 108 ? 57.884 30.380 16.626 1.00 26.00 123 LEU C O 1
ATOM 6010 N N . LYS C 1 109 ? 56.822 29.138 18.167 1.00 26.90 124 LYS C N 1
ATOM 6011 C CA . LYS C 1 109 ? 58.070 28.732 18.820 1.00 27.94 124 LYS C CA 1
ATOM 6012 C C . LYS C 1 109 ? 58.877 27.776 17.943 1.00 27.92 124 LYS C C 1
ATOM 6013 O O . LYS C 1 109 ? 60.104 27.879 17.877 1.00 28.12 124 LYS C O 1
ATOM 6019 N N . LYS C 1 110 ? 58.179 26.861 17.283 1.00 28.61 125 LYS C N 1
ATOM 6020 C CA . LYS C 1 110 ? 58.773 25.955 16.304 1.00 29.36 125 LYS C CA 1
ATOM 6021 C C . LYS C 1 110 ? 59.269 26.688 15.055 1.00 29.69 125 LYS C C 1
ATOM 6022 O O . LYS C 1 110 ? 60.299 26.309 14.488 1.00 29.59 125 LYS C O 1
ATOM 6028 N N . ILE C 1 111 ? 58.545 27.726 14.624 1.00 29.23 126 ILE C N 1
ATOM 6029 C CA . ILE C 1 111 ? 58.990 28.536 13.492 1.00 29.32 126 ILE C CA 1
ATOM 6030 C C . ILE C 1 111 ? 60.268 29.268 13.851 1.00 29.53 126 ILE C C 1
ATOM 6031 O O . ILE C 1 111 ? 61.180 29.330 13.042 1.00 29.88 126 ILE C O 1
ATOM 6036 N N . LYS C 1 112 ? 60.350 29.791 15.072 1.00 30.14 127 LYS C N 1
ATOM 6037 C CA . LYS C 1 112 ? 61.559 30.463 15.550 1.00 30.77 127 LYS C CA 1
ATOM 6038 C C . LYS C 1 112 ? 62.786 29.553 15.555 1.00 31.21 127 LYS C C 1
ATOM 6039 O O . LYS C 1 112 ? 63.911 30.013 15.365 1.00 31.14 127 LYS C O 1
ATOM 6045 N N . GLN C 1 113 ? 62.572 28.260 15.774 1.00 31.61 128 GLN C N 1
ATOM 6046 C CA . GLN C 1 113 ? 63.680 27.310 15.805 1.00 32.15 128 GLN C CA 1
ATOM 6047 C C . GLN C 1 113 ? 64.039 26.720 14.435 1.00 32.14 128 GLN C C 1
ATOM 6048 O O . GLN C 1 113 ? 65.041 26.006 14.310 1.00 31.88 128 GLN C O 1
ATOM 6054 N N . SER C 1 114 ? 63.240 27.028 13.414 1.00 31.89 129 SER C N 1
ATOM 6055 C CA . SER C 1 114 ? 63.434 26.449 12.090 1.00 31.76 129 SER C CA 1
ATOM 6056 C C . SER C 1 114 ? 64.611 27.115 11.391 1.00 31.32 129 SER C C 1
ATOM 6057 O O . SER C 1 114 ? 64.783 28.326 11.496 1.00 30.83 129 SER C O 1
ATOM 6060 N N . PRO C 1 115 ? 65.441 26.324 10.688 1.00 31.61 130 PRO C N 1
ATOM 6061 C CA . PRO C 1 115 ? 66.589 26.948 10.009 1.00 31.69 130 PRO C CA 1
ATOM 6062 C C . PRO C 1 115 ? 66.198 27.939 8.906 1.00 31.52 130 PRO C C 1
ATOM 6063 O O . PRO C 1 115 ? 66.925 28.907 8.665 1.00 32.06 130 PRO C O 1
ATOM 6067 N N . THR C 1 116 ? 65.065 27.707 8.254 1.00 31.58 131 THR C N 1
ATOM 6068 C CA . THR C 1 116 ? 64.556 28.635 7.233 1.00 31.61 131 THR C CA 1
ATOM 6069 C C . THR C 1 116 ? 64.221 29.999 7.820 1.00 31.52 131 THR C C 1
ATOM 6070 O O . THR C 1 116 ? 64.672 31.024 7.312 1.00 31.60 131 THR C O 1
ATOM 6082 N N . GLN C 1 118 ? 65.386 31.261 10.644 1.00 31.41 133 GLN C N 1
ATOM 6083 C CA A GLN C 1 118 ? 66.660 31.845 11.088 0.60 31.58 133 GLN C CA 1
ATOM 6084 C CA B GLN C 1 118 ? 66.626 31.896 11.098 0.40 31.26 133 GLN C CA 1
ATOM 6085 C C . GLN C 1 118 ? 67.444 32.437 9.914 1.00 31.21 133 GLN C C 1
ATOM 6086 O O . GLN C 1 118 ? 68.119 33.453 10.053 1.00 31.28 133 GLN C O 1
ATOM 6097 N N . LYS C 1 119 ? 67.344 31.795 8.752 1.00 31.33 134 LYS C N 1
ATOM 6098 C CA . LYS C 1 119 ? 67.948 32.314 7.516 1.00 31.28 134 LYS C CA 1
ATOM 6099 C C . LYS C 1 119 ? 67.365 33.670 7.146 1.00 30.64 134 LYS C C 1
ATOM 6100 O O . LYS C 1 119 ? 68.102 34.612 6.844 1.00 30.26 134 LYS C O 1
ATOM 6106 N N . TRP C 1 120 ? 66.036 33.760 7.161 1.00 29.71 135 TRP C N 1
ATOM 6107 C CA . TRP C 1 120 ? 65.340 35.008 6.841 1.00 29.62 135 TRP C CA 1
ATOM 6108 C C . TRP C 1 120 ? 65.689 36.139 7.814 1.00 29.06 135 TRP C C 1
ATOM 6109 O O . TRP C 1 120 ? 65.876 37.285 7.397 1.00 28.60 135 TRP C O 1
ATOM 6120 N N . LEU C 1 121 ? 65.765 35.830 9.109 1.00 28.55 136 LEU C N 1
ATOM 6121 C CA . LEU C 1 121 ? 66.092 36.848 10.119 1.00 28.42 136 LEU C CA 1
ATOM 6122 C C . LEU C 1 121 ? 67.514 37.349 9.977 1.00 28.94 136 LEU C C 1
ATOM 6123 O O . LEU C 1 121 ? 67.791 38.535 10.162 1.00 28.36 136 LEU C O 1
ATOM 6128 N N . LYS C 1 122 ? 68.416 36.437 9.655 1.00 29.67 137 LYS C N 1
ATOM 6129 C CA . LYS C 1 122 ? 69.800 36.795 9.400 1.00 31.22 137 LYS C CA 1
ATOM 6130 C C . LYS C 1 122 ? 69.896 37.719 8.183 1.00 30.98 137 LYS C C 1
ATOM 6131 O O . LYS C 1 122 ? 70.604 38.726 8.220 1.00 31.10 137 LYS C O 1
ATOM 6137 N N . GLU C 1 123 ? 69.157 37.394 7.124 1.00 31.43 138 GLU C N 1
ATOM 6138 C CA . GLU C 1 123 ? 69.057 38.270 5.946 1.00 31.83 138 GLU C CA 1
ATOM 6139 C C . GLU C 1 123 ? 68.591 39.675 6.332 1.00 31.99 138 GLU C C 1
ATOM 6140 O O . GLU C 1 123 ? 69.255 40.656 5.997 1.00 31.90 138 GLU C O 1
ATOM 6146 N N . LEU C 1 124 ? 67.459 39.779 7.038 1.00 32.06 139 LEU C N 1
ATOM 6147 C CA . LEU C 1 124 ? 66.994 41.088 7.548 1.00 32.51 139 LEU C CA 1
ATOM 6148 C C . LEU C 1 124 ? 68.096 41.842 8.284 1.00 32.69 139 LEU C C 1
ATOM 6149 O O . LEU C 1 124 ? 68.229 43.058 8.124 1.00 32.29 139 LEU C O 1
ATOM 6154 N N . GLU C 1 125 ? 68.883 41.125 9.080 1.00 33.08 140 GLU C N 1
ATOM 6155 C CA . GLU C 1 125 ? 69.986 41.737 9.827 1.00 34.25 140 GLU C CA 1
ATOM 6156 C C . GLU C 1 125 ? 71.110 42.211 8.917 1.00 34.14 140 GLU C C 1
ATOM 6157 O O . GLU C 1 125 ? 71.538 43.359 8.992 1.00 34.42 140 GLU C O 1
ATOM 6163 N N . GLN C 1 126 ? 71.577 41.316 8.058 1.00 34.25 141 GLN C N 1
ATOM 6164 C CA . GLN C 1 126 ? 72.775 41.581 7.262 1.00 34.64 141 GLN C CA 1
ATOM 6165 C C . GLN C 1 126 ? 72.509 42.458 6.047 1.00 34.20 141 GLN C C 1
ATOM 6166 O O . GLN C 1 126 ? 73.269 43.391 5.767 1.00 34.93 141 GLN C O 1
ATOM 6172 N N . ARG C 1 127 ? 71.432 42.171 5.324 1.00 33.49 142 ARG C N 1
ATOM 6173 C CA . ARG C 1 127 ? 71.150 42.896 4.080 1.00 32.87 142 ARG C CA 1
ATOM 6174 C C . ARG C 1 127 ? 70.352 44.175 4.300 1.00 31.98 142 ARG C C 1
ATOM 6175 O O . ARG C 1 127 ? 70.334 45.056 3.432 1.00 31.82 142 ARG C O 1
ATOM 6183 N N . PHE C 1 128 ? 69.672 44.275 5.441 1.00 30.57 143 PHE C N 1
ATOM 6184 C CA . PHE C 1 128 ? 68.818 45.431 5.710 1.00 29.78 143 PHE C CA 1
ATOM 6185 C C . PHE C 1 128 ? 69.006 46.081 7.069 1.00 29.24 143 PHE C C 1
ATOM 6186 O O . PHE C 1 128 ? 68.364 47.084 7.337 1.00 29.59 143 PHE C O 1
ATOM 6194 N N . GLY C 1 129 ? 69.889 45.538 7.910 1.00 28.81 144 GLY C N 1
ATOM 6195 C CA . GLY C 1 129 ? 70.200 46.144 9.211 1.00 28.63 144 GLY C CA 1
ATOM 6196 C C . GLY C 1 129 ? 69.050 46.148 10.203 1.00 28.38 144 GLY C C 1
ATOM 6197 O O . GLY C 1 129 ? 68.999 47.008 11.086 1.00 28.57 144 GLY C O 1
ATOM 6198 N N . ILE C 1 130 ? 68.121 45.202 10.042 1.00 28.02 145 ILE C N 1
ATOM 6199 C CA . ILE C 1 130 ? 66.911 45.121 10.865 1.00 27.96 145 ILE C CA 1
ATOM 6200 C C . ILE C 1 130 ? 67.021 43.897 11.765 1.00 27.72 145 ILE C C 1
ATOM 6201 O O . ILE C 1 130 ? 67.180 42.769 11.283 1.00 27.70 145 ILE C O 1
ATOM 6206 N N . LYS C 1 131 ? 66.938 44.133 13.070 1.00 26.83 146 LYS C N 1
ATOM 6207 C CA . LYS C 1 131 ? 66.975 43.076 14.058 1.00 26.16 146 LYS C CA 1
ATOM 6208 C C . LYS C 1 131 ? 65.558 42.815 14.588 1.00 25.35 146 LYS C C 1
ATOM 6209 O O . LYS C 1 131 ? 64.919 43.716 15.106 1.00 24.86 146 LYS C O 1
ATOM 6215 N N . VAL C 1 132 ? 65.065 41.592 14.430 1.00 24.98 147 VAL C N 1
ATOM 6216 C CA . VAL C 1 132 ? 63.789 41.199 15.023 1.00 24.38 147 VAL C CA 1
ATOM 6217 C C . VAL C 1 132 ? 64.069 40.730 16.458 1.00 24.29 147 VAL C C 1
ATOM 6218 O O . VAL C 1 132 ? 64.792 39.743 16.670 1.00 24.19 147 VAL C O 1
ATOM 6222 N N . LEU C 1 133 ? 63.514 41.450 17.432 1.00 23.49 148 LEU C N 1
ATOM 6223 C CA . LEU C 1 133 ? 63.658 41.091 18.851 1.00 22.92 148 LEU C CA 1
ATOM 6224 C C . LEU C 1 133 ? 62.669 40.026 19.262 1.00 22.29 148 LEU C C 1
ATOM 6225 O O . LEU C 1 133 ? 62.940 39.272 20.181 1.00 22.50 148 LEU C O 1
ATOM 6230 N N . SER C 1 134 ? 61.517 39.986 18.597 1.00 21.94 149 SER C N 1
ATOM 6231 C CA . SER C 1 134 ? 60.458 39.039 18.928 1.00 21.20 149 SER C CA 1
ATOM 6232 C C . SER C 1 134 ? 59.369 39.030 17.852 1.00 20.93 149 SER C C 1
ATOM 6233 O O . SER C 1 134 ? 59.134 40.035 17.195 1.00 19.83 149 SER C O 1
ATOM 6236 N N . PHE C 1 135 ? 58.725 37.877 17.647 1.00 20.79 150 PHE C N 1
ATOM 6237 C CA . PHE C 1 135 ? 57.476 37.834 16.892 1.00 20.74 150 PHE C CA 1
ATOM 6238 C C . PHE C 1 135 ? 56.363 37.076 17.630 1.00 20.65 150 PHE C C 1
ATOM 6239 O O . PHE C 1 135 ? 55.422 36.570 17.018 1.00 20.55 150 PHE C O 1
ATOM 6247 N N . TYR C 1 136 ? 56.436 37.062 18.958 1.00 20.61 151 TYR C N 1
ATOM 6248 C CA . TYR C 1 136 ? 55.404 36.412 19.767 1.00 20.99 151 TYR C CA 1
ATOM 6249 C C . TYR C 1 136 ? 54.339 37.405 20.228 1.00 20.64 151 TYR C C 1
ATOM 6250 O O . TYR C 1 136 ? 53.736 37.227 21.289 1.00 20.27 151 TYR C O 1
ATOM 6259 N N . TRP C 1 137 ? 54.111 38.448 19.433 1.00 20.20 152 TRP C N 1
ATOM 6260 C CA . TRP C 1 137 ? 53.121 39.469 19.761 1.00 19.90 152 TRP C CA 1
ATOM 6261 C C . TRP C 1 137 ? 51.960 39.325 18.799 1.00 19.52 152 TRP C C 1
ATOM 6262 O O . TRP C 1 137 ? 52.090 39.673 17.630 1.00 19.33 152 TRP C O 1
ATOM 6273 N N . VAL C 1 138 ? 50.838 38.784 19.289 1.00 19.10 153 VAL C N 1
ATOM 6274 C CA . VAL C 1 138 ? 49.680 38.424 18.458 1.00 18.82 153 VAL C CA 1
ATOM 6275 C C . VAL C 1 138 ? 48.434 39.205 18.892 1.00 19.11 153 VAL C C 1
ATOM 6276 O O . VAL C 1 138 ? 48.097 39.226 20.081 1.00 18.90 153 VAL C O 1
ATOM 6280 N N . GLN C 1 139 ? 47.780 39.873 17.932 1.00 19.21 154 GLN C N 1
ATOM 6281 C CA . GLN C 1 139 ? 46.571 40.659 18.200 1.00 19.18 154 GLN C CA 1
ATOM 6282 C C . GLN C 1 139 ? 45.309 39.849 18.014 1.00 18.98 154 GLN C C 1
ATOM 6283 O O . GLN C 1 139 ? 44.199 40.326 18.265 1.00 20.22 154 GLN C O 1
ATOM 6289 N N . GLY C 1 140 ? 45.471 38.619 17.568 1.00 18.76 155 GLY C N 1
ATOM 6290 C CA . GLY C 1 140 ? 44.354 37.735 17.353 1.00 18.23 155 GLY C CA 1
ATOM 6291 C C . GLY C 1 140 ? 43.860 37.678 15.929 1.00 17.97 155 GLY C C 1
ATOM 6292 O O . GLY C 1 140 ? 44.416 38.293 15.008 1.00 17.66 155 GLY C O 1
ATOM 6293 N N . TYR C 1 141 ? 42.789 36.910 15.770 1.00 17.47 156 TYR C N 1
ATOM 6294 C CA . TYR C 1 141 ? 42.171 36.660 14.497 1.00 17.27 156 TYR C CA 1
ATOM 6295 C C . TYR C 1 141 ? 41.296 37.798 14.003 1.00 16.90 156 TYR C C 1
ATOM 6296 O O . TYR C 1 141 ? 40.570 38.403 14.765 1.00 17.75 156 TYR C O 1
ATOM 6305 N N . ARG C 1 142 ? 41.349 38.044 12.701 1.00 17.14 157 ARG C N 1
ATOM 6306 C CA . ARG C 1 142 ? 40.572 39.091 12.063 1.00 17.05 157 ARG C CA 1
ATOM 6307 C C . ARG C 1 142 ? 39.450 38.437 11.288 1.00 16.98 157 ARG C C 1
ATOM 6308 O O . ARG C 1 142 ? 39.600 37.351 10.746 1.00 17.45 157 ARG C O 1
ATOM 6316 N N . HIS C 1 143 ? 38.318 39.123 11.255 1.00 16.86 158 HIS C N 1
ATOM 6317 C CA . HIS C 1 143 ? 37.117 38.654 10.609 1.00 16.39 158 HIS C CA 1
ATOM 6318 C C . HIS C 1 143 ? 36.530 39.802 9.794 1.00 16.80 158 HIS C C 1
ATOM 6319 O O . HIS C 1 143 ? 36.906 40.964 9.960 1.00 15.23 158 HIS C O 1
ATOM 6326 N N . PHE C 1 144 ? 35.603 39.465 8.907 1.00 16.90 159 PHE C N 1
ATOM 6327 C CA . PHE C 1 144 ? 34.922 40.463 8.084 1.00 16.77 159 PHE C CA 1
ATOM 6328 C C . PHE C 1 144 ? 33.879 41.257 8.857 1.00 16.38 159 PHE C C 1
ATOM 6329 O O . PHE C 1 144 ? 33.099 40.684 9.597 1.00 16.27 159 PHE C O 1
ATOM 6337 N N . VAL C 1 145 ? 33.878 42.575 8.669 1.00 15.79 160 VAL C N 1
ATOM 6338 C CA . VAL C 1 145 ? 32.893 43.449 9.267 1.00 16.29 160 VAL C CA 1
ATOM 6339 C C . VAL C 1 145 ? 32.160 44.096 8.104 1.00 16.29 160 VAL C C 1
ATOM 6340 O O . VAL C 1 145 ? 32.780 44.792 7.309 1.00 15.71 160 VAL C O 1
ATOM 6344 N N . THR C 1 146 ? 30.861 43.851 7.983 1.00 16.27 161 THR C N 1
ATOM 6345 C CA . THR C 1 146 ? 30.117 44.158 6.765 1.00 16.59 161 THR C CA 1
ATOM 6346 C C . THR C 1 146 ? 28.644 44.421 7.095 1.00 17.03 161 THR C C 1
ATOM 6347 O O . THR C 1 146 ? 28.250 44.344 8.237 1.00 15.99 161 THR C O 1
ATOM 6351 N N . ASN C 1 147 ? 27.860 44.764 6.087 1.00 18.11 162 ASN C N 1
ATOM 6352 C CA . ASN C 1 147 ? 26.405 44.841 6.232 1.00 19.53 162 ASN C CA 1
ATOM 6353 C C . ASN C 1 147 ? 25.709 43.692 5.522 1.00 20.95 162 ASN C C 1
ATOM 6354 O O . ASN C 1 147 ? 24.507 43.724 5.311 1.00 21.83 162 ASN C O 1
ATOM 6359 N N . LYS C 1 148 ? 26.475 42.657 5.191 1.00 21.94 163 LYS C N 1
ATOM 6360 C CA . LYS C 1 148 ? 25.973 41.465 4.510 1.00 22.49 163 LYS C CA 1
ATOM 6361 C C . LYS C 1 148 ? 26.717 40.280 5.127 1.00 22.89 163 LYS C C 1
ATOM 6362 O O . LYS C 1 148 ? 27.940 40.338 5.258 1.00 23.41 163 LYS C O 1
ATOM 6368 N N . PRO C 1 149 ? 25.990 39.235 5.573 1.00 23.21 164 PRO C N 1
ATOM 6369 C CA . PRO C 1 149 ? 26.645 38.022 6.068 1.00 22.93 164 PRO C CA 1
ATOM 6370 C C . PRO C 1 149 ? 27.584 37.392 5.042 1.00 23.17 164 PRO C C 1
ATOM 6371 O O . PRO C 1 149 ? 27.214 37.275 3.875 1.00 23.36 164 PRO C O 1
ATOM 6375 N N . ILE C 1 150 ? 28.782 37.000 5.492 1.00 22.92 165 ILE C N 1
ATOM 6376 C CA . ILE C 1 150 ? 29.812 36.390 4.645 1.00 22.95 165 ILE C CA 1
ATOM 6377 C C . ILE C 1 150 ? 30.011 34.947 5.071 1.00 24.18 165 ILE C C 1
ATOM 6378 O O . ILE C 1 150 ? 30.646 34.664 6.085 1.00 24.36 165 ILE C O 1
ATOM 6383 N N . ARG C 1 151 ? 29.444 34.030 4.296 1.00 25.93 166 ARG C N 1
ATOM 6384 C CA . ARG C 1 151 ? 29.522 32.603 4.609 1.00 27.31 166 ARG C CA 1
ATOM 6385 C C . ARG C 1 151 ? 30.345 31.796 3.611 1.00 27.40 166 ARG C C 1
ATOM 6386 O O . ARG C 1 151 ? 30.733 30.662 3.900 1.00 28.03 166 ARG C O 1
ATOM 6394 N N . LYS C 1 152 ? 30.585 32.366 2.434 1.00 27.86 167 LYS C N 1
ATOM 6395 C CA . LYS C 1 152 ? 31.415 31.740 1.404 1.00 28.01 167 LYS C CA 1
ATOM 6396 C C . LYS C 1 152 ? 32.057 32.839 0.549 1.00 27.38 167 LYS C C 1
ATOM 6397 O O . LYS C 1 152 ? 31.590 33.975 0.568 1.00 26.92 167 LYS C O 1
ATOM 6403 N N . PRO C 1 153 ? 33.137 32.510 -0.193 1.00 26.90 168 PRO C N 1
ATOM 6404 C CA . PRO C 1 153 ? 33.827 33.470 -1.052 1.00 27.21 168 PRO C CA 1
ATOM 6405 C C . PRO C 1 153 ? 32.950 34.342 -1.975 1.00 27.28 168 PRO C C 1
ATOM 6406 O O . PRO C 1 153 ? 33.195 35.540 -2.084 1.00 27.38 168 PRO C O 1
ATOM 6410 N N . GLU C 1 154 ? 31.962 33.730 -2.635 1.00 27.28 169 GLU C N 1
ATOM 6411 C CA . GLU C 1 154 ? 31.006 34.444 -3.508 1.00 26.82 169 GLU C CA 1
ATOM 6412 C C . GLU C 1 154 ? 30.310 35.617 -2.828 1.00 25.77 169 GLU C C 1
ATOM 6413 O O . GLU C 1 154 ? 29.973 36.590 -3.482 1.00 26.12 169 GLU C O 1
ATOM 6419 N N . ASP C 1 155 ? 30.069 35.519 -1.523 1.00 25.18 170 ASP C N 1
ATOM 6420 C CA . ASP C 1 155 ? 29.453 36.624 -0.764 1.00 24.86 170 ASP C CA 1
ATOM 6421 C C . ASP C 1 155 ? 30.288 37.901 -0.798 1.00 23.96 170 ASP C C 1
ATOM 6422 O O . ASP C 1 155 ? 29.753 38.998 -0.636 1.00 24.58 170 ASP C O 1
ATOM 6427 N N . LEU C 1 156 ? 31.594 37.761 -1.006 1.00 23.24 171 LEU C N 1
ATOM 6428 C CA . LEU C 1 156 ? 32.509 38.926 -1.100 1.00 22.67 171 LEU C CA 1
ATOM 6429 C C . LEU C 1 156 ? 32.550 39.590 -2.485 1.00 22.48 171 LEU C C 1
ATOM 6430 O O . LEU C 1 156 ? 33.017 40.738 -2.615 1.00 21.94 171 LEU C O 1
ATOM 6435 N N . ASN C 1 157 ? 32.054 38.897 -3.516 1.00 22.50 172 ASN C N 1
ATOM 6436 C CA A ASN C 1 157 ? 32.103 39.403 -4.899 0.60 22.54 172 ASN C CA 1
ATOM 6437 C CA B ASN C 1 157 ? 32.144 39.402 -4.882 0.40 22.43 172 ASN C CA 1
ATOM 6438 C C . ASN C 1 157 ? 31.529 40.797 -4.999 1.00 22.60 172 ASN C C 1
ATOM 6439 O O . ASN C 1 157 ? 30.370 41.018 -4.623 1.00 22.66 172 ASN C O 1
ATOM 6448 N N . GLY C 1 158 ? 32.325 41.735 -5.507 1.00 22.29 173 GLY C N 1
ATOM 6449 C CA . GLY C 1 158 ? 31.904 43.132 -5.647 1.00 21.89 173 GLY C CA 1
ATOM 6450 C C . GLY C 1 158 ? 32.000 44.010 -4.402 1.00 21.63 173 GLY C C 1
ATOM 6451 O O . GLY C 1 158 ? 31.890 45.246 -4.501 1.00 21.68 173 GLY C O 1
ATOM 6452 N N . LEU C 1 159 ? 32.215 43.411 -3.231 1.00 20.95 174 LEU C N 1
ATOM 6453 C CA . LEU C 1 159 ? 32.302 44.197 -1.991 1.00 20.39 174 LEU C CA 1
ATOM 6454 C C . LEU C 1 159 ? 33.641 44.909 -1.879 1.00 19.76 174 LEU C C 1
ATOM 6455 O O . LEU C 1 159 ? 34.687 44.266 -2.011 1.00 19.99 174 LEU C O 1
ATOM 6460 N N . ARG C 1 160 ? 33.623 46.215 -1.608 1.00 19.33 175 ARG C N 1
ATOM 6461 C CA . ARG C 1 160 ? 34.855 46.974 -1.338 1.00 18.53 175 ARG C CA 1
ATOM 6462 C C . ARG C 1 160 ? 35.188 46.832 0.133 1.00 18.11 175 ARG C C 1
ATOM 6463 O O . ARG C 1 160 ? 34.467 47.376 0.979 1.00 17.01 175 ARG C O 1
ATOM 6471 N N . ILE C 1 161 ? 36.262 46.101 0.452 1.00 17.64 176 ILE C N 1
ATOM 6472 C CA . ILE C 1 161 ? 36.636 45.831 1.850 1.00 17.19 176 ILE C CA 1
ATOM 6473 C C . ILE C 1 161 ? 37.948 46.525 2.180 1.00 17.58 176 ILE C C 1
ATOM 6474 O O . ILE C 1 161 ? 38.933 46.298 1.521 1.00 16.64 176 ILE C O 1
ATOM 6479 N N . ARG C 1 162 ? 37.948 47.391 3.187 1.00 17.62 177 ARG C N 1
ATOM 6480 C CA . ARG C 1 162 ? 39.185 48.042 3.591 1.00 17.83 177 ARG C CA 1
ATOM 6481 C C . ARG C 1 162 ? 40.116 47.036 4.254 1.00 17.33 177 ARG C C 1
ATOM 6482 O O . ARG C 1 162 ? 39.692 46.194 5.043 1.00 16.72 177 ARG C O 1
ATOM 6490 N N . THR C 1 163 ? 41.382 47.105 3.868 1.00 16.81 178 THR C N 1
ATOM 6491 C CA . THR C 1 163 ? 42.411 46.240 4.415 1.00 17.42 178 THR C CA 1
ATOM 6492 C C . THR C 1 163 ? 43.721 47.039 4.329 1.00 18.10 178 THR C C 1
ATOM 6493 O O . THR C 1 163 ? 43.828 47.949 3.499 1.00 18.12 178 THR C O 1
ATOM 6497 N N . PRO C 1 164 ? 44.680 46.786 5.242 1.00 18.18 179 PRO C N 1
ATOM 6498 C CA . PRO C 1 164 ? 45.903 47.612 5.174 1.00 18.79 179 PRO C CA 1
ATOM 6499 C C . PRO C 1 164 ? 46.635 47.588 3.821 1.00 19.30 179 PRO C C 1
ATOM 6500 O O . PRO C 1 164 ? 46.406 46.706 3.002 1.00 18.86 179 PRO C O 1
ATOM 6504 N N . GLY C 1 165 ? 47.506 48.577 3.602 1.00 20.24 180 GLY C N 1
ATOM 6505 C CA . GLY C 1 165 ? 48.038 48.883 2.271 1.00 19.99 180 GLY C CA 1
ATOM 6506 C C . GLY C 1 165 ? 49.011 47.892 1.659 1.00 20.78 180 GLY C C 1
ATOM 6507 O O . GLY C 1 165 ? 49.046 47.730 0.432 1.00 22.86 180 GLY C O 1
ATOM 6508 N N . ALA C 1 166 ? 49.801 47.213 2.476 1.00 20.35 181 ALA C N 1
ATOM 6509 C CA . ALA C 1 166 ? 50.840 46.315 1.948 1.00 19.65 181 ALA C CA 1
ATOM 6510 C C . ALA C 1 166 ? 50.263 45.136 1.142 1.00 19.89 181 ALA C C 1
ATOM 6511 O O . ALA C 1 166 ? 49.135 44.707 1.379 1.00 18.65 181 ALA C O 1
ATOM 6513 N N . PRO C 1 167 ? 51.014 44.648 0.137 1.00 19.40 182 PRO C N 1
ATOM 6514 C CA . PRO C 1 167 ? 50.607 43.558 -0.728 1.00 19.03 182 PRO C CA 1
ATOM 6515 C C . PRO C 1 167 ? 50.070 42.302 -0.046 1.00 18.34 182 PRO C C 1
ATOM 6516 O O . PRO C 1 167 ? 49.150 41.696 -0.562 1.00 18.53 182 PRO C O 1
ATOM 6520 N N . ALA C 1 168 ? 50.637 41.895 1.086 1.00 18.23 183 ALA C N 1
ATOM 6521 C CA . ALA C 1 168 ? 50.167 40.664 1.759 1.00 18.14 183 ALA C CA 1
ATOM 6522 C C . ALA C 1 168 ? 48.691 40.758 2.113 1.00 17.61 183 ALA C C 1
ATOM 6523 O O . ALA C 1 168 ? 47.945 39.780 1.981 1.00 17.74 183 ALA C O 1
ATOM 6525 N N . TRP C 1 169 ? 48.271 41.935 2.559 1.00 17.29 184 TRP C N 1
ATOM 6526 C CA . TRP C 1 169 ? 46.874 42.177 2.930 1.00 17.31 184 TRP C CA 1
ATOM 6527 C C . TRP C 1 169 ? 45.976 42.267 1.704 1.00 16.61 184 TRP C C 1
ATOM 6528 O O . TRP C 1 169 ? 44.941 41.595 1.591 1.00 16.97 184 TRP C O 1
ATOM 6539 N N . GLN C 1 170 ? 46.393 43.125 0.775 1.00 16.61 185 GLN C N 1
ATOM 6540 C CA . GLN C 1 170 ? 45.617 43.446 -0.419 1.00 16.47 185 GLN C CA 1
ATOM 6541 C C . GLN C 1 170 ? 45.406 42.228 -1.297 1.00 17.16 185 GLN C C 1
ATOM 6542 O O . GLN C 1 170 ? 44.284 41.955 -1.709 1.00 17.26 185 GLN C O 1
ATOM 6548 N N A GLU C 1 171 ? 46.478 41.476 -1.539 0.50 17.18 186 GLU C N 1
ATOM 6549 N N B GLU C 1 171 ? 46.471 41.476 -1.572 0.50 17.25 186 GLU C N 1
ATOM 6550 C CA A GLU C 1 171 ? 46.411 40.283 -2.380 0.50 17.20 186 GLU C CA 1
ATOM 6551 C CA B GLU C 1 171 ? 46.340 40.285 -2.411 0.50 17.13 186 GLU C CA 1
ATOM 6552 C C A GLU C 1 171 ? 45.628 39.154 -1.707 0.50 17.29 186 GLU C C 1
ATOM 6553 C C B GLU C 1 171 ? 45.589 39.156 -1.702 0.50 17.27 186 GLU C C 1
ATOM 6554 O O A GLU C 1 171 ? 44.904 38.421 -2.371 0.50 17.90 186 GLU C O 1
ATOM 6555 O O B GLU C 1 171 ? 44.836 38.425 -2.338 0.50 17.83 186 GLU C O 1
ATOM 6566 N N . SER C 1 172 ? 45.775 39.023 -0.389 1.00 17.20 187 SER C N 1
ATOM 6567 C CA . SER C 1 172 ? 45.019 38.032 0.397 1.00 16.78 187 SER C CA 1
ATOM 6568 C C . SER C 1 172 ? 43.510 38.274 0.308 1.00 16.96 187 SER C C 1
ATOM 6569 O O . SER C 1 172 ? 42.736 37.372 0.010 1.00 16.73 187 SER C O 1
ATOM 6572 N N . ILE C 1 173 ? 43.094 39.507 0.552 1.00 17.04 188 ILE C N 1
ATOM 6573 C CA . ILE C 1 173 ? 41.662 39.866 0.514 1.00 17.62 188 ILE C CA 1
ATOM 6574 C C . ILE C 1 173 ? 41.078 39.755 -0.896 1.00 18.81 188 ILE C C 1
ATOM 6575 O O . ILE C 1 173 ? 39.936 39.290 -1.099 1.00 17.40 188 ILE C O 1
ATOM 6580 N N . ARG C 1 174 ? 41.876 40.167 -1.875 1.00 19.84 189 ARG C N 1
ATOM 6581 C CA . ARG C 1 174 ? 41.512 40.008 -3.264 1.00 21.77 189 ARG C CA 1
ATOM 6582 C C . ARG C 1 174 ? 41.307 38.541 -3.625 1.00 21.37 189 ARG C C 1
ATOM 6583 O O . ARG C 1 174 ? 40.311 38.192 -4.270 1.00 20.99 189 ARG C O 1
ATOM 6591 N N . SER C 1 175 ? 42.229 37.680 -3.204 1.00 21.73 190 SER C N 1
ATOM 6592 C CA A SER C 1 175 ? 42.111 36.244 -3.466 0.60 22.11 190 SER C CA 1
ATOM 6593 C CA B SER C 1 175 ? 42.107 36.250 -3.478 0.40 22.18 190 SER C CA 1
ATOM 6594 C C . SER C 1 175 ? 40.840 35.637 -2.876 1.00 22.39 190 SER C C 1
ATOM 6595 O O . SER C 1 175 ? 40.265 34.727 -3.454 1.00 22.96 190 SER C O 1
ATOM 6600 N N . LEU C 1 176 ? 40.400 36.132 -1.714 1.00 22.57 191 LEU C N 1
ATOM 6601 C CA . LEU C 1 176 ? 39.210 35.561 -1.060 1.00 22.09 191 LEU C CA 1
ATOM 6602 C C . LEU C 1 176 ? 37.902 35.943 -1.767 1.00 22.32 191 LEU C C 1
ATOM 6603 O O . LEU C 1 176 ? 36.879 35.264 -1.582 1.00 23.25 191 LEU C O 1
ATOM 6608 N N . GLY C 1 177 ? 37.917 37.026 -2.551 1.00 21.78 192 GLY C N 1
ATOM 6609 C CA . GLY C 1 177 ? 36.767 37.400 -3.393 1.00 21.55 192 GLY C CA 1
ATOM 6610 C C . GLY C 1 177 ? 36.386 38.865 -3.414 1.00 21.39 192 GLY C C 1
ATOM 6611 O O . GLY C 1 177 ? 35.521 39.266 -4.204 1.00 22.52 192 GLY C O 1
ATOM 6612 N N . ALA C 1 178 ? 37.007 39.675 -2.557 1.00 20.39 193 ALA C N 1
ATOM 6613 C CA . ALA C 1 178 ? 36.607 41.071 -2.400 1.00 20.36 193 ALA C CA 1
ATOM 6614 C C . ALA C 1 178 ? 37.466 42.007 -3.254 1.00 19.92 193 ALA C C 1
ATOM 6615 O O . ALA C 1 178 ? 38.475 41.604 -3.791 1.00 19.01 193 ALA C O 1
ATOM 6617 N N . ILE C 1 179 ? 37.048 43.262 -3.360 1.00 19.08 194 ILE C N 1
ATOM 6618 C CA . ILE C 1 179 ? 37.890 44.309 -3.916 1.00 18.99 194 ILE C CA 1
ATOM 6619 C C . ILE C 1 179 ? 38.576 44.961 -2.708 1.00 19.12 194 ILE C C 1
ATOM 6620 O O . ILE C 1 179 ? 37.902 45.611 -1.915 1.00 18.25 194 ILE C O 1
ATOM 6625 N N . PRO C 1 180 ? 39.912 44.774 -2.545 1.00 18.91 195 PRO C N 1
ATOM 6626 C CA . PRO C 1 180 ? 40.608 45.392 -1.420 1.00 18.29 195 PRO C CA 1
ATOM 6627 C C . PRO C 1 180 ? 40.741 46.896 -1.622 1.00 18.43 195 PRO C C 1
ATOM 6628 O O . PRO C 1 180 ? 40.918 47.350 -2.767 1.00 17.72 195 PRO C O 1
ATOM 6632 N N . VAL C 1 181 ? 40.659 47.643 -0.521 1.00 17.72 196 VAL C N 1
ATOM 6633 C CA . VAL C 1 181 ? 40.737 49.116 -0.525 1.00 18.66 196 VAL C CA 1
ATOM 6634 C C . VAL C 1 181 ? 41.576 49.624 0.664 1.00 18.88 196 VAL C C 1
ATOM 6635 O O . VAL C 1 181 ? 41.328 49.270 1.804 1.00 19.49 196 VAL C O 1
ATOM 6639 N N . ALA C 1 182 ? 42.562 50.467 0.410 1.00 19.59 197 ALA C N 1
ATOM 6640 C CA . ALA C 1 182 ? 43.343 51.069 1.484 1.00 19.42 197 ALA C CA 1
ATOM 6641 C C . ALA C 1 182 ? 42.648 52.319 2.033 1.00 19.68 197 ALA C C 1
ATOM 6642 O O . ALA C 1 182 ? 42.335 53.256 1.283 1.00 19.92 197 ALA C O 1
ATOM 6644 N N . VAL C 1 183 ? 42.413 52.334 3.338 1.00 19.61 198 VAL C N 1
ATOM 6645 C CA . VAL C 1 183 ? 41.969 53.538 4.032 1.00 19.72 198 VAL C CA 1
ATOM 6646 C C . VAL C 1 183 ? 42.661 53.590 5.374 1.00 20.45 198 VAL C C 1
ATOM 6647 O O . VAL C 1 183 ? 42.765 52.569 6.051 1.00 20.29 198 VAL C O 1
ATOM 6651 N N . ASN C 1 184 ? 43.125 54.765 5.784 1.00 21.51 199 ASN C N 1
ATOM 6652 C CA . ASN C 1 184 ? 43.707 54.931 7.121 1.00 22.69 199 ASN C CA 1
ATOM 6653 C C . ASN C 1 184 ? 42.749 54.399 8.173 1.00 22.68 199 ASN C C 1
ATOM 6654 O O . ASN C 1 184 ? 41.555 54.617 8.075 1.00 23.00 199 ASN C O 1
ATOM 6659 N N . PHE C 1 185 ? 43.281 53.726 9.193 1.00 23.35 200 PHE C N 1
ATOM 6660 C CA . PHE C 1 185 ? 42.465 53.092 10.245 1.00 22.76 200 PHE C CA 1
ATOM 6661 C C . PHE C 1 185 ? 41.447 54.062 10.865 1.00 22.32 200 PHE C C 1
ATOM 6662 O O . PHE C 1 185 ? 40.267 53.731 11.024 1.00 22.75 200 PHE C O 1
ATOM 6670 N N . GLY C 1 186 ? 41.888 55.278 11.149 1.00 21.57 201 GLY C N 1
ATOM 6671 C CA . GLY C 1 186 ? 41.011 56.314 11.723 1.00 20.78 201 GLY C CA 1
ATOM 6672 C C . GLY C 1 186 ? 39.922 56.861 10.818 1.00 20.62 201 GLY C C 1
ATOM 6673 O O . GLY C 1 186 ? 39.035 57.573 11.294 1.00 21.51 201 GLY C O 1
ATOM 6674 N N . GLU C 1 187 ? 39.980 56.535 9.521 1.00 19.35 202 GLU C N 1
ATOM 6675 C CA A GLU C 1 187 ? 38.965 56.972 8.556 0.60 18.70 202 GLU C CA 1
ATOM 6676 C CA B GLU C 1 187 ? 38.976 56.970 8.550 0.40 18.80 202 GLU C CA 1
ATOM 6677 C C . GLU C 1 187 ? 38.029 55.836 8.151 1.00 17.80 202 GLU C C 1
ATOM 6678 O O . GLU C 1 187 ? 37.200 56.000 7.284 1.00 16.87 202 GLU C O 1
ATOM 6689 N N . ILE C 1 188 ? 38.155 54.678 8.777 1.00 17.57 203 ILE C N 1
ATOM 6690 C CA . ILE C 1 188 ? 37.294 53.556 8.402 1.00 17.37 203 ILE C CA 1
ATOM 6691 C C . ILE C 1 188 ? 35.817 53.900 8.597 1.00 17.48 203 ILE C C 1
ATOM 6692 O O . ILE C 1 188 ? 35.000 53.714 7.689 1.00 17.92 203 ILE C O 1
ATOM 6697 N N . TYR C 1 189 ? 35.468 54.423 9.768 1.00 17.65 204 TYR C N 1
ATOM 6698 C CA . TYR C 1 189 ? 34.087 54.838 10.027 1.00 17.39 204 TYR C CA 1
ATOM 6699 C C . TYR C 1 189 ? 33.563 55.744 8.911 1.00 17.08 204 TYR C C 1
ATOM 6700 O O . TYR C 1 189 ? 32.489 55.516 8.359 1.00 16.58 204 TYR C O 1
ATOM 6709 N N . THR C 1 190 ? 34.321 56.788 8.619 1.00 17.60 205 THR C N 1
ATOM 6710 C CA . THR C 1 190 ? 33.997 57.765 7.576 1.00 18.00 205 THR C CA 1
ATOM 6711 C C . THR C 1 190 ? 33.801 57.118 6.203 1.00 17.84 205 THR C C 1
ATOM 6712 O O . THR C 1 190 ? 32.801 57.374 5.522 1.00 17.83 205 THR C O 1
ATOM 6716 N N . ALA C 1 191 ? 34.739 56.247 5.826 1.00 17.38 206 ALA C N 1
ATOM 6717 C CA . ALA C 1 191 ? 34.682 55.513 4.550 1.00 17.14 206 ALA C CA 1
ATOM 6718 C C . ALA C 1 191 ? 33.420 54.696 4.428 1.00 16.56 206 ALA C C 1
ATOM 6719 O O . ALA C 1 191 ? 32.842 54.594 3.361 1.00 16.76 206 ALA C O 1
ATOM 6721 N N . VAL C 1 192 ? 33.002 54.087 5.524 1.00 16.55 207 VAL C N 1
ATOM 6722 C CA . VAL C 1 192 ? 31.798 53.268 5.500 1.00 16.56 207 VAL C CA 1
ATOM 6723 C C . VAL C 1 192 ? 30.569 54.178 5.427 1.00 16.88 207 VAL C C 1
ATOM 6724 O O . VAL C 1 192 ? 29.655 53.931 4.636 1.00 16.77 207 VAL C O 1
ATOM 6728 N N . GLN C 1 193 ? 30.563 55.249 6.223 1.00 17.20 208 GLN C N 1
ATOM 6729 C CA . GLN C 1 193 ? 29.397 56.130 6.296 1.00 17.91 208 GLN C CA 1
ATOM 6730 C C . GLN C 1 193 ? 29.151 56.873 4.968 1.00 18.49 208 GLN C C 1
ATOM 6731 O O . GLN C 1 193 ? 27.993 57.015 4.532 1.00 18.69 208 GLN C O 1
ATOM 6737 N N . THR C 1 194 ? 30.228 57.374 4.355 1.00 18.52 209 THR C N 1
ATOM 6738 C CA . THR C 1 194 ? 30.188 57.968 3.014 1.00 18.41 209 THR C CA 1
ATOM 6739 C C . THR C 1 194 ? 30.102 56.951 1.834 1.00 19.00 209 THR C C 1
ATOM 6740 O O . THR C 1 194 ? 29.984 57.355 0.680 1.00 19.74 209 THR C O 1
ATOM 6744 N N . ARG C 1 195 ? 30.126 55.652 2.124 1.00 19.12 210 ARG C N 1
ATOM 6745 C CA . ARG C 1 195 ? 29.904 54.586 1.137 1.00 20.08 210 ARG C CA 1
ATOM 6746 C C . ARG C 1 195 ? 31.091 54.412 0.163 1.00 19.41 210 ARG C C 1
ATOM 6747 O O . ARG C 1 195 ? 30.933 53.905 -0.950 1.00 18.89 210 ARG C O 1
ATOM 6755 N N . ALA C 1 196 ? 32.277 54.801 0.624 1.00 18.72 211 ALA C N 1
ATOM 6756 C CA . ALA C 1 196 ? 33.514 54.629 -0.124 1.00 18.39 211 ALA C CA 1
ATOM 6757 C C . ALA C 1 196 ? 33.971 53.192 -0.034 1.00 17.57 211 ALA C C 1
ATOM 6758 O O . ALA C 1 196 ? 34.675 52.735 -0.923 1.00 16.91 211 ALA C O 1
ATOM 6760 N N . VAL C 1 197 ? 33.594 52.498 1.051 1.00 17.87 212 VAL C N 1
ATOM 6761 C CA . VAL C 1 197 ? 33.785 51.052 1.192 1.00 17.45 212 VAL C CA 1
ATOM 6762 C C . VAL C 1 197 ? 32.496 50.397 1.705 1.00 17.86 212 VAL C C 1
ATOM 6763 O O . VAL C 1 197 ? 31.593 51.075 2.191 1.00 19.05 212 VAL C O 1
ATOM 6767 N N . ASP C 1 198 ? 32.430 49.074 1.608 1.00 17.36 213 ASP C N 1
ATOM 6768 C CA . ASP C 1 198 ? 31.279 48.319 2.093 1.00 17.69 213 ASP C CA 1
ATOM 6769 C C . ASP C 1 198 ? 31.552 47.654 3.432 1.00 17.30 213 ASP C C 1
ATOM 6770 O O . ASP C 1 198 ? 30.640 47.196 4.089 1.00 18.27 213 ASP C O 1
ATOM 6775 N N . GLY C 1 199 ? 32.810 47.589 3.842 1.00 16.51 214 GLY C N 1
ATOM 6776 C CA . GLY C 1 199 ? 33.136 46.835 5.024 1.00 15.78 214 GLY C CA 1
ATOM 6777 C C . GLY C 1 199 ? 34.606 46.871 5.306 1.00 15.22 214 GLY C C 1
ATOM 6778 O O . GLY C 1 199 ? 35.353 47.598 4.658 1.00 13.46 214 GLY C O 1
ATOM 6779 N N . ALA C 1 200 ? 35.006 46.093 6.296 1.00 14.62 215 ALA C N 1
ATOM 6780 C CA . ALA C 1 200 ? 36.411 46.062 6.708 1.00 14.58 215 ALA C CA 1
ATOM 6781 C C . ALA C 1 200 ? 36.689 44.659 7.173 1.00 15.19 215 ALA C C 1
ATOM 6782 O O . ALA C 1 200 ? 35.828 43.791 7.052 1.00 14.55 215 ALA C O 1
ATOM 6784 N N . GLU C 1 201 ? 37.898 44.422 7.658 1.00 15.41 216 GLU C N 1
ATOM 6785 C CA . GLU C 1 201 ? 38.246 43.145 8.244 1.00 15.57 216 GLU C CA 1
ATOM 6786 C C . GLU C 1 201 ? 39.222 43.416 9.383 1.00 15.68 216 GLU C C 1
ATOM 6787 O O . GLU C 1 201 ? 40.278 44.055 9.207 1.00 15.22 216 GLU C O 1
ATOM 6793 N N . LEU C 1 202 ? 38.826 42.989 10.579 1.00 15.13 217 LEU C N 1
ATOM 6794 C CA . LEU C 1 202 ? 39.369 43.538 11.823 1.00 14.65 217 LEU C CA 1
ATOM 6795 C C . LEU C 1 202 ? 39.169 42.557 12.987 1.00 14.96 217 LEU C C 1
ATOM 6796 O O . LEU C 1 202 ? 38.465 41.560 12.854 1.00 15.78 217 LEU C O 1
ATOM 6801 N N . THR C 1 203 ? 39.783 42.868 14.125 1.00 15.46 218 THR C N 1
ATOM 6802 C CA . THR C 1 203 ? 39.561 42.174 15.402 1.00 15.20 218 THR C CA 1
ATOM 6803 C C . THR C 1 203 ? 38.299 42.744 16.038 1.00 15.62 218 THR C C 1
ATOM 6804 O O . THR C 1 203 ? 37.826 43.798 15.638 1.00 16.35 218 THR C O 1
ATOM 6808 N N . TYR C 1 204 ? 37.739 42.050 17.018 1.00 16.06 219 TYR C N 1
ATOM 6809 C CA . TYR C 1 204 ? 36.635 42.617 17.789 1.00 15.66 219 TYR C CA 1
ATOM 6810 C C . TYR C 1 204 ? 37.063 43.834 18.610 1.00 15.06 219 TYR C C 1
ATOM 6811 O O . TYR C 1 204 ? 36.281 44.743 18.804 1.00 15.53 219 TYR C O 1
ATOM 6820 N N . ALA C 1 205 ? 38.302 43.864 19.093 1.00 15.46 220 ALA C N 1
ATOM 6821 C CA . ALA C 1 205 ? 38.793 45.071 19.773 1.00 15.25 220 ALA C CA 1
ATOM 6822 C C . ALA C 1 205 ? 38.715 46.302 18.868 1.00 15.72 220 ALA C C 1
ATOM 6823 O O . ALA C 1 205 ? 38.241 47.375 19.291 1.00 16.33 220 ALA C O 1
ATOM 6825 N N . ASN C 1 206 ? 39.226 46.158 17.642 1.00 15.64 221 ASN C N 1
ATOM 6826 C CA . ASN C 1 206 ? 39.213 47.221 16.626 1.00 14.54 221 ASN C CA 1
ATOM 6827 C C . ASN C 1 206 ? 37.781 47.713 16.405 1.00 14.24 221 ASN C C 1
ATOM 6828 O O . ASN C 1 206 ? 37.485 48.909 16.460 1.00 15.41 221 ASN C O 1
ATOM 6833 N N . VAL C 1 207 ? 36.886 46.765 16.164 1.00 13.55 222 VAL C N 1
ATOM 6834 C CA . VAL C 1 207 ? 35.462 47.076 15.914 1.00 13.03 222 VAL C CA 1
ATOM 6835 C C . VAL C 1 207 ? 34.773 47.794 17.089 1.00 13.48 222 VAL C C 1
ATOM 6836 O O . VAL C 1 207 ? 34.071 48.775 16.906 1.00 15.00 222 VAL C O 1
ATOM 6840 N N . TYR C 1 208 ? 34.994 47.307 18.297 1.00 14.12 223 TYR C N 1
ATOM 6841 C CA . TYR C 1 208 ? 34.369 47.877 19.478 1.00 14.07 223 TYR C CA 1
ATOM 6842 C C . TYR C 1 208 ? 34.937 49.237 19.822 1.00 14.46 223 TYR C C 1
ATOM 6843 O O . TYR C 1 208 ? 34.202 50.206 19.999 1.00 13.47 223 TYR C O 1
ATOM 6852 N N . ASN C 1 209 ? 36.246 49.308 19.933 1.00 14.47 224 ASN C N 1
ATOM 6853 C CA . ASN C 1 209 ? 36.892 50.567 20.289 1.00 15.00 224 ASN C CA 1
ATOM 6854 C C . ASN C 1 209 ? 36.692 51.697 19.270 1.00 15.41 224 ASN C C 1
ATOM 6855 O O . ASN C 1 209 ? 36.675 52.887 19.644 1.00 15.16 224 ASN C O 1
ATOM 6860 N N . GLY C 1 210 ? 36.490 51.340 18.003 1.00 15.56 225 GLY C N 1
ATOM 6861 C CA . GLY C 1 210 ? 36.228 52.293 16.938 1.00 15.70 225 GLY C CA 1
ATOM 6862 C C . GLY C 1 210 ? 34.755 52.632 16.730 1.00 16.06 225 GLY C C 1
ATOM 6863 O O . GLY C 1 210 ? 34.442 53.479 15.894 1.00 16.82 225 GLY C O 1
ATOM 6864 N N . GLY C 1 211 ? 33.859 51.968 17.455 1.00 15.69 226 GLY C N 1
ATOM 6865 C CA . GLY C 1 211 ? 32.408 52.261 17.391 1.00 15.28 226 GLY C CA 1
ATOM 6866 C C . GLY C 1 211 ? 31.778 51.797 16.093 1.00 15.39 226 GLY C C 1
ATOM 6867 O O . GLY C 1 211 ? 30.691 52.243 15.708 1.00 14.80 226 GLY C O 1
ATOM 6868 N N . LEU C 1 212 ? 32.432 50.847 15.435 1.00 15.69 227 LEU C N 1
ATOM 6869 C CA . LEU C 1 212 ? 32.116 50.515 14.056 1.00 15.97 227 LEU C CA 1
ATOM 6870 C C . LEU C 1 212 ? 30.820 49.738 13.931 1.00 16.41 227 LEU C C 1
ATOM 6871 O O . LEU C 1 212 ? 30.279 49.659 12.843 1.00 16.21 227 LEU C O 1
ATOM 6876 N N . TYR C 1 213 ? 30.326 49.188 15.050 1.00 17.01 228 TYR C N 1
ATOM 6877 C CA . TYR C 1 213 ? 29.024 48.500 15.104 1.00 16.96 228 TYR C CA 1
ATOM 6878 C C . TYR C 1 213 ? 27.870 49.465 14.812 1.00 17.16 228 TYR C C 1
ATOM 6879 O O . TYR C 1 213 ? 26.767 49.033 14.517 1.00 18.08 228 TYR C O 1
ATOM 6888 N N . GLU C 1 214 ? 28.124 50.767 14.920 1.00 18.12 229 GLU C N 1
ATOM 6889 C CA . GLU C 1 214 ? 27.103 51.786 14.627 1.00 18.38 229 GLU C CA 1
ATOM 6890 C C . GLU C 1 214 ? 26.783 51.847 13.138 1.00 18.37 229 GLU C C 1
ATOM 6891 O O . GLU C 1 214 ? 25.709 52.298 12.752 1.00 19.02 229 GLU C O 1
ATOM 6897 N N . VAL C 1 215 ? 27.731 51.431 12.303 1.00 18.01 230 VAL C N 1
ATOM 6898 C CA . VAL C 1 215 ? 27.571 51.499 10.835 1.00 17.66 230 VAL C CA 1
ATOM 6899 C C . VAL C 1 215 ? 27.707 50.159 10.102 1.00 17.69 230 VAL C C 1
ATOM 6900 O O . VAL C 1 215 ? 27.452 50.109 8.907 1.00 17.47 230 VAL C O 1
ATOM 6904 N N . LEU C 1 216 ? 28.134 49.109 10.811 1.00 18.54 231 LEU C N 1
ATOM 6905 C CA . LEU C 1 216 ? 28.337 47.765 10.249 1.00 18.87 231 LEU C CA 1
ATOM 6906 C C . LEU C 1 216 ? 27.646 46.724 11.152 1.00 19.33 231 LEU C C 1
ATOM 6907 O O . LEU C 1 216 ? 27.917 46.646 12.360 1.00 18.75 231 LEU C O 1
ATOM 6912 N N . LYS C 1 217 ? 26.742 45.948 10.560 1.00 21.24 232 LYS C N 1
ATOM 6913 C CA . LYS C 1 217 ? 25.822 45.079 11.306 1.00 21.65 232 LYS C CA 1
ATOM 6914 C C . LYS C 1 217 ? 26.386 43.713 11.667 1.00 22.23 232 LYS C C 1
ATOM 6915 O O . LYS C 1 217 ? 26.044 43.168 12.722 1.00 22.53 232 LYS C O 1
ATOM 6921 N N . TYR C 1 218 ? 27.244 43.154 10.811 1.00 21.79 233 TYR C N 1
ATOM 6922 C CA . TYR C 1 218 ? 27.667 41.763 10.930 1.00 21.70 233 TYR C CA 1
ATOM 6923 C C . TYR C 1 218 ? 29.160 41.608 11.134 1.00 21.18 233 TYR C C 1
ATOM 6924 O O . TYR C 1 218 ? 29.945 42.353 10.544 1.00 20.83 233 TYR C O 1
ATOM 6946 N N . SER C 1 220 ? 31.513 38.331 10.516 1.00 19.37 235 SER C N 1
ATOM 6947 C CA . SER C 1 220 ? 31.523 36.964 10.001 1.00 19.28 235 SER C CA 1
ATOM 6948 C C . SER C 1 220 ? 32.870 36.347 10.328 1.00 19.35 235 SER C C 1
ATOM 6949 O O . SER C 1 220 ? 33.889 36.847 9.894 1.00 18.85 235 SER C O 1
ATOM 6952 N N . GLU C 1 221 ? 32.866 35.267 11.110 1.00 19.90 236 GLU C N 1
ATOM 6953 C CA . GLU C 1 221 ? 34.098 34.729 11.670 1.00 20.33 236 GLU C CA 1
ATOM 6954 C C . GLU C 1 221 ? 34.855 33.822 10.710 1.00 20.25 236 GLU C C 1
ATOM 6955 O O . GLU C 1 221 ? 35.008 32.625 10.957 1.00 19.80 236 GLU C O 1
ATOM 6961 N N . THR C 1 222 ? 35.356 34.434 9.640 1.00 19.40 237 THR C N 1
ATOM 6962 C CA . THR C 1 222 ? 36.242 33.786 8.699 1.00 19.11 237 THR C CA 1
ATOM 6963 C C . THR C 1 222 ? 37.601 33.454 9.294 1.00 19.56 237 THR C C 1
ATOM 6964 O O . THR C 1 222 ? 38.274 32.509 8.854 1.00 19.98 237 THR C O 1
ATOM 6968 N N . GLY C 1 223 ? 38.023 34.225 10.280 1.00 18.68 238 GLY C N 1
ATOM 6969 C CA . GLY C 1 223 ? 39.318 34.030 10.907 1.00 18.40 238 GLY C CA 1
ATOM 6970 C C . GLY C 1 223 ? 40.449 33.952 9.892 1.00 18.72 238 GLY C C 1
ATOM 6971 O O . GLY C 1 223 ? 41.346 33.121 10.030 1.00 18.67 238 GLY C O 1
ATOM 6972 N N . HIS C 1 224 ? 40.412 34.835 8.896 1.00 18.14 239 HIS C N 1
ATOM 6973 C CA . HIS C 1 224 ? 41.276 34.734 7.693 1.00 17.22 239 HIS C CA 1
ATOM 6974 C C . HIS C 1 224 ? 42.695 35.236 7.893 1.00 17.34 239 HIS C C 1
ATOM 6975 O O . HIS C 1 224 ? 43.599 34.866 7.115 1.00 16.90 239 HIS C O 1
ATOM 6982 N N . PHE C 1 225 ? 42.904 36.068 8.913 1.00 16.58 240 PHE C N 1
ATOM 6983 C CA . PHE C 1 225 ? 44.251 36.470 9.326 1.00 16.63 240 PHE C CA 1
ATOM 6984 C C . PHE C 1 225 ? 44.383 36.193 10.809 1.00 16.93 240 PHE C C 1
ATOM 6985 O O . PHE C 1 225 ? 43.431 36.362 11.548 1.00 17.02 240 PHE C O 1
ATOM 6993 N N . LEU C 1 226 ? 45.571 35.772 11.237 1.00 17.65 241 LEU C N 1
ATOM 6994 C CA . LEU C 1 226 ? 46.023 35.905 12.635 1.00 17.75 241 LEU C CA 1
ATOM 6995 C C . LEU C 1 226 ? 47.118 36.931 12.575 1.00 17.73 241 LEU C C 1
ATOM 6996 O O . LEU C 1 226 ? 48.116 36.690 11.918 1.00 18.73 241 LEU C O 1
ATOM 7001 N N . LEU C 1 227 ? 46.943 38.079 13.218 1.00 17.30 242 LEU C N 1
ATOM 7002 C CA . LEU C 1 227 ? 47.896 39.163 13.094 1.00 17.37 242 LEU C CA 1
ATOM 7003 C C . LEU C 1 227 ? 49.060 38.960 14.052 1.00 17.28 242 LEU C C 1
ATOM 7004 O O . LEU C 1 227 ? 48.881 39.040 15.268 1.00 16.24 242 LEU C O 1
ATOM 7009 N N . ILE C 1 228 ? 50.246 38.681 13.483 1.00 17.00 243 ILE C N 1
ATOM 7010 C CA . ILE C 1 228 ? 51.465 38.432 14.233 1.00 17.13 243 ILE C CA 1
ATOM 7011 C C . ILE C 1 228 ? 52.361 39.649 14.065 1.00 16.98 243 ILE C C 1
ATOM 7012 O O . ILE C 1 228 ? 52.817 39.916 12.967 1.00 17.25 243 ILE C O 1
ATOM 7017 N N . ASN C 1 229 ? 52.621 40.389 15.133 1.00 17.58 244 ASN C N 1
ATOM 7018 C CA . ASN C 1 229 ? 53.475 41.568 15.021 1.00 18.08 244 ASN C CA 1
ATOM 7019 C C . ASN C 1 229 ? 54.933 41.186 15.207 1.00 18.43 244 ASN C C 1
ATOM 7020 O O . ASN C 1 229 ? 55.242 40.264 15.946 1.00 19.23 244 ASN C O 1
ATOM 7025 N N . PHE C 1 230 ? 55.823 41.906 14.530 1.00 18.43 245 PHE C N 1
ATOM 7026 C CA . PHE C 1 230 ? 57.262 41.705 14.642 1.00 17.96 245 PHE C CA 1
ATOM 7027 C C . PHE C 1 230 ? 57.809 42.936 15.324 1.00 18.33 245 PHE C C 1
ATOM 7028 O O . PHE C 1 230 ? 57.463 44.057 14.953 1.00 18.47 245 PHE C O 1
ATOM 7036 N N . GLU C 1 231 ? 58.641 42.724 16.340 1.00 18.91 246 GLU C N 1
ATOM 7037 C CA . GLU C 1 231 ? 59.174 43.816 17.147 1.00 19.05 246 GLU C CA 1
ATOM 7038 C C . GLU C 1 231 ? 60.618 44.007 16.734 1.00 19.92 246 GLU C C 1
ATOM 7039 O O . GLU C 1 231 ? 61.426 43.094 16.892 1.00 18.77 246 GLU C O 1
ATOM 7045 N N . ILE C 1 232 ? 60.936 45.188 16.177 1.00 21.15 247 ILE C N 1
ATOM 7046 C CA . ILE C 1 232 ? 62.213 45.383 15.505 1.00 21.53 247 ILE C CA 1
ATOM 7047 C C . ILE C 1 232 ? 63.038 46.520 16.083 1.00 22.17 247 ILE C C 1
ATOM 7048 O O . ILE C 1 232 ? 62.508 47.417 16.702 1.00 21.37 247 ILE C O 1
ATOM 7053 N N . VAL C 1 233 ? 64.354 46.429 15.914 1.00 23.37 248 VAL C N 1
ATOM 7054 C CA . VAL C 1 233 ? 65.270 47.535 16.235 1.00 24.63 248 VAL C CA 1
ATOM 7055 C C . VAL C 1 233 ? 66.411 47.556 15.232 1.00 26.39 248 VAL C C 1
ATOM 7056 O O . VAL C 1 233 ? 66.564 46.638 14.437 1.00 26.77 248 VAL C O 1
ATOM 7060 N N . SER C 1 234 ? 67.223 48.606 15.296 1.00 28.90 249 SER C N 1
ATOM 7061 C CA . SER C 1 234 ? 68.463 48.651 14.537 1.00 30.57 249 SER C CA 1
ATOM 7062 C C . SER C 1 234 ? 69.403 47.518 14.904 1.00 31.72 249 SER C C 1
ATOM 7063 O O . SER C 1 234 ? 69.737 47.343 16.071 1.00 31.91 249 SER C O 1
ATOM 7066 N N . ALA C 1 235 ? 69.866 46.773 13.908 1.00 33.50 250 ALA C N 1
ATOM 7067 C CA . ALA C 1 235 ? 70.828 45.702 14.167 1.00 35.05 250 ALA C CA 1
ATOM 7068 C C . ALA C 1 235 ? 72.174 46.280 14.627 1.00 36.07 250 ALA C C 1
ATOM 7069 O O . ALA C 1 235 ? 72.876 45.644 15.413 1.00 36.65 250 ALA C O 1
ATOM 7071 N N . ASP C 1 236 ? 72.527 47.483 14.161 1.00 37.32 251 ASP C N 1
ATOM 7072 C CA . ASP C 1 236 ? 73.734 48.175 14.662 1.00 37.77 251 ASP C CA 1
ATOM 7073 C C . ASP C 1 236 ? 73.620 48.500 16.148 1.00 38.08 251 ASP C C 1
ATOM 7074 O O . ASP C 1 236 ? 74.469 48.090 16.935 1.00 38.52 251 ASP C O 1
ATOM 7079 N N . TRP C 1 237 ? 72.565 49.228 16.523 1.00 38.13 252 TRP C N 1
ATOM 7080 C CA . TRP C 1 237 ? 72.306 49.565 17.931 1.00 38.07 252 TRP C CA 1
ATOM 7081 C C . TRP C 1 237 ? 72.335 48.331 18.832 1.00 38.11 252 TRP C C 1
ATOM 7082 O O . TRP C 1 237 ? 73.016 48.312 19.853 1.00 38.84 252 TRP C O 1
ATOM 7093 N N . PHE C 1 238 ? 71.588 47.309 18.451 1.00 37.95 253 PHE C N 1
ATOM 7094 C CA . PHE C 1 238 ? 71.497 46.097 19.245 1.00 38.00 253 PHE C CA 1
ATOM 7095 C C . PHE C 1 238 ? 72.862 45.459 19.473 1.00 38.06 253 PHE C C 1
ATOM 7096 O O . PHE C 1 238 ? 73.177 45.025 20.578 1.00 37.89 253 PHE C O 1
ATOM 7104 N N . ASN C 1 239 ? 73.661 45.395 18.414 1.00 38.57 254 ASN C N 1
ATOM 7105 C CA . ASN C 1 239 ? 74.995 44.795 18.482 1.00 38.70 254 ASN C CA 1
ATOM 7106 C C . ASN C 1 239 ? 75.968 45.602 19.337 1.00 38.58 254 ASN C C 1
ATOM 7107 O O . ASN C 1 239 ? 76.949 45.059 19.829 1.00 38.03 254 ASN C O 1
ATOM 7112 N N . SER C 1 240 ? 75.673 46.887 19.519 1.00 39.09 255 SER C N 1
ATOM 7113 C CA . SER C 1 240 ? 76.428 47.764 20.411 1.00 39.58 255 SER C CA 1
ATOM 7114 C C . SER C 1 240 ? 76.256 47.431 21.901 1.00 40.05 255 SER C C 1
ATOM 7115 O O . SER C 1 240 ? 77.089 47.825 22.719 1.00 40.31 255 SER C O 1
ATOM 7118 N N . LEU C 1 241 ? 75.180 46.729 22.257 1.00 40.56 256 LEU C N 1
ATOM 7119 C CA . LEU C 1 241 ? 74.929 46.342 23.653 1.00 40.60 256 LEU C CA 1
ATOM 7120 C C . LEU C 1 241 ? 75.782 45.136 24.088 1.00 40.64 256 LEU C C 1
ATOM 7121 O O . LEU C 1 241 ? 76.101 44.264 23.275 1.00 40.52 256 LEU C O 1
ATOM 7126 N N . PRO C 1 242 ? 76.126 45.071 25.387 1.00 40.88 257 PRO C N 1
ATOM 7127 C CA . PRO C 1 242 ? 76.669 43.848 25.972 1.00 41.21 257 PRO C CA 1
ATOM 7128 C C . PRO C 1 242 ? 75.789 42.651 25.657 1.00 41.62 257 PRO C C 1
ATOM 7129 O O . PRO C 1 242 ? 74.563 42.784 25.658 1.00 41.63 257 PRO C O 1
ATOM 7133 N N . LYS C 1 243 ? 76.401 41.490 25.426 1.00 41.75 258 LYS C N 1
ATO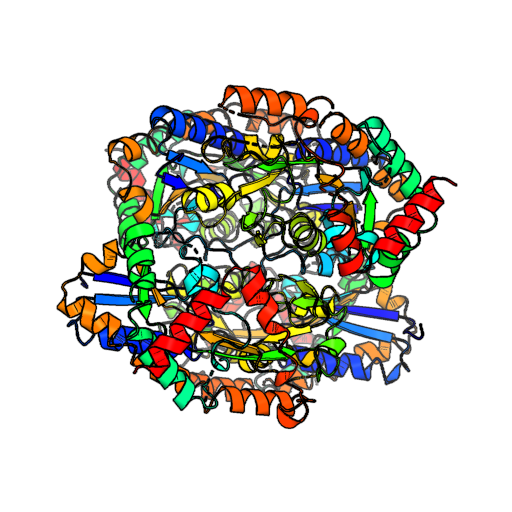M 7134 C CA . LYS C 1 243 ? 75.642 40.284 25.085 1.00 42.11 258 LYS C CA 1
ATOM 7135 C C . LYS C 1 243 ? 74.652 39.896 26.181 1.00 41.98 258 LYS C C 1
ATOM 7136 O O . LYS C 1 243 ? 73.621 39.276 25.897 1.00 41.72 258 LYS C O 1
ATOM 7142 N N . GLU C 1 244 ? 74.991 40.219 27.429 1.00 41.78 259 GLU C N 1
ATOM 7143 C CA . GLU C 1 244 ? 74.118 39.944 28.559 1.00 41.48 259 GLU C CA 1
ATOM 7144 C C . GLU C 1 244 ? 72.813 40.718 28.427 1.00 40.73 259 GLU C C 1
ATOM 7145 O O . GLU C 1 244 ? 71.738 40.173 28.681 1.00 40.54 259 GLU C O 1
ATOM 7151 N N . TYR C 1 245 ? 72.925 41.987 28.039 1.00 39.96 260 TYR C N 1
ATOM 7152 C CA . TYR C 1 245 ? 71.765 42.863 27.883 1.00 39.42 260 TYR C CA 1
ATOM 7153 C C . TYR C 1 245 ? 70.947 42.480 26.642 1.00 38.93 260 TYR C C 1
ATOM 7154 O O . TYR C 1 245 ? 69.716 42.547 26.662 1.00 38.71 260 TYR C O 1
ATOM 7163 N N . GLN C 1 246 ? 71.628 42.061 25.576 1.00 38.12 261 GLN C N 1
ATOM 7164 C CA . GLN C 1 246 ? 70.947 41.572 24.378 1.00 37.71 261 GLN C CA 1
ATOM 7165 C C . GLN C 1 246 ? 69.980 40.449 24.735 1.00 37.14 261 GLN C C 1
ATOM 7166 O O . GLN C 1 246 ? 68.800 40.504 24.386 1.00 36.55 261 GLN C O 1
ATOM 7172 N N . LYS C 1 247 ? 70.497 39.449 25.447 1.00 36.71 262 LYS C N 1
ATOM 7173 C CA . LYS C 1 247 ? 69.729 38.273 25.862 1.00 36.45 262 LYS C CA 1
ATOM 7174 C C . LYS C 1 247 ? 68.535 38.638 26.739 1.00 35.41 262 LYS C C 1
ATOM 7175 O O . LYS C 1 247 ? 67.450 38.118 26.544 1.00 34.57 262 LYS C O 1
ATOM 7181 N N . ILE C 1 248 ? 68.747 39.541 27.693 1.00 34.87 263 ILE C N 1
ATOM 7182 C CA . ILE C 1 248 ? 67.688 40.034 28.577 1.00 34.52 263 ILE C CA 1
ATOM 7183 C C . ILE C 1 248 ? 66.565 40.710 27.769 1.00 34.23 263 ILE C C 1
ATOM 7184 O O . ILE C 1 248 ? 65.401 40.347 27.907 1.00 33.75 263 ILE C O 1
ATOM 7189 N N . ILE C 1 249 ? 66.933 41.672 26.920 1.00 33.62 264 ILE C N 1
ATOM 7190 C CA . ILE C 1 249 ? 65.969 42.399 26.081 1.00 33.41 264 ILE C CA 1
ATOM 7191 C C . ILE C 1 249 ? 65.092 41.451 25.266 1.00 32.78 264 ILE C C 1
ATOM 7192 O O . ILE C 1 249 ? 63.865 41.565 25.281 1.00 32.26 264 ILE C O 1
ATOM 7197 N N . GLU C 1 250 ? 65.721 40.496 24.587 1.00 32.13 265 GLU C N 1
ATOM 7198 C CA . GLU C 1 250 ? 64.995 39.518 23.773 1.00 32.34 265 GLU C CA 1
ATOM 7199 C C . GLU C 1 250 ? 64.144 38.553 24.596 1.00 31.49 265 GLU C C 1
ATOM 7200 O O . GLU C 1 250 ? 62.993 38.319 24.285 1.00 30.78 265 GLU C O 1
ATOM 7206 N N . GLU C 1 251 ? 64.735 37.967 25.630 1.00 31.06 266 GLU C N 1
ATOM 7207 C CA . GLU C 1 251 ? 64.035 37.016 26.486 1.00 30.82 266 GLU C CA 1
ATOM 7208 C C . GLU C 1 251 ? 62.819 37.634 27.142 1.00 28.47 266 GLU C C 1
ATOM 7209 O O . GLU C 1 251 ? 61.763 37.023 27.233 1.00 27.66 266 GLU C O 1
ATOM 7215 N N . GLU C 1 252 ? 62.988 38.843 27.630 1.00 26.78 267 GLU C N 1
ATOM 7216 C CA . GLU C 1 252 ? 61.885 39.546 28.270 1.00 25.59 267 GLU C CA 1
ATOM 7217 C C . GLU C 1 252 ? 60.781 39.921 27.276 1.00 25.03 267 GLU C C 1
ATOM 7218 O O . GLU C 1 252 ? 59.592 39.876 27.624 1.00 25.22 267 GLU C O 1
ATOM 7237 N N . ASP C 1 254 ? 59.985 38.259 24.455 1.00 22.70 269 ASP C N 1
ATOM 7238 C CA . ASP C 1 254 ? 59.264 37.019 24.112 1.00 23.01 269 ASP C CA 1
ATOM 7239 C C . ASP C 1 254 ? 58.291 36.607 25.216 1.00 22.79 269 ASP C C 1
ATOM 7240 O O . ASP C 1 254 ? 57.178 36.120 24.947 1.00 22.49 269 ASP C O 1
ATOM 7245 N N . LYS C 1 255 ? 58.739 36.790 26.458 1.00 23.40 270 LYS C N 1
ATOM 7246 C CA . LYS C 1 255 ? 57.938 36.486 27.643 1.00 23.74 270 LYS C CA 1
ATOM 7247 C C . LYS C 1 255 ? 56.698 37.386 27.709 1.00 22.85 270 LYS C C 1
ATOM 7248 O O . LYS C 1 255 ? 55.584 36.893 27.856 1.00 22.12 270 LYS C O 1
ATOM 7254 N N . ALA C 1 256 ? 56.910 38.695 27.578 1.00 21.81 271 ALA C N 1
ATOM 7255 C CA . ALA C 1 256 ? 55.828 39.699 27.562 1.00 21.64 271 ALA C CA 1
ATOM 7256 C C . ALA C 1 256 ? 54.847 39.504 26.407 1.00 21.20 271 ALA C C 1
ATOM 7257 O O . ALA C 1 256 ? 53.621 39.632 26.567 1.00 20.62 271 ALA C O 1
ATOM 7259 N N . GLY C 1 257 ? 55.387 39.185 25.236 1.00 21.34 272 GLY C N 1
ATOM 7260 C CA . GLY C 1 257 ? 54.572 38.850 24.074 1.00 21.20 272 GLY C CA 1
ATOM 7261 C C . GLY C 1 257 ? 53.715 37.622 24.214 1.00 21.33 272 GLY C C 1
ATOM 7262 O O . GLY C 1 257 ? 52.517 37.660 23.924 1.00 20.98 272 GLY C O 1
ATOM 7263 N N . ILE C 1 258 ? 54.312 36.496 24.607 1.00 21.66 273 ILE C N 1
ATOM 7264 C CA . ILE C 1 258 ? 53.504 35.290 24.796 1.00 21.94 273 ILE C CA 1
ATOM 7265 C C . ILE C 1 258 ? 52.352 35.543 25.783 1.00 21.68 273 ILE C C 1
ATOM 7266 O O . ILE C 1 258 ? 51.232 35.084 25.571 1.00 21.50 273 ILE C O 1
ATOM 7271 N N . GLU C 1 259 ? 52.638 36.285 26.847 1.00 22.86 274 GLU C N 1
ATOM 7272 C CA . GLU C 1 259 ? 51.646 36.579 27.885 1.00 22.87 274 GLU C CA 1
ATOM 7273 C C . GLU C 1 259 ? 50.467 37.388 27.350 1.00 22.10 274 GLU C C 1
ATOM 7274 O O . GLU C 1 259 ? 49.311 36.992 27.538 1.00 21.93 274 GLU C O 1
ATOM 7280 N N . VAL C 1 260 ? 50.752 38.509 26.681 1.00 20.55 275 VAL C N 1
ATOM 7281 C CA . VAL C 1 260 ? 49.671 39.341 26.109 1.00 20.25 275 VAL C CA 1
ATOM 7282 C C . VAL C 1 260 ? 48.953 38.651 24.949 1.00 19.85 275 VAL C C 1
ATOM 7283 O O . VAL C 1 260 ? 47.738 38.784 24.805 1.00 19.79 275 VAL C O 1
ATOM 7287 N N . SER C 1 261 ? 49.691 37.891 24.140 1.00 19.95 276 SER C N 1
ATOM 7288 C CA . SER C 1 261 ? 49.095 37.119 23.048 1.00 19.82 276 SER C CA 1
ATOM 7289 C C . SER C 1 261 ? 48.014 36.162 23.555 1.00 20.12 276 SER C C 1
ATOM 7290 O O . SER C 1 261 ? 46.923 36.079 22.977 1.00 19.57 276 SER C O 1
ATOM 7293 N N . LEU C 1 262 ? 48.337 35.422 24.614 1.00 20.83 277 LEU C N 1
ATOM 7294 C CA . LEU C 1 262 ? 47.394 34.484 25.223 1.00 21.18 277 LEU C CA 1
ATOM 7295 C C . LEU C 1 262 ? 46.229 35.217 25.887 1.00 21.09 277 LEU C C 1
ATOM 7296 O O . LEU C 1 262 ? 45.089 34.819 25.744 1.00 21.57 277 LEU C O 1
ATOM 7301 N N . LYS C 1 263 ? 46.509 36.309 26.579 1.00 21.50 278 LYS C N 1
ATOM 7302 C CA . LYS C 1 263 ? 45.421 37.132 27.126 1.00 21.30 278 LYS C CA 1
ATOM 7303 C C . LYS C 1 263 ? 44.427 37.584 26.036 1.00 20.07 278 LYS C C 1
ATOM 7304 O O . LYS C 1 263 ? 43.208 37.488 26.208 1.00 19.78 278 LYS C O 1
ATOM 7310 N N . ILE C 1 264 ? 44.963 38.059 24.915 1.00 18.98 279 ILE C N 1
ATOM 7311 C CA . ILE C 1 264 ? 44.149 38.565 23.808 1.00 18.87 279 ILE C CA 1
ATOM 7312 C C . ILE C 1 264 ? 43.364 37.443 23.170 1.00 18.63 279 ILE C C 1
ATOM 7313 O O . ILE C 1 264 ? 42.161 37.555 22.955 1.00 18.64 279 ILE C O 1
ATOM 7326 N N . LYS C 1 266 ? 42.698 34.312 24.289 1.00 20.96 281 LYS C N 1
ATOM 7327 C CA . LYS C 1 266 ? 41.834 33.499 25.160 1.00 21.64 281 LYS C CA 1
ATOM 7328 C C . LYS C 1 266 ? 40.825 34.327 25.949 1.00 21.77 281 LYS C C 1
ATOM 7329 O O . LYS C 1 266 ? 39.758 33.825 26.288 1.00 21.94 281 LYS C O 1
ATOM 7335 N N . GLU C 1 267 ? 41.148 35.579 26.254 1.00 21.76 282 GLU C N 1
ATOM 7336 C CA . GLU C 1 267 ? 40.251 36.385 27.073 1.00 22.67 282 GLU C CA 1
ATOM 7337 C C . GLU C 1 267 ? 39.676 37.626 26.394 1.00 20.77 282 GLU C C 1
ATOM 7338 O O . GLU C 1 267 ? 38.453 37.791 26.323 1.00 19.84 282 GLU C O 1
ATOM 7344 N N . LEU C 1 268 ? 40.541 38.510 25.917 1.00 19.82 283 LEU C N 1
ATOM 7345 C CA . LEU C 1 268 ? 40.082 39.847 25.519 1.00 19.33 283 LEU C CA 1
ATOM 7346 C C . LEU C 1 268 ? 39.223 39.895 24.272 1.00 19.18 283 LEU C C 1
ATOM 7347 O O . LEU C 1 268 ? 38.216 40.612 24.241 1.00 19.09 283 LEU C O 1
ATOM 7352 N N . GLU C 1 269 ? 39.577 39.133 23.246 1.00 19.09 284 GLU C N 1
ATOM 7353 C CA . GLU C 1 269 ? 38.772 39.144 22.029 1.00 19.27 284 GLU C CA 1
ATOM 7354 C C . GLU C 1 269 ? 37.342 38.627 22.283 1.00 19.61 284 GLU C C 1
ATOM 7355 O O . GLU C 1 269 ? 36.369 39.169 21.754 1.00 18.66 284 GLU C O 1
ATOM 7361 N N . GLU C 1 270 ? 37.219 37.605 23.128 1.00 20.71 285 GLU C N 1
ATOM 7362 C CA . GLU C 1 270 ? 35.893 37.119 23.558 1.00 20.51 285 GLU C CA 1
ATOM 7363 C C . GLU C 1 270 ? 35.086 38.179 24.293 1.00 19.98 285 GLU C C 1
ATOM 7364 O O . GLU C 1 270 ? 33.894 38.302 24.050 1.00 19.21 285 GLU C O 1
ATOM 7370 N N . GLU C 1 271 ? 35.737 38.933 25.174 1.00 19.25 286 GLU C N 1
ATOM 7371 C CA . GLU C 1 271 ? 35.072 40.016 25.894 1.00 19.45 286 GLU C CA 1
ATOM 7372 C C . GLU C 1 271 ? 34.521 41.050 24.913 1.00 19.07 286 GLU C C 1
ATOM 7373 O O . GLU C 1 271 ? 33.338 41.418 24.960 1.00 18.66 286 GLU C O 1
ATOM 7379 N N . TYR C 1 272 ? 35.396 41.557 24.046 1.00 18.28 287 TYR C N 1
ATOM 7380 C CA . TYR C 1 272 ? 34.971 42.473 22.990 1.00 17.79 287 TYR C CA 1
ATOM 7381 C C . TYR C 1 272 ? 33.830 41.974 22.117 1.00 17.23 287 TYR C C 1
ATOM 7382 O O . TYR C 1 272 ? 32.917 42.748 21.798 1.00 16.64 287 TYR C O 1
ATOM 7391 N N . LYS C 1 273 ? 33.880 40.709 21.721 1.00 16.58 288 LYS C N 1
ATOM 7392 C CA . LYS C 1 273 ? 32.788 40.092 20.971 1.00 16.75 288 LYS C CA 1
ATOM 7393 C C . LYS C 1 273 ? 31.473 40.153 21.723 1.00 16.96 288 LYS C C 1
ATOM 7394 O O . LYS C 1 273 ? 30.417 40.435 21.148 1.00 17.29 288 LYS C O 1
ATOM 7400 N N . GLN C 1 274 ? 31.522 39.856 23.012 1.00 17.59 289 GLN C N 1
ATOM 7401 C CA . GLN C 1 274 ? 30.295 39.896 23.805 1.00 17.32 289 GLN C CA 1
ATOM 7402 C C . GLN C 1 274 ? 29.778 41.304 23.923 1.00 16.68 289 GLN C C 1
ATOM 7403 O O . GLN C 1 274 ? 28.586 41.522 23.880 1.00 16.96 289 GLN C O 1
ATOM 7409 N N . LYS C 1 275 ? 30.686 42.262 24.062 1.00 16.15 290 LYS C N 1
ATOM 7410 C CA . LYS C 1 275 ? 30.317 43.668 24.105 1.00 16.38 290 LYS C CA 1
ATOM 7411 C C . LYS C 1 275 ? 29.721 44.200 22.796 1.00 16.21 290 LYS C C 1
ATOM 7412 O O . LYS C 1 275 ? 28.823 45.063 22.822 1.00 15.81 290 LYS C O 1
ATOM 7418 N N . CYS C 1 276 ? 30.228 43.705 21.661 1.00 16.21 291 CYS C N 1
ATOM 7419 C CA . CYS C 1 276 ? 29.700 44.044 20.325 1.00 16.46 291 CYS C CA 1
ATOM 7420 C C . CYS C 1 276 ? 28.292 43.490 20.155 1.00 17.07 291 CYS C C 1
ATOM 7421 O O . CYS C 1 276 ? 27.401 44.165 19.643 1.00 19.20 291 CYS C O 1
ATOM 7424 N N . ILE C 1 277 ? 28.110 42.255 20.574 1.00 18.26 292 ILE C N 1
ATOM 7425 C CA . ILE C 1 277 ? 26.790 41.625 20.579 1.00 19.00 292 ILE C CA 1
ATOM 7426 C C . ILE C 1 277 ? 25.774 42.410 21.429 1.00 19.68 292 ILE C C 1
ATOM 7427 O O . ILE C 1 277 ? 24.609 42.555 21.025 1.00 19.67 292 ILE C O 1
ATOM 7432 N N . GLU C 1 278 ? 26.218 42.937 22.576 1.00 20.44 293 GLU C N 1
ATOM 7433 C CA . GLU C 1 278 ? 25.374 43.788 23.441 1.00 20.71 293 GLU C CA 1
ATOM 7434 C C . GLU C 1 278 ? 24.949 45.054 22.742 1.00 21.12 293 GLU C C 1
ATOM 7435 O O . GLU C 1 278 ? 23.868 45.561 22.993 1.00 20.55 293 GLU C O 1
ATOM 7441 N N . LYS C 1 279 ? 25.811 45.579 21.875 1.00 21.17 294 LYS C N 1
ATOM 7442 C CA . LYS C 1 279 ? 25.482 46.761 21.082 1.00 21.42 294 LYS C CA 1
ATOM 7443 C C . LYS C 1 279 ? 24.595 46.479 19.861 1.00 21.62 294 LYS C C 1
ATOM 7444 O O . LYS C 1 279 ? 24.239 47.402 19.126 1.00 22.53 294 LYS C O 1
ATOM 7450 N N . GLY C 1 280 ? 24.247 45.221 19.628 1.00 21.87 295 GLY C N 1
ATOM 7451 C CA . GLY C 1 280 ? 23.315 44.872 18.572 1.00 21.72 295 GLY C CA 1
ATOM 7452 C C . GLY C 1 280 ? 23.912 44.232 17.345 1.00 21.73 295 GLY C C 1
ATOM 7453 O O . GLY C 1 280 ? 23.218 44.037 16.360 1.00 21.83 295 GLY C O 1
ATOM 7467 N N . ALA C 1 282 ? 25.317 41.325 14.954 1.00 22.23 297 ALA C N 1
ATOM 7468 C CA . ALA C 1 282 ? 25.083 39.911 14.687 1.00 23.12 297 ALA C CA 1
ATOM 7469 C C . ALA C 1 282 ? 26.424 39.279 14.355 1.00 23.71 297 ALA C C 1
ATOM 7470 O O . ALA C 1 282 ? 27.232 39.895 13.672 1.00 24.44 297 ALA C O 1
ATOM 7472 N N . VAL C 1 283 ? 26.673 38.074 14.855 1.00 24.12 298 VAL C N 1
ATOM 7473 C CA . VAL C 1 283 ? 27.910 37.361 14.570 1.00 24.69 298 VAL C CA 1
ATOM 7474 C C . VAL C 1 283 ? 27.537 36.150 13.736 1.00 26.08 298 VAL C C 1
ATOM 7475 O O . VAL C 1 283 ? 26.650 35.383 14.114 1.00 26.69 298 VAL C O 1
ATOM 7479 N N . ILE C 1 284 ? 28.174 36.015 12.575 1.00 26.66 299 ILE C N 1
ATOM 7480 C CA . ILE C 1 284 ? 28.071 34.802 11.797 1.00 27.25 299 ILE C CA 1
ATOM 7481 C C . ILE C 1 284 ? 29.204 33.946 12.287 1.00 27.75 299 ILE C C 1
ATOM 7482 O O . ILE C 1 284 ? 30.372 34.269 12.039 1.00 28.37 299 ILE C O 1
ATOM 7487 N N . PRO C 1 285 ? 28.871 32.847 12.990 1.00 28.49 300 PRO C N 1
ATOM 7488 C CA . PRO C 1 285 ? 29.848 32.013 13.657 1.00 28.81 300 PRO C CA 1
ATOM 7489 C C . PRO C 1 285 ? 30.611 31.134 12.698 1.00 29.58 300 PRO C C 1
ATOM 7490 O O . PRO C 1 285 ? 30.104 30.789 11.633 1.00 29.24 300 PRO C O 1
ATOM 7494 N N . ALA C 1 286 ? 31.821 30.764 13.102 1.00 30.29 301 ALA C N 1
ATOM 7495 C CA . ALA C 1 286 ? 32.689 29.933 12.302 1.00 31.43 301 ALA C CA 1
ATOM 7496 C C . ALA C 1 286 ? 31.963 28.715 11.748 1.00 32.04 301 ALA C C 1
ATOM 7497 O O . ALA C 1 286 ? 32.229 28.300 10.622 1.00 32.49 301 ALA C O 1
ATOM 7499 N N . SER C 1 287 ? 31.031 28.165 12.527 1.00 32.64 302 SER C N 1
ATOM 7500 C CA . SER C 1 287 ? 30.343 26.927 12.153 1.00 33.00 302 SER C CA 1
ATOM 7501 C C . SER C 1 287 ? 29.444 27.037 10.931 1.00 33.50 302 SER C C 1
ATOM 7502 O O . SER C 1 287 ? 29.169 26.026 10.287 1.00 33.97 302 SER C O 1
ATOM 7505 N N . GLU C 1 288 ? 28.958 28.240 10.627 1.00 33.56 303 GLU C N 1
ATOM 7506 C CA . GLU C 1 288 ? 28.125 28.469 9.436 1.00 33.47 303 GLU C CA 1
ATOM 7507 C C . GLU C 1 288 ? 28.927 28.872 8.198 1.00 32.80 303 GLU C C 1
ATOM 7508 O O . GLU C 1 288 ? 28.349 29.101 7.142 1.00 33.07 303 GLU C O 1
ATOM 7514 N N . ILE C 1 289 ? 30.247 28.966 8.330 1.00 32.43 304 ILE C N 1
ATOM 7515 C CA . ILE C 1 289 ? 31.105 29.534 7.287 1.00 32.03 304 ILE C CA 1
ATOM 7516 C C . ILE C 1 289 ? 31.957 28.438 6.657 1.00 31.67 304 ILE C C 1
ATOM 7517 O O . ILE C 1 289 ? 32.539 27.625 7.363 1.00 31.30 304 ILE C O 1
ATOM 7522 N N . ASP C 1 290 ? 32.023 28.425 5.330 1.00 31.46 305 ASP C N 1
ATOM 7523 C CA . ASP C 1 290 ? 32.827 27.441 4.607 1.00 31.57 305 ASP C CA 1
ATOM 7524 C C . ASP C 1 290 ? 34.314 27.814 4.582 1.00 31.30 305 ASP C C 1
ATOM 7525 O O . ASP C 1 290 ? 34.845 28.214 3.545 1.00 31.84 305 ASP C O 1
ATOM 7530 N N . LYS C 1 291 ? 34.991 27.652 5.713 1.00 31.38 306 LYS C N 1
ATOM 7531 C CA . LYS C 1 291 ? 36.382 28.071 5.831 1.00 31.44 306 LYS C CA 1
ATOM 7532 C C . LYS C 1 291 ? 37.289 27.306 4.884 1.00 31.42 306 LYS C C 1
ATOM 7533 O O . LYS C 1 291 ? 38.265 27.874 4.390 1.00 31.87 306 LYS C O 1
ATOM 7539 N N . GLU C 1 292 ? 36.967 26.047 4.590 1.00 31.66 307 GLU C N 1
ATOM 7540 C CA . GLU C 1 292 ? 37.777 25.289 3.636 1.00 31.06 307 GLU C CA 1
ATOM 7541 C C . GLU C 1 292 ? 37.741 25.922 2.234 1.00 29.84 307 GLU C C 1
ATOM 7542 O O . GLU C 1 292 ? 38.780 26.048 1.598 1.00 29.49 307 GLU C O 1
ATOM 7548 N N . ALA C 1 293 ? 36.564 26.339 1.773 1.00 28.56 308 ALA C N 1
ATOM 7549 C CA . ALA C 1 293 ? 36.442 27.108 0.529 1.00 28.51 308 ALA C CA 1
ATOM 7550 C C . ALA C 1 293 ? 37.327 28.359 0.545 1.00 27.89 308 ALA C C 1
ATOM 7551 O O . ALA C 1 293 ? 37.987 28.672 -0.435 1.00 28.25 308 ALA C O 1
ATOM 7553 N N . PHE C 1 294 ? 37.323 29.083 1.658 1.00 27.58 309 PHE C N 1
ATOM 7554 C CA . PHE C 1 294 ? 38.152 30.277 1.791 1.00 27.17 309 PHE C CA 1
ATOM 7555 C C . PHE C 1 294 ? 39.647 29.924 1.756 1.00 27.30 309 PHE C C 1
ATOM 7556 O O . PHE C 1 294 ? 40.456 30.633 1.140 1.00 26.90 309 PHE C O 1
ATOM 7572 N N . GLU C 1 296 ? 40.991 27.401 0.201 1.00 29.53 311 GLU C N 1
ATOM 7573 C CA . GLU C 1 296 ? 41.292 27.074 -1.201 1.00 29.70 311 GLU C CA 1
ATOM 7574 C C . GLU C 1 296 ? 41.583 28.354 -1.978 1.00 28.98 311 GLU C C 1
ATOM 7575 O O . GLU C 1 296 ? 42.585 28.450 -2.677 1.00 28.97 311 GLU C O 1
ATOM 7581 N N . LYS C 1 297 ? 40.721 29.348 -1.826 1.00 27.73 312 LYS C N 1
ATOM 7582 C CA . LYS C 1 297 ? 40.899 30.626 -2.503 1.00 27.51 312 LYS C CA 1
ATOM 7583 C C . LYS C 1 297 ? 42.192 31.311 -2.108 1.00 26.38 312 LYS C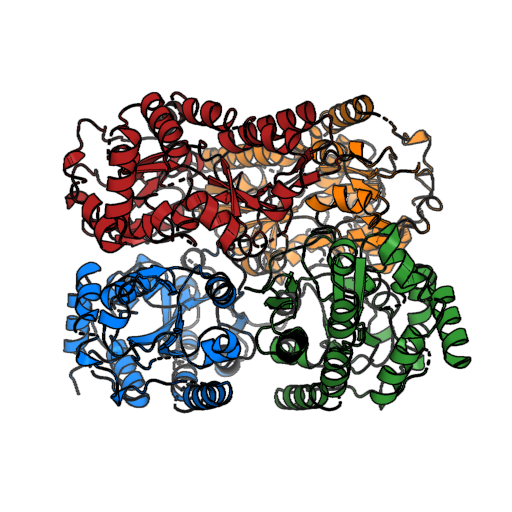 C 1
ATOM 7584 O O . LYS C 1 297 ? 42.887 31.857 -2.948 1.00 27.03 312 LYS C O 1
ATOM 7590 N N . ALA C 1 298 ? 42.509 31.253 -0.828 1.00 25.81 313 ALA C N 1
ATOM 7591 C CA . ALA C 1 298 ? 43.682 31.905 -0.270 1.00 25.99 313 ALA C CA 1
ATOM 7592 C C . ALA C 1 298 ? 44.993 31.443 -0.914 1.00 25.81 313 ALA C C 1
ATOM 7593 O O . ALA C 1 298 ? 45.950 32.197 -0.972 1.00 25.16 313 ALA C O 1
ATOM 7595 N N . LYS C 1 299 ? 45.038 30.190 -1.372 1.00 26.39 314 LYS C N 1
ATOM 7596 C CA . LYS C 1 299 ? 46.232 29.646 -2.046 1.00 26.95 314 LYS C CA 1
ATOM 7597 C C . LYS C 1 299 ? 46.739 30.509 -3.210 1.00 26.82 314 LYS C C 1
ATOM 7598 O O . LYS C 1 299 ? 47.940 30.574 -3.466 1.00 27.34 314 LYS C O 1
ATOM 7604 N N . GLN C 1 300 ? 45.822 31.172 -3.900 1.00 26.46 315 GLN C N 1
ATOM 7605 C CA . GLN C 1 300 ? 46.159 32.007 -5.041 1.00 25.87 315 GLN C CA 1
ATOM 7606 C C . GLN C 1 300 ? 46.955 33.245 -4.655 1.00 25.06 315 GLN C C 1
ATOM 7607 O O . GLN C 1 300 ? 47.716 33.753 -5.465 1.00 25.19 315 GLN C O 1
ATOM 7613 N N . ALA C 1 301 ? 46.778 33.746 -3.432 1.00 24.40 316 ALA C N 1
ATOM 7614 C CA . ALA C 1 301 ? 47.584 34.876 -2.954 1.00 24.15 316 ALA C CA 1
ATOM 7615 C C . ALA C 1 301 ? 49.038 34.436 -2.758 1.00 23.68 316 ALA C C 1
ATOM 7616 O O . ALA C 1 301 ? 49.964 35.201 -3.006 1.00 23.77 316 ALA C O 1
ATOM 7618 N N . TYR C 1 302 ? 49.230 33.204 -2.301 1.00 23.61 317 TYR C N 1
ATOM 7619 C CA . TYR C 1 302 ? 50.571 32.665 -2.131 1.00 23.84 317 TYR C CA 1
ATOM 7620 C C . TYR C 1 302 ? 51.264 32.536 -3.498 1.00 24.53 317 TYR C C 1
ATOM 7621 O O . TYR C 1 302 ? 52.382 33.006 -3.665 1.00 25.27 317 TYR C O 1
ATOM 7630 N N . LYS C 1 303 ? 50.586 31.927 -4.467 1.00 25.81 318 LYS C N 1
ATOM 7631 C CA . LYS C 1 303 ? 51.081 31.856 -5.867 1.00 26.23 318 LYS C CA 1
ATOM 7632 C C . LYS C 1 303 ? 51.377 33.234 -6.442 1.00 26.42 318 LYS C C 1
ATOM 7633 O O . LYS C 1 303 ? 52.457 33.464 -6.969 1.00 26.20 318 LYS C O 1
ATOM 7639 N N . ASN C 1 304 ? 50.434 34.166 -6.316 1.00 25.87 319 ASN C N 1
ATOM 7640 C CA . ASN C 1 304 ? 50.613 35.486 -6.898 1.00 25.66 319 ASN C CA 1
ATOM 7641 C C . ASN C 1 304 ? 51.787 36.257 -6.356 1.00 25.16 319 ASN C C 1
ATOM 7642 O O . ASN C 1 304 ? 52.368 37.055 -7.092 1.00 24.48 319 ASN C O 1
ATOM 7647 N N . LEU C 1 305 ? 52.126 36.041 -5.080 1.00 24.20 320 LEU C N 1
ATOM 7648 C CA . LEU C 1 305 ? 53.198 36.774 -4.438 1.00 24.13 320 LEU C CA 1
ATOM 7649 C C . LEU C 1 305 ? 54.493 35.971 -4.370 1.00 23.75 320 LEU C C 1
ATOM 7650 O O . LEU C 1 305 ? 55.499 36.480 -3.879 1.00 23.24 320 LEU C O 1
ATOM 7655 N N . GLY C 1 306 ? 54.463 34.740 -4.864 1.00 23.90 321 GLY C N 1
ATOM 7656 C CA . GLY C 1 306 ? 55.645 33.886 -4.894 1.00 24.65 321 GLY C CA 1
ATOM 7657 C C . GLY C 1 306 ? 56.013 33.322 -3.535 1.00 25.02 321 GLY C C 1
ATOM 7658 O O . GLY C 1 306 ? 57.199 33.249 -3.175 1.00 25.44 321 GLY C O 1
ATOM 7659 N N . LEU C 1 307 ? 54.998 32.885 -2.789 1.00 25.40 322 LEU C N 1
ATOM 7660 C CA . LEU C 1 307 ? 55.166 32.553 -1.375 1.00 25.72 322 LEU C CA 1
ATOM 7661 C C . LEU C 1 307 ? 54.680 31.149 -1.007 1.00 26.44 322 LEU C C 1
ATOM 7662 O O . LEU C 1 307 ? 54.681 30.808 0.165 1.00 26.35 322 LEU C O 1
ATOM 7667 N N . GLU C 1 308 ? 54.286 30.331 -1.985 1.00 27.79 323 GLU C N 1
ATOM 7668 C CA . GLU C 1 308 ? 53.826 28.964 -1.685 1.00 28.62 323 GLU C CA 1
ATOM 7669 C C . GLU C 1 308 ? 55.003 28.030 -1.308 1.00 29.27 323 GLU C C 1
ATOM 7670 O O . GLU C 1 308 ? 54.832 27.128 -0.499 1.00 29.59 323 GLU C O 1
ATOM 7676 N N . ASN C 1 309 ? 56.193 28.273 -1.863 1.00 29.94 324 ASN C N 1
ATOM 7677 C CA . ASN C 1 309 ? 57.402 27.530 -1.469 1.00 30.36 324 ASN C CA 1
ATOM 7678 C C . ASN C 1 309 ? 57.875 27.888 -0.059 1.00 30.33 324 ASN C C 1
ATOM 7679 O O . ASN C 1 309 ? 58.338 27.018 0.682 1.00 30.35 324 ASN C O 1
ATOM 7684 N N . ALA C 1 310 ? 57.786 29.171 0.299 1.00 29.71 325 ALA C N 1
ATOM 7685 C CA . ALA C 1 310 ? 58.060 29.619 1.674 1.00 29.59 325 ALA C CA 1
ATOM 7686 C C . ALA C 1 310 ? 57.125 28.912 2.667 1.00 29.27 325 ALA C C 1
ATOM 7687 O O . ALA C 1 310 ? 57.584 28.356 3.668 1.00 28.86 325 ALA C O 1
ATOM 7689 N N . LEU C 1 311 ? 55.824 28.912 2.381 1.00 29.56 326 LEU C N 1
ATOM 7690 C CA . LEU C 1 311 ? 54.863 28.199 3.229 1.00 29.98 326 LEU C CA 1
ATOM 7691 C C . LEU C 1 311 ? 55.257 26.737 3.388 1.00 30.19 326 LEU C C 1
ATOM 7692 O O . LEU C 1 311 ? 55.368 26.230 4.499 1.00 29.55 326 LEU C O 1
ATOM 7697 N N . ASN C 1 312 ? 55.452 26.067 2.259 1.00 31.18 327 ASN C N 1
ATOM 7698 C CA . ASN C 1 312 ? 55.698 24.626 2.242 1.00 31.54 327 ASN C CA 1
ATOM 7699 C C . ASN C 1 312 ? 56.972 24.257 2.971 1.00 31.82 327 ASN C C 1
ATOM 7700 O O . ASN C 1 312 ? 57.031 23.219 3.620 1.00 32.18 327 ASN C O 1
ATOM 7705 N N . GLN C 1 313 ? 57.974 25.127 2.886 1.00 32.22 328 GLN C N 1
ATOM 7706 C CA . GLN C 1 313 ? 59.237 24.928 3.598 1.00 32.13 328 GLN C CA 1
ATOM 7707 C C . GLN C 1 313 ? 59.093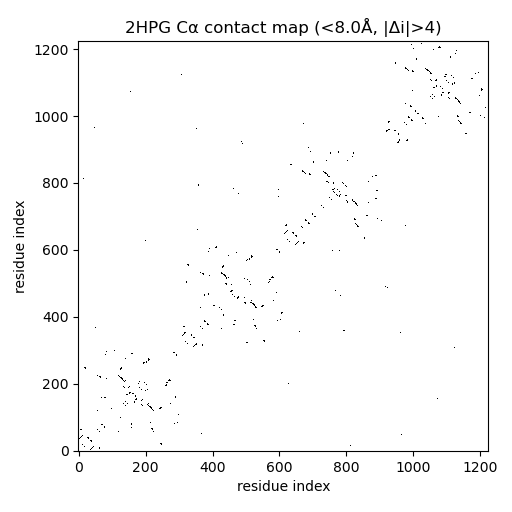 25.073 5.106 1.00 32.21 328 GLN C C 1
ATOM 7708 O O . GLN C 1 313 ? 59.723 24.321 5.843 1.00 32.37 328 GLN C O 1
ATOM 7714 N N . LEU C 1 314 ? 58.283 26.026 5.572 1.00 31.81 329 LEU C N 1
ATOM 7715 C CA . LEU C 1 314 ? 58.023 26.150 7.007 1.00 32.04 329 LEU C CA 1
ATOM 7716 C C . LEU C 1 314 ? 57.238 24.943 7.501 1.00 32.09 329 LEU C C 1
ATOM 7717 O O . LEU C 1 314 ? 57.531 24.409 8.556 1.00 32.02 329 LEU C O 1
ATOM 7722 N N . ILE C 1 315 ? 56.247 24.510 6.736 1.00 33.33 330 ILE C N 1
ATOM 7723 C CA . ILE C 1 315 ? 55.444 23.353 7.122 1.00 34.51 330 ILE C CA 1
ATOM 7724 C C . ILE C 1 315 ? 56.343 22.129 7.302 1.00 35.85 330 ILE C C 1
ATOM 7725 O O . ILE C 1 315 ? 56.295 21.463 8.338 1.00 36.29 330 ILE C O 1
ATOM 7730 N N . LYS C 1 316 ? 57.184 21.867 6.301 1.00 37.66 331 LYS C N 1
ATOM 7731 C CA . LYS C 1 316 ? 58.162 20.768 6.348 1.00 38.46 331 LYS C CA 1
ATOM 7732 C C . LYS C 1 316 ? 59.024 20.800 7.611 1.00 39.23 331 LYS C C 1
ATOM 7733 O O . LYS C 1 316 ? 59.126 19.804 8.336 1.00 39.29 331 LYS C O 1
ATOM 7739 N N . GLU C 1 317 ? 59.646 21.943 7.872 1.00 40.11 332 GLU C N 1
ATOM 7740 C CA . GLU C 1 317 ? 60.592 22.056 8.977 1.00 41.11 332 GLU C CA 1
ATOM 7741 C C . GLU C 1 317 ? 59.926 22.010 10.347 1.00 42.27 332 GLU C C 1
ATOM 7742 O O . GLU C 1 317 ? 60.521 21.529 11.317 1.00 42.74 332 GLU C O 1
ATOM 7748 N N . VAL C 1 318 ? 58.696 22.504 10.426 1.00 43.43 333 VAL C N 1
ATOM 7749 C CA . VAL C 1 318 ? 57.950 22.501 11.683 1.00 44.45 333 VAL C CA 1
ATOM 7750 C C . VAL C 1 318 ? 57.497 21.071 12.030 1.00 45.71 333 VAL C C 1
ATOM 7751 O O . VAL C 1 318 ? 57.534 20.675 13.201 1.00 45.91 333 VAL C O 1
ATOM 7755 N N . LYS C 1 319 ? 57.088 20.307 11.013 1.00 46.93 334 LYS C N 1
ATOM 7756 C CA . LYS C 1 319 ? 56.804 18.872 11.173 1.00 47.71 334 LYS C CA 1
ATOM 7757 C C . LYS C 1 319 ? 58.030 18.103 11.676 1.00 48.39 334 LYS C C 1
ATOM 7758 O O . LYS C 1 319 ? 57.909 17.205 12.507 1.00 48.75 334 LYS C O 1
ATOM 7764 N N . GLY C 1 320 ? 59.206 18.459 11.167 1.00 49.19 335 GLY C N 1
ATOM 7765 C CA . GLY C 1 320 ? 60.463 17.821 11.571 1.00 49.61 335 GLY C CA 1
ATOM 7766 C C . GLY C 1 320 ? 60.834 18.002 13.037 1.00 50.19 335 GLY C C 1
ATOM 7767 O O . GLY C 1 320 ? 61.602 17.208 13.592 1.00 50.30 335 GLY C O 1
ATOM 7768 N N . GLU C 1 321 ? 60.303 19.056 13.653 1.00 50.59 336 GLU C N 1
ATOM 7769 C CA . GLU C 1 321 ? 60.471 19.310 15.084 1.00 50.89 336 GLU C CA 1
ATOM 7770 C C . GLU C 1 321 ? 59.356 18.581 15.857 1.00 51.13 336 GLU C C 1
ATOM 7771 O O . GLU C 1 321 ? 59.088 18.867 17.026 1.00 51.28 336 GLU C O 1
ATOM 7777 N N . PHE D 1 5 ? 72.386 54.295 -7.110 1.00 41.81 20 PHE D N 1
ATOM 7778 C CA . PHE D 1 5 ? 72.234 54.118 -5.638 1.00 40.98 20 PHE D CA 1
ATOM 7779 C C . PHE D 1 5 ? 71.780 55.420 -4.983 1.00 40.07 20 PHE D C 1
ATOM 7780 O O . PHE D 1 5 ? 70.991 55.394 -4.051 1.00 39.68 20 PHE D O 1
ATOM 7788 N N . GLY D 1 6 ? 72.282 56.551 -5.469 1.00 38.61 21 GLY D N 1
ATOM 7789 C CA . GLY D 1 6 ? 71.805 57.861 -5.027 1.00 37.87 21 GLY D CA 1
ATOM 7790 C C . GLY D 1 6 ? 72.380 58.319 -3.701 1.00 36.95 21 GLY D C 1
ATOM 7791 O O . GLY D 1 6 ? 73.436 57.853 -3.279 1.00 35.66 21 GLY D O 1
ATOM 7792 N N . ALA D 1 7 ? 71.680 59.247 -3.047 1.00 36.14 22 ALA D N 1
ATOM 7793 C CA . ALA D 1 7 ? 72.173 59.864 -1.815 1.00 36.16 22 ALA D CA 1
ATOM 7794 C C . ALA D 1 7 ? 72.213 58.873 -0.660 1.00 35.58 22 ALA D C 1
ATOM 7795 O O . ALA D 1 7 ? 71.297 58.070 -0.493 1.00 35.78 22 ALA D O 1
ATOM 7797 N N . LYS D 1 8 ? 73.278 58.919 0.132 1.00 35.32 23 LYS D N 1
ATOM 7798 C CA . LYS D 1 8 ? 73.354 58.089 1.328 1.00 35.39 23 LYS D CA 1
ATOM 7799 C C . LYS D 1 8 ? 72.442 58.651 2.419 1.00 35.02 23 LYS D C 1
ATOM 7800 O O . LYS D 1 8 ? 71.853 57.890 3.176 1.00 34.97 23 LYS D O 1
ATOM 7806 N N . TYR D 1 9 ? 72.318 59.978 2.473 1.00 34.50 24 TYR D N 1
ATOM 7807 C CA . TYR D 1 9 ? 71.555 60.664 3.513 1.00 34.27 24 TYR D CA 1
ATOM 7808 C C . TYR D 1 9 ? 70.393 61.455 2.923 1.00 33.94 24 TYR D C 1
ATOM 7809 O O . TYR D 1 9 ? 70.600 62.447 2.219 1.00 33.72 24 TYR D O 1
ATOM 7818 N N . THR D 1 10 ? 69.170 61.020 3.222 1.00 33.55 25 THR D N 1
ATOM 7819 C CA . THR D 1 10 ? 67.961 61.705 2.758 1.00 33.21 25 THR D CA 1
ATOM 7820 C C . THR D 1 10 ? 67.212 62.343 3.929 1.00 32.32 25 THR D C 1
ATOM 7821 O O . THR D 1 10 ? 67.081 61.742 4.995 1.00 31.87 25 THR D O 1
ATOM 7825 N N . LEU D 1 11 ? 66.741 63.568 3.718 1.00 31.67 26 LEU D N 1
ATOM 7826 C CA . LEU D 1 11 ? 66.038 64.334 4.733 1.00 31.44 26 LEU D CA 1
ATOM 7827 C C . LEU D 1 11 ? 64.760 64.892 4.129 1.00 31.04 26 LEU D C 1
ATOM 7828 O O . LEU D 1 11 ? 64.805 65.566 3.101 1.00 30.66 26 LEU D O 1
ATOM 7833 N N A ARG D 1 12 ? 63.631 64.618 4.776 0.50 30.91 27 ARG D N 1
ATOM 7834 N N B ARG D 1 12 ? 63.625 64.603 4.761 0.50 30.80 27 ARG D N 1
ATOM 7835 C CA A ARG D 1 12 ? 62.348 65.199 4.381 0.50 30.92 27 ARG D CA 1
ATOM 7836 C CA B ARG D 1 12 ? 62.343 65.191 4.361 0.50 30.74 27 ARG D CA 1
ATOM 7837 C C A ARG D 1 12 ? 62.099 66.436 5.241 0.50 30.48 27 ARG D C 1
ATOM 7838 C C B ARG D 1 12 ? 62.082 66.427 5.232 0.50 30.37 27 ARG D C 1
ATOM 7839 O O A ARG D 1 12 ? 62.079 66.351 6.462 0.50 30.26 27 ARG D O 1
ATOM 7840 O O B ARG D 1 12 ? 62.042 66.330 6.452 0.50 30.17 27 ARG D O 1
ATOM 7855 N N . PHE D 1 13 ? 61.945 67.589 4.601 1.00 30.18 28 PHE D N 1
ATOM 7856 C CA . PHE D 1 13 ? 61.828 68.861 5.314 1.00 30.25 28 PHE D CA 1
ATOM 7857 C C . PHE D 1 13 ? 60.452 69.496 5.111 1.00 30.23 28 PHE D C 1
ATOM 7858 O O . PHE D 1 13 ? 60.029 69.736 3.980 1.00 30.15 28 PHE D O 1
ATOM 7866 N N . GLY D 1 14 ? 59.773 69.795 6.216 1.00 30.78 29 GLY D N 1
ATOM 7867 C CA . GLY D 1 14 ? 58.393 70.273 6.163 1.00 31.06 29 GLY D CA 1
ATOM 7868 C C . GLY D 1 14 ? 58.165 71.714 6.572 1.00 32.33 29 GLY D C 1
ATOM 7869 O O . GLY D 1 14 ? 59.048 72.387 7.117 1.00 31.35 29 GLY D O 1
ATOM 7870 N N . HIS D 1 15 ? 56.946 72.164 6.280 1.00 33.85 30 HIS D N 1
ATOM 7871 C CA . HIS D 1 15 ? 56.435 73.482 6.616 1.00 35.66 30 HIS D CA 1
ATOM 7872 C C . HIS D 1 15 ? 57.144 74.613 5.893 1.00 36.29 30 HIS D C 1
ATOM 7873 O O . HIS D 1 15 ? 57.425 75.636 6.495 1.00 35.70 30 HIS D O 1
ATOM 7880 N N . VAL D 1 16 ? 57.391 74.442 4.594 1.00 37.95 31 VAL D N 1
ATOM 7881 C CA . VAL D 1 16 ? 58.077 75.470 3.812 1.00 39.61 31 VAL D CA 1
ATOM 7882 C C . VAL D 1 16 ? 57.297 76.034 2.618 1.00 41.03 31 VAL D C 1
ATOM 7883 O O . VAL D 1 16 ? 57.907 76.621 1.731 1.00 41.86 31 VAL D O 1
ATOM 7887 N N . LEU D 1 17 ? 55.967 75.911 2.604 1.00 42.93 32 LEU D N 1
ATOM 7888 C CA . LEU D 1 17 ? 55.169 76.378 1.445 1.00 43.63 32 LEU D CA 1
ATOM 7889 C C . LEU D 1 17 ? 54.156 77.581 1.507 1.00 45.41 32 LEU D C 1
ATOM 7890 O O . LEU D 1 17 ? 54.334 78.518 0.712 1.00 45.74 32 LEU D O 1
ATOM 7895 N N . ALA D 1 18 ? 53.137 77.650 2.388 1.00 46.72 33 ALA D N 1
ATOM 7896 C CA . ALA D 1 18 ? 53.198 77.859 3.856 1.00 47.59 33 ALA D CA 1
ATOM 7897 C C . ALA D 1 18 ? 53.736 79.307 4.134 1.00 48.05 33 ALA D C 1
ATOM 7898 O O . ALA D 1 18 ? 52.970 80.280 4.032 1.00 48.20 33 ALA D O 1
ATOM 7900 N N . PRO D 1 19 ? 55.031 79.470 4.468 1.00 48.51 34 PRO D N 1
ATOM 7901 C CA . PRO D 1 19 ? 55.637 80.814 4.474 1.00 48.72 34 PRO D CA 1
ATOM 7902 C C . PRO D 1 19 ? 55.889 81.461 3.096 1.00 49.07 34 PRO D C 1
ATOM 7903 O O . PRO D 1 19 ? 56.431 82.565 3.038 1.00 49.29 34 PRO D O 1
ATOM 7907 N N . GLY D 1 20 ? 55.543 80.770 2.010 1.00 49.06 35 GLY D N 1
ATOM 7908 C CA . GLY D 1 20 ? 55.566 81.355 0.666 1.00 49.21 35 GLY D CA 1
ATOM 7909 C C . GLY D 1 20 ? 56.662 80.872 -0.282 1.00 49.24 35 GLY D C 1
ATOM 7910 O O . GLY D 1 20 ? 57.478 79.997 0.052 1.00 48.96 35 GLY D O 1
ATOM 7911 N N . GLU D 1 21 ? 56.666 81.464 -1.479 1.00 49.29 36 GLU D N 1
ATOM 7912 C CA . GLU D 1 21 ? 57.661 81.143 -2.511 1.00 49.06 36 GLU D CA 1
ATOM 7913 C C . GLU D 1 21 ? 59.065 81.690 -2.228 1.00 48.62 36 GLU D C 1
ATOM 7914 O O . GLU D 1 21 ? 60.034 81.074 -2.666 1.00 48.90 36 GLU D O 1
ATOM 7920 N N . PRO D 1 22 ? 59.193 82.834 -1.503 1.00 47.83 37 PRO D N 1
ATOM 7921 C CA . PRO D 1 22 ? 60.572 83.257 -1.207 1.00 46.76 37 PRO D CA 1
ATOM 7922 C C . PRO D 1 22 ? 61.314 82.201 -0.389 1.00 45.59 37 PRO D C 1
ATOM 7923 O O . PRO D 1 22 ? 62.463 81.904 -0.701 1.00 45.15 37 PRO D O 1
ATOM 7927 N N . TYR D 1 23 ? 60.648 81.643 0.633 1.00 44.40 38 TYR D N 1
ATOM 7928 C CA . TYR D 1 23 ? 61.211 80.534 1.428 1.00 43.06 38 TYR D CA 1
ATOM 7929 C C . TYR D 1 23 ? 61.298 79.267 0.605 1.00 41.79 38 TYR D C 1
ATOM 7930 O O . TYR D 1 23 ? 62.327 78.616 0.603 1.00 41.02 38 TYR D O 1
ATOM 7939 N N . HIS D 1 24 ? 60.212 78.912 -0.082 1.00 40.70 39 HIS D N 1
ATOM 7940 C CA . HIS D 1 24 ? 60.217 77.709 -0.914 1.00 40.28 39 HIS D CA 1
ATOM 7941 C C . HIS D 1 24 ? 61.385 77.745 -1.901 1.00 39.16 39 HIS D C 1
ATOM 7942 O O . HIS D 1 24 ? 62.188 76.822 -1.955 1.00 38.66 39 HIS D O 1
ATOM 7949 N N . GLN D 1 25 ? 61.497 78.825 -2.659 1.00 38.50 40 GLN D N 1
ATOM 7950 C CA . GLN D 1 25 ? 62.571 78.925 -3.639 1.00 38.36 40 GLN D CA 1
ATOM 7951 C C . GLN D 1 25 ? 63.946 78.950 -2.978 1.00 37.34 40 GLN D C 1
ATOM 7952 O O . GLN D 1 25 ? 64.875 78.328 -3.476 1.00 37.20 40 GLN D O 1
ATOM 7958 N N . ALA D 1 26 ? 64.061 79.637 -1.841 1.00 36.73 41 ALA D N 1
ATOM 7959 C CA . ALA D 1 26 ? 65.314 79.658 -1.069 1.00 36.34 41 ALA D CA 1
ATOM 7960 C C . ALA D 1 26 ? 65.698 78.281 -0.532 1.00 35.70 41 ALA D C 1
ATOM 7961 O O . ALA D 1 26 ? 66.871 77.921 -0.509 1.00 35.29 41 ALA D O 1
ATOM 7963 N N . PHE D 1 27 ? 64.711 77.514 -0.086 1.00 35.62 42 PHE D N 1
ATOM 7964 C CA . PHE D 1 27 ? 64.946 76.123 0.318 1.00 35.77 42 PHE D CA 1
ATOM 7965 C C . PHE D 1 27 ? 65.459 75.242 -0.815 1.00 35.02 42 PHE D C 1
ATOM 7966 O O . PHE D 1 27 ? 66.379 74.452 -0.628 1.00 34.44 42 PHE D O 1
ATOM 7974 N N . LEU D 1 28 ? 64.831 75.364 -1.977 1.00 35.03 43 LEU D N 1
ATOM 7975 C CA . LEU D 1 28 ? 65.227 74.591 -3.146 1.00 35.18 43 LEU D CA 1
ATOM 7976 C C . LEU D 1 28 ? 66.653 74.932 -3.568 1.00 35.29 43 LEU D C 1
ATOM 7977 O O . LEU D 1 28 ? 67.395 74.052 -3.987 1.00 35.37 43 LEU D O 1
ATOM 7982 N N . LYS D 1 29 ? 67.035 76.201 -3.435 1.00 35.94 44 LYS D N 1
ATOM 7983 C CA . LYS D 1 29 ? 68.408 76.651 -3.731 1.00 35.85 44 LYS D CA 1
ATOM 7984 C C . LYS D 1 29 ? 69.435 76.076 -2.747 1.00 35.61 44 LYS D C 1
ATOM 7985 O O . LYS D 1 29 ? 70.476 75.547 -3.158 1.00 35.27 44 LYS D O 1
ATOM 7991 N N . TRP D 1 30 ? 69.133 76.193 -1.450 1.00 35.26 45 TRP D N 1
ATOM 7992 C CA . TRP D 1 30 ? 69.925 75.576 -0.370 1.00 34.84 45 TRP D CA 1
ATOM 7993 C C . TRP D 1 30 ? 70.115 74.078 -0.596 1.00 34.53 45 TRP D C 1
ATOM 7994 O O . TRP D 1 30 ? 71.237 73.577 -0.536 1.00 33.95 45 TRP D O 1
ATOM 8005 N N . ALA D 1 31 ? 69.009 73.377 -0.851 1.00 34.18 46 ALA D N 1
ATOM 8006 C CA . ALA D 1 31 ? 69.024 71.922 -1.003 1.00 34.62 46 ALA D CA 1
ATOM 8007 C C . ALA D 1 31 ? 69.905 71.485 -2.168 1.00 34.52 46 ALA D C 1
ATOM 8008 O O . ALA D 1 31 ? 70.577 70.466 -2.095 1.00 34.30 46 ALA D O 1
ATOM 8010 N N . LYS D 1 32 ? 69.879 72.277 -3.236 1.00 35.34 47 LYS D N 1
ATOM 8011 C CA . LYS D 1 32 ? 70.692 72.042 -4.422 1.00 35.88 47 LYS D CA 1
ATOM 8012 C C . LYS D 1 32 ? 72.155 72.345 -4.134 1.00 35.61 47 LYS D C 1
ATOM 8013 O O . LYS D 1 32 ? 73.030 71.611 -4.566 1.00 35.96 47 LYS D O 1
ATOM 8019 N N . ALA D 1 33 ? 72.425 73.416 -3.394 1.00 35.41 48 ALA D N 1
ATOM 8020 C CA . ALA D 1 33 ? 73.801 73.725 -2.984 1.00 35.26 48 ALA D CA 1
ATOM 8021 C C . ALA D 1 33 ? 74.384 72.597 -2.148 1.00 34.93 48 ALA D C 1
ATOM 8022 O O . ALA D 1 33 ? 75.518 72.170 -2.375 1.00 34.34 48 ALA D O 1
ATOM 8024 N N . VAL D 1 34 ? 73.592 72.096 -1.203 1.00 34.59 49 VAL D N 1
ATOM 8025 C CA . VAL D 1 34 ? 74.020 71.004 -0.330 1.00 34.71 49 VAL D CA 1
ATOM 8026 C C . VAL D 1 34 ? 74.294 69.699 -1.084 1.00 35.00 49 VAL D C 1
ATOM 8027 O O . VAL D 1 34 ? 75.311 69.041 -0.828 1.00 35.10 49 VAL D O 1
ATOM 8031 N N . GLU D 1 35 ? 73.413 69.312 -2.004 1.00 35.39 50 GLU D N 1
ATOM 8032 C CA . GLU D 1 35 ? 73.648 68.079 -2.774 1.00 35.75 50 GLU D CA 1
ATOM 8033 C C . GLU D 1 35 ? 74.896 68.193 -3.645 1.00 35.96 50 GLU D C 1
ATOM 8034 O O . GLU D 1 35 ? 75.683 67.255 -3.727 1.00 35.83 50 GLU D O 1
ATOM 8040 N N . GLU D 1 36 ? 75.043 69.338 -4.301 1.00 36.77 51 GLU D N 1
ATOM 8041 C CA . GLU D 1 36 ? 76.226 69.657 -5.097 1.00 37.25 51 GLU D CA 1
ATOM 8042 C C . GLU D 1 36 ? 77.484 69.583 -4.234 1.00 36.89 51 GLU D C 1
ATOM 8043 O O . GLU D 1 36 ? 78.409 68.836 -4.547 1.00 36.86 51 GLU D O 1
ATOM 8049 N N . LYS D 1 37 ? 77.508 70.317 -3.122 1.00 36.97 52 LYS D N 1
ATOM 8050 C CA . LYS D 1 37 ? 78.724 70.376 -2.286 1.00 36.81 52 LYS D CA 1
ATOM 8051 C C . LYS D 1 37 ? 79.037 69.067 -1.558 1.00 36.21 52 LYS D C 1
ATOM 8052 O O . LYS D 1 37 ? 80.157 68.889 -1.095 1.00 36.41 52 LYS D O 1
ATOM 8058 N N . THR D 1 38 ? 78.062 68.167 -1.430 1.00 35.39 53 THR D N 1
ATOM 8059 C CA . THR D 1 38 ? 78.293 66.871 -0.783 1.00 34.78 53 THR D CA 1
ATOM 8060 C C . THR D 1 38 ? 78.468 65.760 -1.821 1.00 34.69 53 THR D C 1
ATOM 8061 O O . THR D 1 38 ? 78.450 64.572 -1.481 1.00 33.99 53 THR D O 1
ATOM 8065 N N . ASN D 1 39 ? 78.666 66.152 -3.079 1.00 34.59 54 ASN D N 1
ATOM 8066 C CA . ASN D 1 39 ? 78.889 65.205 -4.178 1.00 35.03 54 ASN D CA 1
ATOM 8067 C C . ASN D 1 39 ? 77.739 64.200 -4.333 1.00 35.28 54 ASN D C 1
ATOM 8068 O O . ASN D 1 39 ? 77.959 63.018 -4.629 1.00 35.34 54 ASN D O 1
ATOM 8073 N N . GLY D 1 40 ? 76.512 64.676 -4.132 1.00 35.33 55 GLY D N 1
ATOM 8074 C CA . GLY D 1 40 ? 75.327 63.811 -4.232 1.00 35.12 55 GLY D CA 1
ATOM 8075 C C . GLY D 1 40 ? 75.032 62.920 -3.031 1.00 34.94 55 GLY D C 1
ATOM 8076 O O . GLY D 1 40 ? 74.076 62.140 -3.070 1.00 34.71 55 GLY D O 1
ATOM 8077 N N . ASP D 1 41 ? 75.824 63.033 -1.962 1.00 34.94 56 ASP D N 1
ATOM 8078 C CA . ASP D 1 41 ? 75.664 62.150 -0.791 1.00 35.09 56 ASP D CA 1
ATOM 8079 C C . ASP D 1 41 ? 74.528 62.570 0.140 1.00 34.47 56 ASP D C 1
ATOM 8080 O O . ASP D 1 41 ? 73.992 61.732 0.856 1.00 33.86 56 ASP D O 1
ATOM 8085 N N . VAL D 1 42 ? 74.185 63.857 0.143 1.00 34.55 57 VAL D N 1
ATOM 8086 C CA . VAL D 1 42 ? 73.093 64.378 0.971 1.00 34.86 57 VAL D CA 1
ATOM 8087 C C . VAL D 1 42 ? 72.020 65.020 0.094 1.00 35.31 57 VAL D C 1
ATOM 8088 O O . VAL D 1 42 ? 72.320 65.901 -0.703 1.00 34.67 57 VAL D O 1
ATOM 8092 N N . ARG D 1 43 ? 70.776 64.562 0.245 1.00 35.89 58 ARG D N 1
ATOM 8093 C CA . ARG D 1 43 ? 69.652 65.039 -0.550 1.00 36.30 58 ARG D CA 1
ATOM 8094 C C . ARG D 1 43 ? 68.505 65.439 0.372 1.00 36.35 58 ARG D C 1
ATOM 8095 O O . ARG D 1 43 ? 68.097 64.658 1.211 1.00 35.73 58 ARG D O 1
ATOM 8103 N N . ILE D 1 44 ? 67.983 66.651 0.203 1.00 36.85 59 ILE D N 1
ATOM 8104 C CA . ILE D 1 44 ? 66.878 67.135 1.028 1.00 37.31 59 ILE D CA 1
ATOM 8105 C C . ILE D 1 44 ? 65.608 67.279 0.187 1.00 37.56 59 ILE D C 1
ATOM 8106 O O . ILE D 1 44 ? 65.601 68.028 -0.781 1.00 37.58 59 ILE D O 1
ATOM 8111 N N . GLU D 1 45 ? 64.559 66.534 0.545 1.00 38.07 60 GLU D N 1
ATOM 8112 C CA . GLU D 1 45 ? 63.220 66.722 -0.023 1.00 38.98 60 GLU D CA 1
ATOM 8113 C C . GLU D 1 45 ? 62.408 67.704 0.813 1.00 38.97 60 GLU D C 1
ATOM 8114 O O . GLU D 1 45 ? 62.513 67.710 2.029 1.00 38.49 60 GLU D O 1
ATOM 8120 N N . VAL D 1 46 ? 61.577 68.505 0.156 1.00 39.59 61 VAL D N 1
ATOM 8121 C CA . VAL D 1 46 ? 60.538 69.281 0.843 1.00 40.22 61 VAL D CA 1
ATOM 8122 C C . VAL D 1 46 ? 59.208 68.547 0.728 1.00 40.63 61 VAL D C 1
ATOM 8123 O O . VAL D 1 46 ? 58.818 68.167 -0.374 1.00 40.91 61 VAL D O 1
ATOM 8127 N N . PHE D 1 47 ? 58.505 68.352 1.844 1.00 40.81 62 PHE D N 1
ATOM 8128 C CA . PHE D 1 47 ? 57.202 67.674 1.797 1.00 40.85 62 PHE D CA 1
ATOM 8129 C C . PHE D 1 47 ? 56.026 68.578 2.191 1.00 41.17 62 PHE D C 1
ATOM 8130 O O . PHE D 1 47 ? 56.174 69.459 3.035 1.00 40.72 62 PHE D O 1
ATOM 8138 N N . PRO D 1 48 ? 54.853 68.369 1.559 1.00 41.52 63 PRO D N 1
ATOM 8139 C CA . PRO D 1 48 ? 53.653 69.096 1.938 1.00 41.94 63 PRO D CA 1
ATOM 8140 C C . PRO D 1 48 ? 52.910 68.390 3.076 1.00 42.26 63 PRO D C 1
ATOM 8141 O O . PRO D 1 48 ? 53.005 67.168 3.221 1.00 42.23 63 PRO D O 1
ATOM 8145 N N . SER D 1 49 ? 52.165 69.170 3.856 1.00 42.78 64 SER D N 1
ATOM 8146 C CA . SER D 1 49 ? 51.407 68.661 4.995 1.00 42.82 64 SER D CA 1
ATOM 8147 C C . SER D 1 49 ? 49.917 68.509 4.660 1.00 42.85 64 SER D C 1
ATOM 8148 O O . SER D 1 49 ? 49.352 69.294 3.887 1.00 41.78 64 SER D O 1
ATOM 8151 N N . SER D 1 50 ? 49.293 67.484 5.243 1.00 42.96 65 SER D N 1
ATOM 8152 C CA . SER D 1 50 ? 47.859 67.216 5.040 1.00 43.03 65 SER D CA 1
ATOM 8153 C C . SER D 1 50 ? 47.002 67.674 6.223 1.00 42.96 65 SER D C 1
ATOM 8154 O O . SER D 1 50 ? 45.773 67.770 6.105 1.00 42.99 65 SER D O 1
ATOM 8157 N N . GLN D 1 51 ? 47.651 67.953 7.352 1.00 42.70 66 GLN D N 1
ATOM 8158 C CA . GLN D 1 51 ? 46.955 68.326 8.579 1.00 42.65 66 GLN D CA 1
ATOM 8159 C C . GLN D 1 51 ? 47.599 69.542 9.241 1.00 42.59 66 GLN D C 1
ATOM 8160 O O . GLN D 1 51 ? 48.806 69.777 9.097 1.00 42.49 66 GLN D O 1
ATOM 8166 N N . LEU D 1 52 ? 46.776 70.307 9.960 1.00 42.39 67 LEU D N 1
ATOM 8167 C CA . LEU D 1 52 ? 47.232 71.467 10.728 1.00 42.38 67 LEU D CA 1
ATOM 8168 C C . LEU D 1 52 ? 47.465 71.072 12.180 1.00 41.92 67 LEU D C 1
ATOM 8169 O O . LEU D 1 52 ? 46.901 70.095 12.669 1.00 41.99 67 LEU D O 1
ATOM 8174 N N . GLY D 1 53 ? 48.280 71.865 12.866 1.00 41.54 68 GLY D N 1
ATOM 8175 C CA . GLY D 1 53 ? 48.445 71.752 14.311 1.00 41.09 68 GLY D CA 1
ATOM 8176 C C . GLY D 1 53 ? 49.019 70.429 14.777 1.00 40.89 68 GLY D C 1
ATOM 8177 O O . GLY D 1 53 ? 48.845 70.057 15.943 1.00 41.20 68 GLY D O 1
ATOM 8178 N N . VAL D 1 54 ? 49.714 69.729 13.876 1.00 40.03 69 VAL D N 1
ATOM 8179 C CA . VAL D 1 54 ? 50.355 68.452 14.204 1.00 39.35 69 VAL D CA 1
ATOM 8180 C C . VAL D 1 54 ? 51.860 68.590 14.516 1.00 38.50 69 VAL D C 1
ATOM 8181 O O . VAL D 1 54 ? 52.600 67.621 14.404 1.00 37.71 69 VAL D O 1
ATOM 8185 N N . GLU D 1 55 ? 52.291 69.784 14.939 1.00 38.08 70 GLU D N 1
ATOM 8186 C CA . GLU D 1 55 ? 53.708 70.034 15.250 1.00 38.02 70 GLU D CA 1
ATOM 8187 C C . GLU D 1 55 ? 54.153 69.111 16.407 1.00 36.98 70 GLU D C 1
ATOM 8188 O O . GLU D 1 55 ? 55.311 68.672 16.442 1.00 36.77 70 GLU D O 1
ATOM 8194 N N . GLU D 1 56 ? 53.246 68.781 17.330 1.00 35.76 71 GLU D N 1
ATOM 8195 C CA . GLU D 1 56 ? 53.634 67.953 18.489 1.00 34.94 71 GLU D CA 1
ATOM 8196 C C . GLU D 1 56 ? 54.167 66.588 18.057 1.00 34.16 71 GLU D C 1
ATOM 8197 O O . GLU D 1 56 ? 55.183 66.125 18.590 1.00 34.01 71 GLU D O 1
ATOM 8203 N N . ASP D 1 57 ? 53.502 65.954 17.089 1.00 33.55 72 ASP D N 1
ATOM 8204 C CA A ASP D 1 57 ? 53.939 64.637 16.614 0.60 33.54 72 ASP D CA 1
ATOM 8205 C CA B ASP D 1 57 ? 53.926 64.635 16.604 0.40 33.20 72 ASP D CA 1
ATOM 8206 C C . ASP D 1 57 ? 55.206 64.732 15.765 1.00 32.83 72 ASP D C 1
ATOM 8207 O O . ASP D 1 57 ? 56.039 63.834 15.796 1.00 32.41 72 ASP D O 1
ATOM 8216 N N . ILE D 1 58 ? 55.360 65.828 15.024 1.00 32.15 73 ILE D N 1
ATOM 8217 C CA . ILE D 1 58 ? 56.591 66.039 14.244 1.00 31.94 73 ILE D CA 1
ATOM 8218 C C . ILE D 1 58 ? 57.787 66.131 15.173 1.00 30.13 73 ILE D C 1
ATOM 8219 O O . ILE D 1 58 ? 58.824 65.531 14.914 1.00 29.81 73 ILE D O 1
ATOM 8224 N N . ILE D 1 59 ? 57.629 66.875 16.263 1.00 29.04 74 ILE D N 1
ATOM 8225 C CA A ILE D 1 59 ? 58.701 67.039 17.234 0.50 28.96 74 ILE D CA 1
ATOM 8226 C CA B ILE D 1 59 ? 58.697 67.036 17.245 0.50 28.91 74 ILE D CA 1
ATOM 8227 C C . ILE D 1 59 ? 58.963 65.709 17.952 1.00 28.80 74 ILE D C 1
ATOM 8228 O O . ILE D 1 59 ? 60.106 65.401 18.300 1.00 28.75 74 ILE D O 1
ATOM 8237 N N . GLU D 1 60 ? 57.919 64.904 18.146 1.00 28.31 75 GLU D N 1
ATOM 8238 C CA . GLU D 1 60 ? 58.117 63.575 18.697 1.00 28.53 75 GLU D CA 1
ATOM 8239 C C . GLU D 1 60 ? 58.910 62.725 17.722 1.00 28.03 75 GLU D C 1
ATOM 8240 O O . GLU D 1 60 ? 59.804 62.005 18.132 1.00 27.25 75 GLU D O 1
ATOM 8246 N N . GLN D 1 61 ? 58.586 62.811 16.435 1.00 28.44 76 GLN D N 1
ATOM 8247 C CA . GLN D 1 61 ? 59.363 62.103 15.412 1.00 29.52 76 GLN D CA 1
ATOM 8248 C C . GLN D 1 61 ? 60.839 62.498 15.426 1.00 29.95 76 GLN D C 1
ATOM 8249 O O . GLN D 1 61 ? 61.711 61.650 15.256 1.00 29.81 76 GLN D O 1
ATOM 8255 N N . ILE D 1 62 ? 61.107 63.788 15.600 1.00 30.30 77 ILE D N 1
ATOM 8256 C CA . ILE D 1 62 ? 62.482 64.275 15.691 1.00 30.89 77 ILE D CA 1
ATOM 8257 C C . ILE D 1 62 ? 63.167 63.670 16.924 1.00 31.85 77 ILE D C 1
ATOM 8258 O O . ILE D 1 62 ? 64.304 63.218 16.850 1.00 31.98 77 ILE D O 1
ATOM 8263 N N . ARG D 1 63 ? 62.449 63.613 18.042 1.00 32.88 78 ARG D N 1
ATOM 8264 C CA . ARG D 1 63 ? 62.962 62.993 19.257 1.00 33.18 78 ARG D CA 1
ATOM 8265 C C . ARG D 1 63 ? 63.306 61.523 19.021 1.00 34.00 78 ARG D C 1
ATOM 8266 O O . ARG D 1 63 ? 64.335 61.032 19.499 1.00 33.97 78 ARG D O 1
ATOM 8282 N N . GLY D 1 65 ? 64.382 60.290 16.374 1.00 35.24 80 GLY D N 1
ATOM 8283 C CA . GLY D 1 65 ? 65.551 60.220 15.499 1.00 34.53 80 GLY D CA 1
ATOM 8284 C C . GLY D 1 65 ? 65.221 60.137 14.013 1.00 34.17 80 GLY D C 1
ATOM 8285 O O . GLY D 1 65 ? 66.111 59.832 13.202 1.00 34.62 80 GLY D O 1
ATOM 8286 N N . ALA D 1 66 ? 63.965 60.420 13.650 1.00 33.16 81 ALA D N 1
ATOM 8287 C CA . ALA D 1 66 ? 63.517 60.426 12.256 1.00 32.68 81 ALA D CA 1
ATOM 8288 C C . ALA D 1 66 ? 64.343 61.363 11.386 1.00 32.39 81 ALA D C 1
ATOM 8289 O O . ALA D 1 66 ? 64.827 62.391 11.863 1.00 31.98 81 ALA D O 1
ATOM 8291 N N . PRO D 1 67 ? 64.510 61.006 10.099 1.00 31.95 82 PRO D N 1
ATOM 8292 C CA . PRO D 1 67 ? 65.167 61.871 9.124 1.00 31.68 82 PRO D CA 1
ATOM 8293 C C . PRO D 1 67 ? 64.208 62.940 8.626 1.00 30.88 82 PRO D C 1
ATOM 8294 O O . PRO D 1 67 ? 63.866 62.967 7.441 1.00 31.12 82 PRO D O 1
ATOM 8298 N N . VAL D 1 68 ? 63.786 63.807 9.547 1.00 29.96 83 VAL D N 1
ATOM 8299 C CA . VAL D 1 68 ? 62.797 64.838 9.276 1.00 29.21 83 VAL D CA 1
ATOM 8300 C C . VAL D 1 68 ? 63.306 66.185 9.751 1.00 28.15 83 VAL D C 1
ATOM 8301 O O . VAL D 1 68 ? 63.978 66.285 10.776 1.00 28.44 83 VAL D O 1
ATOM 8305 N N . GLY D 1 69 ? 62.991 67.218 8.985 1.00 27.33 84 GLY D N 1
ATOM 8306 C CA . GLY D 1 69 ? 63.273 68.593 9.383 1.00 26.59 84 GLY D CA 1
ATOM 8307 C C . GLY D 1 69 ? 61.986 69.374 9.351 1.00 25.92 84 GLY D C 1
ATOM 8308 O O . GLY D 1 69 ? 61.017 68.934 8.756 1.00 25.03 84 GLY D O 1
ATOM 8309 N N . TRP D 1 70 ? 61.984 70.535 9.992 1.00 25.61 85 TRP D N 1
ATOM 8310 C CA . TRP D 1 70 ? 60.786 71.343 10.111 1.00 25.85 85 TRP D CA 1
ATOM 8311 C C . TRP D 1 70 ? 61.184 72.808 10.227 1.00 25.48 85 TRP D C 1
ATOM 8312 O O . TRP D 1 70 ? 62.156 73.136 10.921 1.00 25.18 85 TRP D O 1
ATOM 8323 N N . ASN D 1 71 ? 60.443 73.663 9.521 1.00 24.77 86 ASN D N 1
ATOM 8324 C CA . ASN D 1 71 ? 60.556 75.130 9.612 1.00 24.58 86 ASN D CA 1
ATOM 8325 C C . ASN D 1 71 ? 59.647 75.628 10.723 1.00 24.37 86 ASN D C 1
ATOM 8326 O O . ASN D 1 71 ? 58.427 75.664 10.563 1.00 24.35 86 ASN D O 1
ATOM 8331 N N . THR D 1 72 ? 60.229 75.995 11.863 1.00 24.56 87 THR D N 1
ATOM 8332 C CA . THR D 1 72 ? 59.441 76.369 13.029 1.00 24.55 87 THR D CA 1
ATOM 8333 C C . THR D 1 72 ? 59.891 77.731 13.576 1.00 24.88 87 THR D C 1
ATOM 8334 O O . THR D 1 72 ? 60.417 78.546 12.821 1.00 25.12 87 THR D O 1
ATOM 8338 N N . ASP D 1 73 ? 59.644 77.995 14.857 1.00 24.99 88 ASP D N 1
ATOM 8339 C CA . ASP D 1 73 ? 60.003 79.272 15.486 1.00 25.26 88 ASP D CA 1
ATOM 8340 C C . ASP D 1 73 ? 60.282 79.050 16.975 1.00 25.30 88 ASP D C 1
ATOM 8341 O O . ASP D 1 73 ? 60.153 77.927 17.463 1.00 25.74 88 ASP D O 1
ATOM 8346 N N . SER D 1 74 ? 60.706 80.088 17.688 1.00 25.44 89 SER D N 1
ATOM 8347 C CA . SER D 1 74 ? 61.101 79.925 19.087 1.00 25.43 89 SER D CA 1
ATOM 8348 C C . SER D 1 74 ? 59.893 79.884 20.018 1.00 25.78 89 SER D C 1
ATOM 8349 O O . SER D 1 74 ? 59.989 79.364 21.126 1.00 25.98 89 SER D O 1
ATOM 8352 N N . ALA D 1 75 ? 58.760 80.423 19.581 1.00 25.97 90 ALA D N 1
ATOM 8353 C CA . ALA D 1 75 ? 57.496 80.236 20.303 1.00 26.42 90 ALA D CA 1
ATOM 8354 C C . ALA D 1 75 ? 57.204 78.730 20.510 1.00 26.95 90 ALA D C 1
ATOM 8355 O O . ALA D 1 75 ? 56.698 78.326 21.553 1.00 27.38 90 ALA D O 1
ATOM 8357 N N . ARG D 1 76 ? 57.574 77.920 19.522 1.00 27.38 91 ARG D N 1
ATOM 8358 C CA . ARG D 1 76 ? 57.367 76.478 19.541 1.00 27.29 91 ARG D CA 1
ATOM 8359 C C . ARG D 1 76 ? 58.457 75.771 20.322 1.00 26.37 91 ARG D C 1
ATOM 8360 O O . ARG D 1 76 ? 58.167 74.974 21.199 1.00 25.49 91 ARG D O 1
ATOM 8368 N N . LEU D 1 77 ? 59.712 76.068 19.994 1.00 25.48 92 LEU D N 1
ATOM 8369 C CA . LEU D 1 77 ? 60.841 75.479 20.694 1.00 25.11 92 LEU D CA 1
ATOM 8370 C C . LEU D 1 77 ? 60.858 75.861 22.182 1.00 25.38 92 LEU D C 1
ATOM 8371 O O . LEU D 1 77 ? 61.447 75.148 23.001 1.00 25.37 92 LEU D O 1
ATOM 8376 N N . GLY D 1 78 ? 60.229 76.994 22.511 1.00 25.31 93 GLY D N 1
ATOM 8377 C CA . GLY D 1 78 ? 60.028 77.439 23.885 1.00 25.26 93 GLY D CA 1
ATOM 8378 C C . GLY D 1 78 ? 59.082 76.613 24.732 1.00 25.28 93 GLY D C 1
ATOM 8379 O O . GLY D 1 78 ? 59.095 76.726 25.947 1.00 24.80 93 GLY D O 1
ATOM 8388 N N . TYR D 1 80 ? 59.606 73.547 24.880 1.00 26.11 95 TYR D N 1
ATOM 8389 C CA . TYR D 1 80 ? 60.507 72.468 25.286 1.00 25.76 95 TYR D CA 1
ATOM 8390 C C . TYR D 1 80 ? 61.609 73.021 26.183 1.00 25.62 95 TYR D C 1
ATOM 8391 O O . TYR D 1 80 ? 61.754 72.585 27.331 1.00 25.25 95 TYR D O 1
ATOM 8400 N N . VAL D 1 81 ? 62.352 74.005 25.676 1.00 25.67 96 VAL D N 1
ATOM 8401 C CA . VAL D 1 81 ? 63.332 74.753 26.486 1.00 25.57 96 VAL D CA 1
ATOM 8402 C C . VAL D 1 81 ? 62.802 76.172 26.619 1.00 26.10 96 VAL D C 1
ATOM 8403 O O . VAL D 1 81 ? 62.817 76.927 25.665 1.00 26.29 96 VAL D O 1
ATOM 8407 N N . LYS D 1 82 ? 62.306 76.516 27.800 1.00 26.66 97 LYS D N 1
ATOM 8408 C CA . LYS D 1 82 ? 61.457 77.694 27.951 1.00 27.56 97 LYS D CA 1
ATOM 8409 C C . LYS D 1 82 ? 62.114 78.980 27.477 1.00 28.01 97 LYS D C 1
ATOM 8410 O O . LYS D 1 82 ? 61.463 79.822 26.853 1.00 28.65 97 LYS D O 1
ATOM 8416 N N . ASP D 1 83 ? 63.391 79.153 27.809 1.00 28.48 98 ASP D N 1
ATOM 8417 C CA . ASP D 1 83 ? 63.999 80.482 27.716 1.00 28.68 98 ASP D CA 1
ATOM 8418 C C . ASP D 1 83 ? 64.195 80.968 26.273 1.00 28.76 98 ASP D C 1
ATOM 8419 O O . ASP D 1 83 ? 64.250 82.178 26.026 1.00 28.71 98 ASP D O 1
ATOM 8424 N N . ILE D 1 84 ? 64.254 80.034 25.321 1.00 28.69 99 ILE D N 1
ATOM 8425 C CA . ILE D 1 84 ? 64.447 80.390 23.915 1.00 28.61 99 ILE D CA 1
ATOM 8426 C C . ILE D 1 84 ? 63.223 81.114 23.332 1.00 28.63 99 ILE D C 1
ATOM 8427 O O . ILE D 1 84 ? 63.344 81.866 22.358 1.00 28.79 99 ILE D O 1
ATOM 8432 N N . GLY D 1 85 ? 62.063 80.944 23.968 1.00 28.39 100 GLY D N 1
ATOM 8433 C CA . GLY D 1 85 ? 60.827 81.610 23.539 1.00 28.29 100 GLY D CA 1
ATOM 8434 C C . GLY D 1 85 ? 60.830 83.125 23.645 1.00 28.37 100 GLY D C 1
ATOM 8435 O O . GLY D 1 85 ? 59.939 83.789 23.115 1.00 28.40 100 GLY D O 1
ATOM 8436 N N . VAL D 1 86 ? 61.823 83.667 24.342 1.00 28.57 101 VAL D N 1
ATOM 8437 C CA . VAL D 1 86 ? 62.038 85.116 24.434 1.00 28.58 101 VAL D CA 1
ATOM 8438 C C . VAL D 1 86 ? 62.156 85.752 23.037 1.00 28.31 101 VAL D C 1
ATOM 8439 O O . VAL D 1 86 ? 61.658 86.853 22.799 1.00 28.25 101 VAL D O 1
ATOM 8451 N N . ASN D 1 88 ? 60.515 85.146 20.416 1.00 27.06 103 ASN D N 1
ATOM 8452 C CA . ASN D 1 88 ? 59.250 85.274 19.723 1.00 27.03 103 ASN D CA 1
ATOM 8453 C C . ASN D 1 88 ? 58.326 86.257 20.406 1.00 26.83 103 ASN D C 1
ATOM 8454 O O . ASN D 1 88 ? 57.153 86.354 20.029 1.00 27.37 103 ASN D O 1
ATOM 8459 N N . LEU D 1 89 ? 58.842 86.997 21.387 1.00 26.46 104 LEU D N 1
ATOM 8460 C CA . LEU D 1 89 ? 58.025 87.942 22.144 1.00 26.75 104 LEU D CA 1
ATOM 8461 C C . LEU D 1 89 ? 58.045 89.311 21.475 1.00 26.77 104 LEU D C 1
ATOM 8462 O O . LEU D 1 89 ? 59.019 89.668 20.798 1.00 26.44 104 LEU D O 1
ATOM 8467 N N . ALA D 1 90 ? 56.965 90.068 21.681 1.00 27.33 105 ALA D N 1
ATOM 8468 C CA . ALA D 1 90 ? 56.773 91.358 21.035 1.00 27.55 105 ALA D CA 1
ATOM 8469 C C . ALA D 1 90 ? 57.977 92.248 21.254 1.00 27.96 105 ALA D C 1
ATOM 8470 O O . ALA D 1 90 ? 58.489 92.344 22.377 1.00 28.26 105 ALA D O 1
ATOM 8472 N N . TYR D 1 91 ? 58.412 92.887 20.163 1.00 28.28 106 TYR D N 1
ATOM 8473 C CA . TYR D 1 91 ? 59.473 93.903 20.150 1.00 28.12 106 TYR D CA 1
ATOM 8474 C C . TYR D 1 91 ? 60.839 93.409 20.605 1.00 28.49 106 TYR D C 1
ATOM 8475 O O . TYR D 1 91 ? 61.709 94.218 20.902 1.00 28.91 106 TYR D O 1
ATOM 8484 N N . PHE D 1 92 ? 61.050 92.094 20.611 1.00 29.15 107 PHE D N 1
ATOM 8485 C CA . PHE D 1 92 ? 62.312 91.517 21.058 1.00 29.05 107 PHE D CA 1
ATOM 8486 C C . PHE D 1 92 ? 63.528 92.142 20.370 1.00 30.77 107 PHE D C 1
ATOM 8487 O O . PHE D 1 92 ? 64.490 92.579 21.027 1.00 31.24 107 PHE D O 1
ATOM 8495 N N . ILE D 1 93 ? 63.500 92.172 19.041 1.00 31.84 108 ILE D N 1
ATOM 8496 C CA . ILE D 1 93 ? 64.660 92.615 18.282 1.00 33.01 108 ILE D CA 1
ATOM 8497 C C . ILE D 1 93 ? 64.915 94.108 18.548 1.00 33.73 108 ILE D C 1
ATOM 8498 O O . ILE D 1 93 ? 66.055 94.549 18.573 1.00 33.89 108 ILE D O 1
ATOM 8503 N N . ASP D 1 94 ? 63.846 94.862 18.785 1.00 34.93 109 ASP D N 1
ATOM 8504 C CA . ASP D 1 94 ? 63.961 96.251 19.207 1.00 35.87 109 ASP D CA 1
ATOM 8505 C C . ASP D 1 94 ? 64.680 96.340 20.557 1.00 36.55 109 ASP D C 1
ATOM 8506 O O . ASP D 1 94 ? 65.619 97.138 20.708 1.00 37.16 109 ASP D O 1
ATOM 8511 N N . PHE D 1 95 ? 64.288 95.500 21.519 1.00 36.83 110 PHE D N 1
ATOM 8512 C CA . PHE D 1 95 ? 64.986 95.445 22.814 1.00 37.08 110 PHE D CA 1
ATOM 8513 C C . PHE D 1 95 ? 66.444 95.021 22.651 1.00 37.47 110 PHE D C 1
ATOM 8514 O O . PHE D 1 95 ? 67.281 95.354 23.486 1.00 37.94 110 PHE D O 1
ATOM 8530 N N . GLY D 1 97 ? 68.130 96.197 20.261 1.00 39.24 112 GLY D N 1
ATOM 8531 C CA . GLY D 1 97 ? 68.692 97.435 19.729 1.00 39.69 112 GLY D CA 1
ATOM 8532 C C . GLY D 1 97 ? 68.681 97.567 18.213 1.00 40.27 112 GLY D C 1
ATOM 8533 O O . GLY D 1 97 ? 69.130 98.584 17.687 1.00 40.68 112 GLY D O 1
ATOM 8534 N N . ALA D 1 98 ? 68.166 96.563 17.504 1.00 40.75 113 ALA D N 1
ATOM 8535 C CA . ALA D 1 98 ? 68.218 96.549 16.038 1.00 40.79 113 ALA D CA 1
ATOM 8536 C C . ALA D 1 98 ? 67.161 97.462 15.459 1.00 41.11 113 ALA D C 1
ATOM 8537 O O . ALA D 1 98 ? 65.979 97.301 15.745 1.00 41.28 113 ALA D O 1
ATOM 8539 N N . LYS D 1 99 ? 67.588 98.412 14.628 1.00 41.68 114 LYS D N 1
ATOM 8540 C CA . LYS D 1 99 ? 66.673 99.380 14.009 1.00 42.08 114 LYS D CA 1
ATOM 8541 C C . LYS D 1 99 ? 66.577 99.260 12.477 1.00 41.92 114 LYS D C 1
ATOM 8542 O O . LYS D 1 99 ? 65.710 99.880 11.864 1.00 41.79 114 LYS D O 1
ATOM 8548 N N . THR D 1 100 ? 67.464 98.478 11.864 1.00 41.87 115 THR D N 1
ATOM 8549 C CA . THR D 1 100 ? 67.428 98.220 10.413 1.00 41.95 115 THR D CA 1
ATOM 8550 C C . THR D 1 100 ? 67.569 96.715 10.126 1.00 42.12 115 THR D C 1
ATOM 8551 O O . THR D 1 100 ? 68.113 95.982 10.955 1.00 42.39 115 THR D O 1
ATOM 8555 N N . PRO D 1 101 ? 67.099 96.253 8.945 1.00 41.95 116 PRO D N 1
ATOM 8556 C CA . PRO D 1 101 ? 67.322 94.867 8.517 1.00 41.79 116 PRO D CA 1
ATOM 8557 C C . PRO D 1 101 ? 68.734 94.329 8.754 1.00 41.73 116 PRO D C 1
ATOM 8558 O O . PRO D 1 101 ? 68.887 93.221 9.265 1.00 41.32 116 PRO D O 1
ATOM 8562 N N . GLU D 1 102 ? 69.748 95.107 8.391 1.00 41.90 117 GLU D N 1
ATOM 8563 C CA . GLU D 1 102 ? 71.136 94.676 8.543 1.00 42.14 117 GLU D CA 1
ATOM 8564 C C . GLU D 1 102 ? 71.559 94.615 10.009 1.00 41.97 117 GLU D C 1
ATOM 8565 O O . GLU D 1 102 ? 72.357 93.755 10.396 1.00 41.74 117 GLU D O 1
ATOM 8571 N N . GLU D 1 103 ? 71.047 95.538 10.816 1.00 41.91 118 GLU D N 1
ATOM 8572 C CA . GLU D 1 103 ? 71.304 95.511 12.257 1.00 42.28 118 GLU D CA 1
ATOM 8573 C C . GLU D 1 103 ? 70.655 94.273 12.893 1.00 41.85 118 GLU D C 1
ATOM 8574 O O . GLU D 1 103 ? 71.246 93.633 13.775 1.00 41.98 118 GLU D O 1
ATOM 8580 N N . ALA D 1 104 ? 69.447 93.950 12.424 1.00 41.28 119 ALA D N 1
ATOM 8581 C CA . ALA D 1 104 ? 68.712 92.766 12.868 1.00 40.90 119 ALA D CA 1
ATOM 8582 C C . ALA D 1 104 ? 69.522 91.503 12.644 1.00 40.50 119 ALA D C 1
ATOM 8583 O O . ALA D 1 104 ? 69.597 90.659 13.532 1.00 40.48 119 ALA D O 1
ATOM 8585 N N . ILE D 1 105 ? 70.125 91.370 11.465 1.00 40.12 120 ILE D N 1
ATOM 8586 C CA . ILE D 1 105 ? 70.965 90.204 11.156 1.00 40.41 120 ILE D CA 1
ATOM 8587 C C . ILE D 1 105 ? 72.233 90.167 12.007 1.00 40.35 120 ILE D C 1
ATOM 8588 O O . ILE D 1 105 ? 72.689 89.094 12.400 1.00 40.36 120 ILE D O 1
ATOM 8593 N N . GLU D 1 106 ? 72.816 91.330 12.283 1.00 40.64 121 GLU D N 1
ATOM 8594 C CA . GLU D 1 106 ? 74.041 91.367 13.085 1.00 40.78 121 GLU D CA 1
ATOM 8595 C C . GLU D 1 106 ? 73.743 90.937 14.524 1.00 40.31 121 GLU D C 1
ATOM 8596 O O . GLU D 1 106 ? 74.521 90.186 15.115 1.00 40.27 121 GLU D O 1
ATOM 8602 N N . VAL D 1 107 ? 72.619 91.403 15.077 1.00 39.85 122 VAL D N 1
ATOM 8603 C CA . VAL D 1 107 ? 72.134 90.931 16.389 1.00 39.55 122 VAL D CA 1
ATOM 8604 C C . VAL D 1 107 ? 72.027 89.403 16.449 1.00 39.19 122 VAL D C 1
ATOM 8605 O O . VAL D 1 107 ? 72.500 88.783 17.399 1.00 38.93 122 VAL D O 1
ATOM 8609 N N . LEU D 1 108 ? 71.428 88.797 15.423 1.00 39.03 123 LEU D N 1
ATOM 8610 C CA . LEU D 1 108 ? 71.316 87.327 15.365 1.00 38.86 123 LEU D CA 1
ATOM 8611 C C . LEU D 1 108 ? 72.668 86.632 15.348 1.00 38.73 123 LEU D C 1
ATOM 8612 O O . LEU D 1 108 ? 72.839 85.587 15.980 1.00 38.77 123 LEU D O 1
ATOM 8617 N N . LYS D 1 109 ? 73.625 87.204 14.619 1.00 39.01 124 LYS D N 1
ATOM 8618 C CA . LYS D 1 109 ? 74.983 86.644 14.563 1.00 39.14 124 LYS D CA 1
ATOM 8619 C C . LYS D 1 109 ? 75.667 86.693 15.924 1.00 38.96 124 LYS D C 1
ATOM 8620 O O . LYS D 1 109 ? 76.433 85.796 16.277 1.00 38.42 124 LYS D O 1
ATOM 8626 N N . LYS D 1 110 ? 75.387 87.745 16.680 1.00 39.29 125 LYS D N 1
ATOM 8627 C CA . LYS D 1 110 ? 75.944 87.889 18.020 1.00 39.89 125 LYS D CA 1
ATOM 8628 C C . LYS D 1 110 ? 75.220 87.003 19.028 1.00 39.79 125 LYS D C 1
ATOM 8629 O O . LYS D 1 110 ? 75.848 86.475 19.952 1.00 39.75 125 LYS D O 1
ATOM 8635 N N . ILE D 1 111 ? 73.908 86.831 18.851 1.00 39.89 126 ILE D N 1
ATOM 8636 C CA . ILE D 1 111 ? 73.157 85.856 19.653 1.00 39.93 126 ILE D CA 1
ATOM 8637 C C . ILE D 1 111 ? 73.750 84.450 19.481 1.00 40.29 126 ILE D C 1
ATOM 8638 O O . ILE D 1 111 ? 73.940 83.733 20.459 1.00 40.59 126 ILE D O 1
ATOM 8643 N N . LYS D 1 112 ? 74.074 84.068 18.247 1.00 40.90 127 LYS D N 1
ATOM 8644 C CA . LYS D 1 112 ? 74.623 82.732 17.980 1.00 41.03 127 LYS D CA 1
ATOM 8645 C C . LYS D 1 112 ? 75.910 82.469 18.757 1.00 41.14 127 LYS D C 1
ATOM 8646 O O . LYS D 1 112 ? 76.151 81.346 19.188 1.00 40.65 127 LYS D O 1
ATOM 8652 N N . GLN D 1 113 ? 76.740 83.495 18.929 1.00 41.67 128 GLN D N 1
ATOM 8653 C CA . GLN D 1 113 ? 77.989 83.346 19.693 1.00 42.25 128 GLN D CA 1
ATOM 8654 C C . GLN D 1 113 ? 77.789 83.537 21.203 1.00 42.20 128 GLN D C 1
ATOM 8655 O O . GLN D 1 113 ? 78.701 83.281 21.975 1.00 42.44 128 GLN D O 1
ATOM 8661 N N . SER D 1 114 ? 76.614 83.991 21.630 1.00 42.12 129 SER D N 1
ATOM 8662 C CA . SER D 1 114 ? 76.359 84.167 23.054 1.00 42.07 129 SER D CA 1
ATOM 8663 C C . SER D 1 114 ? 76.389 82.816 23.771 1.00 42.15 129 SER D C 1
ATOM 8664 O O . SER D 1 114 ? 75.914 81.817 23.229 1.00 42.04 129 SER D O 1
ATOM 8667 N N . PRO D 1 115 ? 76.968 82.773 24.988 1.00 42.29 130 PRO D N 1
ATOM 8668 C CA . PRO D 1 115 ? 76.973 81.523 25.748 1.00 42.03 130 PRO D CA 1
ATOM 8669 C C . PRO D 1 115 ? 75.594 81.061 26.220 1.00 41.81 130 PRO D C 1
ATOM 8670 O O . PRO D 1 115 ? 75.397 79.869 26.400 1.00 41.93 130 PRO D O 1
ATOM 8674 N N . THR D 1 116 ? 74.667 81.989 26.444 1.00 41.75 131 THR D N 1
ATOM 8675 C CA . THR D 1 116 ? 73.310 81.635 26.882 1.00 41.67 131 THR D CA 1
ATOM 8676 C C . THR D 1 116 ? 72.541 80.919 25.774 1.00 41.50 131 THR D C 1
ATOM 8677 O O . THR D 1 116 ? 71.874 79.920 26.031 1.00 41.64 131 THR D O 1
ATOM 8689 N N . GLN D 1 118 ? 73.984 79.324 23.181 1.00 40.27 133 GLN D N 1
ATOM 8690 C CA . GLN D 1 118 ? 74.630 78.041 22.948 1.00 39.88 133 GLN D CA 1
ATOM 8691 C C . GLN D 1 118 ? 74.173 77.007 23.981 1.00 39.38 133 GLN D C 1
ATOM 8692 O O . GLN D 1 118 ? 74.023 75.833 23.655 1.00 39.69 133 GLN D O 1
ATOM 8698 N N . LYS D 1 119 ? 73.904 77.452 25.205 1.00 38.91 134 LYS D N 1
ATOM 8699 C CA . LYS D 1 119 ? 73.377 76.580 26.254 1.00 38.40 134 LYS D CA 1
ATOM 8700 C C . LYS D 1 119 ? 71.962 76.082 25.916 1.00 37.77 134 LYS D C 1
ATOM 8701 O O . LYS D 1 119 ? 71.661 74.890 26.052 1.00 37.13 134 LYS D O 1
ATOM 8707 N N . TRP D 1 120 ? 71.106 77.002 25.472 1.00 36.91 135 TRP D N 1
ATOM 8708 C CA . TRP D 1 120 ? 69.752 76.659 25.025 1.00 36.32 135 TRP D CA 1
ATOM 8709 C C . TRP D 1 120 ? 69.741 75.642 23.882 1.00 36.05 135 TRP D C 1
ATOM 8710 O O . TRP D 1 120 ? 68.981 74.678 23.913 1.00 35.96 135 TRP D O 1
ATOM 8721 N N . LEU D 1 121 ? 70.580 75.867 22.875 1.00 35.99 136 LEU D N 1
ATOM 8722 C CA . LEU D 1 121 ? 70.669 74.979 21.731 1.00 36.02 136 LEU D CA 1
ATOM 8723 C C . LEU D 1 121 ? 71.172 73.591 22.142 1.00 36.19 136 LEU D C 1
ATOM 8724 O O . LEU D 1 121 ? 70.733 72.574 21.591 1.00 36.05 136 LEU D O 1
ATOM 8729 N N . LYS D 1 122 ? 72.107 73.554 23.091 1.00 36.50 137 LYS D N 1
ATOM 8730 C CA . LYS D 1 122 ? 72.613 72.296 23.639 1.00 36.47 137 LYS D CA 1
ATOM 8731 C C . LYS D 1 122 ? 71.552 71.565 24.473 1.00 36.01 137 LYS D C 1
ATOM 8732 O O . LYS D 1 122 ? 71.487 70.345 24.441 1.00 35.19 137 LYS D O 1
ATOM 8738 N N . GLU D 1 123 ? 70.752 72.316 25.232 1.00 36.02 138 GLU D N 1
ATOM 8739 C CA . GLU D 1 123 ? 69.624 71.741 25.983 1.00 36.23 138 GLU D CA 1
ATOM 8740 C C . GLU D 1 123 ? 68.596 71.091 25.044 1.00 35.97 138 GLU D C 1
ATOM 8741 O O . GLU D 1 123 ? 68.099 70.000 25.316 1.00 36.11 138 GLU D O 1
ATOM 8747 N N . LEU D 1 124 ? 68.289 71.750 23.929 1.00 35.89 139 LEU D N 1
ATOM 8748 C CA . LEU D 1 124 ? 67.381 71.175 22.918 1.00 35.55 139 LEU D CA 1
ATOM 8749 C C . LEU D 1 124 ? 67.926 69.887 22.333 1.00 35.94 139 LEU D C 1
ATOM 8750 O O . LEU D 1 124 ? 67.178 68.940 22.094 1.00 35.30 139 LEU D O 1
ATOM 8755 N N . GLU D 1 125 ? 69.230 69.845 22.101 1.00 36.35 140 GLU D N 1
ATOM 8756 C CA . GLU D 1 125 ? 69.835 68.661 21.509 1.00 37.85 140 GLU D CA 1
ATOM 8757 C C . GLU D 1 125 ? 69.855 67.496 22.502 1.00 37.80 140 GLU D C 1
ATOM 8758 O O . GLU D 1 125 ? 69.452 66.381 22.170 1.00 37.89 140 GLU D O 1
ATOM 8764 N N . GLN D 1 126 ? 70.315 67.764 23.722 1.00 38.25 141 GLN D N 1
ATOM 8765 C CA . GLN D 1 126 ? 70.511 66.702 24.714 1.00 38.09 141 GLN D CA 1
ATOM 8766 C C . GLN D 1 126 ? 69.202 66.242 25.354 1.00 37.59 141 GLN D C 1
ATOM 8767 O O . GLN D 1 126 ? 68.958 65.043 25.469 1.00 37.95 141 GLN D O 1
ATOM 8773 N N . ARG D 1 127 ? 68.357 67.180 25.759 1.00 36.78 142 ARG D N 1
ATOM 8774 C CA . ARG D 1 127 ? 67.108 66.828 26.433 1.00 36.33 142 ARG D CA 1
ATOM 8775 C C . ARG D 1 127 ? 65.999 66.421 25.473 1.00 35.01 142 ARG D C 1
ATOM 8776 O O . ARG D 1 127 ? 65.120 65.655 25.849 1.00 34.81 142 ARG D O 1
ATOM 8784 N N . PHE D 1 128 ? 66.018 66.942 24.244 1.00 33.57 143 PHE D N 1
ATOM 8785 C CA . PHE D 1 128 ? 64.889 66.767 23.324 1.00 32.40 143 PHE D CA 1
ATOM 8786 C C . PHE D 1 128 ? 65.240 66.165 21.972 1.00 31.62 143 PHE D C 1
ATOM 8787 O O . PHE D 1 128 ? 64.342 65.758 21.227 1.00 30.88 143 PHE D O 1
ATOM 8795 N N . GLY D 1 129 ? 66.533 66.080 21.664 1.00 30.77 144 GLY D N 1
ATOM 8796 C CA . GLY D 1 129 ? 66.980 65.519 20.391 1.00 30.58 144 GLY D CA 1
ATOM 8797 C C . GLY D 1 129 ? 66.709 66.422 19.193 1.00 30.06 144 GLY D C 1
ATOM 8798 O O . GLY D 1 129 ? 66.587 65.940 18.065 1.00 30.11 144 GLY D O 1
ATOM 8799 N N . ILE D 1 130 ? 66.633 67.727 19.448 1.00 29.54 145 ILE D N 1
ATOM 8800 C CA . ILE D 1 130 ? 66.302 68.725 18.438 1.00 29.30 145 ILE D CA 1
ATOM 8801 C C . ILE D 1 130 ? 67.580 69.470 18.095 1.00 29.26 145 ILE D C 1
ATOM 8802 O O . ILE D 1 130 ? 68.178 70.098 18.964 1.00 29.63 145 ILE D O 1
ATOM 8807 N N . LYS D 1 131 ? 68.007 69.384 16.841 1.00 29.16 146 LYS D N 1
ATOM 8808 C CA . LYS D 1 131 ? 69.190 70.099 16.369 1.00 28.87 146 LYS D CA 1
ATOM 8809 C C . LYS D 1 131 ? 68.744 71.315 15.576 1.00 28.44 146 LYS D C 1
ATOM 8810 O O . LYS D 1 131 ? 68.011 71.168 14.613 1.00 27.40 146 LYS D O 1
ATOM 8816 N N . VAL D 1 132 ? 69.186 72.503 15.982 1.00 28.21 147 VAL D N 1
ATOM 8817 C CA . VAL D 1 132 ? 68.900 73.737 15.230 1.00 28.28 147 VAL D CA 1
ATOM 8818 C C . VAL D 1 132 ? 69.969 73.950 14.146 1.00 28.45 147 VAL D C 1
ATOM 8819 O O . VAL D 1 132 ? 71.117 74.241 14.463 1.00 28.65 147 VAL D O 1
ATOM 8823 N N . LEU D 1 133 ? 69.594 73.803 12.877 1.00 28.30 148 LEU D N 1
ATOM 8824 C CA . LEU D 1 133 ? 70.541 73.999 11.778 1.00 28.54 148 LEU D CA 1
ATOM 8825 C C . LEU D 1 133 ? 70.810 75.476 11.507 1.00 28.43 148 LEU D C 1
ATOM 8826 O O . LEU D 1 133 ? 71.905 75.834 11.089 1.00 29.13 148 LEU D O 1
ATOM 8831 N N . SER D 1 134 ? 69.814 76.327 11.720 1.00 28.54 149 SER D N 1
ATOM 8832 C CA . SER D 1 134 ? 69.946 77.752 11.445 1.00 28.54 149 SER D CA 1
ATOM 8833 C C . SER D 1 134 ? 68.761 78.515 12.038 1.00 28.57 149 SER D C 1
ATOM 8834 O O . SER D 1 134 ? 67.661 77.989 12.104 1.00 28.18 149 SER D O 1
ATOM 8837 N N . PHE D 1 135 ? 68.988 79.748 12.488 1.00 29.04 150 PHE D N 1
ATOM 8838 C CA . PHE D 1 135 ? 67.893 80.662 12.821 1.00 29.11 150 PHE D CA 1
ATOM 8839 C C . PHE D 1 135 ? 68.052 82.041 12.157 1.00 29.45 150 PHE D C 1
ATOM 8840 O O . PHE D 1 135 ? 67.553 83.044 12.666 1.00 29.21 150 PHE D O 1
ATOM 8848 N N . TYR D 1 136 ? 68.724 82.071 11.006 1.00 29.80 151 TYR D N 1
ATOM 8849 C CA . TYR D 1 136 ? 68.849 83.290 10.187 1.00 29.78 151 TYR D CA 1
ATOM 8850 C C . TYR D 1 136 ? 67.818 83.338 9.060 1.00 29.73 151 TYR D C 1
ATOM 8851 O O . TYR D 1 136 ? 68.072 83.921 8.002 1.00 29.92 151 TYR D O 1
ATOM 8860 N N . TRP D 1 137 ? 66.655 82.738 9.289 1.00 29.45 152 TRP D N 1
ATOM 8861 C CA . TRP D 1 137 ? 65.565 82.765 8.330 1.00 29.22 152 TRP D CA 1
ATOM 8862 C C . TRP D 1 137 ? 64.471 83.654 8.881 1.00 29.59 152 TRP D C 1
ATOM 8863 O O . TRP D 1 137 ? 63.763 83.269 9.805 1.00 30.02 152 TRP D O 1
ATOM 8874 N N . VAL D 1 138 ? 64.351 84.852 8.310 1.00 29.74 153 VAL D N 1
ATOM 8875 C CA . VAL D 1 138 ? 63.510 85.904 8.847 1.00 29.80 153 VAL D CA 1
ATOM 8876 C C . VAL D 1 138 ? 62.454 86.326 7.829 1.00 30.17 153 VAL D C 1
ATOM 8877 O O . VAL D 1 138 ? 62.780 86.672 6.690 1.00 30.34 153 VAL D O 1
ATOM 8881 N N . GLN D 1 139 ? 61.193 86.301 8.258 1.00 30.31 154 GLN D N 1
ATOM 8882 C CA . GLN D 1 139 ? 60.051 86.627 7.407 1.00 30.44 154 GLN D CA 1
ATOM 8883 C C . GLN D 1 139 ? 59.706 88.095 7.471 1.00 30.09 154 GLN D C 1
ATOM 8884 O O . GLN D 1 139 ? 58.824 88.554 6.758 1.00 30.41 154 GLN D O 1
ATOM 8890 N N . GLY D 1 140 ? 60.363 88.822 8.357 1.00 30.25 155 GLY D N 1
ATOM 8891 C CA . GLY D 1 140 ? 60.168 90.264 8.449 1.00 29.94 155 GLY D CA 1
ATOM 8892 C C . GLY D 1 140 ? 59.272 90.694 9.587 1.00 29.55 155 GLY D C 1
ATOM 8893 O O . GLY D 1 140 ? 58.889 89.889 10.438 1.00 29.44 155 GLY D O 1
ATOM 8894 N N . TYR D 1 141 ? 58.943 91.980 9.601 1.00 28.55 156 TYR D N 1
ATOM 8895 C CA . TYR D 1 141 ? 58.190 92.564 10.686 1.00 28.19 156 TYR D CA 1
ATOM 8896 C C . TYR D 1 141 ? 56.721 92.358 10.432 1.00 27.60 156 TYR D C 1
ATOM 8897 O O . TYR D 1 141 ? 56.285 92.472 9.303 1.00 28.02 156 TYR D O 1
ATOM 8906 N N . ARG D 1 142 ? 55.962 92.062 11.488 1.00 26.75 157 ARG D N 1
ATOM 8907 C CA . ARG D 1 142 ? 54.511 91.936 11.400 1.00 26.31 157 ARG D CA 1
ATOM 8908 C C . ARG D 1 142 ? 53.831 93.188 11.926 1.00 26.09 157 ARG D C 1
ATOM 8909 O O . ARG D 1 142 ? 54.332 93.823 12.844 1.00 26.99 157 ARG D O 1
ATOM 8917 N N . HIS D 1 143 ? 52.668 93.509 11.373 1.00 26.00 158 HIS D N 1
ATOM 8918 C CA . HIS D 1 143 ? 51.966 94.747 11.692 1.00 26.00 158 HIS D CA 1
ATOM 8919 C C . HIS D 1 143 ? 50.498 94.423 11.894 1.00 26.55 158 HIS D C 1
ATOM 8920 O O . HIS D 1 143 ? 50.049 93.350 11.500 1.00 26.34 158 HIS D O 1
ATOM 8927 N N . PHE D 1 144 ? 49.738 95.347 12.478 1.00 26.39 159 PHE D N 1
ATOM 8928 C CA . PHE D 1 144 ? 48.314 95.134 12.677 1.00 27.03 159 PHE D CA 1
ATOM 8929 C C . PHE D 1 144 ? 47.509 95.337 11.389 1.00 27.30 159 PHE D C 1
ATOM 8930 O O . PHE D 1 144 ? 47.770 96.259 10.629 1.00 26.72 159 PHE D O 1
ATOM 8938 N N . VAL D 1 145 ? 46.525 94.465 11.164 1.00 27.76 160 VAL D N 1
ATOM 8939 C CA . VAL D 1 145 ? 45.652 94.547 10.006 1.00 28.17 160 VAL D CA 1
ATOM 8940 C C . VAL D 1 145 ? 44.243 94.673 10.539 1.00 29.28 160 VAL D C 1
ATOM 8941 O O . VAL D 1 145 ? 43.701 93.726 11.113 1.00 28.97 160 VAL D O 1
ATOM 8945 N N . THR D 1 146 ? 43.652 95.850 10.373 1.00 29.72 161 THR D N 1
ATOM 8946 C CA . THR D 1 146 ? 42.414 96.181 11.071 1.00 30.50 161 THR D CA 1
ATOM 8947 C C . THR D 1 146 ? 41.514 97.040 10.202 1.00 30.70 161 THR D C 1
ATOM 8948 O O . THR D 1 146 ? 41.923 97.459 9.130 1.00 30.74 161 THR D O 1
ATOM 8952 N N . ASN D 1 147 ? 40.285 97.259 10.657 1.00 31.06 162 ASN D N 1
ATOM 8953 C CA . ASN D 1 147 ? 39.390 98.249 10.053 1.00 31.88 162 ASN D CA 1
ATOM 8954 C C . ASN D 1 147 ? 39.345 99.549 10.883 1.00 32.65 162 ASN D C 1
ATOM 8955 O O . ASN D 1 147 ? 38.393 100.333 10.796 1.00 32.94 162 ASN D O 1
ATOM 8960 N N . LYS D 1 148 ? 40.407 99.775 11.655 1.00 33.78 163 LYS D N 1
ATOM 8961 C CA . LYS D 1 148 ? 40.498 100.849 12.633 1.00 34.01 163 LYS D CA 1
ATOM 8962 C C . LYS D 1 148 ? 41.972 101.168 12.788 1.00 34.45 163 LYS D C 1
ATOM 8963 O O . LYS D 1 148 ? 42.759 100.288 13.088 1.00 34.52 163 LYS D O 1
ATOM 8969 N N . PRO D 1 149 ? 42.371 102.426 12.558 1.00 34.96 164 PRO D N 1
ATOM 8970 C CA . PRO D 1 149 ? 43.790 102.714 12.731 1.00 35.26 164 PRO D CA 1
ATOM 8971 C C . PRO D 1 149 ? 44.292 102.401 14.146 1.00 35.45 164 PRO D C 1
ATOM 8972 O O . PRO D 1 149 ? 43.558 102.592 15.117 1.00 35.44 164 PRO D O 1
ATOM 8976 N N . ILE D 1 150 ? 45.535 101.937 14.241 1.00 35.98 165 ILE D N 1
ATOM 8977 C CA . ILE D 1 150 ? 46.183 101.610 15.515 1.00 36.33 165 ILE D CA 1
ATOM 8978 C C . ILE D 1 150 ? 47.429 102.478 15.671 1.00 36.68 165 ILE D C 1
ATOM 8979 O O . ILE D 1 150 ? 48.430 102.264 14.980 1.00 36.55 165 ILE D O 1
ATOM 8984 N N . ARG D 1 151 ? 47.367 103.444 16.590 1.00 37.44 166 ARG D N 1
ATOM 8985 C CA . ARG D 1 151 ? 48.472 104.403 16.815 1.00 37.84 166 ARG D CA 1
ATOM 8986 C C . ARG D 1 151 ? 49.099 104.322 18.219 1.00 38.11 166 ARG D C 1
ATOM 8987 O O . ARG D 1 151 ? 50.256 104.713 18.423 1.00 37.90 166 ARG D O 1
ATOM 8995 N N . LYS D 1 152 ? 48.324 103.821 19.178 1.00 38.42 167 LYS D N 1
ATOM 8996 C CA . LYS D 1 152 ? 48.791 103.636 20.555 1.00 38.55 167 LYS D CA 1
ATOM 8997 C C . LYS D 1 152 ? 48.103 102.410 21.152 1.00 38.50 167 LYS D C 1
ATOM 8998 O O . LYS D 1 152 ? 47.025 102.022 20.684 1.00 38.44 167 LYS D O 1
ATOM 9004 N N . PRO D 1 153 ? 48.710 101.799 22.189 1.00 38.73 168 PRO D N 1
ATOM 9005 C CA . PRO D 1 153 ? 48.121 100.596 22.809 1.00 38.63 168 PRO D CA 1
ATOM 9006 C C . PRO D 1 153 ? 46.621 100.648 23.027 1.00 38.51 168 PRO D C 1
ATOM 9007 O O . PRO D 1 153 ? 45.948 99.663 22.780 1.00 39.19 168 PRO D O 1
ATOM 9011 N N . GLU D 1 154 ? 46.100 101.795 23.450 1.00 38.83 169 GLU D N 1
ATOM 9012 C CA . GLU D 1 154 ? 44.668 101.957 23.754 1.00 38.22 169 GLU D CA 1
ATOM 9013 C C . GLU D 1 154 ? 43.742 101.662 22.569 1.00 37.69 169 GLU D C 1
ATOM 9014 O O . GLU D 1 154 ? 42.573 101.300 22.749 1.00 37.01 169 GLU D O 1
ATOM 9020 N N . ASP D 1 155 ? 44.257 101.823 21.356 1.00 37.23 170 ASP D N 1
ATOM 9021 C CA . ASP D 1 155 ? 43.474 101.546 20.150 1.00 36.96 170 ASP D CA 1
ATOM 9022 C C . ASP D 1 155 ? 43.074 100.070 20.020 1.00 36.14 170 ASP D C 1
ATOM 9023 O O . ASP D 1 155 ? 42.053 99.743 19.414 1.00 35.74 170 ASP D O 1
ATOM 9028 N N . LEU D 1 156 ? 43.885 99.193 20.602 1.00 35.67 171 LEU D N 1
ATOM 9029 C CA . LEU D 1 156 ? 43.641 97.752 20.572 1.00 35.52 171 LEU D CA 1
ATOM 9030 C C . LEU D 1 156 ? 42.571 97.280 21.549 1.00 35.37 171 LEU D C 1
ATOM 9031 O O . LEU D 1 156 ? 42.101 96.158 21.438 1.00 35.15 171 LEU D O 1
ATOM 9036 N N . ASN D 1 157 ? 42.180 98.133 22.497 1.00 35.64 172 ASN D N 1
ATOM 9037 C CA . ASN D 1 157 ? 41.333 97.700 23.608 1.00 35.68 172 ASN D CA 1
ATOM 9038 C C . ASN D 1 157 ? 40.010 97.182 23.096 1.00 35.01 172 ASN D C 1
ATOM 9039 O O . ASN D 1 157 ? 39.316 97.876 22.345 1.00 35.74 172 ASN D O 1
ATOM 9044 N N . GLY D 1 158 ? 39.674 95.951 23.480 1.00 33.76 173 GLY D N 1
ATOM 9045 C CA . GLY D 1 158 ? 38.419 95.337 23.074 1.00 32.81 173 GLY D CA 1
ATOM 9046 C C . GLY D 1 158 ? 38.465 94.704 21.697 1.00 32.20 173 GLY D C 1
ATOM 9047 O O . GLY D 1 158 ? 37.494 94.087 21.276 1.00 32.59 173 GLY D O 1
ATOM 9048 N N . LEU D 1 159 ? 39.587 94.842 20.997 1.00 31.98 174 LEU D N 1
ATOM 9049 C CA . LEU D 1 159 ? 39.710 94.301 19.645 1.00 31.46 174 LEU D CA 1
ATOM 9050 C C . LEU D 1 159 ? 40.205 92.878 19.688 1.00 30.36 174 LEU D C 1
ATOM 9051 O O . LEU D 1 159 ? 41.237 92.602 20.283 1.00 30.51 174 LEU D O 1
ATOM 9056 N N . ARG D 1 160 ? 39.470 91.998 19.017 1.00 29.63 175 ARG D N 1
ATOM 9057 C CA . ARG D 1 160 ? 39.833 90.599 18.876 1.00 28.70 175 ARG D CA 1
ATOM 9058 C C . ARG D 1 160 ? 40.764 90.428 17.681 1.00 27.90 175 ARG D C 1
ATOM 9059 O O . ARG D 1 160 ? 40.328 90.493 16.541 1.00 27.86 175 ARG D O 1
ATOM 9067 N N . ILE D 1 161 ? 42.052 90.234 17.948 1.00 27.38 176 ILE D N 1
ATOM 9068 C CA . ILE D 1 161 ? 43.073 90.186 16.910 1.00 26.85 176 ILE D CA 1
ATOM 9069 C C . ILE D 1 161 ? 43.619 88.773 16.760 1.00 26.37 176 ILE D C 1
ATOM 9070 O O . ILE D 1 161 ? 44.165 88.203 17.725 1.00 25.95 176 ILE D O 1
ATOM 9075 N N . ARG D 1 162 ? 43.508 88.205 15.560 1.00 25.40 177 ARG D N 1
ATOM 9076 C CA . ARG D 1 162 ? 43.956 86.832 15.376 1.00 25.26 177 ARG D CA 1
ATOM 9077 C C . ARG D 1 162 ? 45.485 86.798 15.422 1.00 24.42 177 ARG D C 1
ATOM 9078 O O . ARG D 1 162 ? 46.162 87.648 14.862 1.00 24.07 177 ARG D O 1
ATOM 9086 N N . THR D 1 163 ? 46.008 85.852 16.191 1.00 24.09 178 THR D N 1
ATOM 9087 C CA . THR D 1 163 ? 47.436 85.660 16.313 1.00 24.10 178 THR D CA 1
ATOM 9088 C C . THR D 1 163 ? 47.641 84.158 16.496 1.00 24.18 178 THR D C 1
ATOM 9089 O O . THR D 1 163 ? 46.693 83.451 16.846 1.00 23.15 178 THR D O 1
ATOM 9093 N N . PRO D 1 164 ? 48.833 83.655 16.174 1.00 24.43 179 PRO D N 1
ATOM 9094 C CA . PRO D 1 164 ? 49.049 82.215 16.346 1.00 24.77 179 PRO D CA 1
ATOM 9095 C C . PRO D 1 164 ? 48.876 81.695 17.788 1.00 25.23 179 PRO D C 1
ATOM 9096 O O . PRO D 1 164 ? 48.853 82.475 18.750 1.00 25.03 179 PRO D O 1
ATOM 9100 N N . GLY D 1 165 ? 48.767 80.374 17.909 1.00 25.87 180 GLY D N 1
ATOM 9101 C CA . GLY D 1 165 ? 48.334 79.719 19.147 1.00 25.80 180 GLY D CA 1
ATOM 9102 C C . GLY D 1 165 ? 49.302 79.706 20.314 1.00 25.96 180 GLY D C 1
ATOM 9103 O O . GLY D 1 165 ? 48.874 79.767 21.453 1.00 26.61 180 GLY D O 1
ATOM 9104 N N . ALA D 1 166 ? 50.604 79.636 20.058 1.00 25.84 181 ALA D N 1
ATOM 9105 C CA . ALA D 1 166 ? 51.567 79.458 21.149 1.00 26.00 181 ALA D CA 1
ATOM 9106 C C . ALA D 1 166 ? 51.552 80.645 22.110 1.00 26.29 181 ALA D C 1
ATOM 9107 O O . ALA D 1 166 ? 51.223 81.757 21.719 1.00 27.11 181 ALA D O 1
ATOM 9109 N N . PRO D 1 167 ? 51.870 80.403 23.392 1.00 26.24 182 PRO D N 1
ATOM 9110 C CA . PRO D 1 167 ? 51.829 81.456 24.393 1.00 26.18 182 PRO D CA 1
ATOM 9111 C C . PRO D 1 167 ? 52.599 82.744 24.050 1.00 26.05 182 PRO D C 1
ATOM 9112 O O . PRO D 1 167 ? 52.140 83.824 24.421 1.00 26.56 182 PRO D O 1
ATOM 9116 N N . ALA D 1 168 ? 53.742 82.645 23.375 1.00 26.26 183 ALA D N 1
ATOM 9117 C CA . ALA D 1 168 ? 54.548 83.854 23.086 1.00 26.34 183 ALA D CA 1
ATOM 9118 C C . ALA D 1 168 ? 53.780 84.873 22.242 1.00 26.14 183 ALA D C 1
ATOM 9119 O O . ALA D 1 168 ? 53.903 86.093 22.458 1.00 26.22 183 ALA D O 1
ATOM 9121 N N . TRP D 1 169 ? 52.974 84.364 21.312 1.00 26.10 184 TRP D N 1
ATOM 9122 C CA . TRP D 1 169 ? 52.133 85.183 20.447 1.00 26.12 184 TRP D CA 1
ATOM 9123 C C . TRP D 1 169 ? 50.952 85.736 21.220 1.00 26.46 184 TRP D C 1
ATOM 9124 O O . TRP D 1 169 ? 50.698 86.946 21.212 1.00 25.88 184 TRP D O 1
ATOM 9135 N N . GLN D 1 170 ? 50.231 84.838 21.890 1.00 26.33 185 GLN D N 1
ATOM 9136 C CA . GLN D 1 170 ? 49.011 85.176 22.606 1.00 26.66 185 GLN D CA 1
ATOM 9137 C C . GLN D 1 170 ? 49.258 86.162 23.740 1.00 27.26 185 GLN D C 1
ATOM 9138 O O . GLN D 1 170 ? 48.484 87.105 23.932 1.00 27.68 185 GLN D O 1
ATOM 9144 N N . GLU D 1 171 ? 50.302 85.912 24.522 1.00 28.04 186 GLU D N 1
ATOM 9145 C CA . GLU D 1 171 ? 50.611 86.771 25.661 1.00 28.37 186 GLU D CA 1
ATOM 9146 C C . GLU D 1 171 ? 51.124 88.115 25.181 1.00 28.49 186 GLU D C 1
ATOM 9147 O O . GLU D 1 171 ? 50.763 89.147 25.731 1.00 28.63 186 GLU D O 1
ATOM 9153 N N . SER D 1 172 ? 51.957 88.099 24.145 1.00 28.40 187 SER D N 1
ATOM 9154 C CA . SER D 1 172 ? 52.437 89.343 23.532 1.00 28.66 187 SER D CA 1
ATOM 9155 C C . SER D 1 172 ? 51.284 90.242 23.092 1.00 28.90 187 SER D C 1
ATOM 9156 O O . SER D 1 172 ? 51.244 91.413 23.439 1.00 29.17 187 SER D O 1
ATOM 9159 N N . ILE D 1 173 ? 50.338 89.685 22.344 1.00 29.48 188 ILE D N 1
ATOM 9160 C CA . ILE D 1 173 ? 49.220 90.464 21.824 1.00 29.71 188 ILE D CA 1
ATOM 9161 C C . ILE D 1 173 ? 48.298 90.947 22.946 1.00 30.33 188 ILE D C 1
ATOM 9162 O O . ILE D 1 173 ? 47.756 92.054 22.875 1.00 30.03 188 ILE D O 1
ATOM 9167 N N . ARG D 1 174 ? 48.116 90.118 23.978 1.00 30.79 189 ARG D N 1
ATOM 9168 C CA . ARG D 1 174 ? 47.448 90.543 25.218 1.00 30.90 189 ARG D CA 1
ATOM 9169 C C . ARG D 1 174 ? 48.116 91.758 25.850 1.00 30.59 189 ARG D C 1
ATOM 9170 O O . ARG D 1 174 ? 47.461 92.735 26.211 1.00 31.57 189 ARG D O 1
ATOM 9178 N N . SER D 1 175 ? 49.425 91.684 26.011 1.00 30.43 190 SER D N 1
ATOM 9179 C CA A SER D 1 175 ? 50.172 92.760 26.638 0.50 30.52 190 SER D CA 1
ATOM 9180 C CA B SER D 1 175 ? 50.164 92.762 26.648 0.50 30.26 190 SER D CA 1
ATOM 9181 C C . SER D 1 175 ? 49.978 94.080 25.893 1.00 30.63 190 SER D C 1
ATOM 9182 O O . SER D 1 175 ? 49.783 95.130 26.509 1.00 30.84 190 SER D O 1
ATOM 9187 N N . LEU D 1 176 ? 50.020 94.017 24.562 1.00 30.22 191 LEU D N 1
ATOM 9188 C CA . LEU D 1 176 ? 49.883 95.214 23.726 1.00 29.58 191 LEU D CA 1
ATOM 9189 C C . LEU D 1 176 ? 48.509 95.849 23.851 1.00 29.24 191 LEU D C 1
ATOM 9190 O O . LEU D 1 176 ? 48.361 97.047 23.598 1.00 29.69 191 LEU D O 1
ATOM 9195 N N . GLY D 1 177 ? 47.506 95.050 24.207 1.00 28.20 192 GLY D N 1
ATOM 9196 C CA . GLY D 1 177 ? 46.191 95.576 24.557 1.00 27.74 192 GLY D CA 1
ATOM 9197 C C . GLY D 1 177 ? 44.997 94.884 23.947 1.00 27.35 192 GLY D C 1
ATOM 9198 O O . GLY D 1 177 ? 43.869 95.247 24.257 1.00 27.45 192 GLY D O 1
ATOM 9199 N N . ALA D 1 178 ? 45.218 93.890 23.088 1.00 26.66 193 ALA D N 1
ATOM 9200 C CA . ALA D 1 178 ? 44.116 93.254 22.368 1.00 26.41 193 ALA D CA 1
ATOM 9201 C C . ALA D 1 178 ? 43.704 91.934 23.019 1.00 25.92 193 ALA D C 1
ATOM 9202 O O . ALA D 1 178 ? 44.393 91.431 23.901 1.00 25.34 193 ALA D O 1
ATOM 9204 N N . ILE D 1 179 ? 42.542 91.425 22.617 1.00 25.59 194 ILE D N 1
ATOM 9205 C CA . ILE D 1 179 ? 42.114 90.056 22.925 1.00 25.72 194 ILE D CA 1
ATOM 9206 C C . ILE D 1 179 ? 42.632 89.152 21.803 1.00 25.58 194 ILE D C 1
ATOM 9207 O O . ILE D 1 179 ? 42.213 89.316 20.662 1.00 25.60 194 ILE D O 1
ATOM 9212 N N . PRO D 1 180 ? 43.550 88.206 22.109 1.00 25.40 195 PRO D N 1
ATOM 9213 C CA . PRO D 1 180 ? 44.092 87.368 21.034 1.00 24.98 195 PRO D CA 1
ATOM 9214 C C . PRO D 1 180 ? 43.147 86.219 20.672 1.00 24.71 195 PRO D C 1
ATOM 9215 O O . PRO D 1 180 ? 42.469 85.679 21.544 1.00 24.07 195 PRO D O 1
ATOM 9219 N N . VAL D 1 181 ? 43.076 85.881 19.387 1.00 24.45 196 VAL D N 1
ATOM 9220 C CA . VAL D 1 181 ? 42.156 84.856 18.896 1.00 24.82 196 VAL D CA 1
ATOM 9221 C C . VAL D 1 181 ? 42.876 83.937 17.921 1.00 24.84 196 VAL D C 1
ATOM 9222 O O . VAL D 1 181 ? 43.591 84.398 17.033 1.00 24.70 196 VAL D O 1
ATOM 9226 N N . ALA D 1 182 ? 42.721 82.626 18.108 1.00 24.88 197 ALA D N 1
ATOM 9227 C CA . ALA D 1 182 ? 43.324 81.656 17.203 1.00 25.16 197 ALA D CA 1
ATOM 9228 C C . ALA D 1 182 ? 42.380 81.373 16.032 1.00 25.26 197 ALA D C 1
ATOM 9229 O O . ALA D 1 182 ? 41.189 81.137 16.226 1.00 25.67 197 ALA D O 1
ATOM 9231 N N . VAL D 1 183 ? 42.899 81.463 14.813 1.00 25.70 198 VAL D N 1
ATOM 9232 C CA . VAL D 1 183 ? 42.116 81.184 13.606 1.00 25.74 198 VAL D CA 1
ATOM 9233 C C . VAL D 1 183 ? 43.099 80.700 12.577 1.00 26.76 198 VAL D C 1
ATOM 9234 O O . VAL D 1 183 ? 44.158 81.287 12.413 1.00 26.57 198 VAL D O 1
ATOM 9238 N N . ASN D 1 184 ? 42.766 79.619 11.893 1.00 27.84 199 ASN D N 1
ATOM 9239 C CA . ASN D 1 184 ? 43.634 79.109 10.840 1.00 28.91 199 ASN D CA 1
ATOM 9240 C C . ASN D 1 184 ? 43.752 80.139 9.730 1.00 29.25 199 ASN D C 1
ATOM 9241 O O . ASN D 1 184 ? 42.802 80.870 9.452 1.00 29.07 199 ASN D O 1
ATOM 9246 N N . PHE D 1 185 ? 44.936 80.213 9.135 1.00 30.14 200 PHE D N 1
ATOM 9247 C CA . PHE D 1 185 ? 45.265 81.287 8.198 1.00 30.79 200 PHE D CA 1
ATOM 9248 C C . PHE D 1 185 ? 44.259 81.397 7.069 1.00 30.89 200 PHE D C 1
ATOM 9249 O O . PHE D 1 185 ? 43.851 82.490 6.710 1.00 31.31 200 PHE D O 1
ATOM 9257 N N . GLY D 1 186 ? 43.843 80.265 6.526 1.00 30.84 201 GLY D N 1
ATOM 9258 C CA . GLY D 1 186 ? 42.900 80.262 5.424 1.00 31.13 201 GLY D CA 1
ATOM 9259 C C . GLY D 1 186 ? 41.473 80.606 5.788 1.00 31.36 201 GLY D C 1
ATOM 9260 O O . GLY D 1 186 ? 40.596 80.556 4.922 1.00 31.91 201 GLY D O 1
ATOM 9261 N N . GLU D 1 187 ? 41.216 80.929 7.059 1.00 31.27 202 GLU D N 1
ATOM 9262 C CA . GLU D 1 187 ? 39.873 81.315 7.515 1.00 31.57 202 GLU D CA 1
ATOM 9263 C C . GLU D 1 187 ? 39.798 82.742 8.057 1.00 30.44 202 GLU D C 1
ATOM 9264 O O . GLU D 1 187 ? 38.718 83.189 8.436 1.00 30.60 202 GLU D O 1
ATOM 9270 N N . ILE D 1 188 ? 40.918 83.462 8.060 1.00 29.80 203 ILE D N 1
ATOM 9271 C CA . ILE D 1 188 ? 40.950 84.863 8.532 1.00 29.60 203 ILE D CA 1
ATOM 9272 C C . ILE D 1 188 ? 39.998 85.737 7.712 1.00 29.43 203 ILE D C 1
ATOM 9273 O O . ILE D 1 188 ? 39.231 86.519 8.265 1.00 29.12 203 ILE D O 1
ATOM 9278 N N . TYR D 1 189 ? 40.029 85.567 6.389 1.00 29.55 204 TYR D N 1
ATOM 9279 C CA . TYR D 1 189 ? 39.154 86.320 5.480 1.00 29.30 204 TYR D CA 1
ATOM 9280 C C . TYR D 1 189 ? 37.683 86.242 5.885 1.00 29.27 204 TYR D C 1
ATOM 9281 O O . TYR D 1 189 ? 37.055 87.255 6.139 1.00 28.86 204 TYR D O 1
ATOM 9290 N N . THR D 1 190 ? 37.122 85.042 5.937 1.00 29.51 205 THR D N 1
ATOM 9291 C CA . THR D 1 190 ? 35.725 84.895 6.320 1.00 30.38 205 THR D CA 1
ATOM 9292 C C . THR D 1 190 ? 35.506 85.197 7.806 1.00 30.77 205 THR D C 1
ATOM 9293 O O . THR D 1 190 ? 34.423 85.626 8.182 1.00 31.56 205 THR D O 1
ATOM 9297 N N . ALA D 1 191 ? 36.527 85.005 8.643 1.00 31.10 206 ALA D N 1
ATOM 9298 C CA . ALA D 1 191 ? 36.442 85.404 10.060 1.00 31.29 206 ALA D CA 1
ATOM 9299 C C . ALA D 1 191 ? 36.147 86.909 10.180 1.00 31.63 206 ALA D C 1
ATOM 9300 O O . ALA D 1 191 ? 35.252 87.317 10.928 1.00 31.19 206 ALA D O 1
ATOM 9302 N N . VAL D 1 192 ? 36.885 87.718 9.421 1.00 31.80 207 VAL D N 1
ATOM 9303 C CA . VAL D 1 192 ? 36.679 89.168 9.410 1.00 32.20 207 VAL D CA 1
ATOM 9304 C C . VAL D 1 192 ? 35.291 89.545 8.870 1.00 32.66 207 VAL D C 1
ATOM 9305 O O . VAL D 1 192 ? 34.575 90.334 9.482 1.00 32.68 207 VAL D O 1
ATOM 9309 N N . GLN D 1 193 ? 34.901 88.974 7.739 1.00 33.45 208 GLN D N 1
ATOM 9310 C CA . GLN D 1 193 ? 33.595 89.295 7.139 1.00 34.22 208 GLN D CA 1
ATOM 9311 C C . GLN D 1 193 ? 32.396 88.994 8.031 1.00 34.75 208 GLN D C 1
ATOM 9312 O O . GLN D 1 193 ? 31.469 89.797 8.124 1.00 34.91 208 GLN D O 1
ATOM 9318 N N . THR D 1 194 ? 32.396 87.811 8.643 1.00 35.31 209 THR D N 1
ATOM 9319 C CA . THR D 1 194 ? 31.330 87.389 9.545 1.00 35.57 209 THR D CA 1
ATOM 9320 C C . THR D 1 194 ? 31.459 88.024 10.939 1.00 35.98 209 THR D C 1
ATOM 9321 O O . THR D 1 194 ? 30.615 87.795 11.803 1.00 36.77 209 THR D O 1
ATOM 9325 N N . ARG D 1 195 ? 32.504 88.822 11.158 1.00 36.17 210 ARG D N 1
ATOM 9326 C CA . ARG D 1 195 ? 32.674 89.548 12.408 1.00 36.16 210 ARG D CA 1
ATOM 9327 C C . ARG D 1 195 ? 32.993 88.605 13.573 1.00 35.30 210 ARG D C 1
ATOM 9328 O O . ARG D 1 195 ? 32.616 88.881 14.715 1.00 34.84 210 ARG D O 1
ATOM 9336 N N . ALA D 1 196 ? 33.664 87.490 13.272 1.00 33.99 211 ALA D N 1
ATOM 9337 C CA . ALA D 1 196 ? 34.180 86.555 14.283 1.00 33.33 211 ALA D CA 1
ATOM 9338 C C . ALA D 1 196 ? 35.445 87.129 14.906 1.00 32.65 211 ALA D C 1
ATOM 9339 O O . ALA D 1 196 ? 35.751 86.868 16.071 1.00 33.20 211 ALA D O 1
ATOM 9341 N N . VAL D 1 197 ? 36.170 87.915 14.112 1.00 32.09 212 VAL D N 1
ATOM 9342 C CA A VAL D 1 197 ? 37.414 88.552 14.538 0.50 31.79 212 VAL D CA 1
ATOM 9343 C CA B VAL D 1 197 ? 37.410 88.556 14.546 0.50 31.91 212 VAL D CA 1
ATOM 9344 C C . VAL D 1 197 ? 37.432 89.994 14.009 1.00 31.68 212 VAL D C 1
ATOM 9345 O O . VAL D 1 197 ? 36.679 90.331 13.092 1.00 31.28 212 VAL D O 1
ATOM 9352 N N . ASP D 1 198 ? 38.266 90.852 14.600 1.00 31.61 213 ASP D N 1
ATOM 9353 C CA . ASP D 1 198 ? 38.332 92.279 14.216 1.00 31.59 213 ASP D CA 1
ATOM 9354 C C . ASP D 1 198 ? 39.548 92.640 13.367 1.00 30.84 213 ASP D C 1
ATOM 9355 O O . ASP D 1 198 ? 39.605 93.717 12.766 1.00 31.14 213 ASP D O 1
ATOM 9360 N N . GLY D 1 199 ? 40.538 91.769 13.358 1.00 29.24 214 GLY D N 1
ATOM 9361 C CA . GLY D 1 199 ? 41.731 92.016 12.596 1.00 28.41 214 GLY D CA 1
ATOM 9362 C C . GLY D 1 199 ? 42.709 90.885 12.742 1.00 27.64 214 GLY D C 1
ATOM 9363 O O . GLY D 1 199 ? 42.364 89.783 13.149 1.00 27.35 214 GLY D O 1
ATOM 9364 N N . ALA D 1 200 ? 43.952 91.187 12.435 1.00 26.85 215 ALA D N 1
ATOM 9365 C CA . ALA D 1 200 ? 44.994 90.195 12.422 1.00 26.34 215 ALA D CA 1
ATOM 9366 C C . ALA D 1 200 ? 46.293 90.934 12.564 1.00 26.05 215 ALA D C 1
ATOM 9367 O O . ALA D 1 200 ? 46.330 92.136 12.814 1.00 26.55 215 ALA D O 1
ATOM 9369 N N . GLU D 1 201 ? 47.374 90.213 12.387 1.00 26.46 216 GLU D N 1
ATOM 9370 C CA . GLU D 1 201 ? 48.645 90.721 12.754 1.00 26.43 216 GLU D CA 1
ATOM 9371 C C . GLU D 1 201 ? 49.613 89.873 11.929 1.00 26.64 216 GLU D C 1
ATOM 9372 O O . GLU D 1 201 ? 49.782 88.682 12.188 1.00 26.01 216 GLU D O 1
ATOM 9378 N N . LEU D 1 202 ? 50.186 90.477 10.884 1.00 26.39 217 LEU D N 1
ATOM 9379 C CA . LEU D 1 202 ? 50.781 89.728 9.773 1.00 26.11 217 LEU D CA 1
ATOM 9380 C C . LEU D 1 202 ? 51.835 90.556 9.029 1.00 26.54 217 LEU D C 1
ATOM 9381 O O . LEU D 1 202 ? 51.978 91.760 9.272 1.00 26.76 217 LEU D O 1
ATOM 9386 N N . THR D 1 203 ? 52.570 89.890 8.134 1.00 26.27 218 THR D N 1
ATOM 9387 C CA . THR D 1 203 ? 53.409 90.558 7.128 1.00 26.19 218 THR D CA 1
ATOM 9388 C C . THR D 1 203 ? 52.581 91.025 5.919 1.00 25.88 218 THR D C 1
ATOM 9389 O O . THR D 1 203 ? 51.428 90.589 5.735 1.00 25.11 218 THR D O 1
ATOM 9393 N N . TYR D 1 204 ? 53.154 91.934 5.114 1.00 25.72 219 TYR D N 1
ATOM 9394 C CA . TYR D 1 204 ? 52.512 92.369 3.856 1.00 25.94 219 TYR D CA 1
ATOM 9395 C C . TYR D 1 204 ? 52.390 91.213 2.862 1.00 25.66 219 TYR D C 1
ATOM 9396 O O . TYR D 1 204 ? 51.394 91.109 2.164 1.00 25.84 219 TYR D O 1
ATOM 9405 N N . ALA D 1 205 ? 53.403 90.348 2.809 1.00 25.85 220 ALA D N 1
ATOM 9406 C CA . ALA D 1 205 ? 53.318 89.116 2.014 1.00 25.82 220 ALA D CA 1
ATOM 9407 C C . ALA D 1 205 ? 52.098 88.298 2.400 1.00 25.82 220 ALA D C 1
ATOM 9408 O O . ALA D 1 205 ? 51.354 87.891 1.532 1.00 25.55 220 ALA D O 1
ATOM 9410 N N . ASN D 1 206 ? 51.896 88.080 3.703 1.00 26.15 221 ASN D N 1
ATOM 9411 C CA . ASN D 1 206 ? 50.726 87.348 4.214 1.00 26.08 221 ASN D CA 1
ATOM 9412 C C . ASN D 1 206 ? 49.408 88.017 3.837 1.00 26.17 221 ASN D C 1
ATOM 9413 O O . ASN D 1 206 ? 48.434 87.359 3.495 1.00 25.80 221 ASN D O 1
ATOM 9418 N N . VAL D 1 207 ? 49.353 89.336 3.977 1.00 26.64 222 VAL D N 1
ATOM 9419 C CA . VAL D 1 207 ? 48.105 90.061 3.725 1.00 27.13 222 VAL D CA 1
ATOM 9420 C C . VAL D 1 207 ? 47.761 89.989 2.241 1.00 27.27 222 VAL D C 1
ATOM 9421 O O . VAL D 1 207 ? 46.598 89.749 1.868 1.00 27.32 222 VAL D O 1
ATOM 9425 N N . TYR D 1 208 ? 48.785 90.174 1.409 1.00 28.44 223 TYR D N 1
ATOM 9426 C CA . TYR D 1 208 ? 48.607 90.142 -0.045 1.00 28.69 223 TYR D CA 1
ATOM 9427 C C . TYR D 1 208 ? 48.189 88.751 -0.523 1.00 28.74 223 TYR D C 1
ATOM 9428 O O . TYR D 1 208 ? 47.158 88.586 -1.173 1.00 27.99 223 TYR D O 1
ATOM 9437 N N . ASN D 1 209 ? 48.985 87.753 -0.162 1.00 29.03 224 ASN D N 1
ATOM 9438 C CA . ASN D 1 209 ? 48.737 86.377 -0.580 1.00 29.45 224 ASN D CA 1
ATOM 9439 C C . ASN D 1 209 ? 47.403 85.865 -0.088 1.00 29.53 224 ASN D C 1
ATOM 9440 O O . ASN D 1 209 ? 46.763 85.072 -0.766 1.00 29.80 224 ASN D O 1
ATOM 9445 N N . GLY D 1 210 ? 46.950 86.348 1.067 1.00 29.64 225 GLY D N 1
ATOM 9446 C CA . GLY D 1 210 ? 45.635 85.967 1.583 1.00 29.35 225 GLY D CA 1
ATOM 9447 C C . GLY D 1 210 ? 44.455 86.805 1.116 1.00 29.57 225 GLY D C 1
ATOM 9448 O O . GLY D 1 210 ? 43.315 86.529 1.497 1.00 29.75 225 GLY D O 1
ATOM 9449 N N . GLY D 1 211 ? 44.705 87.819 0.286 1.00 29.56 226 GLY D N 1
ATOM 9450 C CA . GLY D 1 211 ? 43.641 88.681 -0.225 1.00 29.42 226 GLY D CA 1
ATOM 9451 C C . GLY D 1 211 ? 42.990 89.548 0.845 1.00 29.27 226 GLY D C 1
ATOM 9452 O O . GLY D 1 211 ? 41.850 89.997 0.677 1.00 28.31 226 GLY D O 1
ATOM 9453 N N . LEU D 1 212 ? 43.712 89.793 1.938 1.00 29.52 227 LEU D N 1
ATOM 9454 C CA . LEU D 1 212 ? 43.105 90.390 3.145 1.00 29.94 227 LEU D CA 1
ATOM 9455 C C . LEU D 1 212 ? 42.782 91.886 2.995 1.00 30.39 227 LEU D C 1
ATOM 9456 O O . LEU D 1 212 ? 41.851 92.386 3.629 1.00 30.63 227 LEU D O 1
ATOM 9461 N N . TYR D 1 213 ? 43.521 92.568 2.123 1.00 30.71 228 TYR D N 1
ATOM 9462 C CA . TYR D 1 213 ? 43.223 93.961 1.717 1.00 30.48 228 TYR D CA 1
ATOM 9463 C C . TYR D 1 213 ? 41.785 94.195 1.258 1.00 30.63 228 TYR D C 1
ATOM 9464 O O . TYR D 1 213 ? 41.344 95.340 1.208 1.00 31.27 228 TYR D O 1
ATOM 9473 N N . GLU D 1 214 ? 41.068 93.131 0.907 1.00 30.80 229 GLU D N 1
ATOM 9474 C CA . GLU D 1 214 ? 39.659 93.222 0.523 1.00 30.81 229 GLU D CA 1
ATOM 9475 C C . GLU D 1 214 ? 38.676 93.343 1.683 1.00 30.84 229 GLU D C 1
ATOM 9476 O O . GLU D 1 214 ? 37.533 93.763 1.483 1.00 30.98 229 GLU D O 1
ATOM 9482 N N . VAL D 1 215 ? 39.085 92.917 2.877 1.00 30.81 230 VAL D N 1
ATOM 9483 C CA . VAL D 1 215 ? 38.202 92.947 4.055 1.00 30.60 230 VAL D CA 1
ATOM 9484 C C . VAL D 1 215 ? 38.758 93.752 5.230 1.00 30.48 230 VAL D C 1
ATOM 9485 O O . VAL D 1 215 ? 38.044 93.963 6.219 1.00 30.68 230 VAL D O 1
ATOM 9489 N N . LEU D 1 216 ? 40.004 94.204 5.110 1.00 30.40 231 LEU D N 1
ATOM 9490 C CA . LEU D 1 216 ? 40.685 94.956 6.154 1.00 30.99 231 LEU D CA 1
ATOM 9491 C C . LEU D 1 216 ? 41.361 96.179 5.542 1.00 31.56 231 LEU D C 1
ATOM 9492 O O . LEU D 1 216 ? 42.244 96.028 4.696 1.00 32.03 231 LEU D O 1
ATOM 9497 N N . LYS D 1 217 ? 40.985 97.371 6.012 1.00 32.43 232 LYS D N 1
ATOM 9498 C CA . LYS D 1 217 ? 41.352 98.647 5.363 1.00 32.90 232 LYS D CA 1
ATOM 9499 C C . LYS D 1 217 ? 42.721 99.164 5.734 1.00 32.26 232 LYS D C 1
ATOM 9500 O O . LYS D 1 217 ? 43.352 99.841 4.933 1.00 31.81 232 LYS D O 1
ATOM 9506 N N . TYR D 1 218 ? 43.168 98.888 6.958 1.00 32.03 233 TYR D N 1
ATOM 9507 C CA . TYR D 1 218 ? 44.395 99.494 7.469 1.00 31.57 233 TYR D CA 1
ATOM 9508 C C . TYR D 1 218 ? 45.444 98.481 7.816 1.00 31.29 233 TYR D C 1
ATOM 9509 O O . TYR D 1 218 ? 45.150 97.433 8.381 1.00 31.39 233 TYR D O 1
ATOM 9526 N N . SER D 1 220 ? 48.644 99.002 10.208 1.00 30.53 235 SER D N 1
ATOM 9527 C CA . SER D 1 220 ? 49.331 99.933 11.103 1.00 30.27 235 SER D CA 1
ATOM 9528 C C . SER D 1 220 ? 50.724 99.438 11.441 1.00 30.30 235 SER D C 1
ATOM 9529 O O . SER D 1 220 ? 50.885 98.409 12.089 1.00 30.37 235 SER D O 1
ATOM 9532 N N . GLU D 1 221 ? 51.740 100.178 11.016 1.00 30.30 236 GLU D N 1
ATOM 9533 C CA . GLU D 1 221 ? 53.108 99.689 11.084 1.00 30.58 236 GLU D CA 1
ATOM 9534 C C . GLU D 1 221 ? 53.737 99.728 12.480 1.00 30.66 236 GLU D C 1
ATOM 9535 O O . GLU D 1 221 ? 54.731 100.424 12.717 1.00 30.74 236 GLU D O 1
ATOM 9541 N N . THR D 1 222 ? 53.187 98.896 13.369 1.00 30.62 237 THR D N 1
ATOM 9542 C CA . THR D 1 222 ? 53.692 98.720 14.737 1.00 29.69 237 THR D CA 1
ATOM 9543 C C . THR D 1 222 ? 55.024 98.010 14.772 1.00 29.85 237 THR D C 1
ATOM 9544 O O . THR D 1 222 ? 55.871 98.339 15.603 1.00 30.37 237 THR D O 1
ATOM 9548 N N . GLY D 1 223 ? 55.219 97.028 13.890 1.00 29.36 238 GLY D N 1
ATOM 9549 C CA . GLY D 1 223 ? 56.485 96.294 13.819 1.00 28.97 238 GLY D CA 1
ATOM 9550 C C . GLY D 1 223 ? 56.763 95.512 15.094 1.00 28.42 238 GLY D C 1
ATOM 9551 O O . GLY D 1 223 ? 57.903 95.413 15.543 1.00 28.25 238 GLY D O 1
ATOM 9552 N N . HIS D 1 224 ? 55.707 94.945 15.662 1.00 28.37 239 HIS D N 1
ATOM 9553 C CA . HIS D 1 224 ? 55.744 94.378 17.019 1.00 28.28 239 HIS D CA 1
ATOM 9554 C C . HIS D 1 224 ? 56.360 92.975 17.106 1.00 28.30 239 HIS D C 1
ATOM 9555 O O . HIS D 1 224 ? 56.878 92.601 18.155 1.00 28.44 239 HIS D O 1
ATOM 9562 N N . PHE D 1 225 ? 56.314 92.200 16.023 1.00 27.77 240 PHE D N 1
ATOM 9563 C CA . PHE D 1 225 ? 57.131 90.991 15.920 1.00 27.27 240 PHE D CA 1
ATOM 9564 C C . PHE D 1 225 ? 58.074 91.097 14.738 1.00 26.88 240 PHE D C 1
ATOM 9565 O O . PHE D 1 225 ? 57.699 91.623 13.695 1.00 26.51 240 PHE D O 1
ATOM 9573 N N . LEU D 1 226 ? 59.288 90.582 14.912 1.00 26.74 241 LEU D N 1
ATOM 9574 C CA . LEU D 1 226 ? 60.147 90.192 13.811 1.00 27.06 241 LEU D CA 1
ATOM 9575 C C . LEU D 1 226 ? 60.191 88.664 13.818 1.00 27.53 241 LEU D C 1
ATOM 9576 O O . LEU D 1 226 ? 60.833 88.065 14.688 1.00 28.12 241 LEU D O 1
ATOM 9581 N N . LEU D 1 227 ? 59.507 88.034 12.865 1.00 27.55 242 LEU D N 1
ATOM 9582 C CA . LEU D 1 227 ? 59.405 86.575 12.843 1.00 27.01 242 LEU D CA 1
ATOM 9583 C C . LEU D 1 227 ? 60.730 85.924 12.432 1.00 26.69 242 LEU D C 1
ATOM 9584 O O . LEU D 1 227 ? 61.100 85.961 11.262 1.00 26.59 242 LEU D O 1
ATOM 9589 N N . ILE D 1 228 ? 61.429 85.342 13.415 1.00 26.07 243 ILE D N 1
ATOM 9590 C CA . ILE D 1 228 ? 62.688 84.614 13.232 1.00 26.15 243 ILE D CA 1
ATOM 9591 C C . ILE D 1 228 ? 62.401 83.112 13.227 1.00 26.45 243 ILE D C 1
ATOM 9592 O O . ILE D 1 228 ? 62.048 82.540 14.266 1.00 27.44 243 ILE D O 1
ATOM 9597 N N . ASN D 1 229 ? 62.557 82.475 12.074 1.00 26.10 244 ASN D N 1
ATOM 9598 C CA . ASN D 1 229 ? 62.336 81.038 11.966 1.00 25.62 244 ASN D CA 1
ATOM 9599 C C . ASN D 1 229 ? 63.553 80.222 12.396 1.00 25.50 244 ASN D C 1
ATOM 9600 O O . ASN D 1 229 ? 64.694 80.613 12.158 1.00 24.90 244 ASN D O 1
ATOM 9605 N N . PHE D 1 230 ? 63.282 79.086 13.037 1.00 24.89 245 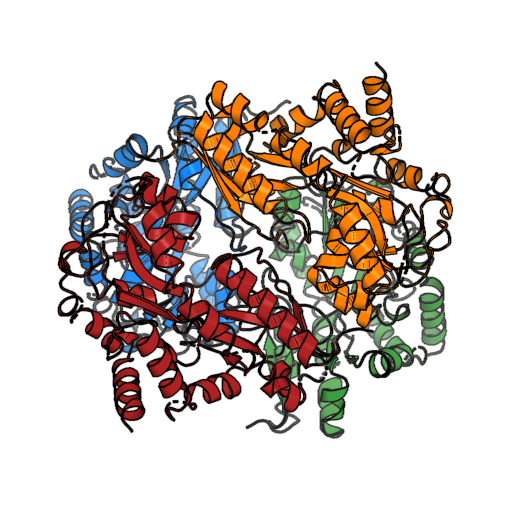PHE D N 1
ATOM 9606 C CA . PHE D 1 230 ? 64.303 78.119 13.423 1.00 24.82 245 PHE D CA 1
ATOM 9607 C C . PHE D 1 230 ? 64.111 76.882 12.557 1.00 25.05 245 PHE D C 1
ATOM 9608 O O . PHE D 1 230 ? 62.998 76.370 12.413 1.00 24.67 245 PHE D O 1
ATOM 9616 N N . GLU D 1 231 ? 65.208 76.422 11.966 1.00 25.67 246 GLU D N 1
ATOM 9617 C CA . GLU D 1 231 ? 65.203 75.338 11.010 1.00 25.67 246 GLU D CA 1
ATOM 9618 C C . GLU D 1 231 ? 65.802 74.151 11.738 1.00 25.85 246 GLU D C 1
ATOM 9619 O O . GLU D 1 231 ? 67.004 74.155 12.016 1.00 25.46 246 GLU D O 1
ATOM 9625 N N . ILE D 1 232 ? 64.968 73.152 12.061 1.00 25.81 247 ILE D N 1
ATOM 9626 C CA . ILE D 1 232 ? 65.411 72.032 12.899 1.00 25.86 247 ILE D CA 1
ATOM 9627 C C . ILE D 1 232 ? 65.403 70.672 12.204 1.00 26.37 247 ILE D C 1
ATOM 9628 O O . ILE D 1 232 ? 64.683 70.453 11.233 1.00 26.96 247 ILE D O 1
ATOM 9633 N N . VAL D 1 233 ? 66.249 69.786 12.716 1.00 27.00 248 VAL D N 1
ATOM 9634 C CA . VAL D 1 233 ? 66.319 68.390 12.320 1.00 27.41 248 VAL D CA 1
ATOM 9635 C C . VAL D 1 233 ? 66.587 67.546 13.558 1.00 28.27 248 VAL D C 1
ATOM 9636 O O . VAL D 1 233 ? 66.922 68.049 14.622 1.00 28.22 248 VAL D O 1
ATOM 9640 N N . SER D 1 234 ? 66.448 66.243 13.405 1.00 29.89 249 SER D N 1
ATOM 9641 C CA . SER D 1 234 ? 66.842 65.302 14.434 1.00 31.30 249 SER D CA 1
ATOM 9642 C C . SER D 1 234 ? 68.332 65.412 14.768 1.00 31.76 249 SER D C 1
ATOM 9643 O O . SER D 1 234 ? 69.184 65.436 13.866 1.00 31.20 249 SER D O 1
ATOM 9646 N N . ALA D 1 235 ? 68.647 65.448 16.061 1.00 32.49 250 ALA D N 1
ATOM 9647 C CA . ALA D 1 235 ? 70.039 65.393 16.513 1.00 33.22 250 ALA D CA 1
ATOM 9648 C C . ALA D 1 235 ? 70.705 64.089 16.082 1.00 34.05 250 ALA D C 1
ATOM 9649 O O . ALA D 1 235 ? 71.862 64.096 15.675 1.00 34.02 250 ALA D O 1
ATOM 9651 N N . ASP D 1 236 ? 69.968 62.981 16.170 1.00 34.90 251 ASP D N 1
ATOM 9652 C CA . ASP D 1 236 ? 70.452 61.674 15.716 1.00 35.46 251 ASP D CA 1
ATOM 9653 C C . ASP D 1 236 ? 70.876 61.714 14.258 1.00 35.70 251 ASP D C 1
ATOM 9654 O O . ASP D 1 236 ? 71.986 61.307 13.920 1.00 35.86 251 ASP D O 1
ATOM 9659 N N . TRP D 1 237 ? 69.974 62.169 13.393 1.00 35.60 252 TRP D N 1
ATOM 9660 C CA . TRP D 1 237 ? 70.250 62.222 11.960 1.00 35.85 252 TRP D CA 1
ATOM 9661 C C . TRP D 1 237 ? 71.483 63.100 11.685 1.00 36.19 252 TRP D C 1
ATOM 9662 O O . TRP D 1 237 ? 72.390 62.700 10.956 1.00 35.97 252 TRP D O 1
ATOM 9673 N N . PHE D 1 238 ? 71.520 64.280 12.293 1.00 36.64 253 PHE D N 1
ATOM 9674 C CA . PHE D 1 238 ? 72.613 65.225 12.077 1.00 37.14 253 PHE D CA 1
ATOM 9675 C C . PHE D 1 238 ? 73.969 64.668 12.512 1.00 37.43 253 PHE D C 1
ATOM 9676 O O . PHE D 1 238 ? 74.959 64.815 11.809 1.00 37.17 253 PHE D O 1
ATOM 9684 N N . ASN D 1 239 ? 74.000 64.027 13.676 1.00 38.05 254 ASN D N 1
ATOM 9685 C CA . ASN D 1 239 ? 75.241 63.511 14.242 1.00 38.16 254 ASN D CA 1
ATOM 9686 C C . ASN D 1 239 ? 75.732 62.292 13.486 1.00 38.29 254 ASN D C 1
ATOM 9687 O O . ASN D 1 239 ? 76.890 61.926 13.607 1.00 38.82 254 ASN D O 1
ATOM 9692 N N . SER D 1 240 ? 74.843 61.664 12.723 1.00 38.62 255 SER D N 1
ATOM 9693 C CA . SER D 1 240 ? 75.187 60.533 11.857 1.00 38.46 255 SER D CA 1
ATOM 9694 C C . SER D 1 240 ? 75.935 60.969 10.584 1.00 38.56 255 SER D C 1
ATOM 9695 O O . SER D 1 240 ? 76.605 60.160 9.948 1.00 38.14 255 SER D O 1
ATOM 9698 N N . LEU D 1 241 ? 75.796 62.239 10.205 1.00 38.64 256 LEU D N 1
ATOM 9699 C CA . LEU D 1 241 ? 76.489 62.769 9.040 1.00 38.72 256 LEU D CA 1
ATOM 9700 C C . LEU D 1 241 ? 77.976 62.922 9.357 1.00 39.02 256 LEU D C 1
ATOM 9701 O O . LEU D 1 241 ? 78.333 63.210 10.508 1.00 39.15 256 LEU D O 1
ATOM 9706 N N . PRO D 1 242 ? 78.847 62.723 8.345 1.00 39.43 257 PRO D N 1
ATOM 9707 C CA . PRO D 1 242 ? 80.253 63.111 8.458 1.00 39.53 257 PRO D CA 1
ATOM 9708 C C . PRO D 1 242 ? 80.390 64.581 8.824 1.00 39.91 257 PRO D C 1
ATOM 9709 O O . PRO D 1 242 ? 79.654 65.412 8.286 1.00 40.09 257 PRO D O 1
ATOM 9713 N N . LYS D 1 243 ? 81.331 64.890 9.716 1.00 40.38 258 LYS D N 1
ATOM 9714 C CA . LYS D 1 243 ? 81.580 66.255 10.171 1.00 40.37 258 LYS D CA 1
ATOM 9715 C C . LYS D 1 243 ? 81.642 67.239 9.008 1.00 40.18 258 LYS D C 1
ATOM 9716 O O . LYS D 1 243 ? 81.091 68.337 9.094 1.00 39.70 258 LYS D O 1
ATOM 9722 N N . GLU D 1 244 ? 82.312 66.845 7.927 1.00 40.19 259 GLU D N 1
ATOM 9723 C CA . GLU D 1 244 ? 82.416 67.696 6.734 1.00 40.60 259 GLU D CA 1
ATOM 9724 C C . GLU D 1 244 ? 81.027 68.062 6.175 1.00 40.02 259 GLU D C 1
ATOM 9725 O O . GLU D 1 244 ? 80.808 69.204 5.764 1.00 39.66 259 GLU D O 1
ATOM 9731 N N . TYR D 1 245 ? 80.098 67.101 6.176 1.00 39.63 260 TYR D N 1
ATOM 9732 C CA . TYR D 1 245 ? 78.729 67.338 5.677 1.00 39.50 260 TYR D CA 1
ATOM 9733 C C . TYR D 1 245 ? 77.898 68.182 6.637 1.00 38.78 260 TYR D C 1
ATOM 9734 O O . TYR D 1 245 ? 77.171 69.090 6.219 1.00 38.25 260 TYR D O 1
ATOM 9743 N N . GLN D 1 246 ? 78.013 67.882 7.926 1.00 38.61 261 GLN D N 1
ATOM 9744 C CA . GLN D 1 246 ? 77.413 68.712 8.963 1.00 38.44 261 GLN D CA 1
ATOM 9745 C C . GLN D 1 246 ? 77.784 70.172 8.744 1.00 38.45 261 GLN D C 1
ATOM 9746 O O . GLN D 1 246 ? 76.930 71.058 8.784 1.00 38.35 261 GLN D O 1
ATOM 9752 N N . LYS D 1 247 ? 79.070 70.421 8.507 1.00 38.72 262 LYS D N 1
ATOM 9753 C CA . LYS D 1 247 ? 79.568 71.793 8.359 1.00 38.49 262 LYS D CA 1
ATOM 9754 C C . LYS D 1 247 ? 78.943 72.434 7.134 1.00 37.83 262 LYS D C 1
ATOM 9755 O O . LYS D 1 247 ? 78.484 73.573 7.190 1.00 37.83 262 LYS D O 1
ATOM 9761 N N . ILE D 1 248 ? 78.894 71.674 6.042 1.00 37.37 263 ILE D N 1
ATOM 9762 C CA . ILE D 1 248 ? 78.282 72.113 4.778 1.00 37.10 263 ILE D CA 1
ATOM 9763 C C . ILE D 1 248 ? 76.776 72.460 4.899 1.00 36.67 263 ILE D C 1
ATOM 9764 O O . ILE D 1 248 ? 76.361 73.536 4.476 1.00 36.07 263 ILE D O 1
ATOM 9769 N N . ILE D 1 249 ? 75.979 71.569 5.491 1.00 36.66 264 ILE D N 1
ATOM 9770 C CA A ILE D 1 249 ? 74.530 71.780 5.644 0.60 36.77 264 ILE D CA 1
ATOM 9771 C CA B ILE D 1 249 ? 74.536 71.807 5.595 0.40 36.82 264 ILE D CA 1
ATOM 9772 C C . ILE D 1 249 ? 74.213 73.045 6.438 1.00 36.80 264 ILE D C 1
ATOM 9773 O O . ILE D 1 249 ? 73.332 73.820 6.078 1.00 36.93 264 ILE D O 1
ATOM 9782 N N . GLU D 1 250 ? 74.939 73.246 7.534 1.00 36.96 265 GLU D N 1
ATOM 9783 C CA . GLU D 1 250 ? 74.722 74.404 8.391 1.00 37.06 265 GLU D CA 1
ATOM 9784 C C . GLU D 1 250 ? 75.180 75.696 7.748 1.00 36.97 265 GLU D C 1
ATOM 9785 O O . GLU D 1 250 ? 74.427 76.674 7.699 1.00 36.21 265 GLU D O 1
ATOM 9791 N N . GLU D 1 251 ? 76.422 75.717 7.271 1.00 37.04 266 GLU D N 1
ATOM 9792 C CA . GLU D 1 251 ? 76.964 76.942 6.691 1.00 37.49 266 GLU D CA 1
ATOM 9793 C C . GLU D 1 251 ? 76.212 77.346 5.413 1.00 37.05 266 GLU D C 1
ATOM 9794 O O . GLU D 1 251 ? 75.925 78.523 5.227 1.00 36.79 266 GLU D O 1
ATOM 9800 N N . GLU D 1 252 ? 75.815 76.379 4.582 1.00 36.83 267 GLU D N 1
ATOM 9801 C CA . GLU D 1 252 ? 74.957 76.686 3.433 1.00 36.52 267 GLU D CA 1
ATOM 9802 C C . GLU D 1 252 ? 73.578 77.232 3.838 1.00 36.26 267 GLU D C 1
ATOM 9803 O O . GLU D 1 252 ? 73.050 78.127 3.168 1.00 35.88 267 GLU D O 1
ATOM 9817 N N . ASP D 1 254 ? 72.810 78.737 6.762 1.00 35.41 269 ASP D N 1
ATOM 9818 C CA . ASP D 1 254 ? 73.065 80.071 7.314 1.00 35.62 269 ASP D CA 1
ATOM 9819 C C . ASP D 1 254 ? 73.187 81.113 6.190 1.00 35.65 269 ASP D C 1
ATOM 9820 O O . ASP D 1 254 ? 72.588 82.184 6.269 1.00 35.73 269 ASP D O 1
ATOM 9825 N N . LYS D 1 255 ? 73.931 80.777 5.135 1.00 35.89 270 LYS D N 1
ATOM 9826 C CA A LYS D 1 255 ? 74.108 81.675 3.987 0.50 35.73 270 LYS D CA 1
ATOM 9827 C CA B LYS D 1 255 ? 74.103 81.690 4.003 0.50 35.76 270 LYS D CA 1
ATOM 9828 C C . LYS D 1 255 ? 72.781 81.945 3.293 1.00 35.73 270 LYS D C 1
ATOM 9829 O O . LYS D 1 255 ? 72.434 83.099 3.011 1.00 35.57 270 LYS D O 1
ATOM 9840 N N . ALA D 1 256 ? 72.044 80.871 3.010 1.00 35.46 271 ALA D N 1
ATOM 9841 C CA . ALA D 1 256 ? 70.747 80.981 2.346 1.00 35.52 271 ALA D CA 1
ATOM 9842 C C . ALA D 1 256 ? 69.771 81.801 3.185 1.00 35.35 271 ALA D C 1
ATOM 9843 O O . ALA D 1 256 ? 68.984 82.596 2.655 1.00 35.09 271 ALA D O 1
ATOM 9845 N N . GLY D 1 257 ? 69.838 81.604 4.499 1.00 35.63 272 GLY D N 1
ATOM 9846 C CA . GLY D 1 257 ? 69.015 82.356 5.434 1.00 35.73 272 GLY D CA 1
ATOM 9847 C C . GLY D 1 257 ? 69.271 83.847 5.376 1.00 35.54 272 GLY D C 1
ATOM 9848 O O . GLY D 1 257 ? 68.345 84.626 5.171 1.00 35.67 272 GLY D O 1
ATOM 9849 N N . ILE D 1 258 ? 70.522 84.253 5.562 1.00 35.96 273 ILE D N 1
ATOM 9850 C CA . ILE D 1 258 ? 70.863 85.685 5.542 1.00 36.28 273 ILE D CA 1
ATOM 9851 C C . ILE D 1 258 ? 70.452 86.315 4.213 1.00 36.65 273 ILE D C 1
ATOM 9852 O O . ILE D 1 258 ? 69.897 87.417 4.182 1.00 37.04 273 ILE D O 1
ATOM 9857 N N . GLU D 1 259 ? 70.709 85.599 3.121 1.00 36.94 274 GLU D N 1
ATOM 9858 C CA . GLU D 1 259 ? 70.350 86.066 1.783 1.00 36.84 274 GLU D CA 1
ATOM 9859 C C . GLU D 1 259 ? 68.851 86.316 1.658 1.00 36.44 274 GLU D C 1
ATOM 9860 O O . GLU D 1 259 ? 68.438 87.423 1.330 1.00 36.36 274 GLU D O 1
ATOM 9866 N N . VAL D 1 260 ? 68.037 85.296 1.932 1.00 35.80 275 VAL D N 1
ATOM 9867 C CA . VAL D 1 260 ? 66.586 85.430 1.793 1.00 35.34 275 VAL D CA 1
ATOM 9868 C C . VAL D 1 260 ? 65.991 86.433 2.784 1.00 34.90 275 VAL D C 1
ATOM 9869 O O . VAL D 1 260 ? 65.047 87.141 2.442 1.00 34.49 275 VAL D O 1
ATOM 9873 N N . SER D 1 261 ? 66.541 86.480 4.000 1.00 34.91 276 SER D N 1
ATOM 9874 C CA . SER D 1 261 ? 66.100 87.426 5.038 1.00 35.32 276 SER D CA 1
ATOM 9875 C C . SER D 1 261 ? 66.231 88.885 4.580 1.00 35.47 276 SER D C 1
ATOM 9876 O O . SER D 1 261 ? 65.309 89.681 4.714 1.00 35.23 276 SER D O 1
ATOM 9879 N N . LEU D 1 262 ? 67.385 89.223 4.028 1.00 35.92 277 LEU D N 1
ATOM 9880 C CA . LEU D 1 262 ? 67.623 90.571 3.516 1.00 36.06 277 LEU D CA 1
ATOM 9881 C C . LEU D 1 262 ? 66.719 90.909 2.341 1.00 36.45 277 LEU D C 1
ATOM 9882 O O . LEU D 1 262 ? 66.111 91.981 2.315 1.00 36.45 277 LEU D O 1
ATOM 9887 N N . LYS D 1 263 ? 66.595 89.996 1.385 1.00 37.08 278 LYS D N 1
ATOM 9888 C CA . LYS D 1 263 ? 65.685 90.202 0.253 1.00 37.23 278 LYS D CA 1
ATOM 9889 C C . LYS D 1 263 ? 64.257 90.495 0.707 1.00 37.21 278 LYS D C 1
ATOM 9890 O O . LYS D 1 263 ? 63.620 91.428 0.221 1.00 37.14 278 LYS D O 1
ATOM 9896 N N . ILE D 1 264 ? 63.753 89.682 1.634 1.00 36.97 279 ILE D N 1
ATOM 9897 C CA . ILE D 1 264 ? 62.405 89.861 2.175 1.00 36.77 279 ILE D CA 1
ATOM 9898 C C . ILE D 1 264 ? 62.259 91.218 2.847 1.00 36.82 279 ILE D C 1
ATOM 9899 O O . ILE D 1 264 ? 61.286 91.940 2.614 1.00 36.13 279 ILE D O 1
ATOM 9912 N N . LYS D 1 266 ? 64.424 93.916 2.799 1.00 40.09 281 LYS D N 1
ATOM 9913 C CA . LYS D 1 266 ? 64.846 95.056 1.977 1.00 40.66 281 LYS D CA 1
ATOM 9914 C C . LYS D 1 266 ? 63.969 95.244 0.740 1.00 41.31 281 LYS D C 1
ATOM 9915 O O . LYS D 1 266 ? 63.676 96.381 0.367 1.00 41.75 281 LYS D O 1
ATOM 9921 N N . GLU D 1 267 ? 63.533 94.145 0.119 1.00 41.67 282 GLU D N 1
ATOM 9922 C CA . GLU D 1 267 ? 62.919 94.203 -1.212 1.00 41.48 282 GLU D CA 1
ATOM 9923 C C . GLU D 1 267 ? 61.449 93.731 -1.288 1.00 40.89 282 GLU D C 1
ATOM 9924 O O . GLU D 1 267 ? 60.580 94.482 -1.733 1.00 40.77 282 GLU D O 1
ATOM 9930 N N . LEU D 1 268 ? 61.163 92.499 -0.859 1.00 40.21 283 LEU D N 1
ATOM 9931 C CA . LEU D 1 268 ? 59.852 91.874 -1.142 1.00 39.70 283 LEU D CA 1
ATOM 9932 C C . LEU D 1 268 ? 58.675 92.429 -0.339 1.00 38.83 283 LEU D C 1
ATOM 9933 O O . LEU D 1 268 ? 57.571 92.582 -0.861 1.00 38.18 283 LEU D O 1
ATOM 9938 N N . GLU D 1 269 ? 58.891 92.715 0.935 1.00 38.64 284 GLU D N 1
ATOM 9939 C CA . GLU D 1 269 ? 57.805 93.237 1.777 1.00 38.64 284 GLU D CA 1
ATOM 9940 C C . GLU D 1 269 ? 57.323 94.601 1.274 1.00 38.40 284 GLU D C 1
ATOM 9941 O O . GLU D 1 269 ? 56.122 94.892 1.245 1.00 38.10 284 GLU D O 1
ATOM 9947 N N . GLU D 1 270 ? 58.280 95.418 0.857 1.00 38.46 285 GLU D N 1
ATOM 9948 C CA . GLU D 1 270 ? 58.007 96.709 0.228 1.00 38.60 285 GLU D CA 1
ATOM 9949 C C . GLU D 1 270 ? 57.166 96.540 -1.039 1.00 38.29 285 GLU D C 1
ATOM 9950 O O . GLU D 1 270 ? 56.152 97.224 -1.219 1.00 37.92 285 GLU D O 1
ATOM 9956 N N . GLU D 1 271 ? 57.579 95.604 -1.894 1.00 37.97 286 GLU D N 1
ATOM 9957 C CA . GLU D 1 271 ? 56.817 95.241 -3.093 1.00 37.92 286 GLU D CA 1
ATOM 9958 C C . GLU D 1 271 ? 55.399 94.825 -2.755 1.00 37.00 286 GLU D C 1
ATOM 9959 O O . GLU D 1 271 ? 54.438 95.289 -3.379 1.00 36.98 286 GLU D O 1
ATOM 9965 N N . TYR D 1 272 ? 55.259 93.944 -1.768 1.00 36.16 287 TYR D N 1
ATOM 9966 C CA . TYR D 1 272 ? 53.923 93.515 -1.342 1.00 35.32 287 TYR D CA 1
ATOM 9967 C C . TYR D 1 272 ? 53.108 94.665 -0.748 1.00 34.38 287 TYR D C 1
ATOM 9968 O O . TYR D 1 272 ? 51.894 94.716 -0.905 1.00 33.73 287 TYR D O 1
ATOM 9977 N N . LYS D 1 273 ? 53.778 95.579 -0.058 1.00 34.02 288 LYS D N 1
ATOM 9978 C CA . LYS D 1 273 ? 53.132 96.790 0.465 1.00 34.36 288 LYS D CA 1
ATOM 9979 C C . LYS D 1 273 ? 52.524 97.630 -0.677 1.00 34.21 288 LYS D C 1
ATOM 9980 O O . LYS D 1 273 ? 51.377 98.067 -0.600 1.00 34.32 288 LYS D O 1
ATOM 9986 N N . GLN D 1 274 ? 53.284 97.810 -1.749 1.00 34.94 289 GLN D N 1
ATOM 9987 C CA . GLN D 1 274 ? 52.783 98.505 -2.958 1.00 35.38 289 GLN D CA 1
ATOM 9988 C C . GLN D 1 274 ? 51.496 97.895 -3.493 1.00 35.18 289 GLN D C 1
ATOM 9989 O O . GLN D 1 274 ? 50.524 98.604 -3.772 1.00 35.01 289 GLN D O 1
ATOM 9995 N N . LYS D 1 275 ? 51.484 96.565 -3.593 1.00 35.16 290 LYS D N 1
ATOM 9996 C CA . LYS D 1 275 ? 50.342 95.835 -4.143 1.00 34.87 290 LYS D CA 1
ATOM 9997 C C . LYS D 1 275 ? 49.092 95.941 -3.281 1.00 34.40 290 LYS D C 1
ATOM 9998 O O . LYS D 1 275 ? 47.976 96.011 -3.797 1.00 34.45 290 LYS D O 1
ATOM 10004 N N . CYS D 1 276 ? 49.270 95.934 -1.962 1.00 34.22 291 CYS D N 1
ATOM 10005 C CA . CYS D 1 276 ? 48.141 96.106 -1.047 1.00 33.89 291 CYS D CA 1
ATOM 10006 C C . CYS D 1 276 ? 47.560 97.498 -1.214 1.00 33.69 291 CYS D C 1
ATOM 10007 O O . CYS D 1 276 ? 46.344 97.656 -1.260 1.00 33.07 291 CYS D O 1
ATOM 10010 N N . ILE D 1 277 ? 48.453 98.482 -1.304 1.00 34.23 292 ILE D N 1
ATOM 10011 C CA A ILE D 1 277 ? 48.071 99.890 -1.487 0.50 34.87 292 ILE D CA 1
ATOM 10012 C CA B ILE D 1 277 ? 48.060 99.885 -1.475 0.50 34.80 292 ILE D CA 1
ATOM 10013 C C . ILE D 1 277 ? 47.302 100.054 -2.793 1.00 35.18 292 ILE D C 1
ATOM 10014 O O . ILE D 1 277 ? 46.177 100.572 -2.808 1.00 35.05 292 ILE D O 1
ATOM 10023 N N . GLU D 1 278 ? 47.915 99.586 -3.882 1.00 36.29 293 GLU D N 1
ATOM 10024 C CA . GLU D 1 278 ? 47.281 99.565 -5.206 1.00 36.27 293 GLU D CA 1
ATOM 10025 C C . GLU D 1 278 ? 45.883 98.959 -5.141 1.00 36.76 293 GLU D C 1
ATOM 10026 O O . GLU D 1 278 ? 44.967 99.420 -5.831 1.00 36.70 293 GLU D O 1
ATOM 10032 N N . LYS D 1 279 ? 45.715 97.939 -4.297 1.00 36.95 294 LYS D N 1
ATOM 10033 C CA . LYS D 1 279 ? 44.427 97.252 -4.164 1.00 37.48 294 LYS D CA 1
ATOM 10034 C C . LYS D 1 279 ? 43.453 97.954 -3.225 1.00 37.65 294 LYS D C 1
ATOM 10035 O O . LYS D 1 279 ? 42.316 97.512 -3.080 1.00 37.81 294 LYS D O 1
ATOM 10041 N N . GLY D 1 280 ? 43.891 99.035 -2.588 1.00 37.80 295 GLY D N 1
ATOM 10042 C CA . GLY D 1 280 ? 42.975 99.918 -1.871 1.00 38.09 295 GLY D CA 1
ATOM 10043 C C . GLY D 1 280 ? 43.106 99.933 -0.356 1.00 38.26 295 GLY D C 1
ATOM 10044 O O . GLY D 1 280 ? 42.167 100.327 0.331 1.00 38.27 295 GLY D O 1
ATOM 10053 N N . ALA D 1 282 ? 44.835 101.337 3.129 1.00 38.10 297 ALA D N 1
ATOM 10054 C CA . ALA D 1 282 ? 45.545 102.443 3.776 1.00 38.00 297 ALA D CA 1
ATOM 10055 C C . ALA D 1 282 ? 46.605 101.912 4.735 1.00 38.10 297 ALA D C 1
ATOM 10056 O O . ALA D 1 282 ? 46.486 100.811 5.263 1.00 38.11 297 ALA D O 1
ATOM 10058 N N . VAL D 1 283 ? 47.648 102.703 4.939 1.00 37.85 298 VAL D N 1
ATOM 10059 C CA . VAL D 1 283 ? 48.751 102.334 5.797 1.00 37.86 298 VAL D CA 1
ATOM 10060 C C . VAL D 1 283 ? 48.997 103.467 6.793 1.00 38.50 298 VAL D C 1
ATOM 10061 O O . VAL D 1 283 ? 49.144 104.630 6.401 1.00 38.44 298 VAL D O 1
ATOM 10065 N N . ILE D 1 284 ? 49.003 103.120 8.083 1.00 38.82 299 ILE D N 1
ATOM 10066 C CA . ILE D 1 284 ? 49.420 104.029 9.148 1.00 38.82 299 ILE D CA 1
ATOM 10067 C C . ILE D 1 284 ? 50.904 103.766 9.339 1.00 39.22 299 ILE D C 1
ATOM 10068 O O . ILE D 1 284 ? 51.275 102.683 9.789 1.00 39.48 299 ILE D O 1
ATOM 10073 N N . PRO D 1 285 ? 51.763 104.739 8.979 1.00 39.82 300 PRO D N 1
ATOM 10074 C CA . PRO D 1 285 ? 53.208 104.509 8.977 1.00 40.33 300 PRO D CA 1
ATOM 10075 C C . PRO D 1 285 ? 53.832 104.597 10.361 1.00 41.01 300 PRO D C 1
ATOM 10076 O O . PRO D 1 285 ? 53.234 105.166 11.280 1.00 40.89 300 PRO D O 1
ATOM 10080 N N . ALA D 1 286 ? 55.032 104.040 10.503 1.00 41.92 301 ALA D N 1
ATOM 10081 C CA . ALA D 1 286 ? 55.688 103.955 11.810 1.00 42.79 301 ALA D CA 1
ATOM 10082 C C . ALA D 1 286 ? 55.707 105.308 12.511 1.00 43.80 301 ALA D C 1
ATOM 10083 O O . ALA D 1 286 ? 55.486 105.387 13.726 1.00 44.49 301 ALA D O 1
ATOM 10085 N N . SER D 1 287 ? 55.948 106.363 11.729 1.00 44.64 302 SER D N 1
ATOM 10086 C CA . SER D 1 287 ? 56.063 107.741 12.232 1.00 44.74 302 SER D CA 1
ATOM 10087 C C . SER D 1 287 ? 54.821 108.272 12.946 1.00 45.10 302 SER D C 1
ATOM 10088 O O . SER D 1 287 ? 54.939 109.085 13.860 1.00 44.95 302 SER D O 1
ATOM 10091 N N . GLU D 1 288 ? 53.636 107.825 12.533 1.00 45.42 303 GLU D N 1
ATOM 10092 C CA . GLU D 1 288 ? 52.393 108.213 13.204 1.00 45.70 303 GLU D CA 1
ATOM 10093 C C . GLU D 1 288 ? 52.067 107.313 14.411 1.00 45.68 303 GLU D C 1
ATOM 10094 O O . GLU D 1 288 ? 50.958 107.395 14.954 1.00 45.75 303 GLU D O 1
ATOM 10100 N N . ILE D 1 289 ? 53.013 106.471 14.837 1.00 45.52 304 ILE D N 1
ATOM 10101 C CA . ILE D 1 289 ? 52.730 105.430 15.832 1.00 45.45 304 ILE D CA 1
ATOM 10102 C C . ILE D 1 289 ? 53.634 105.536 17.054 1.00 45.40 304 ILE D C 1
ATOM 10103 O O . ILE D 1 289 ? 54.851 105.681 16.920 1.00 45.24 304 ILE D O 1
ATOM 10108 N N . ASP D 1 290 ? 53.031 105.425 18.240 1.00 45.47 305 ASP D N 1
ATOM 10109 C CA . ASP D 1 290 ? 53.762 105.513 19.503 1.00 45.52 305 ASP D CA 1
ATOM 10110 C C . ASP D 1 290 ? 54.407 104.178 19.887 1.00 45.60 305 ASP D C 1
ATOM 10111 O O . ASP D 1 290 ? 53.902 103.460 20.740 1.00 45.80 305 ASP D O 1
ATOM 10116 N N . LYS D 1 291 ? 55.548 103.869 19.290 1.00 45.59 306 LYS D N 1
ATOM 10117 C CA . LYS D 1 291 ? 56.136 102.546 19.446 1.00 45.64 306 LYS D CA 1
ATOM 10118 C C . LYS D 1 291 ? 56.753 102.302 20.825 1.00 45.81 306 LYS D C 1
ATOM 10119 O O . LYS D 1 291 ? 56.640 101.194 21.347 1.00 46.19 306 LYS D O 1
ATOM 10125 N N . GLU D 1 292 ? 57.390 103.309 21.428 1.00 45.55 307 GLU D N 1
ATOM 10126 C CA . GLU D 1 292 ? 57.915 103.150 22.797 1.00 45.19 307 GLU D CA 1
ATOM 10127 C C . GLU D 1 292 ? 56.786 102.847 23.793 1.00 44.62 307 GLU D C 1
ATOM 10128 O O . GLU D 1 292 ? 56.988 102.095 24.748 1.00 44.57 307 GLU D O 1
ATOM 10134 N N . ALA D 1 293 ? 55.607 103.421 23.565 1.00 43.69 308 ALA D N 1
ATOM 10135 C CA . ALA D 1 293 ? 54.423 103.098 24.370 1.00 43.38 308 ALA D CA 1
ATOM 10136 C C . ALA D 1 293 ? 53.990 101.637 24.201 1.00 43.05 308 ALA D C 1
ATOM 10137 O O . ALA D 1 293 ? 53.509 101.021 25.152 1.00 43.04 308 ALA D O 1
ATOM 10139 N N . PHE D 1 294 ? 54.125 101.112 22.977 1.00 42.42 309 PHE D N 1
ATOM 10140 C CA . PHE D 1 294 ? 53.828 99.706 22.686 1.00 41.67 309 PHE D CA 1
ATOM 10141 C C . PHE D 1 294 ? 54.904 98.832 23.294 1.00 41.46 309 PHE D C 1
ATOM 10142 O O . PHE D 1 294 ? 54.611 97.779 23.845 1.00 41.51 309 PHE D O 1
ATOM 10158 N N . GLU D 1 296 ? 56.474 99.550 25.905 1.00 42.80 311 GLU D N 1
ATOM 10159 C CA . GLU D 1 296 ? 56.284 99.615 27.355 1.00 42.71 311 GLU D CA 1
ATOM 10160 C C . GLU D 1 296 ? 55.309 98.541 27.822 1.00 42.46 311 GLU D C 1
ATOM 10161 O O . GLU D 1 296 ? 55.604 97.816 28.764 1.00 42.59 311 GLU D O 1
ATOM 10167 N N . LYS D 1 297 ? 54.161 98.450 27.150 1.00 42.29 312 LYS D N 1
ATOM 10168 C CA . LYS D 1 297 ? 53.172 97.390 27.391 1.00 42.25 312 LYS D CA 1
ATOM 10169 C C . LYS D 1 297 ? 53.751 95.983 27.165 1.00 42.17 312 LYS D C 1
ATOM 10170 O O . LYS D 1 297 ? 53.406 95.039 27.887 1.00 42.06 312 LYS D O 1
ATOM 10176 N N . ALA D 1 298 ? 54.624 95.861 26.162 1.00 41.92 313 ALA D N 1
ATOM 10177 C CA . ALA D 1 298 ? 55.248 94.587 25.776 1.00 41.57 313 ALA D CA 1
ATOM 10178 C C . ALA D 1 298 ? 55.955 93.907 26.934 1.00 41.46 313 ALA D C 1
ATOM 10179 O O . ALA D 1 298 ? 55.877 92.690 27.083 1.00 41.22 313 ALA D O 1
ATOM 10181 N N . LYS D 1 299 ? 56.644 94.699 27.751 1.00 41.40 314 LYS D N 1
ATOM 10182 C CA . LYS D 1 299 ? 57.383 94.189 28.909 1.00 41.17 314 LYS D CA 1
ATOM 10183 C C . LYS D 1 299 ? 56.558 93.257 29.792 1.00 40.39 314 LYS D C 1
ATOM 10184 O O . LYS D 1 299 ? 57.081 92.294 30.329 1.00 40.47 314 LYS D O 1
ATOM 10190 N N . GLN D 1 300 ? 55.271 93.547 29.943 1.00 40.10 315 GLN D N 1
ATOM 10191 C CA . GLN D 1 300 ? 54.388 92.727 30.778 1.00 39.64 315 GLN D CA 1
ATOM 10192 C C . GLN D 1 300 ? 54.278 91.284 30.278 1.00 39.02 315 GLN D C 1
ATOM 10193 O O . GLN D 1 300 ? 54.065 90.377 31.072 1.00 38.69 315 GLN D O 1
ATOM 10199 N N . ALA D 1 301 ? 54.436 91.078 28.970 1.00 38.45 316 ALA D N 1
ATOM 10200 C CA . ALA D 1 301 ? 54.483 89.735 28.390 1.00 37.94 316 ALA D CA 1
ATOM 10201 C C . ALA D 1 301 ? 55.719 88.958 28.860 1.00 37.34 316 ALA D C 1
ATOM 10202 O O . ALA D 1 301 ? 55.629 87.769 29.154 1.00 37.37 316 ALA D O 1
ATOM 10204 N N . TYR D 1 302 ? 56.866 89.627 28.933 1.00 36.69 317 TYR D N 1
ATOM 10205 C CA . TYR D 1 302 ? 58.109 88.964 29.330 1.00 36.71 317 TYR D CA 1
ATOM 10206 C C . TYR D 1 302 ? 58.043 88.523 30.801 1.00 36.92 317 TYR D C 1
ATOM 10207 O O . TYR D 1 302 ? 58.468 87.422 31.149 1.00 35.94 317 TYR D O 1
ATOM 10216 N N . LYS D 1 303 ? 57.503 89.399 31.645 1.00 37.55 318 LYS D N 1
ATOM 10217 C CA . LYS D 1 303 ? 57.318 89.105 33.067 1.00 38.11 318 LYS D CA 1
ATOM 10218 C C . LYS D 1 303 ? 56.345 87.943 33.259 1.00 38.17 318 LYS D C 1
ATOM 10219 O O . LYS D 1 303 ? 56.693 86.972 33.920 1.00 38.43 318 LYS D O 1
ATOM 10225 N N . ASN D 1 304 ? 55.158 88.017 32.652 1.00 37.93 319 ASN D N 1
ATOM 10226 C CA . ASN D 1 304 ? 54.143 86.968 32.811 1.00 37.64 319 ASN D CA 1
ATOM 10227 C C . ASN D 1 304 ? 54.555 85.582 32.347 1.00 37.53 319 ASN D C 1
ATOM 10228 O O . ASN D 1 304 ? 54.024 84.586 32.843 1.00 37.88 319 ASN D O 1
ATOM 10233 N N . LEU D 1 305 ? 55.467 85.504 31.381 1.00 36.84 320 LEU D N 1
ATOM 10234 C CA . LEU D 1 305 ? 55.925 84.211 30.886 1.00 36.42 320 LEU D CA 1
ATOM 10235 C C . LEU D 1 305 ? 57.274 83.829 31.493 1.00 36.24 320 LEU D C 1
ATOM 10236 O O . LEU D 1 305 ? 57.825 82.787 31.156 1.00 35.87 320 LEU D O 1
ATOM 10241 N N . GLY D 1 306 ? 57.803 84.665 32.387 1.00 36.37 321 GLY D N 1
ATOM 10242 C CA . GLY D 1 306 ? 59.090 84.392 33.036 1.00 36.50 321 GLY D CA 1
ATOM 10243 C C . GLY D 1 306 ? 60.245 84.388 32.058 1.00 36.60 321 GLY D C 1
ATOM 10244 O O . GLY D 1 306 ? 61.104 83.499 32.103 1.00 36.34 321 GLY D O 1
ATOM 10245 N N . LEU D 1 307 ? 60.263 85.390 31.173 1.00 36.96 322 LEU D N 1
ATOM 10246 C CA . LEU D 1 307 ? 61.278 85.502 30.118 1.00 37.10 322 LEU D CA 1
ATOM 10247 C C . LEU D 1 307 ? 62.090 86.818 30.130 1.00 37.66 322 LEU D C 1
ATOM 10248 O O . LEU D 1 307 ? 62.961 87.015 29.272 1.00 37.25 322 LEU D O 1
ATOM 10253 N N . GLU D 1 308 ? 61.839 87.691 31.110 1.00 38.59 323 GLU D N 1
ATOM 10254 C CA . GLU D 1 308 ? 62.589 88.954 31.220 1.00 38.83 323 GLU D CA 1
ATOM 10255 C C . GLU D 1 308 ? 64.060 88.753 31.570 1.00 39.09 323 GLU D C 1
ATOM 10256 O O . GLU D 1 308 ? 64.912 89.542 31.147 1.00 39.19 323 GLU D O 1
ATOM 10262 N N . ASN D 1 309 ? 64.370 87.709 32.332 1.00 39.27 324 ASN D N 1
ATOM 10263 C CA . ASN D 1 309 ? 65.757 87.409 32.674 1.00 39.71 324 ASN D CA 1
ATOM 10264 C C . ASN D 1 309 ? 66.556 86.954 31.467 1.00 39.99 324 ASN D C 1
ATOM 10265 O O . ASN D 1 309 ? 67.701 87.375 31.273 1.00 39.93 324 ASN D O 1
ATOM 10270 N N . ALA D 1 310 ? 65.943 86.084 30.668 1.00 40.28 325 ALA D N 1
ATOM 10271 C CA . ALA D 1 310 ? 66.501 85.644 29.396 1.00 40.38 325 ALA D CA 1
ATOM 10272 C C . ALA D 1 310 ? 66.858 86.824 28.482 1.00 40.38 325 ALA D C 1
ATOM 10273 O O . ALA D 1 310 ? 67.957 86.865 27.940 1.00 40.33 325 ALA D O 1
ATOM 10275 N N . LEU D 1 311 ? 65.935 87.774 28.328 1.00 40.61 326 LEU D N 1
ATOM 10276 C CA . LEU D 1 311 ? 66.177 88.998 27.546 1.00 41.13 326 LEU D CA 1
ATOM 10277 C C . LEU D 1 311 ? 67.409 89.786 28.033 1.00 41.68 326 LEU D C 1
ATOM 10278 O O . LEU D 1 311 ? 68.295 90.127 27.245 1.00 41.58 326 LEU D O 1
ATOM 10283 N N . ASN D 1 312 ? 67.451 90.075 29.332 1.00 42.31 327 ASN D N 1
ATOM 10284 C CA . ASN D 1 312 ? 68.543 90.867 29.909 1.00 42.68 327 ASN D CA 1
ATOM 10285 C C . ASN D 1 312 ? 69.868 90.101 29.866 1.00 43.58 327 ASN D C 1
ATOM 10286 O O . ASN D 1 312 ? 70.947 90.697 29.736 1.00 43.49 327 ASN D O 1
ATOM 10291 N N . GLN D 1 313 ? 69.783 88.777 29.943 1.00 44.63 328 GLN D N 1
ATOM 10292 C CA . GLN D 1 313 ? 70.960 87.942 29.799 1.00 45.28 328 GLN D CA 1
ATOM 10293 C C . GLN D 1 313 ? 71.524 88.029 28.372 1.00 45.62 328 GLN D C 1
ATOM 10294 O O . GLN D 1 313 ? 72.733 88.162 28.196 1.00 45.36 328 GLN D O 1
ATOM 10300 N N . LEU D 1 314 ? 70.653 87.983 27.363 1.00 45.98 329 LEU D N 1
ATOM 10301 C CA . LEU D 1 314 ? 71.098 88.110 25.969 1.00 46.35 329 LEU D CA 1
ATOM 10302 C C . LEU D 1 314 ? 71.588 89.530 25.684 1.00 46.86 329 LEU D C 1
ATOM 10303 O O . LEU D 1 314 ? 72.617 89.701 25.041 1.00 46.83 329 LEU D O 1
ATOM 10308 N N . ILE D 1 315 ? 70.849 90.538 26.148 1.00 47.65 330 ILE D N 1
ATOM 10309 C CA . ILE D 1 315 ? 71.288 91.929 26.031 1.00 48.35 330 ILE D CA 1
ATOM 10310 C C . ILE D 1 315 ? 72.717 92.073 26.579 1.00 49.27 330 ILE D C 1
ATOM 10311 O O . ILE D 1 315 ? 73.623 92.523 25.871 1.00 49.74 330 ILE D O 1
ATOM 10316 N N . LYS D 1 316 ? 72.904 91.657 27.829 1.00 50.33 331 LYS D N 1
ATOM 10317 C CA . LYS D 1 316 ? 74.202 91.699 28.508 1.00 50.88 331 LYS D CA 1
ATOM 10318 C C . LYS D 1 316 ? 75.326 91.023 27.718 1.00 51.44 331 LYS D C 1
ATOM 10319 O O . LYS D 1 316 ? 76.437 91.547 27.637 1.00 51.75 331 LYS D O 1
ATOM 10325 N N . GLU D 1 317 ? 75.038 89.866 27.133 1.00 51.96 332 GLU D N 1
ATOM 10326 C CA . GLU D 1 317 ? 76.077 89.060 26.492 1.00 52.29 332 GLU D CA 1
ATOM 10327 C C . GLU D 1 317 ? 76.488 89.589 25.124 1.00 52.75 332 GLU D C 1
ATOM 10328 O O . GLU D 1 317 ? 77.668 89.536 24.765 1.00 52.75 332 GLU D O 1
ATOM 10334 N N . VAL D 1 318 ? 75.518 90.099 24.372 1.00 53.19 333 VAL D N 1
ATOM 10335 C CA . VAL D 1 318 ? 75.779 90.658 23.048 1.00 53.64 333 VAL D CA 1
ATOM 10336 C C . VAL D 1 318 ? 76.705 91.877 23.151 1.00 54.15 333 VAL D C 1
ATOM 10337 O O . VAL D 1 318 ? 77.509 92.117 22.248 1.00 54.27 333 VAL D O 1
ATOM 10341 N N . LYS D 1 319 ? 76.600 92.629 24.251 1.00 54.79 334 LYS D N 1
ATOM 10342 C CA . LYS D 1 319 ? 77.549 93.723 24.555 1.00 55.13 334 LYS D CA 1
ATOM 10343 C C . LYS D 1 319 ? 79.013 93.251 24.622 1.00 55.37 334 LYS D C 1
ATOM 10344 O O . LYS D 1 319 ? 79.894 93.860 24.012 1.00 55.71 334 LYS D O 1
ATOM 10350 N N . GLY D 1 320 ? 79.270 92.179 25.365 1.00 55.50 335 GLY D N 1
ATOM 10351 C CA . GLY D 1 320 ? 80.625 91.637 25.491 1.00 55.53 335 GLY D CA 1
ATOM 10352 C C . GLY D 1 320 ? 81.076 90.831 24.283 1.00 55.76 335 GLY D C 1
ATOM 10353 O O . GLY D 1 320 ? 80.980 91.280 23.137 1.00 55.88 335 GLY D O 1
#

Sequence (1224 aa):
VFGAKYTLRFGHVLAPGEPYHQAFLKWAKAVEEEKTNGDVRIEVFPSSQLGVEEDIIEQIRRGAPVGWNTDSARLGYVKDIGVNLAYFIDFGAKTPEEAIEVLKKIKQSSPTQKWLKELEQRFGIKVLSFYWVQGYRHFVTNKPIRKPEDLNNGLRIRTPGAPAWQESIRSLGAIPVAVNFGEIYTAVQTRAVDGAELTYANVYNGGLYEVLKYSETGHFLLINFEIVSADWFNSLPKEEYQKIIEEEDKAGIIEVSLKIKELEEEYKQKCIEKGAVIPASEIDKEAFEKAKQAYKNLGLENALNQLIKEVKGEFGAKYTLRFGHVLAPGEPYHQAFLKWAKAVEEKTNGDVRIEVFPSSQLGVEEDDIIEQIRGAPVGWNTDSARLGYVKDIGVNLAYFIDFGAKTPEEAIEVLKKIKQSPTQKWLKELEQRFGIKVLSFYWVQGYRHFVTNKPIRKPEEDLNNGLRIRTPGAPAWQESIRSSLGAIPVAVNFGEIYTAVQTRAVDGAELTYANVYNGGLYEVLKYSETGHFLLINFEIVSADWFNSLPKEYQKIIEEEDKAGIEVSLKIKELEEEYKQKCIEKGAVIPASEIDKEAFEKAKQAYKNLGLENALNQLIKEVKGGAKYTLRFGHHVLAPGEPYHQAFLKWAKAVEEEKTNGDVRIEVFPSSQLGVEEDDIIEQGAPVVGWWNTDSARLGYVKDIGVNLLAYFIDFGAKTPEEAIEVLKKIKQSPTQQKWLKELEQRFGIKVLSFYWVQGYRHFVTNKPIRKPEDLNNGLRIRTPGAPAWQEESIRSSLGAIPVAVNFGEEIYTAVQTRAVDGAELTYANVYNGGLYEVLKYSETGHFLLINFEIVSADWFNSLPKEYQKIIEEEDKAGIEVSLKIKELEEEYKQKCIEKGAVIPASEIDKEAFEKAKQAYKNLGLENALNQLIKEVKGEFGAKYTLRRFGHVLAPGEPYHQAFLKWAKAVEEKTNGDVRIEVFPSSQLGVEEDDIIIEQIRGAPVGWNTDSARLGYVKDIGVNLAYFIDFGAKTPEEAIEVLKKIKQSPTQKWLKELEQRFGIKVLSFYWVQGYRHFVTNKPIRKPEDLNGLRIRTPGAPAWQESIRSSLGAIPVAVNFGEIYTAVQTRAVVDGAELTYANVYNGGLYEVLKYSETGHFLLINFEIVSADWFNSLPKEYQKIIIEEEDKKAGIEVSLKIKELEEEYKQKCIIEKGAVIPASEIDKEAFEKAKQAYKNLGLENALNQLIKEVKG

CATH classification: 3.40.190.170

Nearest PDB structures (foldseek):
  2hpg-assembly4_D  TM=9.813E-01  e=3.047E-52  Thermotoga maritima
  4p1e-assembly1_A  TM=8.902E-01  e=2.668E-24  Escherichia fergusonii ATCC 35469
  4pfb-assembly1_A  TM=8.111E-01  e=1.380E-22  Fusobacterium nucleatum subsp. nucleatum ATCC 25586
  4o8m-assembly7_G  TM=8.451E-01  e=1.360E-21  Actinobacillus succinogenes 130Z
  8tqn-assembly1_A  TM=8.561E-01  e=3.542E-20  Oleidesulfovibrio alaskensis G20

Organism: Thermotoga maritima (strain ATCC 43589 / DSM 3109 / JCM 10099 / NBRC 100826 / MSB8) (NCBI:txid243274)